Protein 4YJK (pdb70)

Sequence (1469 aa):
ADVFHLGLTKAMLDGATLAIVPGDPERVKRIAELMDNATFLASHREYTSYLAYADGKPVVICSTGIGGPSTSIAVEELAQLGVNTFLRVGTTGAIQPHVNVGDVIVTQASVRLDGASLHFAPMEFPAVANFECTTAMVAACRDAGVEPHIGVTASSDTFYPGQERYDTVTGRVTRRFAGSMKEWQDMGVLNYEMESATLFTMCATQGWRAASVAGVIVNRTQQEIPDEATMKEVSAVSIVVAAAKKLLAADVFHLGLTKAMLDGATLAIVPGDPERVKRIAELMDNATFLASHREYTSYLAYADGKPVVICSTGIGGPSTSIAVEELAQLGVNTFLRVGTTGAIQPHVNVGDVIVTQASVRLDGASLHFAPMEFPAVANFECTTAMVAACRDAGVEPHIGVTASSDTFYPGQERYDTVTGRVTRRFAGSMKEWQDMGVLNYEMESATLFTMCATQGWRAASVAGVIVNRTQQEIPDEVSAVSIVVAAAKKLLAADVFHLGLTKAMLDGATLAIVPGDPERVKRIAELMDNATFLASHREYTSYLAYADGKPVVICSTGIGGPSTSIAVEELAQLGVNTFLRVGTTGAIQPHVNVGDVIVTQASVRLDGASLHFAPMEFPAVANFECTTAMVAACRDAGVEPHIGVTASSDTFYPGQERYDTVTGRVTRRFAGSMKEWQDMGVLNYEMESATLFTMCATQGWRAASVAGVIVNRTQQEIPDEAVSAVSIVVAAAKKLLAADVFHLGLTKAMLDGATLAIVPGDPERVKRIAELMDNATFLASHREYTSYLAYADGKPVVICSTGIGGPSTSIAVEELAQLGVNTFLRVGTTGAIQPHVNVGDVIVTQASVRLDGASLHFAPMEFPAVANFECTTAMVAACRDAGVEPHIGVTASSDTFYPGQERYDTVTGRVTRRFAGSMKEWQDMGVLNYEMESATLFTMCATQGWRAASVAGVIVNRTQQEIPDEATMKEVSAVSIVVAAAKKLLAADVFHLGLTKAMLDGATLAIVPGDPERVKRIAELMDNATFLASHREYTSYLAYADGKPVVICSTGIGGPSTSIAVEELAQLGVNTFLRVGTTGAIQPHVNVGDVIVTQASVRLDGASLHFAPMEFPAVANFECTTAMVAACRDAGVEPHIGVTASSDTFYPGQERYDTVTGRVTRRFAGSMKEWQDMGVLNYEMESATLFTMCATQGWRAASVAGVIVNRTQKKTEVSAVSIVVAAAKKLLAADVFHLGLTKAMLDGATLAIVPGDPERVKRIAELMDNATFLASHREYTSYLAYADGKPVVICSTGIGGPSTSIAVEELAQLGVNTFLRVGTTGAIQPHVNVGDVIVTQASVRLDGASLHFAPMEFPAVANFECTTAMVAACRDAGVEPHIGVTASSDTFYPGQERYDTVTGRVTRRFAGSMKEWQDMGVLNYEMESATLFTMCATQGWRAASVAGVIVNRTQTEVSAVSIVVAAAKKLLA

Structure (mmCIF, N/CA/C/O backbone):
data_4YJK
#
_entry.id   4YJK
#
_cell.length_a   91.230
_cell.length_b   95.400
_cell.length_c   91.200
_cell.angle_alpha   90.00
_cell.angle_beta   119.98
_cell.angle_gamma   90.00
#
_symmetry.space_group_name_H-M   'P 1 21 1'
#
loop_
_entity.id
_entity.type
_entity.pdbx_description
1 polymer 'Uridine phosphorylase'
2 non-polymer URACIL
3 non-polymer 'SULFATE ION'
4 water water
#
loop_
_atom_site.group_PDB
_atom_site.id
_atom_site.type_symbol
_atom_site.label_atom_id
_atom_site.label_alt_id
_atom_site.label_comp_id
_atom_site.label_asym_id
_atom_site.label_entity_id
_atom_site.label_seq_id
_atom_site.pdbx_PDB_ins_code
_atom_site.Cartn_x
_atom_site.Cartn_y
_atom_site.Cartn_z
_atom_site.occupancy
_atom_site.B_iso_or_equiv
_atom_site.auth_seq_id
_atom_site.auth_comp_id
_atom_site.auth_asym_id
_atom_site.auth_atom_id
_atom_site.pdbx_PDB_model_num
ATOM 1 N N . ALA A 1 2 ? 34.035 28.978 14.737 1.00 24.94 1 ALA D N 1
ATOM 2 C CA . ALA A 1 2 ? 34.623 29.587 15.993 1.00 24.09 1 ALA D CA 1
ATOM 3 C C . ALA A 1 2 ? 34.401 28.699 17.229 1.00 24.19 1 ALA D C 1
ATOM 4 O O . ALA A 1 2 ? 33.458 27.903 17.271 1.00 27.36 1 ALA D O 1
ATOM 6 N N . ASP A 1 3 ? 35.292 28.821 18.213 1.00 22.49 2 ASP D N 1
ATOM 7 C CA . ASP A 1 3 ? 35.250 28.038 19.456 1.00 23.31 2 ASP D CA 1
ATOM 8 C C . ASP A 1 3 ? 34.346 28.788 20.432 1.00 20.87 2 ASP D C 1
ATOM 9 O O . ASP A 1 3 ? 33.952 28.222 21.444 1.00 22.67 2 ASP D O 1
ATOM 14 N N . VAL A 1 4 ? 34.075 30.077 20.155 1.00 17.82 3 VAL D N 1
ATOM 15 C CA . VAL A 1 4 ? 33.311 30.945 21.076 1.00 16.18 3 VAL D CA 1
ATOM 16 C C . VAL A 1 4 ? 32.167 31.611 20.341 1.00 15.98 3 VAL D C 1
ATOM 17 O O . VAL A 1 4 ? 32.231 31.779 19.132 1.00 14.07 3 VAL D O 1
ATOM 21 N N . PHE A 1 5 ? 31.160 32.041 21.075 1.00 16.02 4 PHE D N 1
ATOM 22 C CA . PHE A 1 5 ? 29.908 32.451 20.475 1.00 17.01 4 PHE D CA 1
ATOM 23 C C . PHE A 1 5 ? 29.843 33.851 19.847 1.00 15.24 4 PHE D C 1
ATOM 24 O O . PHE A 1 5 ? 29.125 34.037 18.847 1.00 16.05 4 PHE D O 1
ATOM 32 N N . HIS A 1 6 ? 30.527 34.830 20.430 1.00 15.05 5 HIS D N 1
ATOM 33 C CA . HIS A 1 6 ? 30.558 36.184 19.831 1.00 14.68 5 HIS D CA 1
ATOM 34 C C . HIS A 1 6 ? 31.869 36.604 19.091 1.00 13.85 5 HIS D C 1
ATOM 35 O O . HIS A 1 6 ? 31.792 37.380 18.120 1.00 13.19 5 HIS D O 1
ATOM 42 N N . LEU A 1 7 ? 33.063 36.186 19.536 1.00 12.83 6 LEU D N 1
ATOM 43 C CA . LEU A 1 7 ? 34.290 36.855 19.071 1.00 11.83 6 LEU D CA 1
ATOM 44 C C . LEU A 1 7 ? 34.791 36.382 17.699 1.00 13.21 6 LEU D C 1
ATOM 45 O O . LEU A 1 7 ? 35.560 37.063 17.029 1.00 13.28 6 LEU D O 1
ATOM 50 N N . GLY A 1 8 ? 34.281 35.232 17.253 1.00 12.67 7 GLY D N 1
ATOM 51 C CA . GLY A 1 8 ? 34.656 34.682 15.954 1.00 14.14 7 GLY D CA 1
ATOM 52 C C . GLY A 1 8 ? 36.032 34.039 15.995 1.00 14.07 7 GLY D C 1
ATOM 53 O O . GLY A 1 8 ? 36.654 33.876 14.969 1.00 14.15 7 GLY D O 1
ATOM 54 N N . LEU A 1 9 ? 36.527 33.702 17.188 1.00 14.28 8 LEU D N 1
ATOM 55 C CA . LEU A 1 9 ? 37.910 33.212 17.359 1.00 14.86 8 LEU D CA 1
ATOM 56 C C . LEU A 1 9 ? 37.952 31.742 17.773 1.00 15.89 8 LEU D C 1
ATOM 57 O O . LEU A 1 9 ? 37.068 31.244 18.471 1.00 16.57 8 LEU D O 1
ATOM 62 N N . THR A 1 10 ? 39.009 31.057 17.342 1.00 16.31 9 THR D N 1
ATOM 63 C CA . THR A 1 10 ? 39.334 29.754 17.865 1.00 16.19 9 THR D CA 1
ATOM 64 C C . THR A 1 10 ? 40.589 29.847 18.721 1.00 15.73 9 THR D C 1
ATOM 65 O O . THR A 1 10 ? 41.332 30.785 18.625 1.00 13.77 9 THR D O 1
ATOM 69 N N . LYS A 1 11 ? 40.881 28.792 19.468 1.00 15.72 10 LYS D N 1
ATOM 70 C CA . LYS A 1 11 ? 42.061 28.748 20.301 1.00 16.43 10 LYS D CA 1
ATOM 71 C C . LYS A 1 11 ? 43.346 28.851 19.436 1.00 16.53 10 LYS D C 1
ATOM 72 O O . LYS A 1 11 ? 44.271 29.618 19.742 1.00 16.88 10 LYS D O 1
ATOM 78 N N . ALA A 1 12 ? 43.384 28.080 18.364 1.00 16.00 11 ALA D N 1
ATOM 79 C CA . ALA A 1 12 ? 44.530 28.105 17.418 1.00 15.91 11 ALA D CA 1
ATOM 80 C C . ALA A 1 12 ? 44.942 29.502 16.965 1.00 16.02 11 ALA D C 1
ATOM 81 O O . ALA A 1 12 ? 46.119 29.794 16.863 1.00 13.70 11 ALA D O 1
ATOM 83 N N . MET A 1 13 ? 43.965 30.344 16.719 1.00 15.21 12 MET D N 1
ATOM 84 C CA . MET A 1 13 ? 44.208 31.707 16.234 1.00 16.69 12 MET D CA 1
ATOM 85 C C . MET A 1 13 ? 45.005 32.556 17.216 1.00 15.82 12 MET D C 1
ATOM 86 O O . MET A 1 13 ? 45.632 33.554 16.784 1.00 15.88 12 MET D O 1
ATOM 91 N N . LEU A 1 14 ? 44.930 32.251 18.526 1.00 15.30 13 LEU D N 1
ATOM 92 C CA . LEU A 1 14 ? 45.741 32.965 19.519 1.00 15.66 13 LEU D CA 1
ATOM 93 C C . LEU A 1 14 ? 47.196 32.491 19.638 1.00 15.27 13 LEU D C 1
ATOM 94 O O . LEU A 1 14 ? 47.988 33.135 20.341 1.00 14.66 13 LEU D O 1
ATOM 99 N N . ASP A 1 15 ? 47.532 31.351 19.018 1.00 15.88 14 ASP D N 1
ATOM 100 C CA . ASP A 1 15 ? 48.907 30.798 19.035 1.00 16.58 14 ASP D CA 1
ATOM 101 C C . ASP A 1 15 ? 49.512 30.715 20.420 1.00 15.34 14 ASP D C 1
ATOM 102 O O . ASP A 1 15 ? 50.714 30.992 20.624 1.00 16.42 14 ASP D O 1
ATOM 107 N N . GLY A 1 16 ? 48.686 30.317 21.377 1.00 14.63 15 GLY D N 1
ATOM 108 C CA . GLY A 1 16 ? 49.098 30.154 22.781 1.00 15.56 15 GLY D CA 1
ATOM 109 C C . GLY A 1 16 ? 49.024 31.419 23.644 1.00 14.47 15 GLY D C 1
ATOM 110 O O . GLY A 1 16 ? 49.441 31.406 24.765 1.00 15.06 15 GLY D O 1
ATOM 111 N N . ALA A 1 17 ? 48.558 32.542 23.112 1.00 14.77 16 ALA D N 1
ATOM 112 C CA . ALA A 1 17 ? 48.496 33.757 23.944 1.00 13.70 16 ALA D CA 1
ATOM 113 C C . ALA A 1 17 ? 47.717 33.541 25.210 1.00 13.51 16 ALA D C 1
ATOM 114 O O . ALA A 1 17 ? 46.644 32.912 25.196 1.00 12.57 16 ALA D O 1
ATOM 116 N N . THR A 1 18 ? 48.261 34.078 26.305 1.00 11.73 17 THR D N 1
ATOM 117 C CA . THR A 1 18 ? 47.558 34.060 27.578 1.00 12.05 17 THR D CA 1
ATOM 118 C C . THR A 1 18 ? 47.329 35.429 28.155 1.00 11.23 17 THR D C 1
ATOM 119 O O . THR A 1 18 ? 46.797 35.552 29.244 1.00 12.15 17 THR D O 1
ATOM 123 N N . LEU A 1 19 ? 47.754 36.441 27.418 1.00 11.41 18 LEU D N 1
ATOM 124 C CA . LEU A 1 19 ? 47.564 37.855 27.837 1.00 11.41 18 LEU D CA 1
ATOM 125 C C . LEU A 1 19 ? 46.856 38.558 26.709 1.00 10.11 18 LEU D C 1
ATOM 126 O O . LEU A 1 19 ? 47.207 38.394 25.520 1.00 10.40 18 LEU D O 1
ATOM 131 N N . ALA A 1 20 ? 45.858 39.367 27.081 1.00 10.01 19 ALA D N 1
ATOM 132 C CA . ALA A 1 20 ? 45.083 40.158 26.130 1.00 10.30 19 ALA D CA 1
ATOM 133 C C . ALA A 1 20 ? 45.275 41.631 26.525 1.00 10.30 19 ALA D C 1
ATOM 134 O O . ALA A 1 20 ? 45.317 41.941 27.726 1.00 10.44 19 ALA D O 1
ATOM 136 N N . ILE A 1 21 ? 45.357 42.478 25.513 1.00 9.83 20 ILE D N 1
ATOM 137 C CA . ILE A 1 21 ? 45.269 43.939 25.658 1.00 9.86 20 ILE D CA 1
ATOM 138 C C . ILE A 1 21 ? 43.877 44.219 25.127 1.00 10.23 20 ILE D C 1
ATOM 139 O O . ILE A 1 21 ? 43.527 43.811 24.008 1.00 9.09 20 ILE D O 1
ATOM 144 N N . VAL A 1 22 ? 43.062 44.910 25.929 1.00 10.69 21 VAL D N 1
ATOM 145 C CA . VAL A 1 22 ? 41.658 45.031 25.662 1.00 11.24 21 VAL D CA 1
ATOM 146 C C . VAL A 1 22 ? 41.217 46.496 25.671 1.00 11.83 21 VAL D C 1
ATOM 147 O O . VAL A 1 22 ? 40.669 46.978 26.655 1.00 10.98 21 VAL D O 1
ATOM 151 N N . PRO A 1 23 ? 41.404 47.155 24.542 1.00 12.31 22 PRO D N 1
ATOM 152 C CA . PRO A 1 23 ? 40.871 48.529 24.419 1.00 11.66 22 PRO D CA 1
ATOM 153 C C . PRO A 1 23 ? 39.375 48.537 24.261 1.00 12.52 22 PRO D C 1
ATOM 154 O O . PRO A 1 23 ? 38.739 47.518 23.974 1.00 11.11 22 PRO D O 1
ATOM 158 N N . GLY A 1 24 ? 38.767 49.692 24.393 1.00 12.58 23 GLY D N 1
ATOM 159 C CA . GLY A 1 24 ? 37.304 49.760 24.236 1.00 13.08 23 GLY D CA 1
ATOM 160 C C . GLY A 1 24 ? 36.800 49.875 22.829 1.00 14.28 23 GLY D C 1
ATOM 161 O O . GLY A 1 24 ? 35.756 49.326 22.487 1.00 12.89 23 GLY D O 1
ATOM 162 N N . ASP A 1 25 ? 37.620 50.537 22.009 1.00 15.08 24 ASP D N 1
ATOM 163 C CA . ASP A 1 25 ? 37.295 50.943 20.686 1.00 15.80 24 ASP D CA 1
ATOM 164 C C . ASP A 1 25 ? 37.881 49.956 19.681 1.00 16.01 24 ASP D C 1
ATOM 165 O O . ASP A 1 25 ? 39.087 49.867 19.605 1.00 18.57 24 ASP D O 1
ATOM 170 N N . PRO A 1 26 ? 37.043 49.226 18.912 1.00 16.31 25 PRO D N 1
ATOM 171 C CA . PRO A 1 26 ? 37.516 48.306 17.855 1.00 15.87 25 PRO D CA 1
ATOM 172 C C . PRO A 1 26 ? 38.507 48.913 16.845 1.00 15.42 25 PRO D C 1
ATOM 173 O O . PRO A 1 26 ? 39.377 48.244 16.307 1.00 15.16 25 PRO D O 1
ATOM 177 N N . GLU A 1 27 ? 38.428 50.225 16.665 1.00 15.85 26 GLU D N 1
ATOM 178 C CA . GLU A 1 27 ? 39.286 50.915 15.701 1.00 19.67 26 GLU D CA 1
ATOM 179 C C . GLU A 1 27 ? 40.714 51.224 16.185 1.00 19.07 26 GLU D C 1
ATOM 180 O O . GLU A 1 27 ? 41.552 51.625 15.391 1.00 19.05 26 GLU D O 1
ATOM 186 N N . ARG A 1 28 ? 40.978 50.996 17.478 1.00 18.49 27 ARG D N 1
ATOM 187 C CA . ARG A 1 28 ? 42.293 51.203 18.141 1.00 17.07 27 ARG D CA 1
ATOM 188 C C . ARG A 1 28 ? 43.089 49.919 18.066 1.00 15.58 27 ARG D C 1
ATOM 189 O O . ARG A 1 28 ? 44.321 49.927 18.223 1.00 17.13 27 ARG D O 1
ATOM 197 N N . VAL A 1 29 ? 42.394 48.812 17.828 1.00 12.22 28 VAL D N 1
ATOM 198 C CA . VAL A 1 29 ? 43.000 47.493 17.985 1.00 12.18 28 VAL D CA 1
ATOM 199 C C . VAL A 1 29 ? 44.252 47.355 17.150 1.00 12.77 28 VAL D C 1
ATOM 200 O O . VAL A 1 29 ? 45.342 47.073 17.707 1.00 13.84 28 VAL D O 1
ATOM 204 N N . LYS A 1 30 ? 44.110 47.590 15.851 1.00 13.18 29 LYS D N 1
ATOM 205 C CA . LYS A 1 30 ? 45.203 47.517 14.903 1.00 15.06 29 LYS D CA 1
ATOM 206 C C . LYS A 1 30 ? 46.432 48.303 15.337 1.00 14.33 29 LYS D C 1
ATOM 207 O O . LYS A 1 30 ? 47.549 47.830 15.307 1.00 14.10 29 LYS D O 1
ATOM 213 N N . ARG A 1 31 ? 46.223 49.545 15.702 1.00 15.09 30 ARG D N 1
ATOM 214 C CA . ARG A 1 31 ? 47.332 50.402 16.034 1.00 16.92 30 ARG D CA 1
ATOM 215 C C . ARG A 1 31 ? 48.092 49.852 17.254 1.00 15.86 30 ARG D C 1
ATOM 216 O O . ARG A 1 31 ? 49.332 49.838 17.284 1.00 15.02 30 ARG D O 1
ATOM 224 N N . ILE A 1 32 ? 47.362 49.333 18.231 1.00 14.42 31 ILE D N 1
ATOM 225 C CA . ILE A 1 32 ? 47.983 48.739 19.383 1.00 14.73 31 ILE D CA 1
ATOM 226 C C . ILE A 1 32 ? 48.829 47.543 18.922 1.00 14.00 31 ILE D C 1
ATOM 227 O O . ILE A 1 32 ? 50.002 47.406 19.299 1.00 13.53 31 ILE D O 1
ATOM 232 N N . ALA A 1 33 ? 48.208 46.729 18.067 1.00 14.83 32 ALA D N 1
ATOM 233 C CA . ALA A 1 33 ? 48.826 45.507 17.573 1.00 13.85 32 ALA D CA 1
ATOM 234 C C . ALA A 1 33 ? 50.143 45.809 16.862 1.00 15.03 32 ALA D C 1
ATOM 235 O O . ALA A 1 33 ? 51.141 45.173 17.146 1.00 15.00 32 ALA D O 1
ATOM 237 N N . GLU A 1 34 ? 50.109 46.809 15.979 1.00 15.55 33 GLU D N 1
ATOM 238 C CA . GLU A 1 34 ? 51.274 47.209 15.206 1.00 15.44 33 GLU D CA 1
ATOM 239 C C . GLU A 1 34 ? 52.452 47.794 15.996 1.00 15.54 33 GLU D C 1
ATOM 240 O O . GLU A 1 34 ? 53.508 48.031 15.412 1.00 16.12 33 GLU D O 1
ATOM 246 N N . LEU A 1 35 ? 52.286 47.982 17.300 1.00 14.26 34 LEU D N 1
ATOM 247 C CA . LEU A 1 35 ? 53.369 48.386 18.179 1.00 15.83 34 LEU D CA 1
ATOM 248 C C . LEU A 1 35 ? 54.194 47.167 18.576 1.00 15.70 34 LEU D C 1
ATOM 249 O O . LEU A 1 35 ? 55.240 47.262 19.164 1.00 16.76 34 LEU D O 1
ATOM 254 N N . MET A 1 36 ? 53.637 46.007 18.308 1.00 16.19 35 MET D N 1
ATOM 255 C CA . MET A 1 36 ? 54.325 44.783 18.513 1.00 15.48 35 MET D CA 1
ATOM 256 C C . MET A 1 36 ? 54.739 44.185 17.148 1.00 16.72 35 MET D C 1
ATOM 257 O O . MET A 1 36 ? 54.579 44.800 16.084 1.00 20.74 35 MET D O 1
ATOM 262 N N . ASP A 1 37 ? 55.260 42.960 17.181 1.00 16.44 36 ASP D N 1
ATOM 263 C CA . ASP A 1 37 ? 55.812 42.298 15.996 1.00 18.05 36 ASP D CA 1
ATOM 264 C C . ASP A 1 37 ? 54.812 41.394 15.272 1.00 16.78 36 ASP D C 1
ATOM 265 O O . ASP A 1 37 ? 53.950 40.786 15.917 1.00 16.81 36 ASP D O 1
ATOM 270 N N . ASN A 1 38 ? 54.933 41.309 13.950 1.00 16.22 37 ASN D N 1
ATOM 271 C CA . ASN A 1 38 ? 54.148 40.419 13.152 1.00 16.13 37 ASN D CA 1
ATOM 272 C C . ASN A 1 38 ? 52.682 40.518 13.546 1.00 15.59 37 ASN D C 1
ATOM 273 O O . ASN A 1 38 ? 52.014 39.511 13.720 1.00 15.70 37 ASN D O 1
ATOM 278 N N . ALA A 1 39 ? 52.169 41.742 13.647 1.00 14.86 38 ALA D N 1
ATOM 279 C CA . ALA A 1 39 ? 50.739 41.968 13.890 1.00 14.90 38 ALA D CA 1
ATOM 280 C C . ALA A 1 39 ? 49.856 41.399 12.740 1.00 16.56 38 ALA D C 1
ATOM 281 O O . ALA A 1 39 ? 50.140 41.622 11.541 1.00 17.66 38 ALA D O 1
ATOM 283 N N . THR A 1 40 ? 48.807 40.661 13.117 1.00 16.83 39 THR D N 1
ATOM 284 C CA . THR A 1 40 ? 47.949 39.966 12.187 1.00 17.24 39 THR D CA 1
ATOM 285 C C . THR A 1 40 ? 46.491 40.200 12.542 1.00 16.76 39 THR D C 1
ATOM 286 O O . THR A 1 40 ? 46.116 40.045 13.688 1.00 12.57 39 THR D O 1
ATOM 290 N N . PHE A 1 41 ? 45.660 40.550 11.563 1.00 16.36 40 PHE D N 1
ATOM 291 C CA . PHE A 1 41 ? 44.233 40.652 11.785 1.00 16.35 40 PHE D CA 1
ATOM 292 C C . PHE A 1 41 ? 43.683 39.246 12.094 1.00 16.51 40 PHE D C 1
ATOM 293 O O . PHE A 1 41 ? 44.117 38.292 11.508 1.00 16.77 40 PHE D O 1
ATOM 301 N N . LEU A 1 42 ? 42.758 39.119 13.038 1.00 14.93 41 LEU D N 1
ATOM 302 C CA . LEU A 1 42 ? 42.186 37.789 13.367 1.00 14.30 41 LEU D CA 1
ATOM 303 C C . LEU A 1 42 ? 40.707 37.704 13.012 1.00 14.61 41 LEU D C 1
ATOM 304 O O . LEU A 1 42 ? 40.270 36.840 12.226 1.00 16.34 41 LEU D O 1
ATOM 309 N N . ALA A 1 43 ? 39.914 38.595 13.619 1.00 13.95 42 ALA D N 1
ATOM 310 C CA . ALA A 1 43 ? 38.505 38.669 13.353 1.00 13.33 42 ALA D CA 1
ATOM 311 C C . ALA A 1 43 ? 37.904 40.009 13.694 1.00 12.39 42 ALA D C 1
ATOM 312 O O . ALA A 1 43 ? 38.479 40.775 14.452 1.00 11.88 42 ALA D O 1
ATOM 314 N N . SER A 1 44 ? 36.754 40.239 13.091 1.00 12.68 43 SER D N 1
ATOM 315 C CA . SER A 1 44 ? 35.922 41.346 13.449 1.00 14.50 43 SER D CA 1
ATOM 316 C C . SER A 1 44 ? 34.453 40.996 13.391 1.00 13.86 43 SER D C 1
ATOM 317 O O . SER A 1 44 ? 33.892 40.679 12.339 1.00 17.08 43 SER D O 1
ATOM 320 N N . HIS A 1 45 ? 33.857 41.012 14.569 1.00 15.58 44 HIS D N 1
ATOM 321 C CA . HIS A 1 45 ? 32.452 40.693 14.794 1.00 14.91 44 HIS D CA 1
ATOM 322 C C . HIS A 1 45 ? 31.853 41.626 15.824 1.00 14.04 44 HIS D C 1
ATOM 323 O O . HIS A 1 45 ? 32.415 41.790 16.937 1.00 12.36 44 HIS D O 1
ATOM 330 N N . ARG A 1 46 ? 30.752 42.288 15.447 1.00 14.45 45 ARG D N 1
ATOM 331 C CA . ARG A 1 46 ? 30.098 43.220 16.353 1.00 13.86 45 ARG D CA 1
ATOM 332 C C . ARG A 1 46 ? 31.133 44.256 16.795 1.00 12.35 45 ARG D C 1
ATOM 333 O O . ARG A 1 46 ? 31.907 44.701 15.972 1.00 13.68 45 ARG D O 1
ATOM 341 N N . GLU A 1 47 ? 31.121 44.632 18.060 1.00 11.27 46 GLU D N 1
ATOM 342 C CA . GLU A 1 47 ? 32.189 45.539 18.639 1.00 11.44 46 GLU D CA 1
ATOM 343 C C . GLU A 1 47 ? 33.570 44.919 18.869 1.00 10.06 46 GLU D C 1
ATOM 344 O O . GLU A 1 47 ? 34.460 45.591 19.397 1.00 10.33 46 GLU D O 1
ATOM 350 N N . TYR A 1 48 ? 33.715 43.619 18.558 1.00 10.07 47 TYR D N 1
ATOM 351 C CA . TYR A 1 48 ? 34.900 42.817 18.827 1.00 10.09 47 TYR D CA 1
ATOM 352 C C . TYR A 1 48 ? 35.809 42.615 17.604 1.00 10.89 47 TYR D C 1
ATOM 353 O O . TYR A 1 48 ? 35.598 41.651 16.856 1.00 11.27 47 TYR D O 1
ATOM 362 N N . THR A 1 49 ? 36.816 43.475 17.467 1.00 11.07 48 THR D N 1
ATOM 363 C CA . THR A 1 49 ? 37.943 43.356 16.591 1.00 10.66 48 THR D CA 1
ATOM 364 C C . THR A 1 49 ? 39.162 42.811 17.343 1.00 10.55 48 THR D C 1
ATOM 365 O O . THR A 1 49 ? 39.526 43.287 18.432 1.00 10.72 48 THR D O 1
ATOM 369 N N . SER A 1 50 ? 39.766 41.756 16.771 1.00 10.65 49 SER D N 1
ATOM 370 C CA . SER A 1 50 ? 40.902 41.099 17.380 1.00 10.32 49 SER D CA 1
ATOM 371 C C . SER A 1 50 ? 42.032 40.974 16.416 1.00 10.86 49 SER D C 1
ATOM 372 O O . SER A 1 50 ? 41.787 40.694 15.209 1.00 11.52 49 SER D O 1
ATOM 376 N N . TYR A 1 51 ? 43.224 41.230 16.951 1.00 11.60 50 TYR D N 1
ATOM 377 C CA . TYR A 1 51 ? 44.490 41.040 16.348 1.00 12.61 50 TYR D CA 1
ATOM 378 C C . TYR A 1 51 ? 45.380 40.118 17.189 1.00 11.64 50 TYR D C 1
ATOM 379 O O . TYR A 1 51 ? 45.184 39.984 18.416 1.00 10.97 50 TYR D O 1
ATOM 388 N N . LEU A 1 52 ? 46.358 39.505 16.539 1.00 11.56 51 LEU D N 1
ATOM 389 C CA . LEU A 1 52 ? 47.474 38.861 17.204 1.00 11.34 51 LEU D CA 1
ATOM 390 C C . LEU A 1 52 ? 48.738 39.660 16.908 1.00 11.23 51 LEU D C 1
ATOM 391 O O . LEU A 1 52 ? 48.961 40.131 15.730 1.00 11.47 51 LEU D O 1
ATOM 396 N N . ALA A 1 53 ? 49.558 39.827 17.947 1.00 12.16 52 ALA D N 1
ATOM 397 C CA . ALA A 1 53 ? 50.923 40.309 17.832 1.00 12.42 52 ALA D CA 1
ATOM 398 C C . ALA A 1 53 ? 51.904 39.640 18.761 1.00 13.09 52 ALA D C 1
ATOM 399 O O . ALA A 1 53 ? 51.520 38.796 19.606 1.00 13.94 52 ALA D O 1
ATOM 401 N N . TYR A 1 54 ? 53.183 39.963 18.575 1.00 13.64 53 TYR D N 1
ATOM 402 C CA . TYR A 1 54 ? 54.222 39.331 19.324 1.00 15.20 53 TYR D CA 1
ATOM 403 C C . TYR A 1 54 ? 55.061 40.365 20.025 1.00 17.36 53 TYR D C 1
ATOM 404 O O . TYR A 1 54 ? 55.626 41.290 19.378 1.00 17.99 53 TYR D O 1
ATOM 413 N N . ALA A 1 55 ? 55.101 40.207 21.337 1.00 18.43 54 ALA D N 1
ATOM 414 C CA . ALA A 1 55 ? 55.830 41.065 22.250 1.00 19.85 54 ALA D CA 1
ATOM 415 C C . ALA A 1 55 ? 57.055 40.301 22.662 1.00 22.87 54 ALA D C 1
ATOM 416 O O . ALA A 1 55 ? 56.924 39.285 23.366 1.00 22.19 54 ALA D O 1
ATOM 418 N N . ASP A 1 56 ? 58.237 40.769 22.243 1.00 22.04 55 ASP D N 1
ATOM 419 C CA . ASP A 1 56 ? 59.500 40.056 22.468 1.00 22.29 55 ASP D CA 1
ATOM 420 C C . ASP A 1 56 ? 59.326 38.563 22.253 1.00 22.86 55 ASP D C 1
ATOM 421 O O . ASP A 1 56 ? 59.769 37.755 23.074 1.00 24.71 55 ASP D O 1
ATOM 426 N N . GLY A 1 57 ? 58.614 38.213 21.174 1.00 23.26 56 GLY D N 1
ATOM 427 C CA . GLY A 1 57 ? 58.456 36.833 20.751 1.00 20.78 56 GLY D CA 1
ATOM 428 C C . GLY A 1 57 ? 57.320 36.025 21.319 1.00 21.50 56 GLY D C 1
ATOM 429 O O . GLY A 1 57 ? 57.193 34.869 20.969 1.00 22.03 56 GLY D O 1
ATOM 430 N N . LYS A 1 58 ? 56.509 36.600 22.210 1.00 19.37 57 LYS D N 1
ATOM 431 C CA . LYS A 1 58 ? 55.424 35.855 22.834 1.00 19.29 57 LYS D CA 1
ATOM 432 C C . LYS A 1 58 ? 54.134 36.415 22.364 1.00 15.64 57 LYS D C 1
ATOM 433 O O . LYS A 1 58 ? 53.993 37.642 22.305 1.00 15.67 57 LYS D O 1
ATOM 439 N N . PRO A 1 59 ? 53.175 35.542 22.028 1.00 14.59 58 PRO D N 1
ATOM 440 C CA . PRO A 1 59 ? 51.887 36.007 21.496 1.00 14.52 58 PRO D CA 1
ATOM 441 C C . PRO A 1 59 ? 51.057 36.836 22.471 1.00 13.70 58 PRO D C 1
ATOM 442 O O . PRO A 1 59 ? 50.951 36.509 23.645 1.00 13.03 58 PRO D O 1
ATOM 446 N N . VAL A 1 60 ? 50.431 37.894 21.951 1.00 14.07 59 VAL D N 1
ATOM 447 C CA . VAL A 1 60 ? 49.542 38.725 22.718 1.00 12.67 59 VAL D CA 1
ATOM 448 C C . VAL A 1 60 ? 48.336 38.857 21.847 1.00 12.02 59 VAL D C 1
ATOM 449 O O . VAL A 1 60 ? 48.461 39.033 20.653 1.00 11.27 59 VAL D O 1
ATOM 453 N N . VAL A 1 61 ? 47.161 38.711 22.418 1.00 12.18 60 VAL D N 1
ATOM 454 C CA . VAL A 1 61 ? 45.940 39.000 21.658 1.00 12.25 60 VAL D CA 1
ATOM 455 C C . VAL A 1 61 ? 45.457 40.409 21.989 1.00 12.03 60 VAL D C 1
ATOM 456 O O . VAL A 1 61 ? 45.482 40.792 23.134 1.00 13.86 60 VAL D O 1
ATOM 460 N N . ILE A 1 62 ? 44.954 41.118 20.990 1.00 11.06 61 ILE D N 1
ATOM 461 C CA . ILE A 1 62 ? 44.455 42.470 21.164 1.00 12.12 61 ILE D CA 1
ATOM 462 C C . ILE A 1 62 ? 43.026 42.374 20.730 1.00 11.18 61 ILE D C 1
ATOM 463 O O . ILE A 1 62 ? 42.770 42.018 19.597 1.00 11.12 61 ILE D O 1
ATOM 468 N N . CYS A 1 63 ? 42.108 42.668 21.628 1.00 10.44 62 CYS D N 1
ATOM 469 C CA . CYS A 1 63 ? 40.677 42.526 21.364 1.00 11.52 62 CYS D CA 1
ATOM 470 C C . CYS A 1 63 ? 39.882 43.650 22.025 1.00 10.68 62 CYS D C 1
ATOM 471 O O . CYS 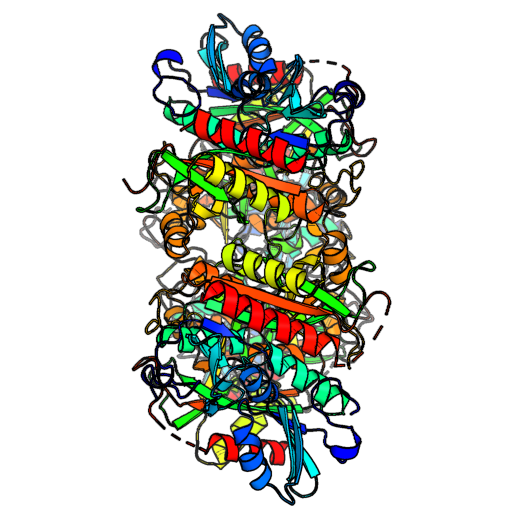A 1 63 ? 39.977 43.809 23.245 1.00 12.03 62 CYS D O 1
ATOM 474 N N . SER A 1 64 ? 39.113 44.399 21.250 1.00 11.34 63 SER D N 1
ATOM 475 C CA . SER A 1 64 ? 38.270 45.426 21.779 1.00 12.08 63 SER D CA 1
ATOM 476 C C . SER A 1 64 ? 37.111 44.841 22.561 1.00 12.63 63 SER D C 1
ATOM 477 O O . SER A 1 64 ? 36.700 43.692 22.380 1.00 12.13 63 SER D O 1
ATOM 480 N N . THR A 1 65 ? 36.624 45.642 23.495 1.00 12.54 64 THR D N 1
ATOM 481 C CA . THR A 1 65 ? 35.535 45.233 24.333 1.00 11.94 64 THR D CA 1
ATOM 482 C C . THR A 1 65 ? 34.195 45.829 23.974 1.00 12.38 64 THR D C 1
ATOM 483 O O . THR A 1 65 ? 33.157 45.374 24.443 1.00 10.86 64 THR D O 1
ATOM 487 N N . GLY A 1 66 ? 34.202 46.915 23.212 1.00 13.26 65 GLY D N 1
ATOM 488 C CA . GLY A 1 66 ? 32.992 47.757 23.221 1.00 13.31 65 GLY D CA 1
ATOM 489 C C . GLY A 1 66 ? 32.904 48.631 24.443 1.00 13.42 65 GLY D C 1
ATOM 490 O O . GLY A 1 66 ? 33.637 48.494 25.417 1.00 14.04 65 GLY D O 1
ATOM 491 N N . ILE A 1 67 ? 32.065 49.647 24.354 1.00 12.85 66 ILE D N 1
ATOM 492 C CA . ILE A 1 67 ? 31.740 50.410 25.533 1.00 12.24 66 ILE D CA 1
ATOM 493 C C . ILE A 1 67 ? 30.848 49.650 26.503 1.00 11.66 66 ILE D C 1
ATOM 494 O O . ILE A 1 67 ? 29.806 49.151 26.134 1.00 11.60 66 ILE D O 1
ATOM 499 N N . GLY A 1 68 ? 31.343 49.572 27.714 1.00 10.40 67 GLY D N 1
ATOM 500 C CA . GLY A 1 68 ? 30.579 49.229 28.899 1.00 9.98 67 GLY D CA 1
ATOM 501 C C . GLY A 1 68 ? 30.711 47.778 29.358 1.00 10.27 67 GLY D C 1
ATOM 502 O O . GLY A 1 68 ? 31.333 46.915 28.706 1.00 12.57 67 GLY D O 1
ATOM 503 N N . GLY A 1 69 ? 30.257 47.573 30.586 1.00 9.70 68 GLY D N 1
ATOM 504 C CA . GLY A 1 69 ? 30.506 46.294 31.210 1.00 9.14 68 GLY D CA 1
ATOM 505 C C . GLY A 1 69 ? 29.880 45.088 30.582 1.00 9.39 68 GLY D C 1
ATOM 506 O O . GLY A 1 69 ? 30.494 44.032 30.655 1.00 10.17 68 GLY D O 1
ATOM 507 N N . PRO A 1 70 ? 28.708 45.218 29.929 1.00 9.92 69 PRO D N 1
ATOM 508 C CA . PRO A 1 70 ? 28.072 43.998 29.335 1.00 9.78 69 PRO D CA 1
ATOM 509 C C . PRO A 1 70 ? 28.897 43.472 28.131 1.00 10.27 69 PRO D C 1
ATOM 510 O O . PRO A 1 70 ? 29.209 42.223 28.060 1.00 10.26 69 PRO D O 1
ATOM 514 N N . SER A 1 71 ? 29.377 44.350 27.248 1.00 10.36 70 SER D N 1
ATOM 515 C CA . SER A 1 71 ? 30.147 43.867 26.067 1.00 10.66 70 SER D CA 1
ATOM 516 C C . SER A 1 71 ? 31.536 43.369 26.549 1.00 10.74 70 SER D C 1
ATOM 517 O O . SER A 1 71 ? 32.076 42.308 26.079 1.00 11.32 70 SER D O 1
ATOM 520 N N . THR A 1 72 ? 32.056 44.051 27.571 1.00 9.87 71 THR D N 1
ATOM 521 C CA . THR A 1 72 ? 33.303 43.677 28.224 1.00 10.36 71 THR D CA 1
ATOM 522 C C . THR A 1 72 ? 33.230 42.273 28.771 1.00 9.68 71 THR D C 1
ATOM 523 O O . THR A 1 72 ? 34.133 41.485 28.593 1.00 10.36 71 THR D O 1
ATOM 527 N N . SER A 1 73 ? 32.155 42.035 29.532 1.00 8.85 72 SER D N 1
ATOM 528 C CA . SER A 1 73 ? 31.970 40.721 30.100 1.00 9.06 72 SER D CA 1
ATOM 529 C C . SER A 1 73 ? 31.998 39.606 29.122 1.00 9.69 72 SER D C 1
ATOM 530 O O . SER A 1 73 ? 32.535 38.519 29.473 1.00 10.36 72 SER D O 1
ATOM 533 N N . ILE A 1 74 ? 31.399 39.787 27.943 1.00 10.94 73 ILE D N 1
ATOM 534 C CA . ILE A 1 74 ? 31.436 38.711 26.911 1.00 11.03 73 ILE D CA 1
ATOM 535 C C . ILE A 1 74 ? 32.867 38.469 26.438 1.00 10.58 73 ILE D C 1
ATOM 536 O O . ILE A 1 74 ? 33.348 37.305 26.363 1.00 8.73 73 ILE D O 1
ATOM 541 N N . ALA A 1 75 ? 33.548 39.573 26.172 1.00 10.38 74 ALA D N 1
ATOM 542 C CA . ALA A 1 75 ? 34.903 39.548 25.645 1.00 11.03 74 ALA D CA 1
ATOM 543 C C . ALA A 1 75 ? 35.842 38.814 26.575 1.00 10.34 74 ALA D C 1
ATOM 544 O O . ALA A 1 75 ? 36.634 37.982 26.110 1.00 10.79 74 ALA D O 1
ATOM 546 N N . VAL A 1 76 ? 35.742 39.131 27.846 1.00 8.91 75 VAL D N 1
ATOM 547 C CA . VAL A 1 76 ? 36.686 38.699 28.818 1.00 9.23 75 VAL D CA 1
ATOM 548 C C . VAL A 1 76 ? 36.413 37.198 28.944 1.00 9.59 75 VAL D C 1
ATOM 549 O O . VAL A 1 76 ? 37.355 36.483 28.924 1.00 9.56 75 VAL D O 1
ATOM 553 N N . GLU A 1 77 ? 35.135 36.776 29.045 1.00 9.38 76 GLU D N 1
ATOM 554 C CA . GLU A 1 77 ? 34.755 35.317 29.239 1.00 9.40 76 GLU D CA 1
ATOM 555 C C . GLU A 1 77 ? 35.238 34.510 28.061 1.00 9.28 76 GLU D C 1
ATOM 556 O O . GLU A 1 77 ? 35.975 33.456 28.257 1.00 8.93 76 GLU D O 1
ATOM 562 N N . GLU A 1 78 ? 34.923 34.996 26.846 1.00 10.45 77 GLU D N 1
ATOM 563 C CA . GLU A 1 78 ? 35.272 34.301 25.648 1.00 10.80 77 GLU D CA 1
ATOM 564 C C . GLU A 1 78 ? 36.765 34.188 25.369 1.00 11.60 77 GLU D C 1
ATOM 565 O O . GLU A 1 78 ? 37.266 33.118 25.057 1.00 11.64 77 GLU D O 1
ATOM 571 N N . LEU A 1 79 ? 37.525 35.257 25.596 1.00 11.10 78 LEU D N 1
ATOM 572 C CA . LEU A 1 79 ? 38.989 35.132 25.602 1.00 10.96 78 LEU D CA 1
ATOM 573 C C . LEU A 1 79 ? 39.509 34.157 26.622 1.00 11.01 78 LEU D C 1
ATOM 574 O O . LEU A 1 79 ? 40.430 33.423 26.334 1.00 11.52 78 LEU D O 1
ATOM 579 N N . ALA A 1 80 ? 38.934 34.115 27.838 1.00 10.42 79 ALA D N 1
ATOM 580 C CA . ALA A 1 80 ? 39.475 33.242 28.847 1.00 9.77 79 ALA D CA 1
ATOM 581 C C . ALA A 1 80 ? 39.158 31.798 28.400 1.00 10.06 79 ALA D C 1
ATOM 582 O O . ALA A 1 80 ? 39.897 30.888 28.695 1.00 9.50 79 ALA D O 1
ATOM 584 N N . GLN A 1 81 ? 38.023 31.605 27.744 1.00 10.66 80 GLN D N 1
ATOM 585 C CA . GLN A 1 81 ? 37.636 30.252 27.185 1.00 11.81 80 GLN D CA 1
ATOM 586 C C . GLN A 1 81 ? 38.727 29.700 26.265 1.00 12.60 80 GLN D C 1
ATOM 587 O O . GLN A 1 81 ? 38.964 28.475 26.152 1.00 14.06 80 GLN D O 1
ATOM 593 N N . LEU A 1 82 ? 39.454 30.626 25.692 1.00 13.14 81 LEU D N 1
ATOM 594 C CA . LEU A 1 82 ? 40.484 30.354 24.716 1.00 13.65 81 LEU D CA 1
ATOM 595 C C . LEU A 1 82 ? 41.874 30.410 25.348 1.00 12.64 81 LEU D C 1
ATOM 596 O O . LEU A 1 82 ? 42.859 30.399 24.596 1.00 13.27 81 LEU D O 1
ATOM 601 N N . GLY A 1 83 ? 41.950 30.482 26.689 1.00 12.28 82 GLY D N 1
ATOM 602 C CA . GLY A 1 83 ? 43.183 30.440 27.474 1.00 10.96 82 GLY D CA 1
ATOM 603 C C . GLY A 1 83 ? 43.778 31.779 27.889 1.00 10.09 82 GLY D C 1
ATOM 604 O O . GLY A 1 83 ? 44.844 31.810 28.468 1.00 11.71 82 GLY D O 1
ATOM 605 N N . VAL A 1 84 ? 43.096 32.898 27.669 1.00 10.45 83 VAL D N 1
ATOM 606 C CA . VAL A 1 84 ? 43.682 34.147 28.213 1.00 10.21 83 VAL D CA 1
ATOM 607 C C . VAL A 1 84 ? 43.420 34.210 29.737 1.00 10.68 83 VAL D C 1
ATOM 608 O O . VAL A 1 84 ? 42.353 33.873 30.225 1.00 10.83 83 VAL D O 1
ATOM 612 N N . ASN A 1 85 ? 44.428 34.552 30.509 1.00 11.02 84 ASN D N 1
ATOM 613 C CA . ASN A 1 85 ? 44.210 34.715 31.909 1.00 11.28 84 ASN D CA 1
ATOM 614 C C . ASN A 1 85 ? 44.621 36.050 32.436 1.00 11.75 84 ASN D C 1
ATOM 615 O O . ASN A 1 85 ? 44.533 36.233 33.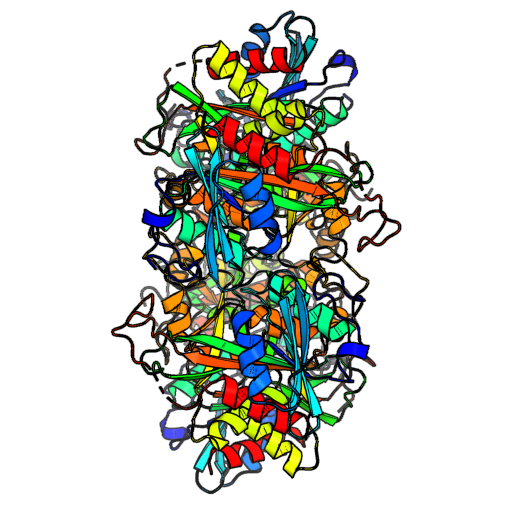624 1.00 11.83 84 ASN D O 1
ATOM 620 N N . THR A 1 86 ? 45.057 36.952 31.555 1.00 11.86 85 THR D N 1
ATOM 621 C CA . THR A 1 86 ? 45.522 38.282 31.932 1.00 11.55 85 THR D CA 1
ATOM 622 C C . THR A 1 86 ? 44.912 39.294 30.974 1.00 9.84 85 THR D C 1
ATOM 623 O O . THR A 1 86 ? 45.063 39.191 29.776 1.00 9.37 85 THR D O 1
ATOM 627 N N . PHE A 1 87 ? 44.284 40.352 31.513 1.00 10.75 86 PHE D N 1
ATOM 628 C CA . PHE A 1 87 ? 43.581 41.289 30.671 1.00 10.90 86 PHE D CA 1
ATOM 629 C C . PHE A 1 87 ? 44.050 42.698 30.982 1.00 10.63 86 PHE D C 1
ATOM 630 O O . PHE A 1 87 ? 43.802 43.121 32.074 1.00 10.12 86 PHE D O 1
ATOM 638 N N . LEU A 1 88 ? 44.804 43.319 30.084 1.00 9.79 87 LEU D N 1
ATOM 639 C CA . LEU A 1 88 ? 45.244 44.706 30.249 1.00 10.45 87 LEU D CA 1
ATOM 640 C C . LEU A 1 88 ? 44.370 45.701 29.492 1.00 11.18 87 LEU D C 1
ATOM 641 O O . LEU A 1 88 ? 44.423 45.810 28.279 1.00 12.36 87 LEU D O 1
ATOM 646 N N . ARG A 1 89 ? 43.605 46.491 30.224 1.00 12.40 88 ARG D N 1
ATOM 647 C CA . ARG A 1 89 ? 42.696 47.402 29.559 1.00 13.27 88 ARG D CA 1
ATOM 648 C C . ARG A 1 89 ? 43.485 48.671 29.297 1.00 12.20 88 ARG D C 1
ATOM 649 O O . ARG A 1 89 ? 44.210 49.095 30.191 1.00 10.26 88 ARG D O 1
ATOM 657 N N . VAL A 1 90 ? 43.296 49.217 28.101 1.00 13.02 89 VAL D N 1
ATOM 658 C CA . VAL A 1 90 ? 43.786 50.596 27.759 1.00 12.96 89 VAL D CA 1
ATOM 659 C C . VAL A 1 90 ? 42.604 51.389 27.238 1.00 14.07 89 VAL D C 1
ATOM 660 O O . VAL A 1 90 ? 41.870 50.946 26.350 1.00 14.88 89 VAL D O 1
ATOM 664 N N . GLY A 1 91 ? 42.436 52.603 27.752 1.00 14.73 90 GLY D N 1
ATOM 665 C CA . GLY A 1 91 ? 41.171 53.279 27.599 1.00 13.85 90 GLY D CA 1
ATOM 666 C C . GLY A 1 91 ? 41.397 54.782 27.658 1.00 13.25 90 GLY D C 1
ATOM 667 O O . GLY A 1 91 ? 42.527 55.190 27.778 1.00 13.87 90 GLY D O 1
ATOM 668 N N . THR A 1 92 ? 40.331 55.532 27.449 1.00 12.30 91 THR D N 1
ATOM 669 C CA . THR A 1 92 ? 40.302 57.003 27.563 1.00 13.07 91 THR D CA 1
ATOM 670 C C . THR A 1 92 ? 39.381 57.291 28.727 1.00 11.93 91 THR D C 1
ATOM 671 O O . THR A 1 92 ? 38.605 56.433 29.100 1.00 10.61 91 THR D O 1
ATOM 675 N N . THR A 1 93 ? 39.438 58.496 29.287 1.00 10.72 92 THR D N 1
ATOM 676 C CA . THR A 1 93 ? 38.812 58.724 30.583 1.00 10.53 92 THR D CA 1
ATOM 677 C C . THR A 1 93 ? 38.636 60.250 30.742 1.00 10.65 92 THR D C 1
ATOM 678 O O . THR A 1 93 ? 39.342 61.005 30.087 1.00 10.76 92 THR D O 1
ATOM 682 N N . GLY A 1 94 ? 37.632 60.606 31.526 1.00 9.60 93 GLY D N 1
ATOM 683 C CA . GLY A 1 94 ? 37.379 61.983 31.951 1.00 10.10 93 GLY D CA 1
ATOM 684 C C . GLY A 1 94 ? 37.870 62.139 33.389 1.00 9.65 93 GLY D C 1
ATOM 685 O O . GLY A 1 94 ? 37.341 61.476 34.342 1.00 9.80 93 GLY D O 1
ATOM 686 N N . ALA A 1 95 ? 38.787 63.080 33.641 1.00 9.57 94 ALA D N 1
ATOM 687 C CA . ALA A 1 95 ? 39.215 63.380 35.015 1.00 10.27 94 ALA D CA 1
ATOM 688 C C . ALA A 1 95 ? 38.163 64.183 35.784 1.00 10.95 94 ALA D C 1
ATOM 689 O O . ALA A 1 95 ? 37.466 65.037 35.224 1.00 10.41 94 ALA D O 1
ATOM 691 N N . ILE A 1 96 ? 38.031 63.907 37.068 1.00 10.84 95 ILE D N 1
ATOM 692 C CA . ILE A 1 96 ? 37.086 64.646 37.927 1.00 12.26 95 ILE D CA 1
ATOM 693 C C . ILE A 1 96 ? 37.799 65.487 39.000 1.00 12.87 95 ILE D C 1
ATOM 694 O O . ILE A 1 96 ? 37.159 66.227 39.752 1.00 13.77 95 ILE D O 1
ATOM 699 N N . GLN A 1 97 ? 39.134 65.410 39.042 1.00 13.19 96 GLN D N 1
ATOM 700 C CA . GLN A 1 97 ? 39.936 66.211 39.981 1.00 13.76 96 GLN D CA 1
ATOM 701 C C . GLN A 1 97 ? 40.630 67.332 39.235 1.00 14.05 96 GLN D C 1
ATOM 702 O O . GLN A 1 97 ? 41.150 67.122 38.158 1.00 14.71 96 GLN D O 1
ATOM 708 N N . PRO A 1 98 ? 40.659 68.530 39.839 1.00 14.59 97 PRO D N 1
ATOM 709 C CA . PRO A 1 98 ? 41.217 69.626 39.055 1.00 17.62 97 PRO D CA 1
ATOM 710 C C . PRO A 1 98 ? 42.690 69.489 38.688 1.00 19.65 97 PRO D C 1
ATOM 711 O O . PRO A 1 98 ? 43.100 70.016 37.657 1.00 22.37 97 PRO D O 1
ATOM 715 N N . HIS A 1 99 ? 43.486 68.790 39.479 1.00 20.36 98 HIS D N 1
ATOM 716 C CA . HIS A 1 99 ? 44.938 68.705 39.180 1.00 22.02 98 HIS D CA 1
ATOM 717 C C . HIS A 1 99 ? 45.319 67.602 38.166 1.00 21.30 98 HIS D C 1
ATOM 718 O O . HIS A 1 99 ? 46.515 67.418 37.858 1.00 20.24 98 HIS D O 1
ATOM 725 N N . VAL A 1 100 ? 44.335 66.838 37.703 1.00 17.94 99 VAL D N 1
ATOM 726 C CA . VAL A 1 100 ? 44.607 65.766 36.765 1.00 19.68 99 VAL D CA 1
ATOM 727 C C . VAL A 1 100 ? 44.384 66.341 35.380 1.00 20.17 99 VAL D C 1
ATOM 728 O O . VAL A 1 100 ? 43.241 66.527 34.979 1.00 20.72 99 VAL D O 1
ATOM 732 N N . ASN A 1 101 ? 45.462 66.588 34.635 1.00 18.86 100 ASN D N 1
ATOM 733 C CA . ASN A 1 101 ? 45.354 67.269 33.354 1.00 20.17 100 ASN D CA 1
ATOM 734 C C . ASN A 1 101 ? 45.072 66.419 32.143 1.00 18.82 100 ASN D C 1
ATOM 735 O O . ASN A 1 101 ? 45.396 65.214 32.080 1.00 16.89 100 ASN D O 1
ATOM 740 N N . VAL A 1 102 ? 44.500 67.075 31.153 1.00 17.67 101 VAL D N 1
ATOM 741 C CA . VAL A 1 102 ? 44.279 66.454 29.893 1.00 18.01 101 VAL D CA 1
ATOM 742 C C . VAL A 1 102 ? 45.641 65.986 29.366 1.00 17.28 101 VAL D C 1
ATOM 743 O O . VAL A 1 102 ? 46.637 66.723 29.356 1.00 18.80 101 VAL D O 1
ATOM 747 N N . GLY A 1 103 ? 45.686 64.711 28.990 1.00 15.89 102 GLY D N 1
ATOM 748 C CA . GLY A 1 103 ? 46.915 64.085 28.508 1.00 17.06 102 GLY D CA 1
ATOM 749 C C . GLY A 1 103 ? 47.657 63.270 29.556 1.00 15.68 102 GLY D C 1
ATOM 750 O O . GLY A 1 103 ? 48.587 62.527 29.198 1.00 19.17 102 GLY D O 1
ATOM 751 N N . ASP A 1 104 ? 47.268 63.406 30.841 1.00 13.94 103 ASP D N 1
ATOM 752 C CA . ASP A 1 104 ? 47.882 62.692 31.925 1.00 14.09 103 ASP D CA 1
ATOM 753 C C . ASP A 1 104 ? 47.371 61.241 31.780 1.00 13.07 103 ASP D C 1
ATOM 754 O O . ASP A 1 104 ? 46.411 61.018 31.064 1.00 13.06 103 ASP D O 1
ATOM 759 N N . VAL A 1 105 ? 48.030 60.305 32.454 1.00 14.66 104 VAL D N 1
ATOM 760 C CA . VAL A 1 105 ? 47.592 58.896 32.461 1.00 14.34 104 VAL D CA 1
ATOM 761 C C . VAL A 1 105 ? 47.181 58.481 33.868 1.00 13.45 104 VAL D C 1
ATOM 762 O O . VAL A 1 105 ? 47.777 58.893 34.881 1.00 12.45 104 VAL D O 1
ATOM 766 N N . ILE A 1 106 ? 46.111 57.670 33.911 1.00 12.30 105 ILE D N 1
ATOM 767 C CA . ILE A 1 106 ? 45.562 57.117 35.111 1.00 11.96 105 ILE D CA 1
ATOM 768 C C . ILE A 1 106 ? 45.769 55.609 35.095 1.00 10.92 105 ILE D C 1
ATOM 769 O O . ILE A 1 106 ? 45.413 54.952 34.103 1.00 12.53 105 ILE D O 1
ATOM 774 N N . VAL A 1 107 ? 46.354 55.108 36.159 1.00 9.88 106 VAL D N 1
ATOM 775 C CA . VAL A 1 107 ? 46.316 53.671 36.478 1.00 10.83 106 VAL D CA 1
ATOM 776 C C . VAL A 1 107 ? 45.311 53.434 37.636 1.00 10.56 106 VAL D C 1
ATOM 777 O O . VAL A 1 107 ? 45.467 53.908 38.791 1.00 12.50 106 VAL D O 1
ATOM 781 N N . THR A 1 108 ? 44.275 52.649 37.362 1.00 11.80 107 THR D N 1
ATOM 782 C CA . THR A 1 108 ? 43.176 52.499 38.330 1.00 12.58 107 THR D CA 1
ATOM 783 C C . THR A 1 108 ? 43.493 51.356 39.259 1.00 13.48 107 THR D C 1
ATOM 784 O O . THR A 1 108 ? 43.669 50.229 38.757 1.00 13.42 107 THR D O 1
ATOM 788 N N . GLN A 1 109 ? 43.563 51.568 40.563 1.00 14.61 108 GLN D N 1
ATOM 789 C CA . GLN A 1 109 ? 43.788 50.402 41.431 1.00 15.74 108 GLN D CA 1
ATOM 790 C C . GLN A 1 109 ? 42.530 49.626 41.709 1.00 13.52 108 GLN D C 1
ATOM 791 O O . GLN A 1 109 ? 42.584 48.379 41.923 1.00 12.03 108 GLN D O 1
ATOM 797 N N . ALA A 1 110 ? 41.430 50.344 41.795 1.00 12.64 109 ALA D N 1
ATOM 798 C CA . ALA A 1 110 ? 40.113 49.762 42.017 1.00 11.56 109 ALA D CA 1
ATOM 799 C C . ALA A 1 110 ? 39.045 50.732 41.552 1.00 12.08 109 ALA D C 1
ATOM 800 O O . ALA A 1 110 ? 39.304 51.939 41.377 1.00 11.91 109 ALA D O 1
ATOM 802 N N . SER A 1 111 ? 37.834 50.219 41.461 1.00 10.64 110 SER D N 1
ATOM 803 C CA . SER A 1 111 ? 36.724 51.051 40.891 1.00 9.88 110 SER D CA 1
ATOM 804 C C . SER A 1 111 ? 35.483 51.163 41.755 1.00 9.44 110 SER D C 1
ATOM 805 O O . SER A 1 111 ? 35.044 50.195 42.339 1.00 9.32 110 SER D O 1
ATOM 808 N N . VAL A 1 112 ? 34.875 52.351 41.813 1.00 8.84 111 VAL D N 1
ATOM 809 C CA . VAL A 1 112 ? 33.500 52.453 42.307 1.00 8.13 111 VAL D CA 1
ATOM 810 C C . VAL A 1 112 ? 32.559 51.749 41.286 1.00 8.34 111 VAL D C 1
ATOM 811 O O . VAL A 1 112 ? 32.632 51.954 40.065 1.00 8.86 111 VAL D O 1
ATOM 815 N N . ARG A 1 113 ? 31.764 50.808 41.799 1.00 8.48 112 ARG D N 1
ATOM 816 C CA . ARG A 1 113 ? 30.906 49.972 41.003 1.00 8.62 112 ARG D CA 1
ATOM 817 C C . ARG A 1 113 ? 29.550 50.637 40.717 1.00 8.32 112 ARG D C 1
ATOM 818 O O . ARG A 1 113 ? 28.537 50.411 41.401 1.00 8.71 112 ARG D O 1
ATOM 826 N N . LEU A 1 114 ? 29.570 51.522 39.730 1.00 8.42 113 LEU D N 1
ATOM 827 C CA . LEU A 1 114 ? 28.369 52.162 39.260 1.00 9.06 113 LEU D CA 1
ATOM 828 C C . LEU A 1 114 ? 27.828 51.492 38.029 1.00 11.08 113 LEU D C 1
ATOM 829 O O . LEU A 1 114 ? 27.218 52.125 37.148 1.00 9.71 113 LEU D O 1
ATOM 834 N N . ASP A 1 115 ? 28.042 50.162 37.994 1.00 11.08 114 ASP D N 1
ATOM 835 C CA . ASP A 1 115 ? 27.567 49.301 36.946 1.00 11.39 114 ASP D CA 1
ATOM 836 C C . ASP A 1 115 ? 26.659 48.204 37.485 1.00 11.19 114 ASP D C 1
ATOM 837 O O . ASP A 1 115 ? 26.510 48.032 38.705 1.00 12.02 114 ASP D O 1
ATOM 842 N N . GLY A 1 116 ? 26.037 47.486 36.551 1.00 10.85 115 GLY D N 1
ATOM 843 C CA . GLY A 1 116 ? 25.236 46.321 36.894 1.00 9.60 115 GLY D CA 1
ATOM 844 C C . GLY A 1 116 ? 25.998 45.024 36.627 1.00 9.21 115 GLY D C 1
ATOM 845 O O . GLY A 1 116 ? 25.691 44.037 37.316 1.00 12.02 115 GLY D O 1
ATOM 846 N N . ALA A 1 117 ? 26.907 44.946 35.647 1.00 9.47 116 ALA D N 1
ATOM 847 C CA . ALA A 1 117 ? 27.533 43.617 35.334 1.00 9.68 116 ALA D CA 1
ATOM 848 C C . ALA A 1 117 ? 28.369 43.025 36.464 1.00 9.60 116 ALA D C 1
ATOM 849 O O . ALA A 1 117 ? 28.374 41.808 36.668 1.00 10.35 116 ALA D O 1
ATOM 851 N N . SER A 1 118 ? 29.001 43.868 37.261 1.00 9.48 117 SER D N 1
ATOM 852 C CA . SER A 1 118 ? 29.874 43.441 38.336 1.00 9.02 117 SER D CA 1
ATOM 853 C C . SER A 1 118 ? 29.039 42.636 39.396 1.00 9.50 117 SER D C 1
ATOM 854 O O . SER A 1 118 ? 29.498 41.598 39.880 1.00 9.84 117 SER D O 1
ATOM 857 N N . LEU A 1 119 ? 27.761 42.982 39.514 1.00 9.70 118 LEU D N 1
ATOM 858 C CA . LEU A 1 119 ? 26.849 42.325 40.490 1.00 10.21 118 LEU D CA 1
ATOM 859 C C . LEU A 1 119 ? 26.559 40.897 40.018 1.00 10.55 118 LEU D C 1
ATOM 860 O O . LEU A 1 119 ? 26.045 40.124 40.769 1.00 11.11 118 LEU D O 1
ATOM 865 N N . HIS A 1 120 ? 26.844 40.619 38.748 1.00 10.14 119 HIS D N 1
ATOM 866 C CA . HIS A 1 120 ? 26.568 39.279 38.233 1.00 10.39 119 HIS D CA 1
ATOM 867 C C . HIS A 1 120 ? 27.746 38.342 38.490 1.00 10.51 119 HIS D C 1
ATOM 868 O O . HIS A 1 120 ? 27.688 37.154 38.147 1.00 10.94 119 HIS D O 1
ATOM 875 N N . PHE A 1 121 ? 28.812 38.885 39.102 1.00 10.18 120 PHE D N 1
ATOM 876 C CA . PHE A 1 121 ? 29.996 38.145 39.535 1.00 10.96 120 PHE D CA 1
ATOM 877 C C . PHE A 1 121 ? 30.196 38.156 41.074 1.00 11.52 120 PHE D C 1
ATOM 878 O O . PHE A 1 121 ? 30.685 37.190 41.651 1.00 12.13 120 PHE D O 1
ATOM 886 N N . ALA A 1 122 ? 29.756 39.213 41.745 1.00 10.07 121 ALA D N 1
ATOM 887 C CA . ALA A 1 122 ? 29.780 39.255 43.215 1.00 9.80 121 ALA D CA 1
ATOM 888 C C . ALA A 1 122 ? 28.806 40.309 43.719 1.00 9.10 121 ALA D C 1
ATOM 889 O O . ALA A 1 122 ? 28.526 41.319 43.043 1.00 8.79 121 ALA D O 1
ATOM 891 N N . PRO A 1 123 ? 28.398 40.156 44.993 1.00 8.89 122 PRO D N 1
ATOM 892 C CA . PRO A 1 123 ? 27.642 41.199 45.551 1.00 8.21 122 PRO D CA 1
ATOM 893 C C . PRO A 1 123 ? 28.452 42.468 45.656 1.00 8.04 122 PRO D C 1
ATOM 894 O O . PRO A 1 123 ? 29.693 42.426 45.621 1.00 8.80 122 PRO D O 1
ATOM 898 N N . MET A 1 124 ? 27.744 43.554 45.852 1.00 8.84 123 MET D N 1
ATOM 899 C CA . MET A 1 124 ? 28.352 44.890 45.838 1.00 8.97 123 MET D CA 1
ATOM 900 C C . MET A 1 124 ? 29.403 45.081 46.883 1.00 9.76 123 MET D C 1
ATOM 901 O O . MET A 1 124 ? 30.329 45.877 46.661 1.00 9.20 123 MET D O 1
ATOM 906 N N . GLU A 1 125 ? 29.273 44.382 48.032 1.00 10.55 124 GLU D N 1
ATOM 907 C CA . GLU A 1 125 ? 30.329 44.373 49.074 1.00 11.23 124 GLU D CA 1
ATOM 908 C C . GLU A 1 125 ? 31.794 44.034 48.629 1.00 11.04 124 GLU D C 1
ATOM 909 O O . GLU A 1 125 ? 32.795 44.569 49.209 1.00 10.71 124 GLU D O 1
ATOM 915 N N . PHE A 1 126 ? 31.904 43.228 47.567 1.00 11.27 125 PHE D N 1
ATOM 916 C CA . PHE A 1 126 ? 33.162 42.849 46.986 1.00 10.66 125 PHE D CA 1
ATOM 917 C C . PHE A 1 126 ? 33.874 43.997 46.260 1.00 10.12 125 PHE D C 1
ATOM 918 O O . PHE A 1 126 ? 33.254 44.655 45.405 1.00 10.31 125 PHE D O 1
ATOM 926 N N . PRO A 1 127 ? 35.180 44.173 46.544 1.00 10.16 126 PRO D N 1
ATOM 927 C CA . PRO A 1 127 ? 35.871 45.313 45.905 1.00 9.29 126 PRO D CA 1
ATOM 928 C C . PRO A 1 127 ? 36.275 45.005 44.449 1.00 10.00 126 PRO D C 1
ATOM 929 O O . PRO A 1 127 ? 36.789 43.879 44.116 1.00 10.52 126 PRO D O 1
ATOM 933 N N . ALA A 1 128 ? 35.952 45.933 43.579 1.00 9.51 127 ALA D N 1
ATOM 934 C CA . ALA A 1 128 ? 36.366 45.881 42.156 1.00 9.92 127 ALA D CA 1
ATOM 935 C C . ALA A 1 128 ? 37.797 46.316 42.032 1.00 10.99 127 ALA D C 1
ATOM 936 O O . ALA A 1 128 ? 38.105 47.434 41.597 1.00 10.66 127 ALA D O 1
ATOM 938 N N . VAL A 1 129 ? 38.687 45.437 42.434 1.00 10.82 128 VAL D N 1
ATOM 939 C CA . VAL A 1 129 ? 40.086 45.719 42.609 1.00 12.28 128 VAL D CA 1
ATOM 940 C C . VAL A 1 129 ? 40.927 45.064 41.487 1.00 12.52 128 VAL D C 1
ATOM 941 O O . VAL A 1 129 ? 40.724 43.906 41.161 1.00 11.85 128 VAL D O 1
ATOM 945 N N . ALA A 1 130 ? 41.897 45.814 41.002 1.00 12.37 129 ALA D N 1
ATOM 946 C CA . ALA A 1 130 ? 42.825 45.377 39.990 1.00 12.44 129 ALA D CA 1
ATOM 947 C C . ALA A 1 130 ? 43.816 44.379 40.593 1.00 11.67 129 ALA D C 1
ATOM 948 O O . ALA A 1 130 ? 44.047 44.355 41.809 1.00 11.25 129 ALA D O 1
ATOM 950 N N . ASN A 1 131 ? 44.426 43.579 39.740 1.00 12.99 130 ASN D N 1
ATOM 951 C CA . ASN A 1 131 ? 45.522 42.700 40.154 1.00 13.85 130 ASN D CA 1
ATOM 952 C C . ASN A 1 131 ? 46.791 43.505 40.479 1.00 13.31 130 ASN D C 1
ATOM 953 O O . ASN A 1 131 ? 47.173 44.473 39.772 1.00 12.73 130 ASN D O 1
ATOM 958 N N . PHE A 1 132 ? 47.371 43.131 41.617 1.00 13.02 131 PHE D N 1
ATOM 959 C CA . PHE A 1 132 ? 48.504 43.855 42.154 1.00 13.76 131 PHE D CA 1
ATOM 960 C C . PHE A 1 132 ? 49.700 43.793 41.213 1.00 13.08 131 PHE D C 1
ATOM 961 O O . PHE A 1 132 ? 50.262 44.815 40.871 1.00 13.66 131 PHE D O 1
ATOM 969 N N . GLU A 1 133 ? 50.103 42.604 40.804 1.00 12.72 132 GLU D N 1
ATOM 970 C CA . GLU A 1 133 ? 51.263 42.505 39.950 1.00 15.05 132 GLU D CA 1
ATOM 971 C C . GLU A 1 133 ? 51.065 43.264 38.610 1.00 13.74 132 GLU D C 1
ATOM 972 O O . GLU A 1 133 ? 52.012 43.880 38.106 1.00 14.70 132 GLU D O 1
ATOM 978 N N . CYS A 1 134 ? 49.835 43.276 38.056 1.00 12.16 133 CYS D N 1
ATOM 979 C CA . CYS A 1 134 ? 49.617 43.879 36.729 1.00 11.90 133 CYS D CA 1
ATOM 980 C C . CYS A 1 134 ? 49.540 45.405 36.895 1.00 11.26 133 CYS D C 1
ATOM 981 O O . CYS A 1 134 ? 50.057 46.175 36.096 1.00 11.28 133 CYS D O 1
ATOM 984 N N . THR A 1 135 ? 48.986 45.821 38.032 1.00 11.54 134 THR D N 1
ATOM 985 C CA . THR A 1 135 ? 48.954 47.271 38.370 1.00 11.23 134 THR D CA 1
ATOM 986 C C . THR A 1 135 ? 50.377 47.797 38.493 1.00 12.93 134 THR D C 1
ATOM 987 O O . THR A 1 135 ? 50.708 48.831 37.901 1.00 13.92 134 THR D O 1
ATOM 991 N N . THR A 1 136 ? 51.218 47.069 39.225 1.00 13.18 135 THR D N 1
ATOM 992 C CA . THR A 1 136 ? 52.624 47.350 39.434 1.00 13.75 135 THR D CA 1
ATOM 993 C C . THR A 1 136 ? 53.299 47.474 38.119 1.00 14.11 135 THR D C 1
ATOM 994 O O . THR A 1 136 ? 54.088 48.385 37.942 1.00 11.97 135 THR D O 1
ATOM 998 N N . ALA A 1 137 ? 52.989 46.569 37.193 1.00 15.18 136 ALA D N 1
ATOM 999 C CA . ALA A 1 137 ? 53.588 46.600 35.852 1.00 14.93 136 ALA D CA 1
ATOM 1000 C C . ALA A 1 137 ? 53.214 47.858 35.009 1.00 14.93 136 ALA D C 1
ATOM 1001 O O . ALA A 1 137 ? 54.056 48.478 34.257 1.00 15.61 136 ALA D O 1
ATOM 1003 N N . MET A 1 138 ? 51.959 48.243 35.137 1.00 14.15 137 MET D N 1
ATOM 1004 C CA . MET A 1 138 ? 51.451 49.458 34.517 1.00 14.76 137 MET D CA 1
ATOM 1005 C C . MET A 1 138 ? 52.124 50.676 35.093 1.00 14.32 137 MET D C 1
ATOM 1006 O O . MET A 1 138 ? 52.583 51.505 34.325 1.00 15.59 137 MET D O 1
ATOM 1011 N N . VAL A 1 139 ? 52.204 50.759 36.429 1.00 13.14 138 VAL D N 1
ATOM 1012 C CA . VAL A 1 139 ? 52.891 51.907 37.078 1.00 12.18 138 VAL D CA 1
ATOM 1013 C C . VAL A 1 139 ? 54.321 51.960 36.523 1.00 12.75 138 VAL D C 1
ATOM 1014 O O . VAL A 1 139 ? 54.863 53.007 36.224 1.00 11.62 138 VAL D O 1
ATOM 1018 N N . ALA A 1 140 ? 54.952 50.803 36.443 1.00 12.55 139 ALA D N 1
ATOM 1019 C CA . ALA A 1 140 ? 56.338 50.805 36.100 1.00 13.94 139 ALA D CA 1
ATOM 1020 C C . ALA A 1 140 ? 56.524 51.244 34.645 1.00 14.75 139 ALA D C 1
ATOM 1021 O O . ALA A 1 140 ? 57.502 51.925 34.352 1.00 15.37 139 ALA D O 1
ATOM 1023 N N . ALA A 1 141 ? 55.589 50.873 33.772 1.00 15.25 140 ALA D N 1
ATOM 1024 C CA . ALA A 1 141 ? 55.674 51.187 32.336 1.00 16.28 140 ALA D CA 1
ATOM 1025 C C . ALA A 1 141 ? 55.469 52.699 32.175 1.00 16.91 140 ALA D C 1
ATOM 1026 O O . ALA A 1 141 ? 56.181 53.319 31.438 1.00 16.08 140 ALA D O 1
ATOM 1028 N N . CYS A 1 142 ? 54.511 53.261 32.921 1.00 16.55 141 CYS D N 1
ATOM 1029 C CA . CYS A 1 142 ? 54.307 54.733 32.974 1.00 18.12 141 CYS D CA 1
ATOM 1030 C C . CYS A 1 142 ? 55.575 55.493 33.323 1.00 18.47 141 CYS D C 1
ATOM 1031 O O . CYS A 1 142 ? 55.983 56.414 32.583 1.00 21.74 141 CYS D O 1
ATOM 1034 N N . ARG A 1 143 ? 56.203 55.109 34.430 1.00 18.43 142 ARG D N 1
ATOM 1035 C CA . ARG A 1 143 ? 57.450 55.759 34.902 1.00 19.20 142 ARG D CA 1
ATOM 1036 C C . ARG A 1 143 ? 58.610 55.566 33.934 1.00 21.07 142 ARG D C 1
ATOM 1037 O O . ARG A 1 143 ? 59.302 56.530 33.639 1.00 20.20 142 ARG D O 1
ATOM 1045 N N . ASP A 1 144 ? 58.805 54.339 33.437 1.00 22.30 143 ASP D N 1
ATOM 1046 C CA . ASP A 1 144 ? 59.769 54.093 32.339 1.00 24.31 143 ASP D CA 1
ATOM 1047 C C . ASP A 1 144 ? 59.608 55.019 31.152 1.00 24.65 143 ASP D C 1
ATOM 1048 O O . ASP A 1 144 ? 60.590 55.242 30.439 1.00 26.51 143 ASP D O 1
ATOM 1053 N N . ALA A 1 145 ? 58.389 55.516 30.923 1.00 23.98 144 ALA D N 1
ATOM 1054 C CA . ALA A 1 145 ? 58.063 56.396 29.820 1.00 26.02 144 ALA D CA 1
ATOM 1055 C C . ALA A 1 145 ? 58.168 57.893 30.144 1.00 24.43 144 ALA D C 1
ATOM 1056 O O . ALA A 1 145 ? 57.802 58.733 29.318 1.00 24.96 144 ALA D O 1
ATOM 1058 N N . GLY A 1 146 ? 58.615 58.203 31.350 1.00 23.14 145 GLY D N 1
ATOM 1059 C CA . GLY A 1 146 ? 58.857 59.570 31.782 1.00 25.52 145 GLY D CA 1
ATOM 1060 C C . GLY A 1 146 ? 57.641 60.217 32.401 1.00 25.89 145 GLY D C 1
ATOM 1061 O O . GLY A 1 146 ? 57.602 61.443 32.546 1.00 27.24 145 GLY D O 1
ATOM 1062 N N . VAL A 1 147 ? 56.648 59.396 32.756 1.00 26.70 146 VAL D N 1
ATOM 1063 C CA . VAL A 1 147 ? 55.345 59.891 33.221 1.00 29.82 146 VAL D CA 1
ATOM 1064 C C . VAL A 1 147 ? 55.042 59.365 34.616 1.00 28.20 146 VAL D C 1
ATOM 1065 O O . VAL A 1 147 ? 55.139 58.171 34.835 1.00 29.62 146 VAL D O 1
ATOM 1069 N N . GLU A 1 148 ? 54.673 60.234 35.560 1.00 24.45 147 GLU D N 1
ATOM 1070 C CA . GLU A 1 148 ? 54.151 59.754 36.840 1.00 21.87 147 GLU D CA 1
ATOM 1071 C C . GLU A 1 148 ? 52.642 59.611 36.657 1.00 18.45 147 GLU D C 1
ATOM 1072 O O . GLU A 1 148 ? 51.932 60.613 36.426 1.00 17.98 147 GLU D O 1
ATOM 1078 N N . PRO A 1 149 ? 52.128 58.372 36.740 1.00 14.67 148 PRO D N 1
ATOM 1079 C CA . PRO A 1 149 ? 50.673 58.200 36.668 1.00 12.85 148 PRO D CA 1
ATOM 1080 C C . PRO A 1 149 ? 49.904 58.625 37.913 1.00 12.37 148 PRO D C 1
ATOM 1081 O O . PRO A 1 149 ? 50.406 58.582 39.015 1.00 13.94 148 PRO D O 1
ATOM 1085 N N . HIS A 1 150 ? 48.672 59.036 37.716 1.00 12.37 149 HIS D N 1
ATOM 1086 C CA . HIS A 1 150 ? 47.757 59.101 38.838 1.00 12.51 149 HIS D CA 1
ATOM 1087 C C . HIS A 1 150 ? 47.344 57.673 39.173 1.00 13.30 149 HIS D C 1
ATOM 1088 O O . HIS A 1 150 ? 46.875 57.002 38.329 1.00 15.18 149 HIS D O 1
ATOM 1095 N N . ILE A 1 151 ? 47.450 57.297 40.422 1.00 13.05 150 ILE D N 1
ATOM 1096 C CA . ILE A 1 151 ? 47.093 55.929 40.848 1.00 12.85 150 ILE D CA 1
ATOM 1097 C C . ILE A 1 151 ? 46.026 56.107 41.885 1.00 13.32 150 ILE D C 1
ATOM 1098 O O . ILE A 1 151 ? 46.263 56.723 42.890 1.00 13.83 150 ILE D O 1
ATOM 1103 N N . GLY A 1 152 ? 44.847 55.535 41.628 1.00 11.67 151 GLY D N 1
ATOM 1104 C CA . GLY A 1 152 ? 43.808 55.590 42.645 1.00 10.84 151 GLY D CA 1
ATOM 1105 C C . GLY A 1 152 ? 42.542 55.007 42.095 1.00 11.24 151 GLY D C 1
ATOM 1106 O O . GLY A 1 152 ? 42.579 54.014 41.349 1.00 10.76 151 GLY D O 1
ATOM 1107 N N . VAL A 1 153 ? 41.435 55.605 42.530 1.00 11.16 152 VAL D N 1
ATOM 1108 C CA . VAL A 1 153 ? 40.154 55.009 42.375 1.00 11.28 152 VAL D CA 1
ATOM 1109 C C . VAL A 1 153 ? 39.436 55.720 41.239 1.00 11.95 152 VAL D C 1
ATOM 1110 O O . VAL A 1 153 ? 39.524 56.966 41.060 1.00 12.46 152 VAL D O 1
ATOM 1114 N N . THR A 1 154 ? 38.713 54.924 40.486 1.00 11.46 153 THR D N 1
ATOM 1115 C CA . THR A 1 154 ? 38.003 55.357 39.278 1.00 11.91 153 THR D CA 1
ATOM 1116 C C . THR A 1 154 ? 36.536 55.048 39.472 1.00 11.23 153 THR D C 1
ATOM 1117 O O . THR A 1 154 ? 36.216 53.948 39.880 1.00 13.01 153 THR D O 1
ATOM 1121 N N . ALA A 1 155 ? 35.648 56.016 39.195 1.00 9.95 154 ALA D N 1
ATOM 1122 C CA . ALA A 1 155 ? 34.243 55.812 39.119 1.00 10.04 154 ALA D CA 1
ATOM 1123 C C . ALA A 1 155 ? 33.853 55.157 37.744 1.00 9.53 154 ALA D C 1
ATOM 1124 O O . ALA A 1 155 ? 34.105 55.697 36.668 1.00 8.13 154 ALA D O 1
ATOM 1126 N N . SER A 1 156 ? 33.334 53.885 37.774 1.00 9.10 155 SER D N 1
ATOM 1127 C CA . SER A 1 156 ? 33.098 53.088 36.611 1.00 10.46 155 SER D CA 1
ATOM 1128 C C . SER A 1 156 ? 31.586 52.937 36.389 1.00 10.20 155 SER D C 1
ATOM 1129 O O . SER A 1 156 ? 30.870 52.187 37.111 1.00 10.11 155 SER D O 1
ATOM 1132 N N . SER A 1 157 ? 31.072 53.776 35.486 1.00 9.39 156 SER D N 1
ATOM 1133 C CA . SER A 1 157 ? 29.629 53.989 35.344 1.00 9.28 156 SER D CA 1
ATOM 1134 C C . SER A 1 157 ? 29.040 53.267 34.111 1.00 9.55 156 SER D C 1
ATOM 1135 O O . SER A 1 157 ? 29.605 53.248 32.984 1.00 10.05 156 SER D O 1
ATOM 1138 N N . ASP A 1 158 ? 27.913 52.599 34.315 1.00 9.78 157 ASP D N 1
ATOM 1139 C CA . ASP A 1 158 ? 27.103 52.060 33.210 1.00 10.18 157 ASP D CA 1
ATOM 1140 C C . ASP A 1 158 ? 26.547 53.118 32.205 1.00 10.35 157 ASP D C 1
ATOM 1141 O O . ASP A 1 158 ? 25.971 52.759 31.229 1.00 11.25 157 ASP D O 1
ATOM 1146 N N . THR A 1 159 ? 26.655 54.437 32.471 1.00 9.74 158 THR D N 1
ATOM 1147 C CA . THR A 1 159 ? 26.283 55.408 31.466 1.00 10.22 158 THR D CA 1
ATOM 1148 C C . THR A 1 159 ? 27.356 56.485 31.365 1.00 9.59 158 THR D C 1
ATOM 1149 O O . THR A 1 159 ? 28.138 56.684 32.273 1.00 8.96 158 THR D O 1
ATOM 1153 N N . PHE A 1 160 ? 27.323 57.181 30.255 1.00 9.41 159 PHE D N 1
ATOM 1154 C CA . PHE A 1 160 ? 28.239 58.272 29.944 1.00 9.36 159 PHE D CA 1
ATOM 1155 C C . PHE A 1 160 ? 27.587 59.570 30.334 1.00 8.68 159 PHE D C 1
ATOM 1156 O O . PHE A 1 160 ? 28.305 60.493 30.627 1.00 10.52 159 PHE D O 1
ATOM 1164 N N . TYR A 1 161 ? 26.275 59.622 30.356 1.00 8.22 160 TYR D N 1
ATOM 1165 C CA . TYR A 1 161 ? 25.581 60.909 30.536 1.00 8.26 160 TYR D CA 1
ATOM 1166 C C . TYR A 1 161 ? 25.096 61.041 32.029 1.00 8.22 160 TYR D C 1
ATOM 1167 O O . TYR A 1 161 ? 25.837 61.508 32.871 1.00 10.10 160 TYR D O 1
ATOM 1176 N N . PRO A 1 162 ? 23.918 60.536 32.367 1.00 8.39 161 PRO D N 1
ATOM 1177 C CA . PRO A 1 162 ? 23.510 60.837 33.754 1.00 8.92 161 PRO D CA 1
ATOM 1178 C C . PRO A 1 162 ? 24.412 60.260 34.877 1.00 9.89 161 PRO D C 1
ATOM 1179 O O . PRO A 1 162 ? 24.609 60.881 35.921 1.00 11.41 161 PRO D O 1
ATOM 1183 N N . GLY A 1 163 ? 24.939 59.043 34.673 1.00 8.79 162 GLY D N 1
ATOM 1184 C CA . GLY A 1 163 ? 25.813 58.401 35.652 1.00 9.37 162 GLY D CA 1
ATOM 1185 C C . GLY A 1 163 ? 27.181 59.056 35.876 1.00 10.17 162 GLY D C 1
ATOM 1186 O O . GLY A 1 163 ? 27.857 58.739 36.851 1.00 11.61 162 GLY D O 1
ATOM 1187 N N . GLN A 1 164 ? 27.610 59.915 34.914 1.00 8.97 163 GLN D N 1
ATOM 1188 C CA . GLN A 1 164 ? 28.770 60.775 35.016 1.00 8.80 163 GLN D CA 1
ATOM 1189 C C . GLN A 1 164 ? 28.285 62.214 35.173 1.00 9.64 163 GLN D C 1
ATOM 1190 O O . GLN A 1 164 ? 29.084 63.170 34.989 1.00 11.35 163 GLN D O 1
ATOM 1196 N N . GLU A 1 165 ? 27.039 62.333 35.644 1.00 9.40 164 GLU D N 1
ATOM 1197 C CA . GLU A 1 165 ? 26.413 63.615 35.977 1.00 10.35 164 GLU D CA 1
ATOM 1198 C C . GLU A 1 165 ? 26.715 64.697 34.957 1.00 11.49 164 GLU D C 1
ATOM 1199 O O . GLU A 1 165 ? 27.058 65.851 35.290 1.00 11.04 164 GLU D O 1
ATOM 1205 N N . ARG A 1 166 ? 26.472 64.328 33.687 1.00 11.75 165 ARG D N 1
ATOM 1206 C CA . ARG A 1 166 ? 26.376 65.258 32.556 1.00 12.63 165 ARG D CA 1
ATOM 1207 C C . ARG A 1 166 ? 24.952 65.795 32.414 1.00 11.48 165 ARG D C 1
ATOM 1208 O O . ARG A 1 166 ? 24.013 65.057 32.447 1.00 10.44 165 ARG D O 1
ATOM 1216 N N . TYR A 1 167 ? 24.875 67.119 32.295 1.00 11.73 166 TYR D N 1
ATOM 1217 C CA . TYR A 1 167 ? 23.684 67.912 32.153 1.00 11.65 166 TYR D CA 1
ATOM 1218 C C . TYR A 1 167 ? 23.423 68.460 30.753 1.00 12.26 166 TYR D C 1
ATOM 1219 O O . TYR A 1 167 ? 22.347 69.024 30.534 1.00 12.42 166 TYR D O 1
ATOM 1228 N N . ASP A 1 168 ? 24.410 68.449 29.859 1.00 12.37 167 ASP D N 1
ATOM 1229 C CA . ASP A 1 168 ? 24.189 68.985 28.541 1.00 15.83 167 ASP D CA 1
ATOM 1230 C C . ASP A 1 168 ? 23.536 67.965 27.628 1.00 13.93 167 ASP D C 1
ATOM 1231 O O . ASP A 1 168 ? 24.107 67.598 26.570 1.00 15.35 167 ASP D O 1
ATOM 1236 N N . THR A 1 169 ? 22.344 67.543 28.045 1.00 12.73 168 THR D N 1
ATOM 1237 C CA . THR A 1 169 ? 21.617 66.472 27.414 1.00 12.34 168 THR D CA 1
ATOM 1238 C C . THR A 1 169 ? 20.251 66.916 26.946 1.00 13.13 168 THR D C 1
ATOM 1239 O O . THR A 1 169 ? 19.866 68.086 27.143 1.00 11.54 168 THR D O 1
ATOM 1243 N N . VAL A 1 170 ? 19.478 66.016 26.376 1.00 11.65 169 VAL D N 1
ATOM 1244 C CA . VAL A 1 170 ? 18.135 66.422 25.915 1.00 13.30 169 VAL D CA 1
ATOM 1245 C C . VAL A 1 170 ? 17.285 66.975 27.060 1.00 13.60 169 VAL D C 1
ATOM 1246 O O . VAL A 1 170 ? 16.725 68.066 26.969 1.00 13.72 169 VAL D O 1
ATOM 1250 N N . THR A 1 171 ? 17.229 66.264 28.178 1.00 13.96 170 THR D N 1
ATOM 1251 C CA . THR A 1 171 ? 16.366 66.670 29.318 1.00 14.15 170 THR D CA 1
ATOM 1252 C C . THR A 1 171 ? 17.095 67.596 30.307 1.00 13.13 170 THR D C 1
ATOM 1253 O O . THR A 1 171 ? 16.437 68.329 31.079 1.00 13.84 170 THR D O 1
ATOM 1257 N N . GLY A 1 172 ? 18.424 67.594 30.270 1.00 12.27 171 GLY D N 1
ATOM 1258 C CA . GLY A 1 172 ? 19.256 68.320 31.257 1.00 12.99 171 GLY D CA 1
ATOM 1259 C C . GLY A 1 172 ? 18.936 68.004 32.737 1.00 13.83 171 GLY D C 1
ATOM 1260 O O . GLY A 1 172 ? 19.234 68.787 33.606 1.00 14.26 171 GLY D O 1
ATOM 1261 N N . ARG A 1 173 ? 18.524 66.754 32.977 1.00 13.15 172 ARG D N 1
ATOM 1262 C CA . ARG A 1 173 ? 18.065 66.255 34.240 1.00 15.26 172 ARG D CA 1
ATOM 1263 C C . ARG A 1 173 ? 18.896 64.996 34.516 1.00 13.41 172 ARG D C 1
ATOM 1264 O O . ARG A 1 173 ? 19.322 64.308 33.534 1.00 12.56 172 ARG D O 1
ATOM 1272 N N . VAL A 1 174 ? 19.168 64.783 35.798 1.00 13.12 173 VAL D N 1
ATOM 1273 C CA . VAL A 1 174 ? 19.829 63.570 36.268 1.00 12.75 173 VAL D CA 1
ATOM 1274 C C . VAL A 1 174 ? 18.985 63.003 37.417 1.00 11.90 173 VAL D C 1
ATOM 1275 O O . VAL A 1 174 ? 18.656 63.668 38.360 1.00 11.45 173 VAL D O 1
ATOM 1279 N N . THR A 1 175 ? 18.650 61.716 37.377 1.00 10.01 174 THR D N 1
ATOM 1280 C CA . THR A 1 175 ? 17.958 61.135 38.494 1.00 9.40 174 THR D CA 1
ATOM 1281 C C . THR A 1 175 ? 18.611 61.343 39.850 1.00 9.01 174 THR D C 1
ATOM 1282 O O . THR A 1 175 ? 19.829 61.476 40.024 1.00 10.27 174 THR D O 1
ATOM 1286 N N . ARG A 1 176 ? 17.750 61.419 40.834 1.00 8.49 175 ARG D N 1
ATOM 1287 C CA . ARG A 1 176 ? 18.167 61.760 42.161 1.00 9.21 175 ARG D CA 1
ATOM 1288 C C . ARG A 1 176 ? 19.398 61.097 42.635 1.00 9.15 175 ARG D C 1
ATOM 1289 O O . ARG A 1 176 ? 20.290 61.758 43.069 1.00 10.68 175 ARG D O 1
ATOM 1297 N N . ARG A 1 177 ? 19.502 59.760 42.553 1.00 9.34 176 ARG D N 1
ATOM 1298 C CA . ARG A 1 177 ? 20.723 59.113 42.979 1.00 10.27 176 ARG D CA 1
ATOM 1299 C C . ARG A 1 177 ? 22.031 59.683 42.399 1.00 9.58 176 ARG D C 1
ATOM 1300 O O . ARG A 1 177 ? 23.075 59.631 43.038 1.00 9.92 176 ARG D O 1
ATOM 1308 N N . PHE A 1 178 ? 21.989 60.125 41.154 1.00 8.95 177 PHE D N 1
ATOM 1309 C CA . PHE A 1 178 ? 23.179 60.564 40.503 1.00 9.32 177 PHE D CA 1
ATOM 1310 C C . PHE A 1 178 ? 23.343 62.099 40.532 1.00 9.61 177 PHE D C 1
ATOM 1311 O O . PHE A 1 178 ? 24.428 62.638 40.208 1.00 10.42 177 PHE D O 1
ATOM 1319 N N . ALA A 1 179 ? 22.303 62.775 40.940 1.00 9.51 178 ALA D N 1
ATOM 1320 C CA . ALA A 1 179 ? 22.402 64.236 41.109 1.00 10.05 178 ALA D CA 1
ATOM 1321 C C . ALA A 1 179 ? 23.276 64.479 42.354 1.00 9.69 178 ALA D C 1
ATOM 1322 O O . ALA A 1 179 ? 22.959 64.036 43.436 1.00 12.66 178 ALA D O 1
ATOM 1324 N N . GLY A 1 180 ? 24.318 65.280 42.178 1.00 10.56 179 GLY D N 1
ATOM 1325 C CA . GLY A 1 180 ? 25.318 65.564 43.132 1.00 9.99 179 GLY D CA 1
ATOM 1326 C C . GLY A 1 180 ? 26.369 64.491 43.250 1.00 10.15 179 GLY D C 1
ATOM 1327 O O . GLY A 1 180 ? 27.280 64.569 44.142 1.00 10.28 179 GLY D O 1
ATOM 1328 N N . SER A 1 181 ? 26.294 63.475 42.387 1.00 9.22 180 SER D N 1
ATOM 1329 C CA . SER A 1 181 ? 27.168 62.352 42.588 1.00 10.25 180 SER D CA 1
ATOM 1330 C C . SER A 1 181 ? 28.636 62.573 42.243 1.00 10.91 180 SER D C 1
ATOM 1331 O O . SER A 1 181 ? 29.537 62.045 42.961 1.00 11.08 180 SER D O 1
ATOM 1334 N N . MET A 1 182 ? 28.866 63.341 41.188 1.00 11.64 181 MET D N 1
ATOM 1335 C CA . MET A 1 182 ? 30.210 63.726 40.806 1.00 12.64 181 MET D CA 1
ATOM 1336 C C . MET A 1 182 ? 30.961 64.333 42.007 1.00 12.99 181 MET D C 1
ATOM 1337 O O . MET A 1 182 ? 32.084 63.925 42.323 1.00 12.33 181 MET D O 1
ATOM 1342 N N . LYS A 1 183 ? 30.332 65.300 42.694 1.00 12.99 182 LYS D N 1
ATOM 1343 C CA . LYS A 1 183 ? 30.924 65.894 43.889 1.00 13.10 182 LYS D CA 1
ATOM 1344 C C . LYS A 1 183 ? 31.191 64.841 44.958 1.00 12.21 182 LYS D C 1
ATOM 1345 O O . LYS A 1 183 ? 32.243 64.809 45.607 1.00 11.85 182 LYS D O 1
ATOM 1351 N N . GLU A 1 184 ? 30.261 63.933 45.138 1.00 12.89 183 GLU D N 1
ATOM 1352 C CA . GLU A 1 184 ? 30.494 62.897 46.092 1.00 12.98 183 GLU D CA 1
ATOM 1353 C C . GLU A 1 184 ? 31.814 62.223 45.792 1.00 11.24 183 GLU D C 1
ATOM 1354 O O . GLU A 1 184 ? 32.636 62.049 46.722 1.00 9.60 183 GLU D O 1
ATOM 1360 N N . TRP A 1 185 ? 32.045 61.852 44.545 1.00 10.55 184 TRP D N 1
ATOM 1361 C CA . TRP A 1 185 ? 33.295 61.087 44.179 1.00 10.79 184 TRP D CA 1
ATOM 1362 C C . TRP A 1 185 ? 34.490 61.990 44.177 1.00 10.01 184 TRP D C 1
ATOM 1363 O O . TRP A 1 185 ? 35.514 61.622 44.671 1.00 9.99 184 TRP D O 1
ATOM 1374 N N . GLN A 1 186 ? 34.309 63.248 43.784 1.00 10.96 185 GLN D N 1
ATOM 1375 C CA . GLN A 1 186 ? 35.391 64.216 43.933 1.00 10.65 185 GLN D CA 1
ATOM 1376 C C . GLN A 1 186 ? 35.932 64.363 45.330 1.00 10.88 185 GLN D C 1
ATOM 1377 O O . GLN A 1 186 ? 37.152 64.343 45.582 1.00 9.81 185 GLN D O 1
ATOM 1383 N N . ASP A 1 187 ? 34.972 64.561 46.241 1.00 10.28 186 ASP D N 1
ATOM 1384 C CA . ASP A 1 187 ? 35.257 64.718 47.648 1.00 11.28 186 ASP D CA 1
ATOM 1385 C C . ASP A 1 187 ? 35.997 63.512 48.178 1.00 10.84 186 ASP D C 1
ATOM 1386 O O . ASP A 1 187 ? 36.926 63.672 48.983 1.00 13.64 186 ASP D O 1
ATOM 1391 N N . MET A 1 188 ? 35.634 62.325 47.703 1.00 9.55 187 MET D N 1
ATOM 1392 C CA . MET A 1 188 ? 36.309 61.080 48.078 1.00 10.42 187 MET D CA 1
ATOM 1393 C C . MET A 1 188 ? 37.665 60.807 47.434 1.00 10.21 187 MET D C 1
ATOM 1394 O O . MET A 1 188 ? 38.352 59.788 47.757 1.00 10.99 187 MET D O 1
ATOM 1399 N N . GLY A 1 189 ? 38.120 61.699 46.565 1.00 11.27 188 GLY D N 1
ATOM 1400 C CA . GLY A 1 189 ? 39.372 61.589 45.930 1.00 11.31 188 GLY D CA 1
ATOM 1401 C C . GLY A 1 189 ? 39.427 60.683 44.700 1.00 11.27 188 GLY D C 1
ATOM 1402 O O . GLY A 1 189 ? 40.542 60.393 44.193 1.00 10.34 188 GLY D O 1
ATOM 1403 N N . VAL A 1 190 ? 38.249 60.298 44.192 1.00 10.45 189 VAL D N 1
ATOM 1404 C CA . VAL A 1 190 ? 38.110 59.545 42.945 1.00 10.96 189 VAL D CA 1
ATOM 1405 C C . VAL A 1 190 ? 38.689 60.371 41.777 1.00 10.65 189 VAL D C 1
ATOM 1406 O O . VAL A 1 190 ? 38.399 61.578 41.618 1.00 11.51 189 VAL D O 1
ATOM 1410 N N . LEU A 1 191 ? 39.563 59.754 41.013 1.00 10.07 190 LEU D N 1
ATOM 1411 C CA . LEU A 1 191 ? 40.294 60.487 39.990 1.00 10.37 190 LEU D CA 1
ATOM 1412 C C . LEU A 1 191 ? 39.517 60.803 38.727 1.00 10.68 190 LEU D C 1
ATOM 1413 O O . LEU A 1 191 ? 39.827 61.750 38.049 1.00 11.63 190 LEU D O 1
ATOM 1418 N N . ASN A 1 192 ? 38.565 59.958 38.362 1.00 10.32 191 ASN D N 1
ATOM 1419 C CA . ASN A 1 192 ? 38.086 59.929 37.004 1.00 9.38 191 ASN D CA 1
ATOM 1420 C C . ASN A 1 192 ? 36.905 59.013 36.833 1.00 10.08 191 ASN D C 1
ATOM 1421 O O . ASN A 1 192 ? 36.705 58.153 37.717 1.00 9.49 191 ASN D O 1
ATOM 1426 N N . TYR A 1 193 ? 36.230 59.195 35.690 1.00 9.13 192 TYR D N 1
ATOM 1427 C CA . TYR A 1 193 ? 35.145 58.353 35.166 1.00 9.68 192 TYR D CA 1
ATOM 1428 C C . TYR A 1 193 ? 35.563 57.533 33.972 1.00 10.25 192 TYR D C 1
ATOM 1429 O O . TYR A 1 193 ? 36.208 58.040 33.066 1.00 9.08 192 TYR D O 1
ATOM 1438 N N . GLU A 1 194 ? 35.205 56.218 33.975 1.00 9.80 193 GLU D N 1
ATOM 1439 C CA . GLU A 1 194 ? 35.268 55.365 32.777 1.00 9.72 193 GLU D CA 1
ATOM 1440 C C . GLU A 1 194 ? 34.063 54.405 32.811 1.00 9.47 193 GLU D C 1
ATOM 1441 O O . GLU A 1 194 ? 33.182 54.595 33.653 1.00 8.20 193 GLU D O 1
ATOM 1452 N N . MET A 1 195 ? 33.990 53.406 31.931 1.00 10.29 194 MET D N 1
ATOM 1453 C CA . MET A 1 195 ? 32.739 52.657 31.884 1.00 10.26 194 MET D CA 1
ATOM 1454 C C . MET A 1 195 ? 32.911 51.170 31.961 1.00 9.83 194 MET D C 1
ATOM 1455 O O . MET A 1 195 ? 31.931 50.448 31.911 1.00 14.09 194 MET D O 1
ATOM 1460 N N . GLU A 1 196 ? 34.122 50.717 32.026 1.00 9.70 195 GLU D N 1
ATOM 1461 C CA . GLU A 1 196 ? 34.322 49.235 32.018 1.00 10.67 195 GLU D CA 1
ATOM 1462 C C . GLU A 1 196 ? 35.026 48.580 33.244 1.00 11.06 195 GLU D C 1
ATOM 1463 O O . GLU A 1 196 ? 34.850 47.376 33.453 1.00 10.97 195 GLU D O 1
ATOM 1469 N N . SER A 1 197 ? 35.837 49.298 33.976 1.00 10.12 196 SER D N 1
ATOM 1470 C CA . SER A 1 197 ? 36.804 48.673 34.891 1.00 10.66 196 SER D CA 1
ATOM 1471 C C . SER A 1 197 ? 36.136 48.016 36.068 1.00 10.04 196 SER D C 1
ATOM 1472 O O . SER A 1 197 ? 36.585 46.916 36.502 1.00 9.16 196 SER D O 1
ATOM 1475 N N . ALA A 1 198 ? 35.015 48.561 36.551 1.00 10.46 197 ALA D N 1
ATOM 1476 C CA . ALA A 1 198 ? 34.255 47.912 37.591 1.00 9.67 197 ALA D CA 1
ATOM 1477 C C . ALA A 1 198 ? 33.885 46.480 37.154 1.00 10.08 197 ALA D C 1
ATOM 1478 O O . ALA A 1 198 ? 34.155 45.551 37.878 1.00 11.20 197 ALA D O 1
ATOM 1480 N N . THR A 1 199 ? 33.398 46.313 35.924 1.00 9.13 198 THR D N 1
ATOM 1481 C CA . THR A 1 199 ? 33.002 44.976 35.532 1.00 9.17 198 THR D CA 1
ATOM 1482 C C . THR A 1 199 ? 34.236 44.115 35.334 1.00 8.44 198 THR D C 1
ATOM 1483 O O . THR A 1 199 ? 34.271 42.906 35.752 1.00 8.58 198 THR D O 1
ATOM 1487 N N . LEU A 1 200 ? 35.221 44.634 34.578 1.00 9.10 199 LEU D N 1
ATOM 1488 C CA . LEU A 1 200 ? 36.435 43.891 34.283 1.00 9.12 199 LEU D CA 1
ATOM 1489 C C . LEU A 1 200 ? 37.120 43.417 35.580 1.00 9.92 199 LEU D C 1
ATOM 1490 O O . LEU A 1 200 ? 37.485 42.234 35.751 1.00 9.81 199 LEU D O 1
ATOM 1495 N N . PHE A 1 201 ? 37.293 44.316 36.504 1.00 10.01 200 PHE D N 1
ATOM 1496 C CA . PHE A 1 201 ? 38.043 43.937 37.721 1.00 11.06 200 PHE D CA 1
ATOM 1497 C C . PHE A 1 201 ? 37.229 42.924 38.598 1.00 10.79 200 PHE D C 1
ATOM 1498 O O . PHE A 1 201 ? 37.780 41.952 39.151 1.00 11.16 200 PHE D O 1
ATOM 1506 N N . THR A 1 202 ? 35.931 43.161 38.737 1.00 10.84 201 THR D N 1
ATOM 1507 C CA . THR A 1 202 ? 35.141 42.322 39.620 1.00 11.56 201 THR D CA 1
ATOM 1508 C C . THR A 1 202 ? 35.133 40.906 39.021 1.00 11.86 201 THR D C 1
ATOM 1509 O O . THR A 1 202 ? 35.380 39.881 39.739 1.00 12.39 201 THR D O 1
ATOM 1513 N N . MET A 1 203 ? 34.880 40.831 37.716 1.00 11.13 202 MET D N 1
ATOM 1514 C CA . MET A 1 203 ? 34.769 39.535 37.050 1.00 11.08 202 MET D CA 1
ATOM 1515 C C . MET A 1 203 ? 36.124 38.824 37.076 1.00 11.75 202 MET D C 1
ATOM 1516 O O . MET A 1 203 ? 36.160 37.612 37.227 1.00 15.27 202 MET D O 1
ATOM 1521 N N . CYS A 1 204 ? 37.242 39.542 36.973 1.00 11.63 203 CYS D N 1
ATOM 1522 C CA . CYS A 1 204 ? 38.593 38.902 36.958 1.00 11.97 203 CYS D CA 1
ATOM 1523 C C . CYS A 1 204 ? 39.053 38.454 38.370 1.00 12.83 203 CYS D C 1
ATOM 1524 O O . CYS A 1 204 ? 39.553 37.300 38.599 1.00 11.75 203 CYS D O 1
ATOM 1527 N N . ALA A 1 205 ? 38.881 39.340 39.337 1.00 13.18 204 ALA D N 1
ATOM 1528 C CA . ALA A 1 205 ? 39.200 38.983 40.748 1.00 13.37 204 ALA D CA 1
ATOM 1529 C C . ALA A 1 205 ? 38.449 37.716 41.216 1.00 12.64 204 ALA D C 1
ATOM 1530 O O . ALA A 1 205 ? 39.011 36.850 41.912 1.00 13.44 204 ALA D O 1
ATOM 1532 N N . THR A 1 206 ? 37.217 37.593 40.762 1.00 12.19 205 THR D N 1
ATOM 1533 C CA . THR A 1 206 ? 36.339 36.523 41.251 1.00 12.62 205 THR D CA 1
ATOM 1534 C C . THR A 1 206 ? 36.533 35.258 40.477 1.00 13.75 205 THR D C 1
ATOM 1535 O O . THR A 1 206 ? 36.288 34.153 41.016 1.00 11.58 205 THR D O 1
ATOM 1539 N N . GLN A 1 207 ? 36.941 35.374 39.198 1.00 14.38 206 GLN D N 1
ATOM 1540 C CA . GLN A 1 207 ? 37.088 34.174 38.358 1.00 14.96 206 GLN D CA 1
ATOM 1541 C C . GLN A 1 207 ? 38.510 33.623 38.268 1.00 14.54 206 GLN D C 1
ATOM 1542 O O . GLN A 1 207 ? 38.717 32.656 37.572 1.00 16.49 206 GLN D O 1
ATOM 1548 N N . GLY A 1 208 ? 39.485 34.298 38.891 1.00 14.39 207 GLY D N 1
ATOM 1549 C CA . GLY A 1 208 ? 40.876 33.864 39.005 1.00 14.77 207 GLY D CA 1
ATOM 1550 C C . GLY A 1 208 ? 41.774 34.359 37.884 1.00 13.78 207 GLY D C 1
ATOM 1551 O O . GLY A 1 208 ? 42.754 33.684 37.507 1.00 14.29 207 GLY D O 1
ATOM 1552 N N . TRP A 1 209 ? 41.499 35.567 37.373 1.00 11.67 208 TRP D N 1
ATOM 1553 C CA . TRP A 1 209 ? 42.238 36.096 36.195 1.00 11.04 208 TRP D CA 1
ATOM 1554 C C . TRP A 1 209 ? 42.815 37.404 36.694 1.00 11.31 208 TRP D C 1
ATOM 1555 O O . TRP A 1 209 ? 42.352 37.891 37.715 1.00 11.57 208 TRP D O 1
ATOM 1566 N N . ARG A 1 210 ? 43.843 37.925 36.039 1.00 10.46 209 ARG D N 1
ATOM 1567 C CA . ARG A 1 210 ? 44.418 39.192 36.467 1.00 11.77 209 ARG D CA 1
ATOM 1568 C C . ARG A 1 210 ? 44.028 40.289 35.508 1.00 12.48 209 ARG D C 1
ATOM 1569 O O . ARG A 1 210 ? 44.059 40.130 34.262 1.00 12.58 209 ARG D O 1
ATOM 1577 N N . ALA A 1 211 ? 43.702 41.445 36.078 1.00 12.30 210 ALA D N 1
ATOM 1578 C CA . ALA A 1 211 ? 43.408 42.575 35.253 1.00 11.31 210 ALA D CA 1
ATOM 1579 C C . ALA A 1 211 ? 44.085 43.833 35.757 1.00 11.86 210 ALA D C 1
ATOM 1580 O O . ALA A 1 211 ? 44.331 43.979 36.942 1.00 11.73 210 ALA D O 1
ATOM 1582 N N . ALA A 1 212 ? 44.365 44.707 34.832 1.00 12.69 211 ALA D N 1
ATOM 1583 C CA . ALA A 1 212 ? 44.771 46.118 35.154 1.00 13.62 211 ALA D CA 1
ATOM 1584 C C . ALA A 1 212 ? 44.166 47.060 34.165 1.00 13.71 211 ALA D C 1
ATOM 1585 O O . ALA A 1 212 ? 43.652 46.625 33.130 1.00 13.36 211 ALA D O 1
ATOM 1587 N N . SER A 1 213 ? 44.234 48.378 34.434 1.00 12.64 212 SER D N 1
ATOM 1588 C CA . SER A 1 213 ? 43.642 49.306 33.491 1.00 13.99 212 SER D CA 1
ATOM 1589 C C . SER A 1 213 ? 44.478 50.558 33.549 1.00 13.74 212 SER D C 1
ATOM 1590 O O . SER A 1 213 ? 44.802 51.007 34.649 1.00 14.04 212 SER D O 1
ATOM 1593 N N . VAL A 1 214 ? 44.884 51.044 32.366 1.00 12.83 213 VAL D N 1
ATOM 1594 C CA . VAL A 1 214 ? 45.505 52.384 32.259 1.00 13.92 213 VAL D CA 1
ATOM 1595 C C . VAL A 1 214 ? 44.690 53.200 31.282 1.00 13.79 213 VAL D C 1
ATOM 1596 O O . VAL A 1 214 ? 44.156 52.697 30.264 1.00 11.58 213 VAL D O 1
ATOM 1600 N N . ALA A 1 215 ? 44.567 54.507 31.526 1.00 14.05 214 ALA D N 1
ATOM 1601 C CA . ALA A 1 215 ? 43.776 55.233 30.618 1.00 12.93 214 ALA D CA 1
ATOM 1602 C C . ALA A 1 215 ? 44.309 56.648 30.454 1.00 13.02 214 ALA D C 1
ATOM 1603 O O . ALA A 1 215 ? 44.926 57.174 31.367 1.00 13.97 214 ALA D O 1
ATOM 1605 N N . GLY A 1 216 ? 44.148 57.154 29.243 1.00 13.36 215 GLY D N 1
ATOM 1606 C CA . GLY A 1 216 ? 44.530 58.547 28.932 1.00 12.55 215 GLY D CA 1
ATOM 1607 C C . GLY A 1 216 ? 43.422 59.504 29.165 1.00 12.43 215 GLY D C 1
ATOM 1608 O O . GLY A 1 216 ? 42.300 59.258 28.779 1.00 13.09 215 GLY D O 1
ATOM 1609 N N . VAL A 1 217 ? 43.756 60.663 29.773 1.00 13.37 216 VAL D N 1
ATOM 1610 C CA . VAL A 1 217 ? 42.696 61.624 30.195 1.00 13.83 216 VAL D CA 1
ATOM 1611 C C . VAL A 1 217 ? 42.462 62.485 28.936 1.00 12.63 216 VAL D C 1
ATOM 1612 O O . VAL A 1 217 ? 43.441 63.047 28.431 1.00 12.95 216 VAL D O 1
ATOM 1616 N N . ILE A 1 218 ? 41.226 62.515 28.440 1.00 12.48 217 ILE D N 1
ATOM 1617 C CA . ILE A 1 218 ? 40.763 63.279 27.282 1.00 12.94 217 ILE D CA 1
ATOM 1618 C C . ILE A 1 218 ? 39.943 64.535 27.601 1.00 13.03 217 ILE D C 1
ATOM 1619 O O . ILE A 1 218 ? 39.741 65.324 26.705 1.00 13.19 217 ILE D O 1
ATOM 1624 N N . VAL A 1 219 ? 39.477 64.678 28.852 1.00 12.30 218 VAL D N 1
ATOM 1625 C CA . VAL A 1 219 ? 38.664 65.795 29.291 1.00 11.21 218 VAL D CA 1
ATOM 1626 C C . VAL A 1 219 ? 38.824 65.905 30.805 1.00 11.48 218 VAL D C 1
ATOM 1627 O O . VAL A 1 219 ? 39.019 64.914 31.446 1.00 11.06 218 VAL D O 1
ATOM 1631 N N . ASN A 1 220 ? 38.784 67.130 31.331 1.00 10.52 219 ASN D N 1
ATOM 1632 C CA . ASN A 1 220 ? 38.642 67.336 32.757 1.00 11.08 219 ASN D CA 1
ATOM 1633 C C . ASN A 1 220 ? 37.298 67.904 32.989 1.00 11.22 219 ASN D C 1
ATOM 1634 O O . ASN A 1 220 ? 36.995 69.035 32.522 1.00 10.59 219 ASN D O 1
ATOM 1639 N N . ARG A 1 221 ? 36.504 67.173 33.769 1.00 10.24 220 ARG D N 1
ATOM 1640 C CA . ARG A 1 221 ? 35.119 67.478 34.025 1.00 10.76 220 ARG D CA 1
ATOM 1641 C C . ARG A 1 221 ? 34.906 68.705 34.895 1.00 11.35 220 ARG D C 1
ATOM 1642 O O . ARG A 1 221 ? 33.858 69.226 34.892 1.00 13.77 220 ARG D O 1
ATOM 1650 N N . THR A 1 222 ? 35.923 69.118 35.661 1.00 10.06 221 THR D N 1
ATOM 1651 C CA . THR A 1 222 ? 35.918 70.421 36.333 1.00 11.14 221 THR D CA 1
ATOM 1652 C C . THR A 1 222 ? 35.944 71.636 35.436 1.00 12.13 221 THR D C 1
ATOM 1653 O O . THR A 1 222 ? 35.653 72.777 35.900 1.00 11.85 221 THR D O 1
ATOM 1657 N N . GLN A 1 223 ? 36.293 71.408 34.169 1.00 13.20 222 GLN D N 1
ATOM 1658 C CA . GLN A 1 223 ? 36.187 72.411 33.082 1.00 12.49 222 GLN D CA 1
ATOM 1659 C C . GLN A 1 223 ? 35.327 72.144 31.822 1.00 13.76 222 GLN D C 1
ATOM 1660 O O . GLN A 1 223 ? 34.854 73.091 31.233 1.00 13.28 222 GLN D O 1
ATOM 1666 N N . GLN A 1 224 ? 35.165 70.893 31.339 1.00 10.97 223 GLN D N 1
ATOM 1667 C CA . GLN A 1 224 ? 34.280 70.680 30.236 1.00 12.12 223 GLN D CA 1
ATOM 1668 C C . GLN A 1 224 ? 33.527 69.407 30.457 1.00 12.99 223 GLN D C 1
ATOM 1669 O O . GLN A 1 224 ? 34.151 68.512 30.917 1.00 11.09 223 GLN D O 1
ATOM 1675 N N . GLU A 1 225 ? 32.264 69.333 30.060 1.00 13.97 224 GLU D N 1
ATOM 1676 C CA . GLU A 1 225 ? 31.556 68.013 29.986 1.00 14.15 224 GLU D CA 1
ATOM 1677 C C . GLU A 1 225 ? 32.028 67.107 28.883 1.00 14.94 224 GLU D C 1
ATOM 1678 O O . GLU A 1 225 ? 31.995 65.890 29.037 1.00 19.90 224 GLU D O 1
ATOM 1684 N N . ILE A 1 226 ? 32.438 67.691 27.763 1.00 14.69 225 ILE D N 1
ATOM 1685 C CA . ILE A 1 226 ? 32.826 66.972 26.557 1.00 15.81 225 ILE D CA 1
ATOM 1686 C C . ILE A 1 226 ? 33.994 67.708 25.975 1.00 15.22 225 ILE D C 1
ATOM 1687 O O . ILE A 1 226 ? 33.976 68.924 25.950 1.00 14.02 225 ILE D O 1
ATOM 1692 N N . PRO A 1 227 ? 35.033 66.987 25.506 1.00 14.04 226 PRO D N 1
ATOM 1693 C CA . PRO A 1 227 ? 36.140 67.803 25.006 1.00 14.35 226 PRO D CA 1
ATOM 1694 C C . PRO A 1 227 ? 35.911 68.267 23.587 1.00 14.37 226 PRO D C 1
ATOM 1695 O O . PRO A 1 227 ? 35.129 67.674 22.874 1.00 15.84 226 PRO D O 1
ATOM 1699 N N . ASP A 1 228 ? 36.505 69.384 23.226 1.00 13.84 227 ASP D N 1
ATOM 1700 C CA . ASP A 1 228 ? 36.290 69.947 21.941 1.00 14.73 227 ASP D CA 1
ATOM 1701 C C . ASP A 1 228 ? 37.647 70.396 21.407 1.00 15.29 227 ASP D C 1
ATOM 1702 O O . ASP A 1 228 ? 38.691 70.014 21.957 1.00 15.01 227 ASP D O 1
ATOM 1707 N N . GLU A 1 229 ? 37.635 71.209 20.357 1.00 18.12 228 GLU D N 1
ATOM 1708 C CA . GLU A 1 229 ? 38.929 71.605 19.705 1.00 18.82 228 GLU D CA 1
ATOM 1709 C C . GLU A 1 229 ? 39.799 72.496 20.569 1.00 18.79 228 GLU D C 1
ATOM 1710 O O . GLU A 1 229 ? 41.000 72.624 20.324 1.00 18.79 228 GLU D O 1
ATOM 1716 N N . ALA A 1 230 ? 39.230 73.087 21.610 1.00 18.57 229 ALA D N 1
ATOM 1717 C CA . ALA A 1 230 ? 39.986 73.969 22.513 1.00 18.19 229 ALA D CA 1
ATOM 1718 C C . ALA A 1 230 ? 40.725 73.160 23.558 1.00 19.30 229 ALA D C 1
ATOM 1719 O O . ALA A 1 230 ? 41.760 73.594 24.057 1.00 18.50 229 ALA D O 1
ATOM 1721 N N . THR A 1 231 ? 40.207 71.975 23.838 1.00 18.47 230 THR D N 1
ATOM 1722 C CA . THR A 1 231 ? 40.870 71.047 24.731 1.00 18.64 230 THR D CA 1
ATOM 1723 C C . THR A 1 231 ? 42.296 70.770 24.288 1.00 21.15 230 THR D C 1
ATOM 1724 O O . THR A 1 231 ? 42.559 70.649 23.092 1.00 21.15 230 THR D O 1
ATOM 1728 N N . MET A 1 232 ? 43.191 70.677 25.281 1.00 23.71 231 MET D N 1
ATOM 1729 C CA . MET A 1 232 ? 44.619 70.400 25.076 1.00 27.83 231 MET D CA 1
ATOM 1730 C C . MET A 1 232 ? 44.723 69.155 24.236 1.00 28.00 231 MET D C 1
ATOM 1731 O O . MET A 1 232 ? 44.033 68.184 24.518 1.00 27.72 231 MET D O 1
ATOM 1736 N N . LYS A 1 233 ? 45.553 69.190 23.193 1.00 29.28 232 LYS D N 1
ATOM 1737 C CA . LYS A 1 233 ? 45.561 68.122 22.178 1.00 32.79 232 LYS D CA 1
ATOM 1738 C C . LYS A 1 233 ? 46.421 66.907 22.606 1.00 33.82 232 LYS D C 1
ATOM 1739 O O . LYS A 1 233 ? 47.194 66.990 23.573 1.00 32.24 232 LYS D O 1
ATOM 1741 N N . GLU A 1 236 ? 51.959 63.803 24.184 1.00 40.65 235 GLU D N 1
ATOM 1742 C CA . GLU A 1 236 ? 52.963 63.408 25.161 1.00 41.85 235 GLU D CA 1
ATOM 1743 C C . GLU A 1 236 ? 53.303 61.903 25.055 1.00 40.99 235 GLU D C 1
ATOM 1744 O O . GLU A 1 236 ? 53.755 61.442 24.001 1.00 45.78 235 GLU D O 1
ATOM 1746 N N . VAL A 1 237 ? 53.111 61.148 26.136 1.00 35.71 236 VAL D N 1
ATOM 1747 C CA . VAL A 1 237 ? 53.279 59.710 26.088 1.00 33.68 236 VAL D CA 1
ATOM 1748 C C . VAL A 1 237 ? 51.890 59.137 25.958 1.00 30.71 236 VAL D C 1
ATOM 1749 O O . VAL A 1 237 ? 50.907 59.751 26.369 1.00 36.12 236 VAL D O 1
ATOM 1751 N N . SER A 1 238 ? 51.795 57.970 25.369 1.00 26.92 237 SER D N 1
ATOM 1752 C CA . SER A 1 238 ? 50.495 57.411 25.114 1.00 23.71 237 SER D CA 1
ATOM 1753 C C . SER A 1 238 ? 50.222 56.210 25.977 1.00 21.17 237 SER D C 1
ATOM 1754 O O . SER A 1 238 ? 51.119 55.393 26.269 1.00 18.87 237 SER D O 1
ATOM 1757 N N . ALA A 1 239 ? 48.964 56.149 26.396 1.00 18.77 238 ALA D N 1
ATOM 1758 C CA . ALA A 1 239 ? 48.468 55.039 27.151 1.00 19.61 238 ALA D CA 1
ATOM 1759 C C . ALA A 1 239 ? 48.692 53.742 26.368 1.00 18.62 238 ALA D C 1
ATOM 1760 O O . ALA A 1 239 ? 49.065 52.744 26.953 1.00 17.95 238 ALA D O 1
ATOM 1762 N N . VAL A 1 240 ? 48.512 53.774 25.049 1.00 18.05 239 VAL D N 1
ATOM 1763 C CA . VAL A 1 240 ? 48.765 52.598 24.195 1.00 18.79 239 VAL D CA 1
ATOM 1764 C C . VAL A 1 240 ? 50.233 52.105 24.293 1.00 18.98 239 VAL D C 1
ATOM 1765 O O . VAL A 1 240 ? 50.485 50.916 24.508 1.00 18.39 239 VAL D O 1
ATOM 1769 N N . SER A 1 241 ? 51.212 53.005 24.172 1.00 17.96 240 SER D N 1
ATOM 1770 C CA . SER A 1 241 ? 52.601 52.597 24.325 1.00 16.84 240 SER D CA 1
ATOM 1771 C C . SER A 1 241 ? 52.868 51.951 25.679 1.00 15.53 240 SER D C 1
ATOM 1772 O O . SER A 1 241 ? 53.619 50.936 25.777 1.00 12.23 240 SER D O 1
ATOM 1775 N N . ILE A 1 242 ? 52.215 52.496 26.712 1.00 15.28 241 ILE D N 1
ATOM 1776 C CA . ILE A 1 242 ? 52.451 52.108 28.116 1.00 14.25 241 ILE D CA 1
ATOM 1777 C C . ILE A 1 242 ? 51.939 50.677 28.296 1.00 13.01 241 ILE D C 1
ATOM 1778 O O . ILE A 1 242 ? 52.638 49.825 28.834 1.00 13.60 241 ILE D O 1
ATOM 1783 N N . VAL A 1 243 ? 50.752 50.431 27.785 1.00 11.40 242 VAL D N 1
ATOM 1784 C CA . VAL A 1 243 ? 50.127 49.121 27.974 1.00 11.91 242 VAL D CA 1
ATOM 1785 C C . VAL A 1 243 ? 50.971 48.073 27.298 1.00 11.44 242 VAL D C 1
ATOM 1786 O O . VAL A 1 243 ? 51.077 46.967 27.834 1.00 12.10 242 VAL D O 1
ATOM 1790 N N . VAL A 1 244 ? 51.482 48.370 26.108 1.00 11.32 243 VAL D N 1
ATOM 1791 C CA . VAL A 1 244 ? 52.361 47.432 25.375 1.00 11.92 243 VAL D CA 1
ATOM 1792 C C . VAL A 1 244 ? 53.629 47.220 26.147 1.00 10.85 243 VAL D C 1
ATOM 1793 O O . VAL A 1 244 ? 54.098 46.091 26.314 1.00 11.18 243 VAL D O 1
ATOM 1797 N N . ALA A 1 245 ? 54.242 48.296 26.614 1.00 11.15 244 ALA D N 1
ATOM 1798 C CA . ALA A 1 245 ? 55.342 48.128 27.568 1.00 11.92 244 ALA D CA 1
ATOM 1799 C C . ALA A 1 245 ? 54.972 47.312 28.823 1.00 12.40 244 ALA D C 1
ATOM 1800 O O . ALA A 1 245 ? 55.795 46.507 29.310 1.00 13.18 244 ALA D O 1
ATOM 1802 N N . ALA A 1 246 ? 53.751 47.498 29.352 1.00 11.23 245 ALA D N 1
ATOM 1803 C CA . ALA A 1 246 ? 53.365 46.794 30.569 1.00 11.74 245 ALA D CA 1
ATOM 1804 C C . ALA A 1 246 ? 53.289 45.301 30.221 1.00 11.36 245 ALA D C 1
ATOM 1805 O O . ALA A 1 246 ? 53.776 44.457 30.970 1.00 13.94 245 ALA D O 1
ATOM 1807 N N . ALA A 1 247 ? 52.712 44.996 29.061 1.00 12.05 246 ALA D N 1
ATOM 1808 C CA . ALA A 1 247 ? 52.549 43.583 28.637 1.00 12.47 246 ALA D CA 1
ATOM 1809 C C . ALA A 1 247 ? 53.891 42.886 28.496 1.00 13.13 246 ALA D C 1
ATOM 1810 O O . ALA A 1 247 ? 54.046 41.733 28.898 1.00 14.25 246 ALA D O 1
ATOM 1812 N N . LYS A 1 248 ? 54.862 43.555 27.896 1.00 14.52 247 LYS D N 1
ATOM 1813 C CA . LYS A 1 248 ? 56.239 43.068 27.866 1.00 15.96 247 LYS D CA 1
ATOM 1814 C C . LYS A 1 248 ? 56.859 42.757 29.244 1.00 15.91 247 LYS D C 1
ATOM 1815 O O . LYS A 1 248 ? 57.530 41.730 29.421 1.00 17.21 247 LYS D O 1
ATOM 1821 N N . LYS A 1 249 ? 56.709 43.672 30.193 1.00 16.99 248 LYS D N 1
ATOM 1822 C CA . LYS A 1 249 ? 57.120 43.423 31.577 1.00 17.60 248 LYS D CA 1
ATOM 1823 C C . LYS A 1 249 ? 56.549 42.084 32.047 1.00 16.91 248 LYS D C 1
ATOM 1824 O O . LYS A 1 249 ? 57.299 41.228 32.502 1.00 16.89 248 LYS D O 1
ATOM 1830 N N . LEU A 1 250 ? 55.246 41.900 31.864 1.00 13.67 249 LEU D N 1
ATOM 1831 C CA . LEU A 1 250 ? 54.547 40.766 32.440 1.00 14.05 249 LEU D CA 1
ATOM 1832 C C . LEU A 1 250 ? 54.872 39.468 31.758 1.00 14.45 249 LEU D C 1
ATOM 1833 O O . LEU A 1 250 ? 54.771 38.437 32.386 1.00 15.16 249 LEU D O 1
ATOM 1838 N N . LEU A 1 251 ? 55.269 39.521 30.475 1.00 15.01 250 LEU D N 1
ATOM 1839 C CA . LEU A 1 251 ? 55.568 38.303 29.707 1.00 16.13 250 LEU D CA 1
ATOM 1840 C C . LEU A 1 251 ? 57.016 37.888 29.700 1.00 16.90 250 LEU D C 1
ATOM 1841 O O . LEU A 1 251 ? 57.319 36.728 29.445 1.00 17.53 250 LEU D O 1
ATOM 1846 N N . ALA A 1 252 ? 57.906 38.822 30.006 1.00 15.58 251 ALA D N 1
ATOM 1847 C CA . ALA A 1 252 ? 59.344 38.579 29.994 1.00 17.31 251 ALA D CA 1
ATOM 1848 C C . ALA A 1 252 ? 59.705 37.466 30.948 1.00 18.93 251 ALA D C 1
ATOM 1849 O O . ALA A 1 252 ? 59.065 37.283 32.012 1.00 18.62 251 ALA D O 1
ATOM 1852 N N . ALA B 1 2 ? -17.844 28.652 53.149 1.00 30.21 1 ALA F N 1
ATOM 1853 C CA . ALA B 1 2 ? -17.014 29.275 52.072 1.00 28.36 1 ALA F CA 1
ATOM 1854 C C . ALA B 1 2 ? -15.829 28.425 51.661 1.00 26.29 1 ALA F C 1
ATOM 1855 O O . ALA B 1 2 ? -15.240 27.708 52.474 1.00 27.06 1 ALA F O 1
ATOM 1857 N N . ASP B 1 3 ? -15.457 28.528 50.390 1.00 24.61 2 ASP F N 1
ATOM 1858 C CA . ASP B 1 3 ? -14.318 27.772 49.881 1.00 24.83 2 ASP F CA 1
ATOM 1859 C C . ASP B 1 3 ? -13.015 28.532 50.125 1.00 22.37 2 ASP F C 1
ATOM 1860 O O . ASP B 1 3 ? -11.965 27.976 49.922 1.00 23.75 2 ASP F O 1
ATOM 1865 N N . VAL B 1 4 ? -13.088 29.804 50.516 1.00 21.26 3 VAL F N 1
ATOM 1866 C CA . VAL B 1 4 ? -11.869 30.626 50.682 1.00 19.25 3 VAL F CA 1
ATOM 1867 C C . VAL B 1 4 ? -11.823 31.300 52.033 1.00 18.59 3 VAL F C 1
ATOM 1868 O O . VAL B 1 4 ? -12.820 31.354 52.702 1.00 18.64 3 VAL F O 1
ATOM 1872 N N . PHE B 1 5 ? -10.687 31.858 52.439 1.00 18.77 4 PHE F N 1
ATOM 1873 C CA . PHE B 1 5 ? -10.527 32.255 53.825 1.00 19.84 4 PHE F CA 1
ATOM 1874 C C . PHE B 1 5 ? -11.167 33.594 54.223 1.00 18.13 4 PHE F C 1
ATOM 1875 O O . PHE B 1 5 ? -11.480 33.782 55.413 1.00 18.58 4 PHE F O 1
ATOM 1883 N N . HIS B 1 6 ? -11.305 34.536 53.292 1.00 16.17 5 HIS F N 1
ATOM 1884 C CA . HIS B 1 6 ? -11.804 35.870 53.648 1.00 15.65 5 HIS F CA 1
ATOM 1885 C C . HIS B 1 6 ? -13.089 36.297 52.933 1.00 16.16 5 HIS F C 1
ATOM 1886 O O . HIS B 1 6 ? -13.927 36.941 53.556 1.00 17.85 5 HIS F O 1
ATOM 1893 N N . LEU B 1 7 ? -13.246 35.945 51.663 1.00 14.92 6 LEU F N 1
ATOM 1894 C CA . LEU B 1 7 ? -14.259 36.546 50.861 1.00 13.96 6 LEU F CA 1
ATOM 1895 C C . LEU B 1 7 ? -15.648 36.033 51.152 1.00 13.69 6 LEU F C 1
ATOM 1896 O O . LEU B 1 7 ? -16.642 36.677 50.773 1.00 13.96 6 LEU F O 1
ATOM 1901 N N . GLY B 1 8 ? -15.752 34.834 51.699 1.00 14.72 7 GLY F N 1
ATOM 1902 C CA . GLY B 1 8 ? -17.087 34.306 52.073 1.00 17.36 7 GLY F CA 1
ATOM 1903 C C . GLY B 1 8 ? -17.811 33.748 50.864 1.00 19.07 7 GLY F C 1
ATOM 1904 O O . GLY B 1 8 ? -19.027 33.681 50.859 1.00 22.02 7 GLY F O 1
ATOM 1905 N N . LEU B 1 9 ? -17.048 33.319 49.873 1.00 20.01 8 LEU F N 1
ATOM 1906 C CA . LEU B 1 9 ? -17.527 32.969 48.560 1.00 19.63 8 LEU F CA 1
ATOM 1907 C C . LEU B 1 9 ? -17.229 31.477 48.409 1.00 19.59 8 LEU F C 1
ATOM 1908 O O . LEU B 1 9 ? -16.267 30.950 48.997 1.00 16.82 8 LEU F O 1
ATOM 1913 N N . THR B 1 10 ? -18.113 30.808 47.686 1.00 19.15 9 THR F N 1
ATOM 1914 C CA . THR B 1 10 ? -17.787 29.505 47.130 1.00 19.62 9 THR F CA 1
ATOM 1915 C C . THR B 1 10 ? -17.716 29.595 45.612 1.00 18.63 9 THR F C 1
ATOM 1916 O O . THR B 1 10 ? -18.289 30.475 44.987 1.00 19.10 9 THR F O 1
ATOM 1920 N N . LYS B 1 11 ? -17.107 28.594 45.014 1.00 18.92 10 LYS F N 1
ATOM 1921 C CA . LYS B 1 11 ? -16.912 28.569 43.568 1.00 19.76 10 LYS F CA 1
ATOM 1922 C C . LYS B 1 11 ? -18.287 28.464 42.843 1.00 19.62 10 LYS F C 1
ATOM 1923 O O . LYS B 1 11 ? -18.523 29.015 41.754 1.00 18.95 10 LYS F O 1
ATOM 1929 N N . ALA B 1 12 ? -19.214 27.756 43.488 1.00 19.09 11 ALA F N 1
ATOM 1930 C CA . ALA B 1 12 ? -20.566 27.626 42.956 1.00 19.19 11 ALA F CA 1
ATOM 1931 C C . ALA B 1 12 ? -21.255 29.004 42.813 1.00 18.58 11 ALA F C 1
ATOM 1932 O O . ALA B 1 12 ? -21.952 29.259 41.816 1.00 17.00 11 ALA F O 1
ATOM 1934 N N . MET B 1 13 ? -21.012 29.897 43.779 1.00 16.84 12 MET F N 1
ATOM 1935 C CA . MET B 1 13 ? -21.672 31.241 43.811 1.00 18.35 12 MET F CA 1
ATOM 1936 C C . MET B 1 13 ? -21.288 32.096 42.596 1.00 16.72 12 MET F C 1
ATOM 1937 O O . MET B 1 13 ? -21.993 33.017 42.220 1.00 18.70 12 MET F O 1
ATOM 1942 N N . LEU B 1 14 ? -20.154 31.787 41.988 1.00 17.20 13 LEU F N 1
ATOM 1943 C CA . LEU B 1 14 ? -19.649 32.549 40.862 1.00 18.72 13 LEU F CA 1
ATOM 1944 C C . LEU B 1 14 ? -20.215 32.107 39.488 1.00 17.09 13 LEU F C 1
ATOM 1945 O O . LEU B 1 14 ? -19.898 32.702 38.476 1.00 18.86 13 LEU F O 1
ATOM 1950 N N . ASP B 1 15 ? -20.985 31.012 39.460 1.00 17.04 14 ASP F N 1
ATOM 1951 C CA . ASP B 1 15 ? -21.590 30.477 38.247 1.00 16.39 14 ASP F CA 1
ATOM 1952 C C . ASP B 1 15 ? -20.656 30.358 36.986 1.00 14.79 14 ASP F C 1
ATOM 1953 O O . ASP B 1 15 ? -21.085 30.516 35.869 1.00 17.07 14 ASP F O 1
ATOM 1958 N N . GLY B 1 16 ? -19.387 30.074 37.235 1.00 14.37 15 GLY F N 1
ATOM 1959 C CA . GLY B 1 16 ? -18.318 29.866 36.220 1.00 14.31 15 GLY F CA 1
ATOM 1960 C C . GLY B 1 16 ? -17.586 31.130 35.821 1.00 14.65 15 GLY F C 1
ATOM 1961 O O . GLY B 1 16 ? -16.883 31.145 34.813 1.00 15.96 15 GLY F O 1
ATOM 1962 N N . ALA B 1 17 ? -17.820 32.213 36.538 1.00 15.47 16 ALA F N 1
ATOM 1963 C CA . ALA B 1 17 ? -17.167 33.479 36.203 1.00 15.75 16 ALA F CA 1
ATOM 1964 C C . ALA B 1 17 ? -15.652 33.321 36.221 1.00 15.42 16 ALA F C 1
ATOM 1965 O O . ALA B 1 17 ? -15.077 32.769 37.150 1.00 14.81 16 ALA F O 1
ATOM 1967 N N . THR B 1 18 ? -15.000 33.821 35.173 1.00 13.40 17 THR F N 1
ATOM 1968 C CA . THR B 1 18 ? -13.551 33.746 35.089 1.00 14.26 17 THR F CA 1
ATOM 1969 C C . THR B 1 18 ? -12.961 35.177 35.165 1.00 13.51 17 THR F C 1
ATOM 1970 O O . THR B 1 18 ? -11.766 35.333 35.174 1.00 14.47 17 THR F O 1
ATOM 1974 N N . LEU B 1 19 ? -13.823 36.184 35.202 1.00 11.84 18 LEU F N 1
ATOM 1975 C CA . LEU B 1 19 ? -13.397 37.630 35.121 1.00 11.47 18 LEU F CA 1
ATOM 1976 C C . LEU B 1 19 ? -14.003 38.380 36.291 1.00 11.45 18 LEU F C 1
ATOM 1977 O O . LEU B 1 19 ? -15.212 38.291 36.544 1.00 11.03 18 LEU F O 1
ATOM 1982 N N . ALA B 1 20 ? -13.157 39.167 36.991 1.00 10.71 19 ALA F N 1
ATOM 1983 C CA . ALA B 1 20 ? -13.624 40.047 38.072 1.00 10.60 19 ALA F CA 1
ATOM 1984 C C . ALA B 1 20 ? -13.413 41.506 37.740 1.00 10.11 19 ALA F C 1
ATOM 1985 O O . ALA B 1 20 ? -12.372 41.889 37.163 1.00 11.29 19 ALA F O 1
ATOM 1987 N N . ILE B 1 21 ? -14.392 42.307 38.122 1.00 8.91 20 ILE F N 1
ATOM 1988 C CA . ILE B 1 21 ? -14.141 43.753 38.268 1.00 8.58 20 ILE F CA 1
ATOM 1989 C C . ILE B 1 21 ? -13.864 44.024 39.726 1.00 9.19 20 ILE F C 1
ATOM 1990 O O . ILE B 1 21 ? -14.663 43.642 40.598 1.00 9.67 20 ILE F O 1
ATOM 1995 N N . VAL B 1 22 ? -12.776 44.723 39.992 1.00 10.03 21 VAL F N 1
ATOM 1996 C CA . VAL B 1 22 ? -12.222 44.855 41.349 1.00 10.09 21 VAL F CA 1
ATOM 1997 C C . VAL B 1 22 ? -12.058 46.315 41.750 1.00 10.40 21 VAL F C 1
ATOM 1998 O O . VAL B 1 22 ? -10.946 46.867 41.621 1.00 12.06 21 VAL F O 1
ATOM 2002 N N . PRO B 1 23 ? -13.171 46.954 42.164 1.00 11.49 22 PRO F N 1
ATOM 2003 C CA . PRO B 1 23 ? -12.971 48.311 42.621 1.00 11.04 22 PRO F CA 1
ATOM 2004 C C . PRO B 1 23 ? -12.411 48.297 44.018 1.00 12.75 22 PRO F C 1
ATOM 2005 O O . PRO B 1 23 ? -12.434 47.268 44.745 1.00 11.73 22 PRO F O 1
ATOM 2009 N N . GLY B 1 24 ? -11.911 49.439 44.414 1.00 13.20 23 GLY F N 1
ATOM 2010 C CA . GLY B 1 24 ? -11.353 49.562 45.739 1.00 13.92 23 GLY F CA 1
ATOM 2011 C C . GLY B 1 24 ? -12.406 49.667 46.818 1.00 14.79 23 GLY F C 1
ATOM 2012 O O . GLY B 1 24 ? -12.268 49.149 47.901 1.00 14.21 23 GLY F O 1
ATOM 2013 N N . ASP B 1 25 ? -13.467 50.378 46.493 1.00 14.41 24 ASP F N 1
ATOM 2014 C CA . ASP B 1 25 ? -14.433 50.768 47.445 1.00 14.15 24 ASP F CA 1
ATOM 2015 C C . ASP B 1 25 ? -15.584 49.791 47.439 1.00 14.74 24 ASP F C 1
ATOM 2016 O O . ASP B 1 25 ? -16.261 49.638 46.409 1.00 13.85 24 ASP F O 1
ATOM 2021 N N . PRO B 1 26 ? -15.844 49.124 48.582 1.00 14.90 25 PRO F N 1
ATOM 2022 C CA . PRO B 1 26 ? -16.944 48.172 48.693 1.00 15.50 25 PRO F CA 1
ATOM 2023 C C . PRO B 1 26 ? -18.310 48.757 48.286 1.00 16.14 25 PRO F C 1
ATOM 2024 O O . PRO B 1 26 ? -19.160 48.052 47.828 1.00 16.53 25 PRO F O 1
ATOM 2028 N N . GLU B 1 27 ? -18.492 50.073 48.410 1.00 17.52 26 GLU F N 1
ATOM 2029 C CA . GLU B 1 27 ? -19.765 50.686 48.109 1.00 20.68 26 GLU F CA 1
ATOM 2030 C C . GLU B 1 27 ? -19.968 50.960 46.616 1.00 20.57 26 GLU F C 1
ATOM 2031 O O . GLU B 1 27 ? -21.071 51.315 46.195 1.00 22.57 26 GLU F O 1
ATOM 2037 N N . ARG B 1 28 ? -18.916 50.795 45.810 1.00 19.00 27 ARG F N 1
ATOM 2038 C CA . ARG B 1 28 ? -19.012 50.935 44.362 1.00 18.46 27 ARG F CA 1
ATOM 2039 C C . ARG B 1 28 ? -19.450 49.597 43.757 1.00 15.49 27 ARG F C 1
ATOM 2040 O O . ARG B 1 28 ? -19.927 49.521 42.601 1.00 18.16 27 ARG F O 1
ATOM 2048 N N . VAL B 1 29 ? -19.309 48.550 44.531 1.00 15.65 28 VAL F N 1
ATOM 2049 C CA . VAL B 1 29 ? -19.557 47.211 44.005 1.00 13.89 28 VAL F CA 1
ATOM 2050 C C . VAL B 1 29 ? -20.937 47.103 43.388 1.00 14.66 28 VAL F C 1
ATOM 2051 O O . VAL B 1 29 ? -21.070 46.801 42.210 1.00 14.95 28 VAL F O 1
ATOM 2055 N N . LYS B 1 30 ? -21.956 47.354 44.173 1.00 15.50 29 LYS F N 1
ATOM 2056 C CA . LYS B 1 30 ? -23.340 47.275 43.675 1.00 17.74 29 LYS F CA 1
ATOM 2057 C C . LYS B 1 30 ? -23.572 48.165 42.472 1.00 19.70 29 LYS F C 1
ATOM 2058 O O . LYS B 1 30 ? -24.223 47.754 41.493 1.00 18.17 29 LYS F O 1
ATOM 2064 N N . ARG B 1 31 ? -23.044 49.384 42.479 1.00 20.46 30 ARG F N 1
ATOM 2065 C CA . ARG B 1 31 ? -23.297 50.241 41.324 1.00 21.64 30 ARG F CA 1
ATOM 2066 C C . ARG B 1 31 ? -22.761 49.648 40.015 1.00 18.86 30 ARG F C 1
ATOM 2067 O O . ARG B 1 31 ? -23.402 49.732 38.998 1.00 17.00 30 ARG F O 1
ATOM 2075 N N . ILE B 1 32 ? -21.592 49.020 40.072 1.00 16.33 31 ILE F N 1
ATOM 2076 C CA . ILE B 1 32 ? -20.995 48.398 38.932 1.00 15.06 31 ILE F CA 1
ATOM 2077 C C . ILE B 1 32 ? -21.823 47.208 38.465 1.00 14.58 31 ILE F C 1
ATOM 2078 O O . ILE B 1 32 ? -22.106 47.095 37.267 1.00 13.38 31 ILE F O 1
ATOM 2083 N N . ALA B 1 33 ? -22.205 46.354 39.409 1.00 15.45 32 ALA F N 1
ATOM 2084 C CA . ALA B 1 33 ? -22.985 45.144 39.137 1.00 15.13 32 ALA F CA 1
ATOM 2085 C C . ALA B 1 33 ? -24.268 45.527 38.425 1.00 15.79 32 ALA F C 1
ATOM 2086 O O . ALA B 1 33 ? -24.617 44.915 37.429 1.00 15.49 32 ALA F O 1
ATOM 2088 N N . GLU B 1 34 ? -24.888 46.637 38.828 1.00 16.36 33 GLU F N 1
ATOM 2089 C CA . GLU B 1 34 ? -26.169 47.015 38.268 1.00 16.37 33 GLU F CA 1
ATOM 2090 C C . GLU B 1 34 ? -26.133 47.550 36.830 1.00 16.59 33 GLU F C 1
ATOM 2091 O O . GLU B 1 34 ? -27.200 47.756 36.235 1.00 17.35 33 GLU F O 1
ATOM 2097 N N . LEU B 1 35 ? -24.939 47.803 36.279 1.00 16.85 34 LEU F N 1
ATOM 2098 C CA . LEU B 1 35 ? -24.812 48.139 34.904 1.00 19.53 34 LEU F CA 1
ATOM 2099 C C . LEU B 1 35 ? -24.861 46.882 34.078 1.00 18.39 34 LEU F C 1
ATOM 2100 O O . LEU B 1 35 ? -25.051 46.955 32.878 1.00 18.18 34 LEU F O 1
ATOM 2105 N N . MET B 1 36 ? -24.716 45.722 34.714 1.00 17.07 35 MET F N 1
ATOM 2106 C CA . MET B 1 36 ? -24.858 44.493 33.978 1.00 16.57 35 MET F CA 1
ATOM 2107 C C . MET B 1 36 ? -26.222 43.835 34.280 1.00 17.17 35 MET F C 1
ATOM 2108 O O . MET B 1 36 ? -27.102 44.450 34.901 1.00 17.34 35 MET F O 1
ATOM 2113 N N . ASP B 1 37 ? -26.428 42.619 33.783 1.00 16.65 36 ASP F N 1
ATOM 2114 C CA . ASP B 1 37 ? -27.714 41.974 33.921 1.00 18.29 36 ASP F CA 1
ATOM 2115 C C . ASP B 1 37 ? -27.795 41.089 35.157 1.00 16.76 36 ASP F C 1
ATOM 2116 O O . ASP B 1 37 ? -26.773 40.554 35.663 1.00 17.12 36 ASP F O 1
ATOM 2121 N N . ASN B 1 38 ? -29.014 40.979 35.702 1.00 16.89 37 ASN F N 1
ATOM 2122 C CA . ASN B 1 38 ? -29.300 40.100 36.829 1.00 16.77 37 ASN F CA 1
ATOM 2123 C C . ASN B 1 38 ? -28.320 40.174 37.997 1.00 14.85 37 ASN F C 1
ATOM 2124 O O . ASN B 1 38 ? -27.915 39.167 38.543 1.00 13.43 37 ASN F O 1
ATOM 2129 N N . ALA B 1 39 ? -27.958 41.402 38.367 1.00 13.50 38 ALA F N 1
ATOM 2130 C CA . ALA B 1 39 ? -27.104 41.694 39.523 1.00 14.33 38 ALA F CA 1
ATOM 2131 C C . ALA B 1 39 ? -27.618 41.080 40.800 1.00 15.55 38 ALA F C 1
ATOM 2132 O O . ALA B 1 39 ? -28.793 41.240 41.146 1.00 18.14 38 ALA F O 1
ATOM 2134 N N . THR B 1 40 ? -26.727 40.424 41.529 1.00 16.20 39 THR F N 1
ATOM 2135 C CA . THR B 1 40 ? -27.102 39.639 42.683 1.00 16.97 39 THR F CA 1
ATOM 2136 C C . THR B 1 40 ? -25.994 39.838 43.681 1.00 14.66 39 THR F C 1
ATOM 2137 O O . THR B 1 40 ? -24.830 39.555 43.365 1.00 14.83 39 THR F O 1
ATOM 2141 N N . PHE B 1 41 ? -26.354 40.344 44.852 1.00 15.60 40 PHE F N 1
ATOM 2142 C CA . PHE B 1 41 ? -25.473 40.358 46.014 1.00 14.74 40 PHE F CA 1
ATOM 2143 C C . PHE B 1 41 ? -24.998 38.942 46.327 1.00 14.30 40 PHE F C 1
ATOM 2144 O O . PHE B 1 41 ? -25.835 38.014 46.455 1.00 16.00 40 PHE F O 1
ATOM 2152 N N . LEU B 1 42 ? -23.692 38.782 46.546 1.00 12.67 41 LEU F N 1
ATOM 2153 C CA . LEU B 1 42 ? -23.127 37.465 46.857 1.00 12.66 41 LEU F CA 1
ATOM 2154 C C . LEU B 1 42 ? -22.757 37.419 48.316 1.00 13.59 41 LEU F C 1
ATOM 2155 O O . LEU B 1 42 ? -23.239 36.572 49.052 1.00 15.99 41 LEU F O 1
ATOM 2160 N N . ALA B 1 43 ? -21.864 38.320 48.713 1.00 12.60 42 ALA F N 1
ATOM 2161 C CA . ALA B 1 43 ? -21.367 38.324 50.072 1.00 11.43 42 ALA F CA 1
ATOM 2162 C C . ALA B 1 43 ? -20.796 39.661 50.508 1.00 12.22 42 ALA F C 1
ATOM 2163 O O . ALA B 1 43 ? -20.503 40.509 49.689 1.00 13.91 42 ALA F O 1
ATOM 2165 N N . SER B 1 44 ? -20.676 39.835 51.829 1.00 12.09 43 SER F N 1
ATOM 2166 C CA . SER B 1 44 ? -19.917 40.959 52.373 1.00 13.35 43 SER F CA 1
ATOM 2167 C C . SER B 1 44 ? -19.263 40.643 53.693 1.00 13.18 43 SER F C 1
ATOM 2168 O O . SER B 1 44 ? -19.913 40.372 54.691 1.00 12.55 43 SER F O 1
ATOM 2171 N N . HIS B 1 45 ? -17.932 40.667 53.653 1.00 13.43 44 HIS F N 1
ATOM 2172 C CA . HIS B 1 45 ? -17.062 40.418 54.761 1.00 12.73 44 HIS F CA 1
ATOM 2173 C C . HIS B 1 45 ? -15.908 41.373 54.720 1.00 12.93 44 HIS F C 1
ATOM 2174 O O . HIS B 1 45 ? -15.198 41.497 53.689 1.00 12.55 44 HIS F O 1
ATOM 2181 N N . ARG B 1 46 ? -15.670 41.974 55.873 1.00 15.05 45 ARG F N 1
ATOM 2182 C CA . ARG B 1 46 ? -14.617 42.989 55.966 1.00 15.38 45 ARG F CA 1
ATOM 2183 C C . ARG B 1 46 ? -14.817 43.997 54.829 1.00 14.95 45 ARG F C 1
ATOM 2184 O O . ARG B 1 46 ? -15.949 44.391 54.587 1.00 12.63 45 ARG F O 1
ATOM 2192 N N . GLU B 1 47 ? -13.723 44.363 54.131 1.00 12.55 46 GLU F N 1
ATOM 2193 C CA . GLU B 1 47 ? -13.700 45.305 52.984 1.00 13.21 46 GLU F CA 1
ATOM 2194 C C . GLU B 1 47 ? -14.103 44.670 51.647 1.00 11.74 46 GLU F C 1
ATOM 2195 O O . GLU B 1 47 ? -14.139 45.317 50.608 1.00 13.03 46 GLU F O 1
ATOM 2201 N N . TYR B 1 48 ? -14.396 43.363 51.691 1.00 11.43 47 TYR F N 1
ATOM 2202 C CA . TYR B 1 48 ? -14.798 42.538 50.565 1.00 10.15 47 TYR F CA 1
ATOM 2203 C C . TYR B 1 48 ? -16.327 42.334 50.387 1.00 11.28 47 TYR F C 1
ATOM 2204 O O . TYR B 1 48 ? -16.970 41.446 50.978 1.00 10.86 47 TYR F O 1
ATOM 2213 N N . THR B 1 49 ? -16.888 43.197 49.595 1.00 11.35 48 THR F N 1
ATOM 2214 C CA . THR B 1 49 ? -18.235 43.105 49.153 1.00 11.08 48 THR F CA 1
ATOM 2215 C C . THR B 1 49 ? -18.235 42.565 47.726 1.00 12.07 48 THR F C 1
ATOM 2216 O O . THR B 1 49 ? -17.491 43.042 46.862 1.00 11.61 48 THR F O 1
ATOM 2220 N N . SER B 1 50 ? -19.052 41.521 47.470 1.00 13.23 49 SER F N 1
ATOM 2221 C CA . SER B 1 50 ? -19.048 40.885 46.178 1.00 13.40 49 SER F CA 1
ATOM 2222 C C . SER B 1 50 ? -20.424 40.732 45.594 1.00 13.66 49 SER F C 1
ATOM 2223 O O . SER B 1 50 ? -21.361 40.418 46.349 1.00 13.47 49 SER F O 1
ATOM 2226 N N . TYR B 1 51 ? -20.514 40.974 44.288 1.00 12.49 50 TYR F N 1
ATOM 2227 C CA . TYR B 1 51 ? -21.698 40.775 43.496 1.00 13.39 50 TYR F CA 1
ATOM 2228 C C . TYR B 1 51 ? -21.434 39.892 42.274 1.00 13.22 50 TYR F C 1
ATOM 2229 O O . TYR B 1 51 ? -20.311 39.778 41.817 1.00 11.40 50 TYR F O 1
ATOM 2238 N N . LEU B 1 52 ? -22.492 39.257 41.762 1.00 13.72 51 LEU F N 1
ATOM 2239 C CA . LEU B 1 52 ? -22.453 38.574 40.515 1.00 14.51 51 LEU F CA 1
ATOM 2240 C C . LEU B 1 52 ? -23.321 39.344 39.532 1.00 14.20 51 LEU F C 1
ATOM 2241 O O . LEU B 1 52 ? -24.388 39.852 39.908 1.00 16.32 51 LEU F O 1
ATOM 2246 N N . ALA B 1 53 ? -22.856 39.464 38.300 1.00 14.41 52 ALA F N 1
ATOM 2247 C CA . ALA B 1 53 ? -23.749 39.938 37.264 1.00 12.81 52 ALA F CA 1
ATOM 2248 C C . ALA B 1 53 ? -23.407 39.332 35.896 1.00 14.35 52 ALA F C 1
ATOM 2249 O O . ALA B 1 53 ? -22.520 38.503 35.778 1.00 14.46 52 ALA F O 1
ATOM 2251 N N . TYR B 1 54 ? -24.228 39.635 34.911 1.00 14.73 53 TYR F N 1
ATOM 2252 C CA . TYR B 1 54 ? -24.071 39.005 33.619 1.00 15.64 53 TYR F CA 1
ATOM 2253 C C . TYR B 1 54 ? -23.897 40.013 32.476 1.00 18.02 53 TYR F C 1
ATOM 2254 O O . TYR B 1 54 ? -24.648 41.016 32.356 1.00 18.35 53 TYR F O 1
ATOM 2263 N N . ALA B 1 55 ? -22.837 39.767 31.716 1.00 19.93 54 ALA F N 1
ATOM 2264 C CA . ALA B 1 55 ? -22.441 40.590 30.574 1.00 23.52 54 ALA F CA 1
ATOM 2265 C C . ALA B 1 55 ? -22.752 39.763 29.351 1.00 25.51 54 ALA F C 1
ATOM 2266 O O . ALA B 1 55 ? -22.078 38.766 29.083 1.00 27.16 54 ALA F O 1
ATOM 2268 N N . ASP B 1 56 ? -23.775 40.161 28.604 1.00 27.33 55 ASP F N 1
ATOM 2269 C CA . ASP B 1 56 ? -24.123 39.433 27.397 1.00 29.57 55 ASP F CA 1
ATOM 2270 C C . ASP B 1 56 ? -24.160 37.921 27.675 1.00 27.80 55 ASP F C 1
ATOM 2271 O O . ASP B 1 56 ? -23.570 37.119 26.919 1.00 25.77 55 ASP F O 1
ATOM 2276 N N . GLY B 1 57 ? -24.830 37.550 28.777 1.00 24.69 56 GLY F N 1
ATOM 2277 C CA . GLY B 1 57 ? -24.987 36.151 29.166 1.00 23.19 56 GLY F CA 1
ATOM 2278 C C . GLY B 1 57 ? -23.894 35.500 30.015 1.00 24.41 56 GLY F C 1
ATOM 2279 O O . GLY B 1 57 ? -24.132 34.420 30.567 1.00 20.65 56 GLY F O 1
ATOM 2280 N N . LYS B 1 58 ? -22.716 36.141 30.121 1.00 22.47 57 LYS F N 1
ATOM 2281 C CA . LYS B 1 58 ? -21.550 35.544 30.817 1.00 20.46 57 LYS F CA 1
ATOM 2282 C C . LYS B 1 58 ? -21.382 36.131 32.213 1.00 17.91 57 LYS F C 1
ATOM 2283 O O . LYS B 1 58 ? -21.511 37.369 32.403 1.00 17.04 57 LYS F O 1
ATOM 2289 N N . PRO B 1 59 ? -21.036 35.273 33.165 1.00 17.11 58 PRO F N 1
ATOM 2290 C CA . PRO B 1 59 ? -20.993 35.767 34.539 1.00 16.24 58 PRO F CA 1
ATOM 2291 C C . PRO B 1 59 ? -19.710 36.535 34.772 1.00 15.64 58 PRO F C 1
ATOM 2292 O O . PRO B 1 59 ? -18.688 36.154 34.249 1.00 16.96 58 PRO F O 1
ATOM 2296 N N . VAL B 1 60 ? -19.832 37.627 35.545 1.00 14.64 59 VAL F N 1
ATOM 2297 C CA . VAL B 1 60 ? -18.758 38.478 35.976 1.00 13.15 59 VAL F CA 1
ATOM 2298 C C . VAL B 1 60 ? -18.921 38.682 37.487 1.00 13.37 59 VAL F C 1
ATOM 2299 O O . VAL B 1 60 ? -19.988 39.098 37.936 1.00 13.83 59 VAL F O 1
ATOM 2303 N N . VAL B 1 61 ? -17.847 38.503 38.257 1.00 12.72 60 VAL F N 1
ATOM 2304 C CA . VAL B 1 61 ? -17.895 38.765 39.701 1.00 12.54 60 VAL F CA 1
ATOM 2305 C C . VAL B 1 61 ? -17.368 40.201 39.865 1.00 12.67 60 VAL F C 1
ATOM 2306 O O . VAL B 1 61 ? -16.467 40.628 39.154 1.00 13.65 60 VAL F O 1
ATOM 2310 N N . ILE B 1 62 ? -17.968 40.939 40.768 1.00 11.02 61 ILE F N 1
ATOM 2311 C CA . ILE B 1 62 ? -17.480 42.302 41.087 1.00 10.08 61 ILE F CA 1
ATOM 2312 C C . ILE B 1 62 ? -17.169 42.248 42.566 1.00 10.15 61 ILE F C 1
ATOM 2313 O O . ILE B 1 62 ? -18.053 41.978 43.363 1.00 11.10 61 ILE F O 1
ATOM 2318 N N . CYS B 1 63 ? -15.942 42.495 42.939 1.00 10.31 62 CYS F N 1
ATOM 2319 C CA . CYS B 1 63 ? -15.534 42.272 44.303 1.00 11.30 62 CYS F CA 1
ATOM 2320 C C . CYS B 1 63 ? -14.541 43.393 44.634 1.00 11.45 62 CYS F C 1
ATOM 2321 O O . CYS B 1 63 ? -13.565 43.619 43.868 1.00 11.45 62 CYS F O 1
ATOM 2324 N N . SER B 1 64 ? -14.761 44.052 45.775 1.00 12.04 63 SER F N 1
ATOM 2325 C CA . SER B 1 64 ? -13.914 45.142 46.237 1.00 12.36 63 SER F CA 1
ATOM 2326 C C . SER B 1 64 ? -12.676 44.551 46.890 1.00 13.03 63 SER F C 1
ATOM 2327 O O . SER B 1 64 ? -12.643 43.375 47.288 1.00 15.01 63 SER F O 1
ATOM 2330 N N . THR B 1 65 ? -11.660 45.371 46.962 1.00 11.59 64 THR F N 1
ATOM 2331 C CA . THR B 1 65 ? -10.375 45.001 47.413 1.00 10.51 64 THR F CA 1
ATOM 2332 C C . THR B 1 65 ? -10.015 45.634 48.733 1.00 11.27 64 THR F C 1
ATOM 2333 O O . THR B 1 65 ? -9.101 45.194 49.385 1.00 9.98 64 THR F O 1
ATOM 2337 N N . GLY B 1 66 ? -10.723 46.696 49.106 1.00 11.63 65 GLY F N 1
ATOM 2338 C CA . GLY B 1 66 ? -10.185 47.629 50.045 1.00 12.02 65 GLY F CA 1
ATOM 2339 C C . GLY B 1 66 ? -9.107 48.487 49.414 1.00 11.50 65 GLY F C 1
ATOM 2340 O O . GLY B 1 66 ? -8.677 48.344 48.248 1.00 10.57 65 GLY F O 1
ATOM 2341 N N . ILE B 1 67 ? -8.655 49.423 50.226 1.00 10.89 66 ILE F N 1
ATOM 2342 C CA . ILE B 1 67 ? -7.521 50.209 49.901 1.00 10.88 66 ILE F CA 1
ATOM 2343 C C . ILE B 1 67 ? -6.233 49.462 50.214 1.00 10.59 66 ILE F C 1
ATOM 2344 O O . ILE B 1 67 ? -6.065 48.953 51.322 1.00 12.18 66 ILE F O 1
ATOM 2349 N N . GLY B 1 68 ? -5.386 49.373 49.184 1.00 9.69 67 GLY F N 1
ATOM 2350 C CA . GLY B 1 68 ? -4.020 49.055 49.297 1.00 9.79 67 GLY F CA 1
ATOM 2351 C C . GLY B 1 68 ? -3.756 47.611 48.933 1.00 10.39 67 GLY F C 1
ATOM 2352 O O . GLY B 1 68 ? -4.692 46.789 48.907 1.00 11.46 67 GLY F O 1
ATOM 2353 N N . GLY B 1 69 ? -2.480 47.384 48.614 1.00 9.90 68 GLY F N 1
ATOM 2354 C CA . GLY B 1 69 ? -1.961 46.089 48.160 1.00 10.00 68 GLY F CA 1
ATOM 2355 C C . GLY B 1 69 ? -2.266 44.890 49.018 1.00 10.08 68 GLY F C 1
ATOM 2356 O O . GLY B 1 69 ? -2.580 43.806 48.438 1.00 10.46 68 GLY F O 1
ATOM 2357 N N . PRO B 1 70 ? -2.102 45.018 50.358 1.00 9.57 69 PRO F N 1
ATOM 2358 C CA . PRO B 1 70 ? -2.351 43.850 51.215 1.00 10.04 69 PRO F CA 1
ATOM 2359 C C . PRO B 1 70 ? -3.761 43.318 51.143 1.00 10.34 69 PRO F C 1
ATOM 2360 O O . PRO B 1 70 ? -3.952 42.085 50.914 1.00 10.88 69 PRO F O 1
ATOM 2364 N N . SER B 1 71 ? -4.780 44.178 51.252 1.00 10.64 70 SER F N 1
ATOM 2365 C CA . SER B 1 71 ? -6.169 43.649 51.108 1.00 12.02 70 SER F CA 1
ATOM 2366 C C . SER B 1 71 ? -6.442 43.155 49.643 1.00 11.69 70 SER F C 1
ATOM 2367 O O . SER B 1 71 ? -7.169 42.146 49.393 1.00 11.37 70 SER F O 1
ATOM 2370 N N . THR B 1 72 ? -5.866 43.862 48.675 1.00 10.96 71 THR F N 1
ATOM 2371 C CA . THR B 1 72 ? -5.954 43.513 47.204 1.00 10.58 71 THR F CA 1
ATOM 2372 C C . THR B 1 72 ? -5.366 42.098 47.022 1.00 9.43 71 THR F C 1
ATOM 2373 O O . THR B 1 72 ? -6.010 41.269 46.462 1.00 9.33 71 THR F O 1
ATOM 2377 N N . SER B 1 73 ? -4.230 41.853 47.656 1.00 8.70 72 SER F N 1
ATOM 2378 C CA . SER B 1 73 ? -3.553 40.547 47.493 1.00 8.92 72 SER F CA 1
ATOM 2379 C C . SER B 1 73 ? -4.417 39.409 47.974 1.00 9.55 72 SER F C 1
ATOM 2380 O O . SER B 1 73 ? -4.458 38.335 47.341 1.00 9.65 72 SER F O 1
ATOM 2383 N N . ILE B 1 74 ? -5.124 39.625 49.081 1.00 9.93 73 ILE F N 1
ATOM 2384 C CA . ILE B 1 74 ? -6.041 38.561 49.549 1.00 11.12 73 ILE F CA 1
ATOM 2385 C C . ILE B 1 74 ? -7.179 38.306 48.580 1.00 10.50 73 ILE F C 1
ATOM 2386 O O . ILE B 1 74 ? -7.493 37.168 48.235 1.00 12.14 73 ILE F O 1
ATOM 2391 N N . ALA B 1 75 ? -7.873 39.365 48.163 1.00 10.27 74 ALA F N 1
ATOM 2392 C CA . ALA B 1 75 ? -9.005 39.219 47.227 1.00 10.22 74 ALA F CA 1
ATOM 2393 C C . ALA B 1 75 ? -8.675 38.573 45.831 1.00 9.46 74 ALA F C 1
ATOM 2394 O O . ALA B 1 75 ? -9.454 37.749 45.254 1.00 10.12 74 ALA F O 1
ATOM 2396 N N . VAL B 1 76 ? -7.501 38.909 45.294 1.00 9.36 75 VAL F N 1
ATOM 2397 C CA . VAL B 1 76 ? -7.095 38.486 43.945 1.00 9.69 75 VAL F CA 1
ATOM 2398 C C . VAL B 1 76 ? -6.742 36.992 44.096 1.00 9.85 75 VAL F C 1
ATOM 2399 O O . VAL B 1 76 ? -7.295 36.185 43.393 1.00 9.28 75 VAL F O 1
ATOM 2403 N N . GLU B 1 77 ? -5.971 36.672 45.144 1.00 10.05 76 GLU F N 1
ATOM 2404 C CA . GLU B 1 77 ? -5.654 35.270 45.419 1.00 10.54 76 GLU F CA 1
ATOM 2405 C C . GLU B 1 77 ? -6.906 34.441 45.605 1.00 11.42 76 GLU F C 1
ATOM 2406 O O . GLU B 1 77 ? -6.997 33.311 45.011 1.00 14.07 76 GLU F O 1
ATOM 2412 N N . GLU B 1 78 ? -7.839 34.910 46.453 1.00 11.26 77 GLU F N 1
ATOM 2413 C CA . GLU B 1 78 ? -8.981 34.069 46.771 1.00 11.89 77 GLU F CA 1
ATOM 2414 C C . GLU B 1 78 ? -9.940 33.948 45.573 1.00 11.62 77 GLU F C 1
ATOM 2415 O O . GLU B 1 78 ? -10.487 32.833 45.316 1.00 12.21 77 GLU F O 1
ATOM 2421 N N . LEU B 1 79 ? -10.149 35.027 44.834 1.00 11.49 78 LEU F N 1
ATOM 2422 C CA . LEU B 1 79 ? -10.943 34.950 43.558 1.00 11.32 78 LEU F CA 1
ATOM 2423 C C . LEU B 1 79 ? -10.323 33.978 42.592 1.00 12.37 78 LEU F C 1
ATOM 2424 O O . LEU B 1 79 ? -11.048 33.171 41.976 1.00 14.10 78 LEU F O 1
ATOM 2429 N N . ALA B 1 80 ? -8.993 33.982 42.502 1.00 12.72 79 ALA F N 1
ATOM 2430 C CA . ALA B 1 80 ? -8.282 33.088 41.567 1.00 12.01 79 ALA F CA 1
ATOM 2431 C C . ALA B 1 80 ? -8.464 31.631 42.070 1.00 12.61 79 ALA F C 1
ATOM 2432 O O . ALA B 1 80 ? -8.648 30.714 41.280 1.00 13.08 79 ALA F O 1
ATOM 2434 N N . GLN B 1 81 ? -8.514 31.435 43.383 1.00 13.20 80 GLN F N 1
ATOM 2435 C CA . GLN B 1 81 ? -8.820 30.102 43.912 1.00 13.36 80 GLN F CA 1
ATOM 2436 C C . GLN B 1 81 ? -10.177 29.649 43.417 1.00 13.64 80 GLN F C 1
ATOM 2437 O O . GLN B 1 81 ? -10.472 28.460 43.360 1.00 14.36 80 GLN F O 1
ATOM 2443 N N . LEU B 1 82 ? -11.052 30.594 43.180 1.00 13.06 81 LEU F N 1
ATOM 2444 C CA . LEU B 1 82 ? -12.363 30.295 42.708 1.00 14.30 81 LEU F CA 1
ATOM 2445 C C . LEU B 1 82 ? -12.496 30.258 41.194 1.00 14.82 81 LEU F C 1
ATOM 2446 O O . LEU B 1 82 ? -13.630 30.107 40.706 1.00 15.41 81 LEU F O 1
ATOM 2451 N N . GLY B 1 83 ? -11.373 30.309 40.432 1.00 13.42 82 GLY F N 1
ATOM 2452 C CA . GLY B 1 83 ? -11.414 30.216 38.964 1.00 13.94 82 GLY F CA 1
ATOM 2453 C C . GLY B 1 83 ? -11.306 31.516 38.163 1.00 12.38 82 GLY F C 1
ATOM 2454 O O . GLY B 1 83 ? -11.295 31.500 36.922 1.00 15.06 82 GLY F O 1
ATOM 2455 N N . VAL B 1 84 ? -11.164 32.625 38.873 1.00 12.31 83 VAL F N 1
ATOM 2456 C CA . VAL B 1 84 ? -11.016 33.955 38.221 1.00 11.39 83 VAL F CA 1
ATOM 2457 C C . VAL B 1 84 ? -9.594 34.076 37.679 1.00 11.28 83 VAL F C 1
ATOM 2458 O O . VAL B 1 84 ? -8.638 33.770 38.383 1.00 13.09 83 VAL F O 1
ATOM 2462 N N . ASN B 1 85 ? -9.477 34.439 36.402 1.00 11.44 84 ASN F N 1
ATOM 2463 C CA . ASN B 1 85 ? -8.140 34.631 35.842 1.00 11.25 84 ASN F CA 1
ATOM 2464 C C . ASN B 1 85 ? -7.839 35.990 35.281 1.00 11.16 84 ASN F C 1
ATOM 2465 O O . ASN B 1 85 ? -6.758 36.170 34.689 1.00 9.96 84 ASN F O 1
ATOM 2470 N N . THR B 1 86 ? -8.788 36.917 35.447 1.00 11.28 85 THR F N 1
ATOM 2471 C CA . THR B 1 86 ? -8.724 38.232 34.816 1.00 11.64 85 THR F CA 1
ATOM 2472 C C . THR B 1 86 ? -9.309 39.221 35.762 1.00 12.48 85 THR F C 1
ATOM 2473 O O . THR B 1 86 ? -10.384 38.976 36.260 1.00 11.12 85 THR F O 1
ATOM 2477 N N . PHE B 1 87 ? -8.589 40.304 36.077 1.00 11.88 86 PHE F N 1
ATOM 2478 C CA . PHE B 1 87 ? -8.986 41.222 37.148 1.00 12.50 86 PHE F CA 1
ATOM 2479 C C . PHE B 1 87 ? -8.872 42.604 36.562 1.00 12.56 86 PHE F C 1
ATOM 2480 O O . PHE B 1 87 ? -7.805 43.000 36.170 1.00 14.72 86 PHE F O 1
ATOM 2488 N N . LEU B 1 88 ? -10.005 43.276 36.398 1.00 11.58 87 LEU F N 1
ATOM 2489 C CA . LEU B 1 88 ? -10.040 44.653 35.867 1.00 11.37 87 LEU F CA 1
ATOM 2490 C C . LEU B 1 88 ? -10.242 45.561 37.047 1.00 11.44 87 LEU F C 1
ATOM 2491 O O . LEU B 1 88 ? -11.320 45.596 37.655 1.00 10.97 87 LEU F O 1
ATOM 2496 N N . ARG B 1 89 ? -9.234 46.350 37.361 1.00 11.73 88 ARG F N 1
ATOM 2497 C CA . ARG B 1 89 ? -9.420 47.286 38.413 1.00 12.34 88 ARG F CA 1
ATOM 2498 C C . ARG B 1 89 ? -10.083 48.568 37.821 1.00 11.84 88 ARG F C 1
ATOM 2499 O O . ARG B 1 89 ? -9.737 49.004 36.746 1.00 11.77 88 ARG F O 1
ATOM 2507 N N . VAL B 1 90 ? -10.989 49.116 38.605 1.00 12.46 89 VAL F N 1
ATOM 2508 C CA . VAL B 1 90 ? -11.564 50.468 38.382 1.00 12.35 89 VAL F CA 1
ATOM 2509 C C . VAL B 1 90 ? -11.457 51.313 39.694 1.00 13.09 89 VAL F C 1
ATOM 2510 O O . VAL B 1 90 ? -11.866 50.860 40.759 1.00 11.27 89 VAL F O 1
ATOM 2514 N N . GLY B 1 91 ? -10.936 52.556 39.640 1.00 14.47 90 GLY F N 1
ATOM 2515 C CA . GLY B 1 91 ? -10.641 53.254 40.882 1.00 15.14 90 GLY F CA 1
ATOM 2516 C C . GLY B 1 91 ? -10.660 54.764 40.748 1.00 15.26 90 GLY F C 1
ATOM 2517 O O . GLY B 1 91 ? -11.193 55.250 39.797 1.00 15.04 90 GLY F O 1
ATOM 2518 N N . THR B 1 92 ? -10.097 55.446 41.731 1.00 14.00 91 THR F N 1
ATOM 2519 C CA . THR B 1 92 ? -9.922 56.887 41.721 1.00 13.99 91 THR F CA 1
ATOM 2520 C C . THR B 1 92 ? -8.435 57.220 41.792 1.00 12.84 91 THR F C 1
ATOM 2521 O O . THR B 1 92 ? -7.602 56.370 42.015 1.00 12.06 91 THR F O 1
ATOM 2525 N N . THR B 1 93 ? -8.036 58.455 41.538 1.00 10.83 92 THR F N 1
ATOM 2526 C CA . THR B 1 93 ? -6.663 58.693 41.518 1.00 11.68 92 THR F CA 1
ATOM 2527 C C . THR B 1 93 ? -6.474 60.165 41.553 1.00 11.28 92 THR F C 1
ATOM 2528 O O . THR B 1 93 ? -7.413 60.926 41.265 1.00 11.33 92 THR F O 1
ATOM 2532 N N . GLY B 1 94 ? -5.260 60.509 41.914 1.00 11.20 93 GLY F N 1
ATOM 2533 C CA . GLY B 1 94 ? -4.778 61.886 41.922 1.00 11.52 93 GLY F CA 1
ATOM 2534 C C . GLY B 1 94 ? -3.702 62.050 40.879 1.00 11.67 93 GLY F C 1
ATOM 2535 O O . GLY B 1 94 ? -2.666 61.344 40.887 1.00 10.69 93 GLY F O 1
ATOM 2536 N N . ALA B 1 95 ? -4.000 62.885 39.896 1.00 11.33 94 ALA F N 1
ATOM 2537 C CA . ALA B 1 95 ? -3.057 63.188 38.764 1.00 11.57 94 ALA F CA 1
ATOM 2538 C C . ALA B 1 95 ? -1.883 64.071 39.181 1.00 12.92 94 ALA F C 1
ATOM 2539 O O . ALA B 1 95 ? -2.057 64.983 39.963 1.00 14.80 94 ALA F O 1
ATOM 2541 N N . ILE B 1 96 ? -0.682 63.778 38.705 1.00 12.57 95 ILE F N 1
ATOM 2542 C CA . ILE B 1 96 ? 0.480 64.604 39.074 1.00 12.77 95 ILE F CA 1
ATOM 2543 C C . ILE B 1 96 ? 1.061 65.419 37.910 1.00 13.86 95 ILE F C 1
ATOM 2544 O O . ILE B 1 96 ? 2.025 66.141 38.115 1.00 16.25 95 ILE F O 1
ATOM 2549 N N . GLN B 1 97 ? 0.432 65.348 36.756 1.00 13.86 96 GLN F N 1
ATOM 2550 C CA . GLN B 1 97 ? 0.855 66.093 35.526 1.00 15.57 96 GLN F CA 1
ATOM 2551 C C . GLN B 1 97 ? -0.176 67.177 35.252 1.00 15.33 96 GLN F C 1
ATOM 2552 O O . GLN B 1 97 ? -1.417 66.953 35.365 1.00 15.06 96 GLN F O 1
ATOM 2558 N N . PRO B 1 98 ? 0.304 68.397 34.964 1.00 15.93 97 PRO F N 1
ATOM 2559 C CA . PRO B 1 98 ? -0.701 69.441 34.921 1.00 16.03 97 PRO F CA 1
ATOM 2560 C C . PRO B 1 98 ? -1.676 69.285 33.733 1.00 16.58 97 PRO F C 1
ATOM 2561 O O . PRO B 1 98 ? -2.777 69.781 33.839 1.00 18.92 97 PRO F O 1
ATOM 2565 N N . HIS B 1 99 ? -1.290 68.601 32.646 1.00 17.98 98 HIS F N 1
ATOM 2566 C CA . HIS B 1 99 ? -2.217 68.419 31.480 1.00 18.13 98 HIS F CA 1
ATOM 2567 C C . HIS B 1 99 ? -3.335 67.382 31.716 1.00 19.41 98 HIS F C 1
ATOM 2568 O O . HIS B 1 99 ? -4.242 67.231 30.872 1.00 18.37 98 HIS F O 1
ATOM 2575 N N . VAL B 1 100 ? -3.309 66.707 32.867 1.00 20.50 99 VAL F N 1
ATOM 2576 C CA . VAL B 1 100 ? -4.378 65.748 33.177 1.00 19.78 99 VAL F CA 1
ATOM 2577 C C . VAL B 1 100 ? -5.480 66.382 34.014 1.00 20.81 99 VAL F C 1
ATOM 2578 O O . VAL B 1 100 ? -5.239 66.746 35.175 1.00 26.13 99 VAL F O 1
ATOM 2582 N N . ASN B 1 101 ? -6.691 66.468 33.483 1.00 21.45 100 ASN F N 1
ATOM 2583 C CA . ASN B 1 101 ? -7.763 67.171 34.189 1.00 22.72 100 ASN F CA 1
ATOM 2584 C C . ASN B 1 101 ? -8.593 66.316 35.136 1.00 22.10 100 ASN F C 1
ATOM 2585 O O . ASN B 1 101 ? -8.796 65.098 34.914 1.00 19.81 100 ASN F O 1
ATOM 2590 N N . VAL B 1 102 ? -9.136 66.957 36.165 1.00 21.52 101 VAL F N 1
ATOM 2591 C CA . VAL B 1 102 ? -10.112 66.289 37.023 1.00 21.09 101 VAL F CA 1
ATOM 2592 C C . VAL B 1 102 ? -11.255 65.834 36.114 1.00 20.28 101 VAL F C 1
ATOM 2593 O O . VAL B 1 102 ? -11.663 66.567 35.208 1.00 20.37 101 VAL F O 1
ATOM 2597 N N . GLY B 1 103 ? -11.677 64.574 36.269 1.00 17.48 102 GLY F N 1
ATOM 2598 C CA . GLY B 1 103 ? -12.730 64.004 35.460 1.00 18.22 102 GLY F CA 1
ATOM 2599 C C . GLY B 1 103 ? -12.181 63.147 34.312 1.00 18.53 102 GLY F C 1
ATOM 2600 O O . GLY B 1 103 ? -12.929 62.387 33.693 1.00 18.54 102 GLY F O 1
ATOM 2601 N N . ASP B 1 104 ? -10.895 63.276 34.045 1.00 17.98 103 ASP F N 1
ATOM 2602 C CA . ASP B 1 104 ? -10.209 62.508 33.015 1.00 18.42 103 ASP F CA 1
ATOM 2603 C C . ASP B 1 104 ? -10.029 61.082 33.548 1.00 18.05 103 ASP F C 1
ATOM 2604 O O . ASP B 1 104 ? -10.226 60.812 34.766 1.00 18.99 103 ASP F O 1
ATOM 2609 N N . VAL B 1 105 ? -9.648 60.217 32.613 1.00 16.93 104 VAL F N 1
ATOM 2610 C CA . VAL B 1 105 ? -9.387 58.814 32.897 1.00 17.43 104 VAL F CA 1
ATOM 2611 C C . VAL B 1 105 ? -7.929 58.432 32.597 1.00 15.00 104 VAL F C 1
ATOM 2612 O O . VAL B 1 105 ? -7.296 58.845 31.584 1.00 14.11 104 VAL F O 1
ATOM 2616 N N . ILE B 1 106 ? -7.371 57.605 33.482 1.00 13.75 105 ILE F N 1
ATOM 2617 C CA . ILE B 1 106 ? -6.024 57.134 33.281 1.00 14.03 105 ILE F CA 1
ATOM 2618 C C . ILE B 1 106 ? -6.084 55.615 33.129 1.00 13.10 105 ILE F C 1
ATOM 2619 O O . ILE B 1 106 ? -6.746 54.960 33.917 1.00 16.70 105 ILE F O 1
ATOM 2624 N N . VAL B 1 107 ? -5.418 55.091 32.099 1.00 12.36 106 VAL F N 1
ATOM 2625 C CA . VAL B 1 107 ? -5.265 53.636 31.929 1.00 12.37 106 VAL F CA 1
ATOM 2626 C C . VAL B 1 107 ? -3.824 53.365 32.265 1.00 12.68 106 VAL F C 1
ATOM 2627 O O . VAL B 1 107 ? -2.928 53.846 31.576 1.00 13.19 106 VAL F O 1
ATOM 2631 N N . THR B 1 108 ? -3.571 52.592 33.326 1.00 13.88 107 THR F N 1
ATOM 2632 C CA . THR B 1 108 ? -2.205 52.351 33.744 1.00 12.48 107 THR F CA 1
ATOM 2633 C C . THR B 1 108 ? -1.560 51.197 33.018 1.00 13.66 107 THR F C 1
ATOM 2634 O O . THR B 1 108 ? -1.987 50.022 33.150 1.00 13.01 107 THR F O 1
ATOM 2638 N N . GLN B 1 109 ? -0.558 51.524 32.213 1.00 12.26 108 GLN F N 1
ATOM 2639 C CA . GLN B 1 109 ? 0.202 50.463 31.552 1.00 14.66 108 GLN F CA 1
ATOM 2640 C C . GLN B 1 109 ? 1.113 49.640 32.502 1.00 13.14 108 GLN F C 1
ATOM 2641 O O . GLN B 1 109 ? 1.263 48.369 32.360 1.00 12.99 108 GLN F O 1
ATOM 2647 N N . ALA B 1 110 ? 1.742 50.335 33.426 1.00 11.96 109 ALA F N 1
ATOM 2648 C CA . ALA B 1 110 ? 2.614 49.741 34.444 1.00 11.41 109 ALA F CA 1
ATOM 2649 C C . ALA B 1 110 ? 2.760 50.672 35.635 1.00 11.67 109 ALA F C 1
ATOM 2650 O O . ALA B 1 110 ? 2.424 51.839 35.582 1.00 13.06 109 ALA F O 1
ATOM 2652 N N . SER B 1 111 ? 3.312 50.168 36.719 1.00 11.56 110 SER F N 1
ATOM 2653 C CA . SER B 1 111 ? 3.330 50.995 37.952 1.00 10.91 110 SER F CA 1
ATOM 2654 C C . SER B 1 111 ? 4.677 51.068 38.629 1.00 11.12 110 SER F C 1
ATOM 2655 O O . SER B 1 111 ? 5.395 50.089 38.677 1.00 12.63 110 SER F O 1
ATOM 2658 N N . VAL B 1 112 ? 5.030 52.234 39.147 1.00 10.92 111 VAL F N 1
ATOM 2659 C CA . VAL B 1 112 ? 6.132 52.379 40.109 1.00 10.55 111 VAL F CA 1
ATOM 2660 C C . VAL B 1 112 ? 5.746 51.626 41.377 1.00 10.27 111 VAL F C 1
ATOM 2661 O O . VAL B 1 112 ? 4.696 51.863 41.952 1.00 7.91 111 VAL F O 1
ATOM 2665 N N . ARG B 1 113 ? 6.607 50.679 41.792 1.00 9.73 112 ARG F N 1
ATOM 2666 C CA . ARG B 1 113 ? 6.361 49.856 42.912 1.00 9.40 112 ARG F CA 1
ATOM 2667 C C . ARG B 1 113 ? 6.840 50.539 44.228 1.00 8.67 112 ARG F C 1
ATOM 2668 O O . ARG B 1 113 ? 7.894 50.271 44.755 1.00 8.41 112 ARG F O 1
ATOM 2676 N N . LEU B 1 114 ? 5.997 51.484 44.689 1.00 8.58 113 LEU F N 1
ATOM 2677 C CA . LEU B 1 114 ? 6.099 52.100 46.029 1.00 9.01 113 LEU F CA 1
ATOM 2678 C C . LEU B 1 114 ? 5.276 51.362 47.084 1.00 11.13 113 LEU F C 1
ATOM 2679 O O . LEU B 1 114 ? 4.664 51.936 47.984 1.00 9.49 113 LEU F O 1
ATOM 2684 N N . ASP B 1 115 ? 5.247 50.023 46.976 1.00 11.57 114 ASP F N 1
ATOM 2685 C CA . ASP B 1 115 ? 4.403 49.192 47.778 1.00 11.83 114 ASP F CA 1
ATOM 2686 C C . ASP B 1 115 ? 5.299 48.088 48.308 1.00 12.31 114 ASP F C 1
ATOM 2687 O O . ASP B 1 115 ? 6.388 47.894 47.796 1.00 11.37 114 ASP F O 1
ATOM 2692 N N . GLY B 1 116 ? 4.831 47.348 49.285 1.00 12.14 115 GLY F N 1
ATOM 2693 C CA . GLY B 1 116 ? 5.628 46.246 49.820 1.00 11.54 115 GLY F CA 1
ATOM 2694 C C . GLY B 1 116 ? 5.092 44.903 49.325 1.00 11.29 115 GLY F C 1
ATOM 2695 O O . GLY B 1 116 ? 5.848 43.947 49.238 1.00 11.97 115 GLY F O 1
ATOM 2696 N N . ALA B 1 117 ? 3.806 44.795 49.090 1.00 11.03 116 ALA F N 1
ATOM 2697 C CA . ALA B 1 117 ? 3.214 43.448 48.729 1.00 11.23 116 ALA F CA 1
ATOM 2698 C C . ALA B 1 117 ? 3.747 42.894 47.385 1.00 10.52 116 ALA F C 1
ATOM 2699 O O . ALA B 1 117 ? 3.853 41.667 47.141 1.00 10.47 116 ALA F O 1
ATOM 2701 N N . SER B 1 118 ? 4.051 43.781 46.487 1.00 9.89 117 SER F N 1
ATOM 2702 C CA . SER B 1 118 ? 4.627 43.369 45.221 1.00 10.56 117 SER F CA 1
ATOM 2703 C C . SER B 1 118 ? 5.883 42.526 45.446 1.00 10.82 117 SER F C 1
ATOM 2704 O O . SER B 1 118 ? 6.065 41.544 44.734 1.00 10.86 117 SER F O 1
ATOM 2707 N N . LEU B 1 119 ? 6.692 42.874 46.468 1.00 10.76 118 LEU F N 1
ATOM 2708 C CA . LEU B 1 119 ? 7.931 42.203 46.778 1.00 11.56 118 LEU F CA 1
ATOM 2709 C C . LEU B 1 119 ? 7.677 40.774 47.242 1.00 11.32 118 LEU F C 1
ATOM 2710 O O . LEU B 1 119 ? 8.560 40.001 47.322 1.00 13.27 118 LEU F O 1
ATOM 2715 N N . HIS B 1 120 ? 6.465 40.489 47.638 1.00 10.09 119 HIS F N 1
ATOM 2716 C CA . HIS B 1 120 ? 6.139 39.137 48.095 1.00 9.88 119 HIS F CA 1
ATOM 2717 C C . HIS B 1 120 ? 5.800 38.228 46.924 1.00 10.06 119 HIS F C 1
ATOM 2718 O O . HIS B 1 120 ? 5.537 36.996 47.131 1.00 11.29 119 HIS F O 1
ATOM 2725 N N . PHE B 1 121 ? 5.820 38.749 45.681 1.00 11.61 120 PHE F N 1
ATOM 2726 C CA . PHE B 1 121 ? 5.700 37.956 44.492 1.00 11.28 120 PHE F CA 1
ATOM 2727 C C . PHE B 1 121 ? 6.900 37.971 43.556 1.00 12.42 120 PHE F C 1
ATOM 2728 O O . PHE B 1 121 ? 7.077 37.048 42.784 1.00 11.25 120 PHE F O 1
ATOM 2736 N N . ALA B 1 122 ? 7.641 39.084 43.594 1.00 12.34 121 ALA F N 1
ATOM 2737 C CA . ALA B 1 122 ? 8.827 39.192 42.829 1.00 12.18 121 ALA F CA 1
ATOM 2738 C C . ALA B 1 122 ? 9.690 40.271 43.371 1.00 11.73 121 ALA F C 1
ATOM 2739 O O . ALA B 1 122 ? 9.131 41.267 43.904 1.00 10.84 121 ALA F O 1
ATOM 2741 N N . PRO B 1 123 ? 11.007 40.141 43.110 1.00 11.90 122 PRO F N 1
ATOM 2742 C CA . PRO B 1 123 ? 11.963 41.192 43.543 1.00 10.06 122 PRO F CA 1
ATOM 2743 C C . PRO B 1 123 ? 11.658 42.456 42.824 1.00 8.89 122 PRO F C 1
ATOM 2744 O O . PRO B 1 123 ? 10.938 42.435 41.831 1.00 10.35 122 PRO F O 1
ATOM 2748 N N . MET B 1 124 ? 12.183 43.568 43.323 1.00 8.56 123 MET F N 1
ATOM 2749 C CA . MET B 1 124 ? 11.851 44.867 42.757 1.00 9.37 123 MET F CA 1
ATOM 2750 C C . MET B 1 124 ? 12.165 45.018 41.260 1.00 9.75 123 MET F C 1
ATOM 2751 O O . MET B 1 124 ? 11.459 45.738 40.551 1.00 10.50 123 MET F O 1
ATOM 2756 N N . GLU B 1 125 ? 13.199 44.332 40.768 1.00 9.52 124 GLU F N 1
ATOM 2757 C CA . GLU B 1 125 ? 13.579 44.371 39.364 1.00 9.99 124 GLU F CA 1
ATOM 2758 C C . GLU B 1 125 ? 12.461 43.983 38.408 1.00 9.58 124 GLU F C 1
ATOM 2759 O O . GLU B 1 125 ? 12.495 44.338 37.257 1.00 10.76 124 GLU F O 1
ATOM 2765 N N . PHE B 1 126 ? 11.503 43.180 38.870 1.00 10.04 125 PHE F N 1
ATOM 2766 C CA . PHE B 1 126 ? 10.408 42.771 38.065 1.00 9.81 125 PHE F CA 1
ATOM 2767 C C . PHE B 1 126 ? 9.421 43.937 37.779 1.00 9.09 125 PHE F C 1
ATOM 2768 O O . PHE B 1 126 ? 8.981 44.552 38.690 1.00 10.20 125 PHE F O 1
ATOM 2776 N N . PRO B 1 127 ? 9.000 44.114 36.522 1.00 9.34 126 PRO F N 1
ATOM 2777 C CA . PRO B 1 127 ? 8.083 45.269 36.192 1.00 9.05 126 PRO F CA 1
ATOM 2778 C C . PRO B 1 127 ? 6.628 45.020 36.591 1.00 9.67 126 PRO F C 1
ATOM 2779 O O . PRO B 1 127 ? 6.034 43.924 36.366 1.00 8.19 126 PRO F O 1
ATOM 2783 N N . ALA B 1 128 ? 6.022 46.022 37.205 1.00 10.59 127 ALA F N 1
ATOM 2784 C CA . ALA B 1 128 ? 4.629 45.949 37.576 1.00 11.24 127 ALA F CA 1
ATOM 2785 C C . ALA B 1 128 ? 3.797 46.355 36.394 1.00 11.76 127 ALA F C 1
ATOM 2786 O O . ALA B 1 128 ? 3.259 47.486 36.319 1.00 10.83 127 ALA F O 1
ATOM 2788 N N . VAL B 1 129 ? 3.746 45.453 35.444 1.00 10.91 128 VAL F N 1
ATOM 2789 C CA . VAL B 1 129 ? 3.186 45.747 34.111 1.00 10.92 128 VAL F CA 1
ATOM 2790 C C . VAL B 1 129 ? 1.829 45.107 33.931 1.00 11.88 128 VAL F C 1
ATOM 2791 O O . VAL B 1 129 ? 1.651 43.955 34.319 1.00 11.24 128 VAL F O 1
ATOM 2795 N N . ALA B 1 130 ? 0.887 45.784 33.274 1.00 12.47 129 ALA F N 1
ATOM 2796 C CA . ALA B 1 130 ? -0.479 45.205 33.076 1.00 11.85 129 ALA F CA 1
ATOM 2797 C C . ALA B 1 130 ? -0.491 44.288 31.926 1.00 11.44 129 ALA F C 1
ATOM 2798 O O . ALA B 1 130 ? 0.362 44.366 31.018 1.00 10.85 129 ALA F O 1
ATOM 2800 N N . ASN B 1 131 ? -1.518 43.438 31.873 1.00 12.85 130 ASN F N 1
ATOM 2801 C CA . ASN B 1 131 ? -1.721 42.624 30.691 1.00 12.60 130 ASN F CA 1
ATOM 2802 C C . ASN B 1 131 ? -2.053 43.448 29.432 1.00 12.70 130 ASN F C 1
ATOM 2803 O O . ASN B 1 131 ? -2.811 44.436 29.464 1.00 11.39 130 ASN F O 1
ATOM 2808 N N . PHE B 1 132 ? -1.379 43.100 28.341 1.00 12.14 131 PHE F N 1
ATOM 2809 C CA . PHE B 1 132 ? -1.494 43.781 27.061 1.00 13.93 131 PHE F CA 1
ATOM 2810 C C . PHE B 1 132 ? -2.913 43.773 26.492 1.00 13.07 131 PHE F C 1
ATOM 2811 O O . PHE B 1 132 ? -3.434 44.804 26.126 1.00 12.09 131 PHE F O 1
ATOM 2819 N N . GLU B 1 133 ? -3.527 42.588 26.394 1.00 12.64 132 GLU F N 1
ATOM 2820 C CA . GLU B 1 133 ? -4.911 42.418 25.909 1.00 13.79 132 GLU F CA 1
ATOM 2821 C C . GLU B 1 133 ? -5.950 43.196 26.761 1.00 11.72 132 GLU F C 1
ATOM 2822 O O . GLU B 1 133 ? -6.914 43.785 26.248 1.00 12.96 132 GLU F O 1
ATOM 2828 N N . CYS B 1 134 ? -5.770 43.242 28.078 1.00 10.38 133 CYS F N 1
ATOM 2829 C CA . CYS B 1 134 ? -6.807 43.774 28.933 1.00 11.31 133 CYS F CA 1
ATOM 2830 C C . CYS B 1 134 ? -6.635 45.304 28.842 1.00 10.86 133 CYS F C 1
ATOM 2831 O O . CYS B 1 134 ? -7.618 46.082 28.823 1.00 8.84 133 CYS F O 1
ATOM 2834 N N . THR B 1 135 ? -5.404 45.713 28.704 1.00 11.06 134 THR F N 1
ATOM 2835 C CA . THR B 1 135 ? -5.145 47.175 28.611 1.00 13.03 134 THR F CA 1
ATOM 2836 C C . THR B 1 135 ? -5.700 47.718 27.325 1.00 13.34 134 THR F C 1
ATOM 2837 O O . THR B 1 135 ? -6.317 48.832 27.247 1.00 12.86 134 THR F O 1
ATOM 2841 N N . THR B 1 136 ? -5.403 46.987 26.270 1.00 14.30 135 THR F N 1
ATOM 2842 C CA . THR B 1 136 ? -6.011 47.218 24.991 1.00 14.77 135 THR F CA 1
ATOM 2843 C C . THR B 1 136 ? -7.530 47.312 25.130 1.00 15.04 135 THR F C 1
ATOM 2844 O O . THR B 1 136 ? -8.123 48.254 24.632 1.00 13.83 135 THR F O 1
ATOM 2848 N N . ALA B 1 137 ? -8.173 46.350 25.796 1.00 14.54 136 ALA F N 1
ATOM 2849 C CA . ALA B 1 137 ? -9.638 46.431 25.972 1.00 15.44 136 ALA F CA 1
ATOM 2850 C C . ALA B 1 137 ? -10.031 47.742 26.635 1.00 14.96 136 ALA F C 1
ATOM 2851 O O . ALA B 1 137 ? -10.993 48.384 26.203 1.00 13.96 136 ALA F O 1
ATOM 2853 N N . MET B 1 138 ? -9.273 48.170 27.640 1.00 14.71 137 MET F N 1
ATOM 2854 C CA . MET B 1 138 ? -9.613 49.393 28.414 1.00 16.43 137 MET F CA 1
ATOM 2855 C C . MET B 1 138 ? -9.492 50.660 27.590 1.00 15.04 137 MET F C 1
ATOM 2856 O O . MET B 1 138 ? -10.349 51.537 27.662 1.00 17.05 137 MET F O 1
ATOM 2861 N N . VAL B 1 139 ? -8.437 50.734 26.812 1.00 14.23 138 VAL F N 1
ATOM 2862 C CA . VAL B 1 139 ? -8.195 51.843 25.904 1.00 14.67 138 VAL F CA 1
ATOM 2863 C C . VAL B 1 139 ? -9.292 51.926 24.871 1.00 13.53 138 VAL F C 1
ATOM 2864 O O . VAL B 1 139 ? -9.819 53.001 24.615 1.00 14.36 138 VAL F O 1
ATOM 2868 N N . ALA B 1 140 ? -9.653 50.767 24.335 1.00 13.86 139 ALA F N 1
ATOM 2869 C CA . ALA B 1 140 ? -10.695 50.686 23.309 1.00 14.32 139 ALA F CA 1
ATOM 2870 C C . ALA B 1 140 ? -12.032 51.107 23.929 1.00 14.97 139 ALA F C 1
ATOM 2871 O O . ALA B 1 140 ? -12.825 51.845 23.311 1.00 17.76 139 ALA F O 1
ATOM 2873 N N . ALA B 1 141 ? -12.285 50.696 25.169 1.00 14.32 140 ALA F N 1
ATOM 2874 C CA . ALA B 1 141 ? -13.573 51.048 25.805 1.00 14.99 140 ALA F CA 1
ATOM 2875 C C . ALA B 1 141 ? -13.626 52.579 26.022 1.00 17.06 140 ALA F C 1
ATOM 2876 O O . ALA B 1 141 ? -14.643 53.216 25.751 1.00 17.82 140 ALA F O 1
ATOM 2878 N N . CYS B 1 142 ? -12.523 53.161 26.502 1.00 18.50 141 CYS F N 1
ATOM 2879 C CA . CYS B 1 142 ? -12.408 54.610 26.624 1.00 19.41 141 CYS F CA 1
ATOM 2880 C C . CYS B 1 142 ? -12.766 55.317 25.327 1.00 19.44 141 CYS F C 1
ATOM 2881 O O . CYS B 1 142 ? -13.577 56.251 25.310 1.00 21.36 141 CYS F O 1
ATOM 2884 N N . ARG B 1 143 ? -12.156 54.887 24.238 1.00 17.62 142 ARG F N 1
ATOM 2885 C CA . ARG B 1 143 ? -12.316 55.579 22.997 1.00 18.83 142 ARG F CA 1
ATOM 2886 C C . ARG B 1 143 ? -13.728 55.438 22.435 1.00 20.09 142 ARG F C 1
ATOM 2887 O O . ARG B 1 143 ? -14.261 56.405 21.878 1.00 21.70 142 ARG F O 1
ATOM 2895 N N . ASP B 1 144 ? -14.358 54.270 22.633 1.00 19.77 143 ASP F N 1
ATOM 2896 C CA . ASP B 1 144 ? -15.762 54.127 22.193 1.00 19.56 143 ASP F CA 1
ATOM 2897 C C . ASP B 1 144 ? -16.676 55.064 22.973 1.00 21.99 143 ASP F C 1
ATOM 2898 O O . ASP B 1 144 ? -17.771 55.398 22.480 1.00 21.10 143 ASP F O 1
ATOM 2903 N N . ALA B 1 145 ? -16.250 55.430 24.201 1.00 22.41 144 ALA F N 1
ATOM 2904 C CA . ALA B 1 145 ? -16.992 56.353 25.087 1.00 24.70 144 ALA F CA 1
ATOM 2905 C C . ALA B 1 145 ? -16.717 57.845 24.833 1.00 25.34 144 ALA F C 1
ATOM 2906 O O . ALA B 1 145 ? -17.307 58.711 25.489 1.00 24.62 144 ALA F O 1
ATOM 2908 N N . GLY B 1 146 ? -15.844 58.141 23.886 1.00 25.53 145 GLY F N 1
ATOM 2909 C CA . GLY B 1 146 ? -15.517 59.520 23.531 1.00 25.65 145 GLY F CA 1
ATOM 2910 C C . GLY B 1 146 ? -14.439 60.125 24.397 1.00 26.35 145 GLY F C 1
ATOM 2911 O O . GLY B 1 146 ? -14.191 61.337 24.342 1.00 26.32 145 GLY F O 1
ATOM 2912 N N . VAL B 1 147 ? -13.779 59.293 25.204 1.00 27.04 146 VAL F N 1
ATOM 2913 C CA . VAL B 1 147 ? -12.774 59.751 26.163 1.00 28.50 146 VAL F CA 1
ATOM 2914 C C . VAL B 1 147 ? -11.443 59.230 25.666 1.00 27.72 146 VAL F C 1
ATOM 2915 O O . VAL B 1 147 ? -11.294 58.012 25.480 1.00 26.86 146 VAL F O 1
ATOM 2919 N N . GLU B 1 148 ? -10.485 60.114 25.449 1.00 25.74 147 GLU F N 1
ATOM 2920 C CA . GLU B 1 148 ? -9.129 59.670 25.136 1.00 26.08 147 GLU F CA 1
ATOM 2921 C C . GLU B 1 148 ? -8.466 59.471 26.492 1.00 23.24 147 GLU F C 1
ATOM 2922 O O . GLU B 1 148 ? -8.344 60.424 27.270 1.00 22.02 147 GLU F O 1
ATOM 2928 N N . PRO B 1 149 ? -8.086 58.224 26.820 1.00 19.87 148 PRO F N 1
ATOM 2929 C CA . PRO B 1 149 ? -7.487 58.085 28.119 1.00 18.19 148 PRO F CA 1
ATOM 2930 C C . PRO B 1 149 ? -6.016 58.485 28.095 1.00 18.49 148 PRO F C 1
ATOM 2931 O O . PRO B 1 149 ? -5.371 58.449 27.049 1.00 20.40 148 PRO F O 1
ATOM 2935 N N . HIS B 1 150 ? -5.492 58.872 29.246 1.00 18.78 149 HIS F N 1
ATOM 2936 C CA . HIS B 1 150 ? -4.082 59.048 29.386 1.00 18.12 149 HIS F CA 1
ATOM 2937 C C . HIS B 1 150 ? -3.535 57.652 29.661 1.00 17.34 149 HIS F C 1
ATOM 2938 O O . HIS B 1 150 ? -4.057 56.982 30.516 1.00 23.85 149 HIS F O 1
ATOM 2945 N N . ILE B 1 151 ? -2.579 57.204 28.868 1.00 15.54 150 ILE F N 1
ATOM 2946 C CA . ILE B 1 151 ? -1.978 55.858 29.025 1.00 16.05 150 ILE F CA 1
ATOM 2947 C C . ILE B 1 151 ? -0.532 56.069 29.414 1.00 14.90 150 ILE F C 1
ATOM 2948 O O . ILE B 1 151 ? 0.245 56.688 28.685 1.00 14.25 150 ILE F O 1
ATOM 2953 N N . GLY B 1 152 ? -0.161 55.537 30.563 1.00 12.89 151 GLY F N 1
ATOM 2954 C CA . GLY B 1 152 ? 1.220 55.572 31.014 1.00 12.68 151 GLY F CA 1
ATOM 2955 C C . GLY B 1 152 ? 1.471 54.887 32.353 1.00 13.12 151 GLY F C 1
ATOM 2956 O O . GLY B 1 152 ? 0.778 53.905 32.746 1.00 11.89 151 GLY F O 1
ATOM 2957 N N . VAL B 1 153 ? 2.454 55.450 33.045 1.00 11.80 152 VAL F N 1
ATOM 2958 C CA . VAL B 1 153 ? 2.987 54.924 34.289 1.00 10.99 152 VAL F CA 1
ATOM 2959 C C . VAL B 1 153 ? 2.310 55.585 35.456 1.00 12.11 152 VAL F C 1
ATOM 2960 O O . VAL B 1 153 ? 2.085 56.811 35.493 1.00 11.53 152 VAL F O 1
ATOM 2964 N N . THR B 1 154 ? 1.934 54.766 36.396 1.00 11.18 153 THR F N 1
ATOM 2965 C CA . THR B 1 154 ? 1.312 55.235 37.644 1.00 11.73 153 THR F CA 1
ATOM 2966 C C . THR B 1 154 ? 2.201 54.975 38.870 1.00 11.44 153 THR F C 1
ATOM 2967 O O . THR B 1 154 ? 2.756 53.910 38.972 1.00 11.83 153 THR F O 1
ATOM 2971 N N . ALA B 1 155 ? 2.313 55.944 39.791 1.00 11.05 154 ALA F N 1
ATOM 2972 C CA . ALA B 1 155 ? 3.015 55.721 41.093 1.00 10.64 154 ALA F CA 1
ATOM 2973 C C . ALA B 1 155 ? 2.064 55.018 42.039 1.00 11.36 154 ALA F C 1
ATOM 2974 O O . ALA B 1 155 ? 1.048 55.553 42.397 1.00 10.78 154 ALA F O 1
ATOM 2976 N N . SER B 1 156 ? 2.359 53.749 42.378 1.00 9.88 155 SER F N 1
ATOM 2977 C CA . SER B 1 156 ? 1.485 52.961 43.169 1.00 9.82 155 SER F CA 1
ATOM 2978 C C . SER B 1 156 ? 2.051 52.838 44.614 1.00 8.96 155 SER F C 1
ATOM 2979 O O . SER B 1 156 ? 2.994 52.068 44.887 1.00 9.27 155 SER F O 1
ATOM 2982 N N . SER B 1 157 ? 1.436 53.607 45.518 1.00 8.53 156 SER F N 1
ATOM 2983 C CA . SER B 1 157 ? 1.965 53.847 46.865 1.00 8.19 156 SER F CA 1
ATOM 2984 C C . SER B 1 157 ? 1.186 53.129 48.004 1.00 8.23 156 SER F C 1
ATOM 2985 O O . SER B 1 157 ? -0.071 53.062 47.991 1.00 7.53 156 SER F O 1
ATOM 2988 N N . ASP B 1 158 ? 1.952 52.575 48.927 1.00 7.75 157 ASP F N 1
ATOM 2989 C CA . ASP B 1 158 ? 1.440 51.996 50.180 1.00 8.73 157 ASP F CA 1
ATOM 2990 C C . ASP B 1 158 ? 0.856 53.044 51.122 1.00 8.71 157 ASP F C 1
ATOM 2991 O O . ASP B 1 158 ? 0.242 52.691 52.137 1.00 10.36 157 ASP F O 1
ATOM 2996 N N . THR B 1 159 ? 1.061 54.365 50.865 1.00 8.61 158 THR F N 1
ATOM 2997 C CA . THR B 1 159 ? 0.315 55.320 51.642 1.00 9.10 158 THR F CA 1
ATOM 2998 C C . THR B 1 159 ? -0.362 56.384 50.741 1.00 8.82 158 THR F C 1
ATOM 2999 O O . THR B 1 159 ? -0.051 56.537 49.559 1.00 9.02 158 THR F O 1
ATOM 3003 N N . PHE B 1 160 ? -1.379 56.996 51.302 1.00 9.22 159 PHE F N 1
ATOM 3004 C CA . PHE B 1 160 ? -2.070 58.132 50.736 1.00 8.94 159 PHE F CA 1
ATOM 3005 C C . PHE B 1 160 ? -1.317 59.416 51.076 1.00 9.30 159 PHE F C 1
ATOM 3006 O O . PHE B 1 160 ? -1.355 60.327 50.248 1.00 10.88 159 PHE F O 1
ATOM 3014 N N . TYR B 1 161 ? -0.666 59.509 52.261 1.00 9.38 160 TYR F N 1
ATOM 3015 C CA . TYR B 1 161 ? -0.075 60.805 52.753 1.00 9.65 160 TYR F CA 1
ATOM 3016 C C . TYR B 1 161 ? 1.417 60.966 52.388 1.00 9.94 160 TYR F C 1
ATOM 3017 O O . TYR B 1 161 ? 1.680 61.449 51.277 1.00 10.62 160 TYR F O 1
ATOM 3026 N N . PRO B 1 162 ? 2.362 60.433 53.192 1.00 9.99 161 PRO F N 1
ATOM 3027 C CA . PRO B 1 162 ? 3.756 60.717 52.955 1.00 10.55 161 PRO F CA 1
ATOM 3028 C C . PRO B 1 162 ? 4.248 60.156 51.620 1.00 11.06 161 PRO F C 1
ATOM 3029 O O . PRO B 1 162 ? 5.086 60.766 50.898 1.00 9.30 161 PRO F O 1
ATOM 3033 N N . GLY B 1 163 ? 3.793 58.935 51.310 1.00 10.38 162 GLY F N 1
ATOM 3034 C CA . GLY B 1 163 ? 4.125 58.322 50.037 1.00 10.49 162 GLY F CA 1
ATOM 3035 C C . GLY B 1 163 ? 3.664 59.002 48.772 1.00 10.27 162 GLY F C 1
ATOM 3036 O O . GLY B 1 163 ? 4.170 58.706 47.666 1.00 11.99 162 GLY F O 1
ATOM 3037 N N . GLN B 1 164 ? 2.678 59.890 48.862 1.00 10.00 163 GLN F N 1
ATOM 3038 C CA . GLN B 1 164 ? 2.263 60.684 47.693 1.00 9.33 163 GLN F CA 1
ATOM 3039 C C . GLN B 1 164 ? 2.671 62.126 48.000 1.00 9.50 163 GLN F C 1
ATOM 3040 O O . GLN B 1 164 ? 2.085 63.043 47.449 1.00 9.23 163 GLN F O 1
ATOM 3046 N N . GLU B 1 165 ? 3.596 62.261 48.962 1.00 9.08 164 GLU F N 1
ATOM 3047 C CA . GLU B 1 165 ? 4.194 63.550 49.297 1.00 9.60 164 GLU F CA 1
ATOM 3048 C C . GLU B 1 165 ? 3.177 64.592 49.529 1.00 10.36 164 GLU F C 1
ATOM 3049 O O . GLU B 1 165 ? 3.340 65.758 49.126 1.00 9.56 164 GLU F O 1
ATOM 3055 N N . ARG B 1 166 ? 2.152 64.210 50.318 1.00 10.00 165 ARG F N 1
ATOM 3056 C CA . ARG B 1 166 ? 1.195 65.193 50.957 1.00 10.47 165 ARG F CA 1
ATOM 3057 C C . ARG B 1 166 ? 1.780 65.773 52.222 1.00 9.99 165 ARG F C 1
ATOM 3058 O O . ARG B 1 166 ? 2.388 65.055 52.988 1.00 9.96 165 ARG F O 1
ATOM 3066 N N . TYR B 1 167 ? 1.690 67.121 52.420 1.00 10.55 166 TYR F N 1
ATOM 3067 C CA . TYR B 1 167 ? 2.246 67.790 53.570 1.00 11.73 166 TYR F CA 1
ATOM 3068 C C . TYR B 1 167 ? 1.174 68.285 54.519 1.00 12.80 166 TYR F C 1
ATOM 3069 O O . TYR B 1 167 ? 1.483 68.666 55.626 1.00 13.74 166 TYR F O 1
ATOM 3078 N N . ASP B 1 168 ? -0.074 68.353 54.039 1.00 13.30 167 ASP F N 1
ATOM 3079 C CA . ASP B 1 168 ? -1.196 68.801 54.902 1.00 14.28 167 ASP F CA 1
ATOM 3080 C C . ASP B 1 168 ? -1.653 67.731 55.938 1.00 14.72 167 ASP F C 1
ATOM 3081 O O . ASP B 1 168 ? -2.780 67.223 55.868 1.00 13.71 167 ASP F O 1
ATOM 3086 N N . THR B 1 169 ? -0.766 67.457 56.907 1.00 12.66 168 THR F N 1
ATOM 3087 C CA . THR B 1 169 ? -0.851 66.313 57.794 1.00 14.10 168 THR F CA 1
ATOM 3088 C C . THR B 1 169 ? -0.519 66.788 59.205 1.00 14.83 168 THR F C 1
ATOM 3089 O O . THR B 1 169 ? 0.009 67.912 59.391 1.00 12.41 168 THR F O 1
ATOM 3093 N N . VAL B 1 170 ? -0.747 65.929 60.201 1.00 13.44 169 VAL F N 1
ATOM 3094 C CA . VAL B 1 170 ? -0.408 66.272 61.556 1.00 13.47 169 VAL F CA 1
ATOM 3095 C C . VAL B 1 170 ? 1.037 66.765 61.696 1.00 13.17 169 VAL F C 1
ATOM 3096 O O . VAL B 1 170 ? 1.256 67.775 62.343 1.00 13.22 169 VAL F O 1
ATOM 3100 N N . THR B 1 171 ? 2.043 66.071 61.116 1.00 12.02 170 THR F N 1
ATOM 3101 C CA . THR B 1 171 ? 3.446 66.466 61.364 1.00 12.66 170 THR F CA 1
ATOM 3102 C C . THR B 1 171 ? 3.942 67.411 60.274 1.00 11.08 170 THR F C 1
ATOM 3103 O O . THR B 1 171 ? 4.826 68.197 60.526 1.00 11.64 170 THR F O 1
ATOM 3107 N N . GLY B 1 172 ? 3.279 67.413 59.132 1.00 11.64 171 GLY F N 1
ATOM 3108 C CA . GLY B 1 172 ? 3.701 68.163 57.949 1.00 12.59 171 GLY F CA 1
ATOM 3109 C C . GLY B 1 172 ? 5.089 67.824 57.456 1.00 12.25 171 GLY F C 1
ATOM 3110 O O . GLY B 1 172 ? 5.745 68.622 56.800 1.00 14.89 171 GLY F O 1
ATOM 3111 N N . ARG B 1 173 ? 5.512 66.584 57.663 1.00 13.51 172 ARG F N 1
ATOM 3112 C CA . ARG B 1 173 ? 6.881 66.183 57.303 1.00 14.31 172 ARG F CA 1
ATOM 3113 C C . ARG B 1 173 ? 6.770 64.901 56.491 1.00 13.38 172 ARG F C 1
ATOM 3114 O O . ARG B 1 173 ? 5.840 64.137 56.714 1.00 12.89 172 ARG F O 1
ATOM 3122 N N . VAL B 1 174 ? 7.676 64.711 55.539 1.00 11.95 173 VAL F N 1
ATOM 3123 C CA . VAL B 1 174 ? 7.759 63.455 54.759 1.00 12.32 173 VAL F CA 1
ATOM 3124 C C . VAL B 1 174 ? 9.133 62.908 54.992 1.00 11.40 173 VAL F C 1
ATOM 3125 O O . VAL B 1 174 ? 10.113 63.646 55.107 1.00 12.30 173 VAL F O 1
ATOM 3129 N N . THR B 1 175 ? 9.242 61.598 55.221 1.00 10.27 174 THR F N 1
ATOM 3130 C CA . THR B 1 175 ? 10.557 61.043 55.376 1.00 9.74 174 THR F CA 1
ATOM 3131 C C . THR B 1 175 ? 11.420 61.233 54.105 1.00 9.30 174 THR F C 1
ATOM 3132 O O . THR B 1 175 ? 10.882 61.257 53.027 1.00 9.81 174 THR F O 1
ATOM 3136 N N . ARG B 1 176 ? 12.706 61.421 54.307 1.00 8.51 175 ARG F N 1
ATOM 3137 C CA . ARG B 1 176 ? 13.696 61.745 53.272 1.00 9.76 175 ARG F CA 1
ATOM 3138 C C . ARG B 1 176 ? 13.478 61.078 51.949 1.00 10.03 175 ARG F C 1
ATOM 3139 O O . ARG B 1 176 ? 13.503 61.687 50.877 1.00 9.45 175 ARG F O 1
ATOM 3147 N N . ARG B 1 177 ? 13.328 59.737 51.967 1.00 10.45 176 ARG F N 1
ATOM 3148 C CA . ARG B 1 177 ? 13.137 59.087 50.709 1.00 10.96 176 ARG F CA 1
ATOM 3149 C C . ARG B 1 177 ? 11.956 59.607 49.877 1.00 10.34 176 ARG F C 1
ATOM 3150 O O . ARG B 1 177 ? 12.036 59.559 48.642 1.00 9.64 176 ARG F O 1
ATOM 3158 N N . PHE B 1 178 ? 10.870 60.063 50.511 1.00 9.71 177 PHE F N 1
ATOM 3159 C CA . PHE B 1 178 ? 9.696 60.606 49.785 1.00 9.08 177 PHE F CA 1
ATOM 3160 C C . PHE B 1 178 ? 9.672 62.126 49.695 1.00 9.28 177 PHE F C 1
ATOM 3161 O O . PHE B 1 178 ? 8.826 62.669 48.998 1.00 10.09 177 PHE F O 1
ATOM 3169 N N . ALA B 1 179 ? 10.582 62.794 50.382 1.00 9.54 178 ALA F N 1
ATOM 3170 C CA . ALA B 1 179 ? 10.740 64.257 50.172 1.00 10.54 178 ALA F CA 1
ATOM 3171 C C . ALA B 1 179 ? 11.326 64.491 48.785 1.00 10.09 178 ALA F C 1
ATOM 3172 O O . ALA B 1 179 ? 12.383 63.947 48.477 1.00 10.32 178 ALA F O 1
ATOM 3174 N N . GLY B 1 180 ? 10.661 65.363 47.992 1.00 9.90 179 GLY F N 1
ATOM 3175 C CA . GLY B 1 180 ? 10.999 65.581 46.569 1.00 11.29 179 GLY F CA 1
ATOM 3176 C C . GLY B 1 180 ? 10.488 64.530 45.606 1.00 11.84 179 GLY F C 1
ATOM 3177 O O . GLY B 1 180 ? 10.700 64.661 44.353 1.00 13.25 179 GLY F O 1
ATOM 3178 N N . SER B 1 181 ? 9.904 63.452 46.128 1.00 12.46 180 SER F N 1
ATOM 3179 C CA . SER B 1 181 ? 9.584 62.335 45.240 1.00 12.21 180 SER F CA 1
ATOM 3180 C C . SER B 1 181 ? 8.514 62.616 44.190 1.00 11.81 180 SER F C 1
ATOM 3181 O O . SER B 1 181 ? 8.610 62.130 43.075 1.00 12.69 180 SER F O 1
ATOM 3184 N N . MET B 1 182 ? 7.485 63.398 44.523 1.00 11.90 181 MET F N 1
ATOM 3185 C CA . MET B 1 182 ? 6.511 63.771 43.534 1.00 12.34 181 MET F CA 1
ATOM 3186 C C . MET B 1 182 ? 7.183 64.416 42.332 1.00 11.97 181 MET F C 1
ATOM 3187 O O . MET B 1 182 ? 6.844 64.078 41.208 1.00 11.71 181 MET F O 1
ATOM 3192 N N . LYS B 1 183 ? 8.057 65.392 42.563 1.00 13.25 182 LYS F N 1
ATOM 3193 C CA . LYS B 1 183 ? 8.791 66.020 41.473 1.00 15.55 182 LYS F CA 1
ATOM 3194 C C . LYS B 1 183 ? 9.565 64.976 40.710 1.00 14.48 182 LYS F C 1
ATOM 3195 O O . LYS B 1 183 ? 9.583 64.994 39.485 1.00 14.50 182 LYS F O 1
ATOM 3201 N N . GLU B 1 184 ? 10.191 64.044 41.426 1.00 14.41 183 GLU F N 1
ATOM 3202 C CA . GLU B 1 184 ? 10.888 62.950 40.752 1.00 15.26 183 GLU F CA 1
ATOM 3203 C C . GLU B 1 184 ? 10.032 62.257 39.665 1.00 13.63 183 GLU F C 1
ATOM 3204 O O . GLU B 1 184 ? 10.410 62.196 38.504 1.00 11.33 183 GLU F O 1
ATOM 3210 N N . TRP B 1 185 ? 8.883 61.716 40.082 1.00 12.76 184 TRP F N 1
ATOM 3211 C CA . TRP B 1 185 ? 7.964 61.005 39.193 1.00 12.34 184 TRP F CA 1
ATOM 3212 C C . TRP B 1 185 ? 7.408 61.937 38.147 1.00 11.77 184 TRP F C 1
ATOM 3213 O O . TRP B 1 185 ? 7.261 61.547 37.029 1.00 11.46 184 TRP F O 1
ATOM 3224 N N . GLN B 1 186 ? 7.189 63.208 38.497 1.00 11.10 185 GLN F N 1
ATOM 3225 C CA . GLN B 1 186 ? 6.657 64.133 37.484 1.00 11.88 185 GLN F CA 1
ATOM 3226 C C . GLN B 1 186 ? 7.621 64.262 36.318 1.00 10.61 185 GLN F C 1
ATOM 3227 O O . GLN B 1 186 ? 7.244 64.224 35.112 1.00 11.11 185 GLN F O 1
ATOM 3233 N N . ASP B 1 187 ? 8.877 64.463 36.694 1.00 11.55 186 ASP F N 1
ATOM 3234 C CA . ASP B 1 187 ? 9.972 64.597 35.773 1.00 11.79 186 ASP F CA 1
ATOM 3235 C C . ASP B 1 187 ? 10.073 63.364 34.884 1.00 12.46 186 ASP F C 1
ATOM 3236 O O . ASP B 1 187 ? 10.386 63.501 33.696 1.00 14.05 186 ASP F O 1
ATOM 3241 N N . MET B 1 188 ? 9.827 62.184 35.446 1.00 12.38 187 MET F N 1
ATOM 3242 C CA . MET B 1 188 ? 9.849 60.912 34.679 1.00 13.72 187 MET F CA 1
ATOM 3243 C C . MET B 1 188 ? 8.570 60.620 33.863 1.00 12.77 187 MET F C 1
ATOM 3244 O O . MET B 1 188 ? 8.459 59.561 33.239 1.00 12.23 187 MET F O 1
ATOM 3249 N N . GLY B 1 189 ? 7.642 61.575 33.794 1.00 11.13 188 GLY F N 1
ATOM 3250 C CA . GLY B 1 189 ? 6.428 61.440 33.029 1.00 11.38 188 GLY F CA 1
ATOM 3251 C C . GLY B 1 189 ? 5.321 60.595 33.660 1.00 10.18 188 GLY F C 1
ATOM 3252 O O . GLY B 1 189 ? 4.290 60.334 33.037 1.00 10.86 188 GLY F O 1
ATOM 3253 N N . VAL B 1 190 ? 5.496 60.194 34.901 1.00 10.07 189 VAL F N 1
ATOM 3254 C CA . VAL B 1 190 ? 4.429 59.490 35.670 1.00 10.51 189 VAL F CA 1
ATOM 3255 C C . VAL B 1 190 ? 3.133 60.272 35.753 1.00 10.99 189 VAL F C 1
ATOM 3256 O O . VAL B 1 190 ? 3.143 61.465 36.024 1.00 11.50 189 VAL F O 1
ATOM 3260 N N . LEU B 1 191 ? 2.007 59.621 35.530 1.00 10.31 190 LEU F N 1
ATOM 3261 C CA . LEU B 1 191 ? 0.753 60.374 35.357 1.00 11.18 190 LEU F CA 1
ATOM 3262 C C . LEU B 1 191 ? 0.029 60.724 36.649 1.00 11.58 190 LEU F C 1
ATOM 3263 O O . LEU B 1 191 ? -0.654 61.766 36.746 1.00 10.87 190 LEU F O 1
ATOM 3268 N N . ASN B 1 192 ? 0.098 59.777 37.578 1.00 10.19 191 ASN F N 1
ATOM 3269 C CA . ASN B 1 192 ? -0.763 59.772 38.749 1.00 9.85 191 ASN F CA 1
ATOM 3270 C C . ASN B 1 192 ? -0.258 58.866 39.863 1.00 10.83 191 ASN F C 1
ATOM 3271 O O . ASN B 1 192 ? 0.683 58.065 39.706 1.00 10.77 191 ASN F O 1
ATOM 3276 N N . TYR B 1 193 ? -0.903 59.065 40.998 1.00 11.16 192 TYR F N 1
ATOM 3277 C CA . TYR B 1 193 ? -0.830 58.207 42.183 1.00 10.80 192 TYR F CA 1
ATOM 3278 C C . TYR B 1 193 ? -2.090 57.403 42.500 1.00 9.79 192 TYR F C 1
ATOM 3279 O O . TYR B 1 193 ? -3.204 57.909 42.543 1.00 10.43 192 TYR F O 1
ATOM 3288 N N . GLU B 1 194 ? -1.922 56.093 42.710 1.00 9.29 193 GLU F N 1
ATOM 3289 C CA . GLU B 1 194 ? -2.978 55.293 43.318 1.00 10.25 193 GLU F CA 1
ATOM 3290 C C . GLU B 1 194 ? -2.277 54.314 44.321 1.00 9.39 193 GLU F C 1
ATOM 3291 O O . GLU B 1 194 ? -1.104 54.534 44.633 1.00 9.11 193 GLU F O 1
ATOM 3301 N N . MET B 1 195 ? -2.999 53.295 44.839 1.00 9.32 194 MET F N 1
ATOM 3302 C CA . MET B 1 195 ? -2.483 52.543 45.960 1.00 9.60 194 MET F CA 1
ATOM 3303 C C . MET B 1 195 ? -2.459 51.050 45.724 1.00 9.72 194 MET F C 1
ATOM 3304 O O . MET B 1 195 ? -1.790 50.360 46.478 1.00 12.55 194 MET F O 1
ATOM 3309 N N . GLU B 1 196 ? -3.069 50.569 44.656 1.00 9.34 195 GLU F N 1
ATOM 3310 C CA . GLU B 1 196 ? -3.192 49.089 44.505 1.00 10.25 195 GLU F CA 1
ATOM 3311 C C . GLU B 1 196 ? -2.452 48.436 43.261 1.00 11.63 195 GLU F C 1
ATOM 3312 O O . GLU B 1 196 ? -2.108 47.222 43.274 1.00 10.83 195 GLU F O 1
ATOM 3318 N N . SER B 1 197 ? -2.186 49.227 42.244 1.00 11.33 196 SER F N 1
ATOM 3319 C CA . SER B 1 197 ? -1.840 48.675 40.906 1.00 11.08 196 SER F CA 1
ATOM 3320 C C . SER B 1 197 ? -0.505 47.955 40.865 1.00 11.47 196 SER F C 1
ATOM 3321 O O . SER B 1 197 ? -0.379 46.903 40.202 1.00 10.09 196 SER F O 1
ATOM 3324 N N . ALA B 1 198 ? 0.496 48.448 41.621 1.00 10.43 197 ALA F N 1
ATOM 3325 C CA . ALA B 1 198 ? 1.789 47.736 41.728 1.00 10.07 197 ALA F CA 1
ATOM 3326 C C . ALA B 1 198 ? 1.576 46.303 42.224 1.00 10.87 197 ALA F C 1
ATOM 3327 O O . ALA B 1 198 ? 2.144 45.322 41.733 1.00 10.59 197 ALA F O 1
ATOM 3329 N N . THR B 1 199 ? 0.720 46.167 43.221 1.00 10.21 198 THR F N 1
ATOM 3330 C CA . THR B 1 199 ? 0.584 44.845 43.805 1.00 10.47 198 THR F CA 1
ATOM 3331 C C . THR B 1 199 ? -0.228 43.990 42.861 1.00 10.18 198 THR F C 1
ATOM 3332 O O . THR B 1 199 ? 0.064 42.799 42.639 1.00 9.90 198 THR F O 1
ATOM 3336 N N . LEU B 1 200 ? -1.313 44.564 42.364 1.00 10.03 199 LEU F N 1
ATOM 3337 C CA . LEU B 1 200 ? -2.227 43.845 41.501 1.00 9.93 199 LEU F CA 1
ATOM 3338 C C . LEU B 1 200 ? -1.418 43.358 40.257 1.00 9.57 199 LEU F C 1
ATOM 3339 O O . LEU B 1 200 ? -1.431 42.163 39.857 1.00 9.99 199 LEU F O 1
ATOM 3344 N N . PHE B 1 201 ? -0.704 44.277 39.659 1.00 9.37 200 PHE F N 1
ATOM 3345 C CA . PHE B 1 201 ? 0.012 43.942 38.423 1.00 9.75 200 PHE F CA 1
ATOM 3346 C C . PHE B 1 201 ? 1.142 42.943 38.629 1.00 9.36 200 PHE F C 1
ATOM 3347 O O . PHE B 1 201 ? 1.281 42.017 37.844 1.00 11.56 200 PHE F O 1
ATOM 3355 N N . THR B 1 202 ? 1.904 43.114 39.710 1.00 9.55 201 THR F N 1
ATOM 3356 C CA . THR B 1 202 ? 3.009 42.228 39.963 1.00 8.94 201 THR F CA 1
ATOM 3357 C C . THR B 1 202 ? 2.467 40.850 40.280 1.00 9.98 201 THR F C 1
ATOM 3358 O O . THR B 1 202 ? 2.952 39.794 39.775 1.00 9.62 201 THR F O 1
ATOM 3362 N N . MET B 1 203 ? 1.467 40.796 41.150 1.00 10.55 202 MET F N 1
ATOM 3363 C CA . MET B 1 203 ? 0.951 39.473 41.481 1.00 12.60 202 MET F CA 1
ATOM 3364 C C . MET B 1 203 ? 0.277 38.764 40.270 1.00 12.75 202 MET F C 1
ATOM 3365 O O . MET B 1 203 ? 0.417 37.550 40.113 1.00 16.04 202 MET F O 1
ATOM 3370 N N . CYS B 1 204 ? -0.440 39.488 39.428 1.00 11.75 203 CYS F N 1
ATOM 3371 C CA . CYS B 1 204 ? -1.079 38.871 38.253 1.00 12.11 203 CYS F CA 1
ATOM 3372 C C . CYS B 1 204 ? -0.060 38.407 37.204 1.00 11.20 203 CYS F C 1
ATOM 3373 O O . CYS B 1 204 ? -0.037 37.252 36.813 1.00 11.82 203 CYS F O 1
ATOM 3376 N N . ALA B 1 205 ? 0.882 39.261 36.909 1.00 11.00 204 ALA F N 1
ATOM 3377 C CA . ALA B 1 205 ? 1.917 38.960 35.930 1.00 11.53 204 ALA F CA 1
ATOM 3378 C C . ALA B 1 205 ? 2.755 37.757 36.359 1.00 11.94 204 ALA F C 1
ATOM 3379 O O . ALA B 1 205 ? 3.104 36.938 35.520 1.00 15.80 204 ALA F O 1
ATOM 3381 N N . THR B 1 206 ? 3.057 37.647 37.656 1.00 9.77 205 THR F N 1
ATOM 3382 C CA . THR B 1 206 ? 3.932 36.593 38.136 1.00 10.52 205 THR F CA 1
ATOM 3383 C C . THR B 1 206 ? 3.153 35.280 38.247 1.00 10.12 205 THR F C 1
ATOM 3384 O O . THR B 1 206 ? 3.780 34.197 38.134 1.00 10.18 205 THR F O 1
ATOM 3388 N N . GLN B 1 207 ? 1.871 35.370 38.631 1.00 11.02 206 GLN F N 1
ATOM 3389 C CA . GLN B 1 207 ? 1.010 34.166 38.827 1.00 10.48 206 GLN F CA 1
ATOM 3390 C C . GLN B 1 207 ? 0.195 33.692 37.609 1.00 11.98 206 GLN F C 1
ATOM 3391 O O . GLN B 1 207 ? -0.616 32.803 37.737 1.00 14.69 206 GLN F O 1
ATOM 3397 N N . GLY B 1 208 ? 0.393 34.285 36.438 1.00 12.03 207 GLY F N 1
ATOM 3398 C CA . GLY B 1 208 ? -0.298 33.863 35.244 1.00 12.39 207 GLY F CA 1
ATOM 3399 C C . GLY B 1 208 ? -1.734 34.316 35.095 1.00 12.73 207 GLY F C 1
ATOM 3400 O O . GLY B 1 208 ? -2.548 33.627 34.522 1.00 14.89 207 GLY F O 1
ATOM 3401 N N . TRP B 1 209 ? -2.035 35.516 35.560 1.00 12.38 208 TRP F N 1
ATOM 3402 C CA . TRP B 1 209 ? -3.403 36.055 35.515 1.00 11.98 208 TRP F CA 1
ATOM 3403 C C . TRP B 1 209 ? -3.256 37.373 34.802 1.00 11.41 208 TRP F C 1
ATOM 3404 O O . TRP B 1 209 ? -2.140 37.912 34.707 1.00 11.98 208 TRP F O 1
ATOM 3415 N N . ARG B 1 210 ? -4.392 37.833 34.303 1.00 10.64 209 ARG F N 1
ATOM 3416 C CA . ARG B 1 210 ? -4.463 39.066 33.544 1.00 10.63 209 ARG F CA 1
ATOM 3417 C C . ARG B 1 210 ? -5.048 40.176 34.342 1.00 9.32 209 ARG F C 1
ATOM 3418 O O . ARG B 1 210 ? -6.048 40.038 34.986 1.00 9.89 209 ARG F O 1
ATOM 3426 N N . ALA B 1 211 ? -4.437 41.338 34.234 1.00 8.64 210 ALA F N 1
ATOM 3427 C CA . ALA B 1 211 ? -4.940 42.456 34.961 1.00 8.24 210 ALA F CA 1
ATOM 3428 C C . ALA B 1 211 ? -4.748 43.745 34.226 1.00 9.01 210 ALA F C 1
ATOM 3429 O O . ALA B 1 211 ? -3.876 43.869 33.409 1.00 9.38 210 ALA F O 1
ATOM 3431 N N . ALA B 1 212 ? -5.618 44.690 34.515 1.00 10.11 211 ALA F N 1
ATOM 3432 C CA . ALA B 1 212 ? -5.523 46.033 33.946 1.00 10.60 211 ALA F CA 1
ATOM 3433 C C . ALA B 1 212 ? -6.226 46.960 34.910 1.00 12.02 211 ALA F C 1
ATOM 3434 O O . ALA B 1 212 ? -6.930 46.489 35.807 1.00 12.56 211 ALA F O 1
ATOM 3436 N N . SER B 1 213 ? -6.007 48.281 34.795 1.00 13.01 212 SER F N 1
ATOM 3437 C CA . SER B 1 213 ? -6.584 49.238 35.750 1.00 13.32 212 SER F CA 1
ATOM 3438 C C . SER B 1 213 ? -6.951 50.476 34.995 1.00 14.18 212 SER F C 1
ATOM 3439 O O . SER B 1 213 ? -6.144 50.950 34.188 1.00 16.19 212 SER F O 1
ATOM 3442 N N . VAL B 1 214 ? -8.137 50.995 35.272 1.00 13.46 213 VAL F N 1
ATOM 3443 C CA . VAL B 1 214 ? -8.536 52.332 34.799 1.00 14.86 213 VAL F CA 1
ATOM 3444 C C . VAL B 1 214 ? -8.979 53.152 35.985 1.00 13.82 213 VAL F C 1
ATOM 3445 O O . VAL B 1 214 ? -9.603 52.633 36.925 1.00 12.97 213 VAL F O 1
ATOM 3449 N N . ALA B 1 215 ? -8.674 54.449 36.008 1.00 14.44 214 ALA F N 1
ATOM 3450 C CA . ALA B 1 215 ? -9.061 55.219 37.161 1.00 14.54 214 ALA F CA 1
ATOM 3451 C C . ALA B 1 215 ? -9.539 56.614 36.778 1.00 14.71 214 ALA F C 1
ATOM 3452 O O . ALA B 1 215 ? -9.017 57.193 35.840 1.00 16.79 214 ALA F O 1
ATOM 3454 N N . GLY B 1 216 ? -10.535 57.081 37.526 1.00 15.20 215 GLY F N 1
ATOM 3455 C CA . GLY B 1 216 ? -11.049 58.457 37.410 1.00 15.11 215 GLY F CA 1
ATOM 3456 C C . GLY B 1 216 ? -10.139 59.375 38.181 1.00 15.90 215 GLY F C 1
ATOM 3457 O O . GLY B 1 216 ? -9.791 59.085 39.336 1.00 17.68 215 GLY F O 1
ATOM 3458 N N . VAL B 1 217 ? -9.774 60.503 37.554 1.00 15.33 216 VAL F N 1
ATOM 3459 C CA . VAL B 1 217 ? -8.924 61.555 38.117 1.00 14.73 216 VAL F CA 1
ATOM 3460 C C . VAL B 1 217 ? -9.827 62.458 38.964 1.00 15.14 216 VAL F C 1
ATOM 3461 O O . VAL B 1 217 ? -10.658 63.127 38.417 1.00 13.81 216 VAL F O 1
ATOM 3465 N N . ILE B 1 218 ? -9.685 62.398 40.284 1.00 15.48 217 ILE F N 1
ATOM 3466 C CA . ILE B 1 218 ? -10.515 63.185 41.226 1.00 16.41 217 ILE F CA 1
ATOM 3467 C C . ILE B 1 218 ? -9.770 64.381 41.842 1.00 16.06 217 ILE F C 1
ATOM 3468 O O . ILE B 1 218 ? -10.404 65.249 42.466 1.00 15.91 217 ILE F O 1
ATOM 3473 N N . VAL B 1 219 ? -8.441 64.403 41.667 1.00 15.71 218 VAL F N 1
ATOM 3474 C CA . VAL B 1 219 ? -7.644 65.555 41.991 1.00 14.90 218 VAL F CA 1
ATOM 3475 C C . VAL B 1 219 ? -6.413 65.686 41.095 1.00 16.78 218 VAL F C 1
ATOM 3476 O O . VAL B 1 219 ? -5.841 64.697 40.611 1.00 16.53 218 VAL F O 1
ATOM 3480 N N . ASN B 1 220 ? -6.019 66.949 40.916 1.00 17.05 219 ASN F N 1
ATOM 3481 C CA . ASN B 1 220 ? -4.743 67.233 40.336 1.00 17.80 219 ASN F CA 1
ATOM 3482 C C . ASN B 1 220 ? -3.835 67.806 41.380 1.00 16.85 219 ASN F C 1
ATOM 3483 O O . ASN B 1 220 ? -4.102 68.889 41.933 1.00 17.38 219 ASN F O 1
ATOM 3488 N N . ARG B 1 221 ? -2.730 67.101 41.608 1.00 14.26 220 ARG F N 1
ATOM 3489 C CA . ARG B 1 221 ? -1.799 67.462 42.675 1.00 13.56 220 ARG F CA 1
ATOM 3490 C C . ARG B 1 221 ? -0.913 68.690 42.403 1.00 15.03 220 ARG F C 1
ATOM 3491 O O . ARG B 1 221 ? -0.232 69.152 43.303 1.00 13.89 220 ARG F O 1
ATOM 3499 N N . THR B 1 222 ? -0.927 69.177 41.170 1.00 16.20 221 THR F N 1
ATOM 3500 C CA . THR B 1 222 ? -0.228 70.440 40.841 1.00 15.55 221 THR F CA 1
ATOM 3501 C C . THR B 1 222 ? -1.066 71.619 41.294 1.00 17.46 221 THR F C 1
ATOM 3502 O O . THR B 1 222 ? -0.582 72.776 41.286 1.00 17.27 221 THR F O 1
ATOM 3506 N N . GLN B 1 223 ? -2.282 71.339 41.733 1.00 17.88 222 GLN F N 1
ATOM 3507 C CA . GLN B 1 223 ? -3.181 72.352 42.266 1.00 20.57 222 GLN F CA 1
ATOM 3508 C C . GLN B 1 223 ? -3.479 72.238 43.774 1.00 19.91 222 GLN F C 1
ATOM 3509 O O . GLN B 1 223 ? -3.530 73.258 44.456 1.00 21.82 222 GLN F O 1
ATOM 3515 N N . GLN B 1 224 ? -3.702 71.026 44.285 1.00 15.60 223 GLN F N 1
ATOM 3516 C CA . GLN B 1 224 ? -4.097 70.806 45.688 1.00 16.29 223 GLN F CA 1
ATOM 3517 C C . GLN B 1 224 ? -3.954 69.319 46.054 1.00 16.14 223 GLN F C 1
ATOM 3518 O O . GLN B 1 224 ? -3.890 68.492 45.144 1.00 15.70 223 GLN F O 1
ATOM 3524 N N . GLU B 1 225 ? -3.999 69.038 47.362 1.00 15.52 224 GLU F N 1
ATOM 3525 C CA . GLU B 1 225 ? -3.863 67.674 47.929 1.00 15.67 224 GLU F CA 1
ATOM 3526 C C . GLU B 1 225 ? -5.180 66.965 48.043 1.00 17.04 224 GLU F C 1
ATOM 3527 O O . GLU B 1 225 ? -5.236 65.759 47.774 1.00 18.91 224 GLU F O 1
ATOM 3533 N N . ILE B 1 226 ? -6.227 67.659 48.507 1.00 17.89 225 ILE F N 1
ATOM 3534 C CA . ILE B 1 226 ? -7.452 66.967 48.845 1.00 19.69 225 ILE F CA 1
ATOM 3535 C C . ILE B 1 226 ? -8.486 67.181 47.722 1.00 18.23 225 ILE F C 1
ATOM 3536 O O . ILE B 1 226 ? -8.771 68.324 47.310 1.00 17.23 225 ILE F O 1
ATOM 3541 N N . PRO B 1 227 ? -9.033 66.083 47.196 1.00 18.15 226 PRO F N 1
ATOM 3542 C CA . PRO B 1 227 ? -10.060 66.138 46.157 1.00 18.95 226 PRO F CA 1
ATOM 3543 C C . PRO B 1 227 ? -11.333 66.906 46.552 1.00 21.00 226 PRO F C 1
ATOM 3544 O O . PRO B 1 227 ? -11.839 66.746 47.672 1.00 21.58 226 PRO F O 1
ATOM 3548 N N . ASP B 1 228 ? -11.835 67.729 45.645 1.00 23.42 227 ASP F N 1
ATOM 3549 C CA . ASP B 1 228 ? -13.138 68.396 45.880 1.00 26.68 227 ASP F CA 1
ATOM 3550 C C . ASP B 1 228 ? -14.292 67.399 45.845 1.00 25.42 227 ASP F C 1
ATOM 3551 O O . ASP B 1 228 ? -14.274 66.496 45.038 1.00 27.19 227 ASP F O 1
ATOM 3556 N N . GLU B 1 229 ? -15.299 67.573 46.709 1.00 26.78 228 GLU F N 1
ATOM 3557 C CA . GLU B 1 229 ? -16.468 66.669 46.730 1.00 27.36 228 GLU F CA 1
ATOM 3558 C C . GLU B 1 229 ? -17.311 66.844 45.479 1.00 27.49 228 GLU F C 1
ATOM 3559 O O . GLU B 1 229 ? -17.369 65.938 44.662 1.00 29.39 228 GLU F O 1
ATOM 3561 N N . VAL B 1 237 ? -20.138 57.031 37.677 1.00 34.28 236 VAL F N 1
ATOM 3562 C CA . VAL B 1 237 ? -18.877 57.614 37.236 1.00 30.58 236 VAL F CA 1
ATOM 3563 C C . VAL B 1 237 ? -18.554 57.057 35.832 1.00 30.62 236 VAL F C 1
ATOM 3564 O O . VAL B 1 237 ? -19.054 55.995 35.387 1.00 31.80 236 VAL F O 1
ATOM 3568 N N . SER B 1 238 ? -17.738 57.789 35.099 1.00 26.52 237 SER F N 1
ATOM 3569 C CA . SER B 1 238 ? -17.468 57.391 33.747 1.00 26.96 237 SER F CA 1
ATOM 3570 C C . SER B 1 238 ? -16.456 56.229 33.751 1.00 21.38 237 SER F C 1
ATOM 3571 O O . SER B 1 238 ? -16.463 55.449 32.829 1.00 22.79 237 SER F O 1
ATOM 3574 N N . ALA B 1 239 ? -15.609 56.132 34.778 1.00 18.80 238 ALA F N 1
ATOM 3575 C CA . ALA B 1 239 ? -14.644 55.041 34.883 1.00 17.17 238 ALA F CA 1
ATOM 3576 C C . ALA B 1 239 ? -15.353 53.696 35.028 1.00 15.56 238 ALA F C 1
ATOM 3577 O O . ALA B 1 239 ? -14.930 52.666 34.512 1.00 16.58 238 ALA F O 1
ATOM 3579 N N . VAL B 1 240 ? -16.445 53.701 35.771 1.00 16.04 239 VAL F N 1
ATOM 3580 C CA . VAL B 1 240 ? -17.203 52.463 35.938 1.00 15.09 239 VAL F CA 1
ATOM 3581 C C . VAL B 1 240 ? -17.865 52.018 34.637 1.00 16.19 239 VAL F C 1
ATOM 3582 O O . VAL B 1 240 ? -17.861 50.816 34.267 1.00 14.96 239 VAL F O 1
ATOM 3586 N N . SER B 1 241 ? -18.429 52.950 33.899 1.00 16.82 240 SER F N 1
ATOM 3587 C CA . SER B 1 241 ? -19.000 52.565 32.586 1.00 18.75 240 SER F CA 1
ATOM 3588 C C . SER B 1 241 ? -17.928 51.951 31.645 1.00 18.87 240 SER F C 1
ATOM 3589 O O . SER B 1 241 ? -18.150 50.924 30.955 1.00 18.84 240 SER F O 1
ATOM 3592 N N . ILE B 1 242 ? -16.784 52.610 31.566 1.00 18.31 241 ILE F N 1
ATOM 3593 C CA . ILE B 1 242 ? -15.670 52.107 30.758 1.00 16.69 241 ILE F CA 1
ATOM 3594 C C . ILE B 1 242 ? -15.207 50.679 31.143 1.00 15.61 241 ILE F C 1
ATOM 3595 O O . ILE B 1 242 ? -14.943 49.842 30.287 1.00 16.86 241 ILE F O 1
ATOM 3600 N N . VAL B 1 243 ? -15.048 50.413 32.428 1.00 13.29 242 VAL F N 1
ATOM 3601 C CA . VAL B 1 243 ? -14.472 49.072 32.818 1.00 11.84 242 VAL F CA 1
ATOM 3602 C C . VAL B 1 243 ? -15.511 48.028 32.447 1.00 12.21 242 VAL F C 1
ATOM 3603 O O . VAL B 1 243 ? -15.168 46.850 32.249 1.00 10.97 242 VAL F O 1
ATOM 3607 N N . VAL B 1 244 ? -16.791 48.401 32.456 1.00 13.32 243 VAL F N 1
ATOM 3608 C CA . VAL B 1 244 ? -17.853 47.394 32.202 1.00 14.45 243 VAL F CA 1
ATOM 3609 C C . VAL B 1 244 ? -17.845 47.138 30.722 1.00 13.98 243 VAL F C 1
ATOM 3610 O O . VAL B 1 244 ? -17.915 45.983 30.285 1.00 15.15 243 VAL F O 1
ATOM 3614 N N . ALA B 1 245 ? -17.618 48.211 29.953 1.00 14.89 244 ALA F N 1
ATOM 3615 C CA . ALA B 1 245 ? -17.427 48.073 28.507 1.00 14.60 244 ALA F CA 1
ATOM 3616 C C . ALA B 1 245 ? -16.200 47.233 28.166 1.00 14.53 244 ALA F C 1
ATOM 3617 O O . ALA B 1 245 ? -16.234 46.501 27.198 1.00 14.83 244 ALA F O 1
ATOM 3619 N N . ALA B 1 246 ? -15.135 47.358 28.966 1.00 13.48 245 ALA F N 1
ATOM 3620 C CA . ALA B 1 246 ? -13.935 46.572 28.719 1.00 12.63 245 ALA F CA 1
ATOM 3621 C C . ALA B 1 246 ? -14.223 45.100 29.043 1.00 13.01 245 ALA F C 1
ATOM 3622 O O . ALA B 1 246 ? -13.742 44.163 28.374 1.00 13.26 245 ALA F O 1
ATOM 3624 N N . ALA B 1 247 ? -14.935 44.867 30.139 1.00 12.91 246 ALA F N 1
ATOM 3625 C CA . ALA B 1 247 ? -15.226 43.451 30.480 1.00 12.71 246 ALA F CA 1
ATOM 3626 C C . ALA B 1 247 ? -16.034 42.799 29.372 1.00 14.30 246 ALA F C 1
ATOM 3627 O O . ALA B 1 247 ? -15.848 41.631 29.064 1.00 14.74 246 ALA F O 1
ATOM 3629 N N . LYS B 1 248 ? -16.988 43.535 28.824 1.00 14.35 247 LYS F N 1
ATOM 3630 C CA . LYS B 1 248 ? -17.781 43.030 27.714 1.00 16.25 247 LYS F CA 1
ATOM 3631 C C . LYS B 1 248 ? -16.937 42.639 26.504 1.00 16.65 247 LYS F C 1
ATOM 3632 O O . LYS B 1 248 ? -17.100 41.548 25.936 1.00 18.34 247 LYS F O 1
ATOM 3638 N N . LYS B 1 249 ? -16.024 43.526 26.149 1.00 17.24 248 LYS F N 1
ATOM 3639 C CA . LYS B 1 249 ? -15.094 43.302 25.052 1.00 16.27 248 LYS F CA 1
ATOM 3640 C C . LYS B 1 249 ? -14.305 42.010 25.279 1.00 15.25 248 LYS F C 1
ATOM 3641 O O . LYS B 1 249 ? -14.078 41.253 24.340 1.00 16.71 248 LYS F O 1
ATOM 3647 N N . LEU B 1 250 ? -13.810 41.798 26.516 1.00 12.97 249 LEU F N 1
ATOM 3648 C CA . LEU B 1 250 ? -12.953 40.671 26.784 1.00 12.18 249 LEU F CA 1
ATOM 3649 C C . LEU B 1 250 ? -13.727 39.401 26.811 1.00 13.06 249 LEU F C 1
ATOM 3650 O O . LEU B 1 250 ? -13.139 38.317 26.589 1.00 14.43 249 LEU F O 1
ATOM 3655 N N . LEU B 1 251 ? -14.995 39.479 27.208 1.00 14.35 250 LEU F N 1
ATOM 3656 C CA . LEU B 1 251 ? -15.835 38.257 27.299 1.00 15.33 250 LEU F CA 1
ATOM 3657 C C . LEU B 1 251 ? -16.526 37.869 26.003 1.00 17.38 250 LEU F C 1
ATOM 3658 O O . LEU B 1 251 ? -17.039 36.731 25.885 1.00 17.59 250 LEU F O 1
ATOM 3663 N N . ALA B 1 252 ? -16.606 38.799 25.061 1.00 19.88 251 ALA F N 1
ATOM 3664 C CA . ALA B 1 252 ? -17.337 38.559 23.801 1.00 22.17 251 ALA F CA 1
ATOM 3665 C C . ALA B 1 252 ? -16.648 37.500 22.931 1.00 22.84 251 ALA F C 1
ATOM 3666 O O . ALA B 1 252 ? -15.464 37.235 23.041 1.00 20.67 251 ALA F O 1
ATOM 3669 N N . ALA C 1 2 ? 43.880 67.063 76.768 1.00 29.83 1 ALA A N 1
ATOM 3670 C CA . ALA C 1 2 ? 43.995 66.403 75.440 1.00 29.57 1 ALA A CA 1
ATOM 3671 C C . ALA C 1 2 ? 43.192 67.176 74.424 1.00 29.04 1 ALA A C 1
ATOM 3672 O O . ALA C 1 2 ? 42.239 67.879 74.762 1.00 27.51 1 ALA A O 1
ATOM 3674 N N . ASP C 1 3 ? 43.599 67.081 73.170 1.00 28.43 2 ASP A N 1
ATOM 3675 C CA . ASP C 1 3 ? 42.912 67.851 72.158 1.00 29.45 2 ASP A CA 1
ATOM 3676 C C . ASP C 1 3 ? 42.036 66.960 71.257 1.00 26.68 2 ASP A C 1
ATOM 3677 O O . ASP C 1 3 ? 41.319 67.472 70.410 1.00 25.47 2 ASP A O 1
ATOM 3682 N N . VAL C 1 4 ? 42.056 65.644 71.481 1.00 24.52 3 VAL A N 1
ATOM 3683 C CA . VAL C 1 4 ? 41.079 64.738 70.853 1.00 22.47 3 VAL A CA 1
ATOM 3684 C C . VAL C 1 4 ? 40.226 64.052 71.912 1.00 22.07 3 VAL A C 1
ATOM 3685 O O . VAL C 1 4 ? 40.620 63.962 73.053 1.00 22.13 3 VAL A O 1
ATOM 3689 N N . PHE C 1 5 ? 39.084 63.522 71.503 1.00 21.48 4 PHE A N 1
ATOM 3690 C CA . PHE C 1 5 ? 38.028 63.180 72.454 1.00 20.20 4 PHE A CA 1
ATOM 3691 C C . PHE C 1 5 ? 38.230 61.865 73.193 1.00 19.02 4 PHE A C 1
ATOM 3692 O O . PHE C 1 5 ? 37.836 61.750 74.387 1.00 19.33 4 PHE A O 1
ATOM 3700 N N . HIS C 1 6 ? 38.842 60.892 72.524 1.00 14.58 5 HIS A N 1
ATOM 3701 C CA . HIS C 1 6 ? 38.952 59.551 73.100 1.00 14.40 5 HIS A CA 1
ATOM 3702 C C . HIS C 1 6 ? 40.373 59.161 73.417 1.00 13.13 5 HIS A C 1
ATOM 3703 O O . HIS C 1 6 ? 40.634 58.544 74.482 1.00 14.20 5 HIS A O 1
ATOM 3710 N N . LEU C 1 7 ? 41.300 59.479 72.506 1.00 12.74 6 LEU A N 1
ATOM 3711 C CA . LEU C 1 7 ? 42.650 58.991 72.637 1.00 12.63 6 LEU A CA 1
ATOM 3712 C C . LEU C 1 7 ? 43.514 59.550 73.756 1.00 12.81 6 LEU A C 1
ATOM 3713 O O . LEU C 1 7 ? 44.472 58.904 74.183 1.00 12.45 6 LEU A O 1
ATOM 3718 N N . GLY C 1 8 ? 43.219 60.781 74.202 1.00 14.34 7 GLY A N 1
ATOM 3719 C CA . GLY C 1 8 ? 43.955 61.428 75.277 1.00 14.96 7 GLY A CA 1
ATOM 3720 C C . GLY C 1 8 ? 45.251 62.074 74.790 1.00 15.34 7 GLY A C 1
ATOM 3721 O O . GLY C 1 8 ? 46.171 62.217 75.583 1.00 17.21 7 GLY A O 1
ATOM 3722 N N . LEU C 1 9 ? 45.322 62.432 73.513 1.00 15.27 8 LEU A N 1
ATOM 3723 C CA . LEU C 1 9 ? 46.537 62.867 72.906 1.00 15.26 8 LEU A CA 1
ATOM 3724 C C . LEU C 1 9 ? 46.369 64.350 72.587 1.00 15.65 8 LEU A C 1
ATOM 3725 O O . LEU C 1 9 ? 45.250 64.839 72.459 1.00 14.37 8 LEU A O 1
ATOM 3730 N N . THR C 1 10 ? 47.519 65.035 72.542 1.00 18.14 9 THR A N 1
ATOM 3731 C CA . THR C 1 10 ? 47.661 66.318 71.895 1.00 18.30 9 THR A CA 1
ATOM 3732 C C . THR C 1 10 ? 48.698 66.152 70.791 1.00 18.43 9 THR A C 1
ATOM 3733 O O . THR C 1 10 ? 49.574 65.242 70.873 1.00 17.08 9 THR A O 1
ATOM 3737 N N . LYS C 1 11 ? 48.668 67.058 69.817 1.00 17.31 10 LYS A N 1
ATOM 3738 C CA . LYS C 1 11 ? 49.555 67.001 68.655 1.00 17.36 10 LYS A CA 1
ATOM 3739 C C . LYS C 1 11 ? 51.033 67.046 69.064 1.00 17.50 10 LYS A C 1
ATOM 3740 O O . LYS C 1 11 ? 51.861 66.341 68.506 1.00 17.57 10 LYS A O 1
ATOM 3746 N N . ALA C 1 12 ? 51.368 67.855 70.067 1.00 17.83 11 ALA A N 1
ATOM 3747 C CA . ALA C 1 12 ? 52.783 68.023 70.413 1.00 16.91 11 ALA A CA 1
ATOM 3748 C C . ALA C 1 12 ? 53.374 66.675 70.878 1.00 15.78 11 ALA A C 1
ATOM 3749 O O . ALA C 1 12 ? 54.533 66.395 70.607 1.00 18.24 11 ALA A O 1
ATOM 3751 N N . MET C 1 13 ? 52.563 65.901 71.606 1.00 14.94 12 MET A N 1
ATOM 3752 C CA . MET C 1 13 ? 52.896 64.527 72.030 1.00 16.06 12 MET A CA 1
ATOM 3753 C C . MET C 1 13 ? 53.450 63.568 71.005 1.00 14.78 12 MET A C 1
ATOM 3754 O O . MET C 1 13 ? 54.154 62.598 71.373 1.00 15.37 12 MET A O 1
ATOM 3759 N N . LEU C 1 14 ? 53.081 63.803 69.734 1.00 14.03 13 LEU A N 1
ATOM 3760 C CA . LEU C 1 14 ? 53.407 62.951 68.609 1.00 14.72 13 LEU A CA 1
ATOM 3761 C C . LEU C 1 14 ? 54.772 63.284 67.978 1.00 13.80 13 LEU A C 1
ATOM 3762 O O . LEU C 1 14 ? 55.253 62.610 67.054 1.00 15.30 13 LEU A O 1
ATOM 3767 N N . ASP C 1 15 ? 55.401 64.384 68.429 1.00 15.26 14 ASP A N 1
ATOM 3768 C CA . ASP C 1 15 ? 56.671 64.832 67.888 1.00 14.98 14 ASP A CA 1
ATOM 3769 C C . ASP C 1 15 ? 56.747 64.870 66.334 1.00 13.44 14 ASP A C 1
ATOM 3770 O O . ASP C 1 15 ? 57.738 64.556 65.751 1.00 15.38 14 ASP A O 1
ATOM 3775 N N . GLY C 1 16 ? 55.677 65.295 65.676 1.00 13.54 15 GLY A N 1
ATOM 3776 C CA . GLY C 1 16 ? 55.624 65.361 64.245 1.00 13.46 15 GLY A CA 1
ATOM 3777 C C . GLY C 1 16 ? 55.315 64.061 63.494 1.00 13.59 15 GLY A C 1
ATOM 3778 O O . GLY C 1 16 ? 55.336 64.073 62.239 1.00 13.52 15 GLY A O 1
ATOM 3779 N N . ALA C 1 17 ? 54.991 62.968 64.209 1.00 13.54 16 ALA A N 1
ATOM 3780 C CA . ALA C 1 17 ? 54.627 61.728 63.551 1.00 14.14 16 ALA A CA 1
ATOM 3781 C C . ALA C 1 17 ? 53.505 61.966 62.546 1.00 13.25 16 ALA A C 1
ATOM 3782 O O . ALA C 1 17 ? 52.516 62.655 62.844 1.00 14.23 16 ALA A O 1
ATOM 3784 N N . THR C 1 18 ? 53.659 61.392 61.367 1.00 13.74 17 THR A N 1
ATOM 3785 C CA . THR C 1 18 ? 52.662 61.436 60.330 1.00 13.13 17 THR A CA 1
ATOM 3786 C C . THR C 1 18 ? 52.124 60.039 60.009 1.00 12.81 17 THR A C 1
ATOM 3787 O O . THR C 1 18 ? 51.310 59.872 59.095 1.00 14.34 17 THR A O 1
ATOM 3791 N N . LEU C 1 19 ? 52.658 59.040 60.671 1.00 13.08 18 LEU A N 1
ATOM 3792 C CA . LEU C 1 19 ? 52.335 57.678 60.354 1.00 12.03 18 LEU A CA 1
ATOM 3793 C C . LEU C 1 19 ? 52.074 56.898 61.615 1.00 10.61 18 LEU A C 1
ATOM 3794 O O . LEU C 1 19 ? 52.837 56.997 62.635 1.00 11.37 18 LEU A O 1
ATOM 3799 N N . ALA C 1 20 ? 51.023 56.060 61.577 1.00 10.84 19 ALA A N 1
ATOM 3800 C CA . ALA C 1 20 ? 50.671 55.227 62.721 1.00 11.15 19 ALA A CA 1
ATOM 3801 C C . ALA C 1 20 ? 50.678 53.772 62.325 1.00 10.61 19 ALA A C 1
ATOM 3802 O O . ALA C 1 20 ? 50.225 53.405 61.248 1.00 10.96 19 ALA A O 1
ATOM 3804 N N . ILE C 1 21 ? 51.239 52.964 63.167 1.00 10.13 20 ILE A N 1
ATOM 3805 C CA . ILE C 1 21 ? 50.953 51.550 63.082 1.00 9.07 20 ILE A CA 1
ATOM 3806 C C . ILE C 1 21 ? 49.799 51.250 64.073 1.00 9.20 20 ILE A C 1
ATOM 3807 O O . ILE C 1 21 ? 49.887 51.553 65.264 1.00 8.84 20 ILE A O 1
ATOM 3812 N N . VAL C 1 22 ? 48.750 50.586 63.590 1.00 9.54 21 VAL A N 1
ATOM 3813 C CA . VAL C 1 22 ? 47.506 50.381 64.348 1.00 9.20 21 VAL A CA 1
ATOM 3814 C C . VAL C 1 22 ? 47.149 48.862 64.458 1.00 10.39 21 VAL A C 1
ATOM 3815 O O . VAL C 1 22 ? 46.393 48.347 63.654 1.00 12.65 21 VAL A O 1
ATOM 3819 N N . PRO C 1 23 ? 47.683 48.196 65.498 1.00 11.32 22 PRO A N 1
ATOM 3820 C CA . PRO C 1 23 ? 47.182 46.857 65.857 1.00 12.21 22 PRO A CA 1
ATOM 3821 C C . PRO C 1 23 ? 45.820 46.977 66.539 1.00 14.28 22 PRO A C 1
ATOM 3822 O O . PRO C 1 23 ? 45.418 48.062 67.034 1.00 13.87 22 PRO A O 1
ATOM 3826 N N . GLY C 1 24 ? 45.114 45.858 66.614 1.00 14.00 23 GLY A N 1
ATOM 3827 C CA . GLY C 1 24 ? 43.830 45.842 67.313 1.00 15.03 23 GLY A CA 1
ATOM 3828 C C . GLY C 1 24 ? 43.988 45.699 68.794 1.00 16.15 23 GLY A C 1
ATOM 3829 O O . GLY C 1 24 ? 43.164 46.201 69.544 1.00 14.91 23 GLY A O 1
ATOM 3830 N N . ASP C 1 25 ? 45.043 44.994 69.207 1.00 15.41 24 ASP A N 1
ATOM 3831 C CA . ASP C 1 25 ? 45.232 44.616 70.580 1.00 19.20 24 ASP A CA 1
ATOM 3832 C C . ASP C 1 25 ? 46.042 45.640 71.375 1.00 18.43 24 ASP A C 1
ATOM 3833 O O . ASP C 1 25 ? 47.218 45.822 71.117 1.00 18.88 24 ASP A O 1
ATOM 3838 N N . PRO C 1 26 ? 45.428 46.278 72.388 1.00 20.31 25 PRO A N 1
ATOM 3839 C CA . PRO C 1 26 ? 46.237 47.260 73.115 1.00 18.80 25 PRO A CA 1
ATOM 3840 C C . PRO C 1 26 ? 47.531 46.683 73.667 1.00 21.30 25 PRO A C 1
ATOM 3841 O O . PRO C 1 26 ? 48.498 47.420 73.856 1.00 18.65 25 PRO A O 1
ATOM 3845 N N . GLU C 1 27 ? 47.559 45.369 73.874 1.00 22.57 26 GLU A N 1
ATOM 3846 C CA . GLU C 1 27 ? 48.728 44.745 74.490 1.00 24.14 26 GLU A CA 1
ATOM 3847 C C . GLU C 1 27 ? 49.830 44.567 73.480 1.00 23.17 26 GLU A C 1
ATOM 3848 O O . GLU C 1 27 ? 50.961 44.342 73.864 1.00 26.36 26 GLU A O 1
ATOM 3854 N N . ARG C 1 28 ? 49.532 44.650 72.186 1.00 24.08 27 ARG A N 1
ATOM 3855 C CA . ARG C 1 28 ? 50.595 44.555 71.189 1.00 23.58 27 ARG A CA 1
ATOM 3856 C C . ARG C 1 28 ? 51.327 45.884 71.059 1.00 21.56 27 ARG A C 1
ATOM 3857 O O . ARG C 1 28 ? 52.428 45.931 70.514 1.00 22.83 27 ARG A O 1
ATOM 3865 N N . VAL C 1 29 ? 50.735 46.963 71.552 1.00 18.41 28 VAL A N 1
ATOM 3866 C CA . VAL C 1 29 ? 51.338 48.271 71.295 1.00 17.17 28 VAL A CA 1
ATOM 3867 C C . VAL C 1 29 ? 52.775 48.357 71.781 1.00 18.11 28 VAL A C 1
ATOM 3868 O O . VAL C 1 29 ? 53.655 48.717 71.006 1.00 17.37 28 VAL A O 1
ATOM 3872 N N . LYS C 1 30 ? 53.005 48.026 73.043 1.00 20.43 29 LYS A N 1
ATOM 3873 C CA . LYS C 1 30 ? 54.332 48.108 73.624 1.00 22.66 29 LYS A CA 1
ATOM 3874 C C . LYS C 1 30 ? 55.296 47.219 72.864 1.00 23.33 29 LYS A C 1
ATOM 3875 O O . LYS C 1 30 ? 56.403 47.640 72.539 1.00 26.38 29 LYS A O 1
ATOM 3881 N N . ARG C 1 31 ? 54.882 46.001 72.537 1.00 26.39 30 ARG A N 1
ATOM 3882 C CA . ARG C 1 31 ? 55.770 45.078 71.802 1.00 29.90 30 ARG A CA 1
ATOM 3883 C C . ARG C 1 31 ? 56.131 45.522 70.375 1.00 26.24 30 ARG A C 1
ATOM 3884 O O . ARG C 1 31 ? 57.258 45.298 69.929 1.00 26.27 30 ARG A O 1
ATOM 3892 N N . ILE C 1 32 ? 55.202 46.138 69.656 1.00 20.51 31 ILE A N 1
ATOM 3893 C CA . ILE C 1 32 ? 55.576 46.791 68.404 1.00 19.08 31 ILE A CA 1
ATOM 3894 C C . ILE C 1 32 ? 56.561 47.894 68.757 1.00 19.12 31 ILE A C 1
ATOM 3895 O O . ILE C 1 32 ? 57.580 48.025 68.105 1.00 17.60 31 ILE A O 1
ATOM 3900 N N . ALA C 1 33 ? 56.249 48.685 69.781 1.00 19.30 32 ALA A N 1
ATOM 3901 C CA . ALA C 1 33 ? 57.024 49.888 70.026 1.00 21.14 32 ALA A CA 1
ATOM 3902 C C . ALA C 1 33 ? 58.474 49.531 70.378 1.00 23.40 32 ALA A C 1
ATOM 3903 O O . ALA C 1 33 ? 59.430 50.248 69.984 1.00 21.93 32 ALA A O 1
ATOM 3905 N N . GLU C 1 34 ? 58.670 48.417 71.076 1.00 23.16 33 GLU A N 1
ATOM 3906 C CA . GLU C 1 34 ? 60.036 48.082 71.533 1.00 26.59 33 GLU A CA 1
ATOM 3907 C C . GLU C 1 34 ? 60.860 47.439 70.405 1.00 23.04 33 GLU A C 1
ATOM 3908 O O . GLU C 1 34 ? 62.046 47.224 70.566 1.00 23.56 33 GLU A O 1
ATOM 3914 N N . LEU C 1 35 ? 60.240 47.177 69.245 1.00 22.68 34 LEU A N 1
ATOM 3915 C CA . LEU C 1 35 ? 60.987 46.871 68.034 1.00 21.18 34 LEU A CA 1
ATOM 3916 C C . LEU C 1 35 ? 61.608 48.167 67.474 1.00 19.60 34 LEU A C 1
ATOM 3917 O O . LEU C 1 35 ? 62.578 48.143 66.709 1.00 20.94 34 LEU A O 1
ATOM 3922 N N . MET C 1 36 ? 61.029 49.300 67.863 1.00 17.02 35 MET A N 1
ATOM 3923 C CA . MET C 1 36 ? 61.548 50.573 67.469 1.00 17.91 35 MET A CA 1
ATOM 3924 C C . MET C 1 36 ? 62.408 51.204 68.565 1.00 18.87 35 MET A C 1
ATOM 3925 O O . MET C 1 36 ? 62.548 50.645 69.646 1.00 14.92 35 MET A O 1
ATOM 3930 N N . ASP C 1 37 ? 62.959 52.380 68.271 1.00 17.40 36 ASP A N 1
ATOM 3931 C CA . ASP C 1 37 ? 63.752 53.150 69.232 1.00 17.39 36 ASP A CA 1
ATOM 3932 C C . ASP C 1 37 ? 62.978 54.204 70.089 1.00 17.14 36 ASP A C 1
ATOM 3933 O O . ASP C 1 37 ? 61.918 54.726 69.681 1.00 14.92 36 ASP A O 1
ATOM 3938 N N . ASN C 1 38 ? 63.468 54.391 71.324 1.00 16.73 37 ASN A N 1
ATOM 3939 C CA . ASN C 1 38 ? 62.980 55.359 72.279 1.00 16.82 37 ASN A CA 1
ATOM 3940 C C . ASN C 1 38 ? 61.475 55.244 72.438 1.00 15.02 37 ASN A C 1
ATOM 3941 O O . ASN C 1 38 ? 60.754 56.225 72.506 1.00 14.50 37 ASN A O 1
ATOM 3946 N N . ALA C 1 39 ? 61.013 54.005 72.557 1.00 13.43 38 ALA A N 1
ATOM 3947 C CA . ALA C 1 39 ? 59.614 53.762 72.906 1.00 14.23 38 ALA A CA 1
ATOM 3948 C C . ALA C 1 39 ? 59.122 54.588 74.104 1.00 14.95 38 ALA A C 1
ATOM 3949 O O . ALA C 1 39 ? 59.675 54.476 75.207 1.00 13.81 38 ALA A O 1
ATOM 3951 N N . THR C 1 40 ? 58.095 55.416 73.859 1.00 14.77 39 THR A N 1
ATOM 3952 C CA . THR C 1 40 ? 57.618 56.399 74.826 1.00 16.99 39 THR A CA 1
ATOM 3953 C C . THR C 1 40 ? 56.126 56.259 75.014 1.00 15.08 39 THR A C 1
ATOM 3954 O O . THR C 1 40 ? 55.413 56.379 74.047 1.00 15.68 39 THR A O 1
ATOM 3958 N N . PHE C 1 41 ? 55.660 55.946 76.223 1.00 15.29 40 PHE A N 1
ATOM 3959 C CA . PHE C 1 41 ? 54.238 55.834 76.515 1.00 13.27 40 PHE A CA 1
ATOM 3960 C C . PHE C 1 41 ? 53.565 57.192 76.227 1.00 13.01 40 PHE A C 1
ATOM 3961 O O . PHE C 1 41 ? 54.085 58.257 76.619 1.00 14.03 40 PHE A O 1
ATOM 3969 N N . LEU C 1 42 ? 52.443 57.175 75.533 1.00 11.31 41 LEU A N 1
ATOM 3970 C CA . LEU C 1 42 ? 51.672 58.402 75.354 1.00 10.92 41 LEU A CA 1
ATOM 3971 C C . LEU C 1 42 ? 50.422 58.360 76.181 1.00 12.67 41 LEU A C 1
ATOM 3972 O O . LEU C 1 42 ? 50.311 59.087 77.113 1.00 14.38 41 LEU A O 1
ATOM 3977 N N . ALA C 1 43 ? 49.428 57.521 75.838 1.00 11.51 42 ALA A N 1
ATOM 3978 C CA . ALA C 1 43 ? 48.263 57.487 76.669 1.00 11.40 42 ALA A CA 1
ATOM 3979 C C . ALA C 1 43 ? 47.615 56.129 76.614 1.00 11.24 42 ALA A C 1
ATOM 3980 O O . ALA C 1 43 ? 47.937 55.326 75.723 1.00 11.63 42 ALA A O 1
ATOM 3982 N N . SER C 1 44 ? 46.763 55.851 77.608 1.00 12.01 43 SER A N 1
ATOM 3983 C CA . SER C 1 44 ? 45.935 54.663 77.560 1.00 11.70 43 SER A CA 1
ATOM 3984 C C . SER C 1 44 ? 44.547 54.968 78.106 1.00 12.76 43 SER A C 1
ATOM 3985 O O . SER C 1 44 ? 44.398 55.299 79.234 1.00 12.93 43 SER A O 1
ATOM 3988 N N . HIS C 1 45 ? 43.565 54.963 77.199 1.00 11.44 44 HIS A N 1
ATOM 3989 C CA . HIS C 1 45 ? 42.155 55.171 77.507 1.00 11.80 44 HIS A CA 1
ATOM 3990 C C . HIS C 1 45 ? 41.320 54.183 76.746 1.00 11.95 44 HIS A C 1
ATOM 3991 O O . HIS C 1 45 ? 41.435 54.057 75.544 1.00 10.35 44 HIS A O 1
ATOM 3998 N N . ARG C 1 46 ? 40.430 53.551 77.467 1.00 13.50 45 ARG A N 1
ATOM 3999 C CA . ARG C 1 46 ? 39.568 52.505 76.944 1.00 14.97 45 ARG A CA 1
ATOM 4000 C C . ARG C 1 46 ? 40.511 51.520 76.224 1.00 14.20 45 ARG A C 1
ATOM 4001 O O . ARG C 1 46 ? 41.573 51.146 76.800 1.00 15.58 45 ARG A O 1
ATOM 4009 N N . GLU C 1 47 ? 40.151 51.132 75.004 1.00 14.53 46 GLU A N 1
ATOM 4010 C CA . GLU C 1 47 ? 40.934 50.157 74.208 1.00 13.19 46 GLU A CA 1
ATOM 4011 C C . GLU C 1 47 ? 42.076 50.774 73.435 1.00 11.58 46 GLU A C 1
ATOM 4012 O O . GLU C 1 47 ? 42.716 50.050 72.693 1.00 10.91 46 GLU A O 1
ATOM 4018 N N . TYR C 1 48 ? 42.297 52.092 73.608 1.00 11.07 47 TYR A N 1
ATOM 4019 C CA . TYR C 1 48 ? 43.285 52.892 72.930 1.00 11.03 47 TYR A CA 1
ATOM 4020 C C . TYR C 1 48 ? 44.531 53.179 73.776 1.00 11.19 47 TYR A C 1
ATOM 4021 O O . TYR C 1 48 ? 44.537 54.111 74.594 1.00 13.15 47 TYR A O 1
ATOM 4030 N N . THR C 1 49 ? 45.509 52.306 73.681 1.00 10.71 48 THR A N 1
ATOM 4031 C CA . THR C 1 49 ? 46.845 52.549 74.210 1.00 11.20 48 THR A CA 1
ATOM 4032 C C . THR C 1 49 ? 47.794 53.031 73.051 1.00 11.04 48 THR A C 1
ATOM 4033 O O . THR C 1 49 ? 47.854 52.419 71.967 1.00 12.78 48 THR A O 1
ATOM 4037 N N . SER C 1 50 ? 48.480 54.169 73.239 1.00 10.23 49 SER A N 1
ATOM 4038 C CA . SER C 1 50 ? 49.339 54.742 72.206 1.00 10.58 49 SER A CA 1
ATOM 4039 C C . SER C 1 50 ? 50.739 54.897 72.754 1.00 10.82 49 SER A C 1
ATOM 4040 O O . SER C 1 50 ? 50.935 55.167 73.973 1.00 10.01 49 SER A O 1
ATOM 4043 N N . TYR C 1 51 ? 51.700 54.636 71.898 1.00 11.00 50 TYR A N 1
ATOM 4044 C CA . TYR C 1 51 ? 53.119 54.827 72.084 1.00 12.01 50 TYR A CA 1
ATOM 4045 C C . TYR C 1 51 ? 53.750 55.648 70.933 1.00 12.49 50 TYR A C 1
ATOM 4046 O O . TYR C 1 51 ? 53.268 55.656 69.830 1.00 10.96 50 TYR A O 1
ATOM 4055 N N . LEU C 1 52 ? 54.764 56.411 71.261 1.00 13.70 51 LEU A N 1
ATOM 4056 C CA . LEU C 1 52 ? 55.604 57.035 70.287 1.00 13.15 51 LEU A CA 1
ATOM 4057 C C . LEU C 1 52 ? 56.872 56.239 70.292 1.00 13.23 51 LEU A C 1
ATOM 4058 O O . LEU C 1 52 ? 57.455 55.938 71.342 1.00 11.89 51 LEU A O 1
ATOM 4063 N N . ALA C 1 53 ? 57.336 55.953 69.104 1.00 12.22 52 ALA A N 1
ATOM 4064 C CA . ALA C 1 53 ? 58.637 55.385 68.934 1.00 12.57 52 ALA A CA 1
ATOM 4065 C C . ALA C 1 53 ? 59.206 55.847 67.587 1.00 14.87 52 ALA A C 1
ATOM 4066 O O . ALA C 1 53 ? 58.528 56.526 66.799 1.00 14.09 52 ALA A O 1
ATOM 4068 N N . TYR C 1 54 ? 60.459 55.514 67.343 1.00 16.84 53 TYR A N 1
ATOM 4069 C CA . TYR C 1 54 ? 61.148 56.013 66.162 1.00 16.28 53 TYR A CA 1
ATOM 4070 C C . TYR C 1 54 ? 61.640 54.894 65.304 1.00 17.43 53 TYR A C 1
ATOM 4071 O O . TYR C 1 54 ? 62.251 53.927 65.819 1.00 19.31 53 TYR A O 1
ATOM 4080 N N . ALA C 1 55 ? 61.391 55.048 64.000 1.00 16.91 54 ALA A N 1
ATOM 4081 C CA . ALA C 1 55 ? 61.750 54.072 62.996 1.00 16.98 54 ALA A CA 1
ATOM 4082 C C . ALA C 1 55 ? 62.829 54.701 62.176 1.00 17.39 54 ALA A C 1
ATOM 4083 O O . ALA C 1 55 ? 62.553 55.593 61.396 1.00 18.73 54 ALA A O 1
ATOM 4085 N N . ASP C 1 56 ? 64.058 54.204 62.305 1.00 15.33 55 ASP A N 1
ATOM 4086 C CA . ASP C 1 56 ? 65.218 54.831 61.702 1.00 17.34 55 ASP A CA 1
ATOM 4087 C C . ASP C 1 56 ? 65.168 56.355 61.711 1.00 16.70 55 ASP A C 1
ATOM 4088 O O . ASP C 1 56 ? 65.444 57.014 60.672 1.00 15.27 55 ASP A O 1
ATOM 4093 N N . GLY C 1 57 ? 64.861 56.876 62.892 1.00 19.32 56 GLY A N 1
ATOM 4094 C CA . GLY C 1 57 ? 65.045 58.286 63.192 1.00 17.73 56 GLY A CA 1
ATOM 4095 C C . GLY C 1 57 ? 63.774 59.056 62.980 1.00 18.78 56 GLY A C 1
ATOM 4096 O O . GLY C 1 57 ? 63.745 60.249 63.204 1.00 20.59 56 GLY A O 1
ATOM 4097 N N . LYS C 1 58 ? 62.726 58.373 62.565 1.00 17.39 57 LYS A N 1
ATOM 4098 C CA . LYS C 1 58 ? 61.459 59.014 62.247 1.00 17.28 57 LYS A CA 1
ATOM 4099 C C . LYS C 1 58 ? 60.376 58.648 63.267 1.00 15.90 57 LYS A C 1
ATOM 4100 O O . LYS C 1 58 ? 60.185 57.481 63.583 1.00 14.78 57 LYS A O 1
ATOM 4106 N N . PRO C 1 59 ? 59.583 59.627 63.680 1.00 12.73 58 PRO A N 1
ATOM 4107 C CA . PRO C 1 59 ? 58.610 59.344 64.693 1.00 12.49 58 PRO A CA 1
ATOM 4108 C C . PRO C 1 59 ? 57.423 58.612 64.095 1.00 11.96 58 PRO A C 1
ATOM 4109 O O . PRO C 1 59 ? 56.961 58.940 62.981 1.00 12.74 58 PRO A O 1
ATOM 4113 N N . VAL C 1 60 ? 56.962 57.643 64.873 1.00 11.70 59 VAL A N 1
ATOM 4114 C CA . VAL C 1 60 ? 55.833 56.808 64.536 1.00 10.73 59 VAL A CA 1
ATOM 4115 C C . VAL C 1 60 ? 54.956 56.681 65.790 1.00 11.15 59 VAL A C 1
ATOM 4116 O O . VAL C 1 60 ? 55.422 56.396 66.830 1.00 12.78 59 VAL A O 1
ATOM 4120 N N . VAL C 1 61 ? 53.678 56.900 65.640 1.00 12.72 60 VAL A N 1
ATOM 4121 C CA . VAL C 1 61 ? 52.739 56.540 66.656 1.00 12.87 60 VAL A CA 1
ATOM 4122 C C . VAL C 1 61 ? 52.325 55.100 66.562 1.00 11.93 60 VAL A C 1
ATOM 4123 O O . VAL C 1 61 ? 52.012 54.675 65.497 1.00 13.21 60 VAL A O 1
ATOM 4127 N N . ILE C 1 62 ? 52.127 54.436 67.717 1.00 10.61 61 ILE A N 1
ATOM 4128 C CA . ILE C 1 62 ? 51.587 53.060 67.709 1.00 9.77 61 ILE A CA 1
ATOM 4129 C C . ILE C 1 62 ? 50.387 53.116 68.569 1.00 9.66 61 ILE A C 1
ATOM 4130 O O . ILE C 1 62 ? 50.504 53.456 69.722 1.00 9.79 61 ILE A O 1
ATOM 4135 N N . CYS C 1 63 ? 49.234 52.849 67.982 1.00 9.77 62 CYS A N 1
ATOM 4136 C CA . CYS C 1 63 ? 47.987 53.083 68.705 1.00 10.55 62 CYS A CA 1
ATOM 4137 C C . CYS C 1 63 ? 47.060 51.940 68.401 1.00 10.51 62 CYS A C 1
ATOM 4138 O O . CYS C 1 63 ? 46.762 51.680 67.233 1.00 10.73 62 CYS A O 1
ATOM 4141 N N . SER C 1 64 ? 46.600 51.264 69.444 1.00 11.36 63 SER A N 1
ATOM 4142 C CA . SER C 1 64 ? 45.625 50.219 69.223 1.00 11.90 63 SER A CA 1
ATOM 4143 C C . SER C 1 64 ? 44.228 50.746 68.832 1.00 11.80 63 SER A C 1
ATOM 4144 O O . SER C 1 64 ? 43.873 51.912 69.039 1.00 12.45 63 SER A O 1
ATOM 4147 N N . THR C 1 65 ? 43.457 49.881 68.218 1.00 11.89 64 THR A N 1
ATOM 4148 C CA . THR C 1 65 ? 42.197 50.274 67.634 1.00 11.48 64 THR A CA 1
ATOM 4149 C C . THR C 1 65 ? 41.040 49.621 68.332 1.00 12.31 64 THR A C 1
ATOM 4150 O O . THR C 1 65 ? 39.933 50.091 68.214 1.00 11.13 64 THR A O 1
ATOM 4154 N N . GLY C 1 66 ? 41.333 48.568 69.087 1.00 13.02 65 GLY A N 1
ATOM 4155 C CA . GLY C 1 66 ? 40.295 47.645 69.527 1.00 12.23 65 GLY A CA 1
ATOM 4156 C C . GLY C 1 66 ? 39.825 46.823 68.361 1.00 12.15 65 GLY A C 1
ATOM 4157 O O . GLY C 1 66 ? 40.232 47.026 67.245 1.00 11.13 65 GLY A O 1
ATOM 4158 N N . ILE C 1 67 ? 39.023 45.802 68.669 1.00 10.32 66 ILE A N 1
ATOM 4159 C CA . ILE C 1 67 ? 38.364 45.002 67.699 1.00 11.09 66 ILE A CA 1
ATOM 4160 C C . ILE C 1 67 ? 37.241 45.755 67.037 1.00 10.31 66 ILE A C 1
ATOM 4161 O O . ILE C 1 67 ? 36.268 46.204 67.680 1.00 11.57 66 ILE A O 1
ATOM 4166 N N . GLY C 1 68 ? 37.379 45.837 65.716 1.00 10.02 67 GLY A N 1
ATOM 4167 C CA . GLY C 1 68 ? 36.313 46.177 64.812 1.00 9.49 67 GLY A CA 1
ATOM 4168 C C . GLY C 1 68 ? 36.279 47.585 64.269 1.00 9.56 67 GLY A C 1
ATOM 4169 O O . GLY C 1 68 ? 36.913 48.492 64.758 1.00 9.53 67 GLY A O 1
ATOM 4170 N N . GLY C 1 69 ? 35.556 47.747 63.168 1.00 9.84 68 GLY A N 1
ATOM 4171 C CA . GLY C 1 69 ? 35.533 49.102 62.622 1.00 9.92 68 GLY A CA 1
ATOM 4172 C C . GLY C 1 69 ? 35.128 50.317 63.389 1.00 9.66 68 GLY A C 1
ATOM 4173 O O . GLY C 1 69 ? 35.743 51.387 63.188 1.00 9.87 68 GLY A O 1
ATOM 4174 N N . PRO C 1 70 ? 34.066 50.241 64.199 1.00 10.59 69 PRO A N 1
ATOM 4175 C CA . PRO C 1 70 ? 33.661 51.405 65.026 1.00 10.24 69 PRO A CA 1
ATOM 4176 C C . PRO C 1 70 ? 34.794 51.953 65.933 1.00 9.70 69 PRO A C 1
ATOM 4177 O O . PRO C 1 70 ? 35.100 53.169 65.927 1.00 9.78 69 PRO A O 1
ATOM 4181 N N . SER C 1 71 ? 35.476 51.108 66.644 1.00 9.26 70 SER A N 1
ATOM 4182 C CA . SER C 1 71 ? 36.543 51.641 67.520 1.00 9.94 70 SER A CA 1
ATOM 4183 C C . SER C 1 71 ? 37.739 52.125 66.675 1.00 10.26 70 SER A C 1
ATOM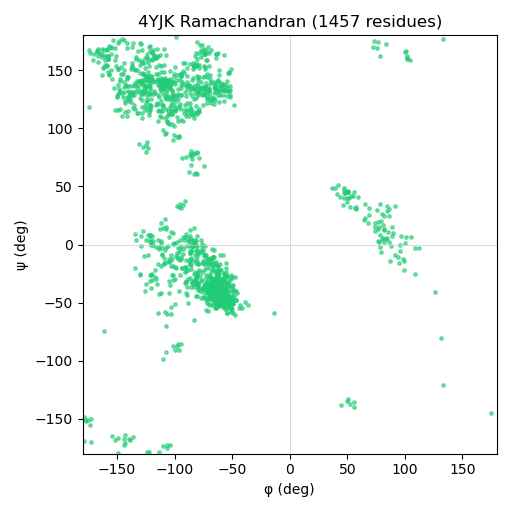 4184 O O . SER C 1 71 ? 38.404 53.164 66.981 1.00 9.29 70 SER A O 1
ATOM 4187 N N . THR C 1 72 ? 37.960 51.423 65.560 1.00 10.19 71 THR A N 1
ATOM 4188 C CA . THR C 1 72 ? 39.020 51.789 64.592 1.00 10.13 71 THR A CA 1
ATOM 4189 C C . THR C 1 72 ? 38.755 53.193 64.034 1.00 10.10 71 THR A C 1
ATOM 4190 O O . THR C 1 72 ? 39.676 54.050 64.002 1.00 11.64 71 THR A O 1
ATOM 4194 N N . SER C 1 73 ? 37.521 53.422 63.624 1.00 9.17 72 SER A N 1
ATOM 4195 C CA . SER C 1 73 ? 37.119 54.745 63.085 1.00 9.35 72 SER A CA 1
ATOM 4196 C C . SER C 1 73 ? 37.408 55.901 63.984 1.00 9.90 72 SER A C 1
ATOM 4197 O O . SER C 1 73 ? 37.795 56.990 63.513 1.00 10.60 72 SER A O 1
ATOM 4200 N N . ILE C 1 74 ? 37.207 55.710 65.293 1.00 10.72 73 ILE A N 1
ATOM 4201 C CA . ILE C 1 74 ? 37.535 56.756 66.270 1.00 11.49 73 ILE A CA 1
ATOM 4202 C C . ILE C 1 74 ? 39.043 56.987 66.327 1.00 10.76 73 ILE A C 1
ATOM 4203 O O . ILE C 1 74 ? 39.536 58.122 66.319 1.00 10.79 73 ILE A O 1
ATOM 4208 N N . ALA C 1 75 ? 39.830 55.913 66.393 1.00 9.28 74 ALA A N 1
ATOM 4209 C CA . ALA C 1 75 ? 41.258 56.089 66.522 1.00 10.25 74 ALA A CA 1
ATOM 4210 C C . ALA C 1 75 ? 41.879 56.747 65.255 1.00 10.04 74 ALA A C 1
ATOM 4211 O O . ALA C 1 75 ? 42.736 57.639 65.383 1.00 10.04 74 ALA A O 1
ATOM 4213 N N . VAL C 1 76 ? 41.454 56.312 64.074 1.00 9.67 75 VAL A N 1
ATOM 4214 C CA . VAL C 1 76 ? 42.023 56.782 62.790 1.00 9.50 75 VAL A CA 1
ATOM 4215 C C . VAL C 1 76 ? 41.711 58.309 62.672 1.00 9.59 75 VAL A C 1
ATOM 4216 O O . VAL C 1 76 ? 42.636 59.128 62.459 1.00 10.33 75 VAL A O 1
ATOM 4220 N N . GLU C 1 77 ? 40.467 58.652 62.958 1.00 10.42 76 GLU A N 1
ATOM 4221 C CA . GLU C 1 77 ? 39.991 60.068 62.897 1.00 11.30 76 GLU A CA 1
ATOM 4222 C C . GLU C 1 77 ? 40.778 60.933 63.871 1.00 11.60 76 GLU A C 1
ATOM 4223 O O . GLU C 1 77 ? 41.274 62.039 63.497 1.00 11.76 76 GLU A O 1
ATOM 4229 N N . GLU C 1 78 ? 40.894 60.491 65.109 1.00 11.23 77 GLU A N 1
ATOM 4230 C CA . GLU C 1 78 ? 41.552 61.292 66.156 1.00 11.11 77 GLU A CA 1
ATOM 4231 C C . GLU C 1 78 ? 43.040 61.429 65.918 1.00 10.78 77 GLU A C 1
ATOM 4232 O O . GLU C 1 78 ? 43.604 62.580 65.961 1.00 10.31 77 GLU A O 1
ATOM 4238 N N . LEU C 1 79 ? 43.710 60.323 65.593 1.00 10.37 78 LEU A N 1
ATOM 4239 C CA . LEU C 1 79 ? 45.077 60.419 65.051 1.00 11.53 78 LEU A CA 1
ATOM 4240 C C . LEU C 1 79 ? 45.220 61.401 63.916 1.00 11.83 78 LEU A C 1
ATOM 4241 O O . LEU C 1 79 ? 46.130 62.226 63.988 1.00 12.25 78 LEU A O 1
ATOM 4246 N N . ALA C 1 80 ? 44.329 61.369 62.914 1.00 10.98 79 ALA A N 1
ATOM 4247 C CA . ALA C 1 80 ? 44.491 62.224 61.735 1.00 10.52 79 ALA A CA 1
ATOM 4248 C C . ALA C 1 80 ? 44.342 63.693 62.157 1.00 10.94 79 ALA A C 1
ATOM 4249 O O . ALA C 1 80 ? 45.018 64.568 61.641 1.00 10.17 79 ALA A O 1
ATOM 4251 N N . GLN C 1 81 ? 43.500 63.924 63.155 1.00 10.58 80 GLN A N 1
ATOM 4252 C CA . GLN C 1 81 ? 43.319 65.307 63.708 1.00 11.84 80 GLN A CA 1
ATOM 4253 C C . GLN C 1 81 ? 44.632 65.795 64.316 1.00 12.88 80 GLN A C 1
ATOM 4254 O O . GLN C 1 81 ? 44.816 66.985 64.584 1.00 15.06 80 GLN A O 1
ATOM 4260 N N . LEU C 1 82 ? 45.530 64.880 64.579 1.00 11.52 81 LEU A N 1
ATOM 4261 C CA . LEU C 1 82 ? 46.826 65.218 65.171 1.00 12.12 81 LEU A CA 1
ATOM 4262 C C . LEU C 1 82 ? 47.984 65.162 64.170 1.00 12.33 81 LEU A C 1
ATOM 4263 O O . LEU C 1 82 ? 49.168 65.309 64.535 1.00 12.74 81 LEU A O 1
ATOM 4268 N N . GLY C 1 83 ? 47.655 64.958 62.913 1.00 11.55 82 GLY A N 1
ATOM 4269 C CA . GLY C 1 83 ? 48.619 65.041 61.819 1.00 12.17 82 GLY A CA 1
ATOM 4270 C C . GLY C 1 83 ? 48.985 63.720 61.186 1.00 12.16 82 GLY A C 1
ATOM 4271 O O . GLY C 1 83 ? 49.700 63.700 60.170 1.00 12.75 82 GLY A O 1
ATOM 4272 N N . VAL C 1 84 ? 48.438 62.643 61.724 1.00 11.99 83 VAL A N 1
ATOM 4273 C CA . VAL C 1 84 ? 48.687 61.322 61.116 1.00 11.57 83 VAL A CA 1
ATOM 4274 C C . VAL C 1 84 ? 47.987 61.235 59.718 1.00 11.97 83 VAL A C 1
ATOM 4275 O O . VAL C 1 84 ? 46.791 61.519 59.542 1.00 13.65 83 VAL A O 1
ATOM 4279 N N . ASN C 1 85 ? 48.760 60.933 58.695 1.00 11.81 84 ASN A N 1
ATOM 4280 C CA . ASN C 1 85 ? 48.145 60.752 57.388 1.00 12.46 84 ASN A CA 1
ATOM 4281 C C . ASN C 1 85 ? 48.314 59.361 56.761 1.00 12.15 84 ASN A C 1
ATOM 4282 O O . ASN C 1 85 ? 47.885 59.177 55.652 1.00 10.89 84 ASN A O 1
ATOM 4287 N N . THR C 1 86 ? 48.941 58.437 57.487 1.00 13.76 85 THR A N 1
ATOM 4288 C CA . THR C 1 86 ? 49.324 57.099 56.976 1.00 14.08 85 THR A CA 1
ATOM 4289 C C . THR C 1 86 ? 49.051 56.097 58.074 1.00 13.89 85 THR A C 1
ATOM 4290 O O . THR C 1 86 ? 49.538 56.267 59.181 1.00 15.10 85 THR A O 1
ATOM 4294 N N . PHE C 1 87 ? 48.304 55.023 57.766 1.00 13.21 86 PHE A N 1
ATOM 4295 C CA . PHE C 1 87 ? 47.923 54.067 58.801 1.00 13.36 86 PHE A CA 1
ATOM 4296 C C . PHE C 1 87 ? 48.189 52.627 58.363 1.00 12.64 86 PHE A C 1
ATOM 4297 O O . PHE C 1 87 ? 47.573 52.194 57.420 1.00 13.20 86 PHE A O 1
ATOM 4305 N N . LEU C 1 88 ? 49.132 51.983 59.033 1.00 11.55 87 LEU A N 1
ATOM 4306 C CA . LEU C 1 88 ? 49.514 50.613 58.781 1.00 11.66 87 LEU A CA 1
ATOM 4307 C C . LEU C 1 88 ? 48.943 49.673 59.806 1.00 12.46 87 LEU A C 1
ATOM 4308 O O . LEU C 1 88 ? 49.337 49.633 61.015 1.00 11.45 87 LEU A O 1
ATOM 4313 N N . ARG C 1 89 ? 48.034 48.847 59.344 1.00 14.05 88 ARG A N 1
ATOM 4314 C CA . ARG C 1 89 ? 47.432 47.920 60.254 1.00 13.50 88 ARG A CA 1
ATOM 4315 C C . ARG C 1 89 ? 48.291 46.651 60.260 1.00 12.24 88 ARG A C 1
ATOM 4316 O O . ARG C 1 89 ? 48.808 46.237 59.237 1.00 11.50 88 ARG A O 1
ATOM 4324 N N . VAL C 1 90 ? 48.439 46.116 61.450 1.00 12.26 89 VAL A N 1
ATOM 4325 C CA . VAL C 1 90 ? 49.024 44.788 61.666 1.00 11.37 89 VAL A CA 1
ATOM 4326 C C . VAL C 1 90 ? 48.088 44.015 62.567 1.00 12.94 89 VAL A C 1
ATOM 4327 O O . VAL C 1 90 ? 47.766 44.434 63.714 1.00 12.59 89 VAL A O 1
ATOM 4331 N N . GLY C 1 91 ? 47.711 42.839 62.084 1.00 14.55 90 GLY A N 1
ATOM 4332 C CA . GLY C 1 91 ? 46.648 42.075 62.694 1.00 14.67 90 GLY A CA 1
ATOM 4333 C C . GLY C 1 91 ? 46.904 40.573 62.645 1.00 14.16 90 GLY A C 1
ATOM 4334 O O . GLY C 1 91 ? 47.960 40.117 62.260 1.00 16.22 90 GLY A O 1
ATOM 4335 N N . THR C 1 92 ? 45.879 39.855 63.053 1.00 15.28 91 THR A N 1
ATOM 4336 C CA . THR C 1 92 ? 45.790 38.393 63.000 1.00 14.76 91 THR A CA 1
ATOM 4337 C C . THR C 1 92 ? 44.623 38.054 62.136 1.00 13.98 91 THR A C 1
ATOM 4338 O O . THR C 1 92 ? 43.702 38.856 62.019 1.00 13.42 91 THR A O 1
ATOM 4342 N N . THR C 1 93 ? 44.563 36.839 61.600 1.00 13.02 92 THR A N 1
ATOM 4343 C CA . THR C 1 93 ? 43.517 36.547 60.642 1.00 13.02 92 THR A CA 1
ATOM 4344 C C . THR C 1 93 ? 43.303 35.058 60.607 1.00 13.24 92 THR A C 1
ATOM 4345 O O . THR C 1 93 ? 44.200 34.343 60.983 1.00 13.57 92 THR A O 1
ATOM 4349 N N . GLY C 1 94 ? 42.128 34.685 60.126 1.00 13.21 93 GLY A N 1
ATOM 4350 C CA . GLY C 1 94 ? 41.756 33.308 59.738 1.00 13.42 93 GLY A CA 1
ATOM 4351 C C . GLY C 1 94 ? 41.793 33.188 58.204 1.00 13.42 93 GLY A C 1
ATOM 4352 O O . GLY C 1 94 ? 41.126 33.934 57.442 1.00 11.51 93 GLY A O 1
ATOM 4353 N N . ALA C 1 95 ? 42.643 32.292 57.704 1.00 13.31 94 ALA A N 1
ATOM 4354 C CA . ALA C 1 95 ? 42.634 31.967 56.250 1.00 13.28 94 ALA A CA 1
ATOM 4355 C C . ALA C 1 95 ? 41.428 31.108 55.871 1.00 12.89 94 ALA A C 1
ATOM 4356 O O . ALA C 1 95 ? 40.896 30.304 56.669 1.00 14.18 94 ALA A O 1
ATOM 4358 N N . ILE C 1 96 ? 40.923 31.334 54.696 1.00 11.86 95 ILE A N 1
ATOM 4359 C CA . ILE C 1 96 ? 39.828 30.517 54.210 1.00 12.69 95 ILE A CA 1
ATOM 4360 C C . ILE C 1 96 ? 40.133 29.732 52.935 1.00 13.23 95 ILE A C 1
ATOM 4361 O O . ILE C 1 96 ? 39.244 29.036 52.442 1.00 15.14 95 ILE A O 1
ATOM 4366 N N . GLN C 1 97 ? 41.350 29.886 52.404 1.00 13.19 96 GLN A N 1
ATOM 4367 C CA . GLN C 1 97 ? 41.945 29.066 51.295 1.00 14.98 96 GLN A CA 1
ATOM 4368 C C . GLN C 1 97 ? 42.843 27.947 51.784 1.00 14.87 96 GLN A C 1
ATOM 4369 O O . GLN C 1 97 ? 43.663 28.137 52.727 1.00 13.79 96 GLN A O 1
ATOM 4375 N N . PRO C 1 98 ? 42.658 26.731 51.221 1.00 16.08 97 PRO A N 1
ATOM 4376 C CA . PRO C 1 98 ? 43.491 25.664 51.783 1.00 18.40 97 PRO A CA 1
ATOM 4377 C C . PRO C 1 98 ? 45.006 25.845 51.581 1.00 19.12 97 PRO A C 1
ATOM 4378 O O . PRO C 1 98 ? 45.828 25.215 52.305 1.00 21.16 97 PRO A O 1
ATOM 4382 N N . HIS C 1 99 ? 45.386 26.702 50.637 1.00 20.97 98 HIS A N 1
ATOM 4383 C CA . HIS C 1 99 ? 46.810 26.854 50.254 1.00 20.73 98 HIS A CA 1
ATOM 4384 C C . HIS C 1 99 ? 47.546 27.878 51.144 1.00 20.71 98 HIS A C 1
ATOM 4385 O O . HIS C 1 99 ? 48.775 28.012 51.073 1.00 19.33 98 HIS A O 1
ATOM 4392 N N . VAL C 1 100 ? 46.788 28.543 52.020 1.00 19.90 99 VAL A N 1
ATOM 4393 C CA . VAL C 1 100 ? 47.372 29.476 52.987 1.00 22.01 99 VAL A CA 1
ATOM 4394 C C . VAL C 1 100 ? 47.580 28.815 54.349 1.00 22.91 99 VAL A C 1
ATOM 4395 O O . VAL C 1 100 ? 46.613 28.439 55.029 1.00 26.86 99 VAL A O 1
ATOM 4399 N N . ASN C 1 101 ? 48.838 28.722 54.775 1.00 22.70 100 ASN A N 1
ATOM 4400 C CA . ASN C 1 101 ? 49.232 28.079 56.031 1.00 23.40 100 ASN A CA 1
ATOM 4401 C C . ASN C 1 101 ? 49.249 28.991 57.240 1.00 21.94 100 ASN A C 1
ATOM 4402 O O . ASN C 1 101 ? 49.653 30.184 57.133 1.00 19.91 100 ASN A O 1
ATOM 4407 N N . VAL C 1 102 ? 48.885 28.445 58.408 1.00 19.36 101 VAL A N 1
ATOM 4408 C CA . VAL C 1 102 ? 49.108 29.144 59.687 1.00 18.73 101 VAL A CA 1
ATOM 4409 C C . VAL C 1 102 ? 50.581 29.544 59.842 1.00 18.31 101 VAL A C 1
ATOM 4410 O O . VAL C 1 102 ? 51.469 28.738 59.635 1.00 20.42 101 VAL A O 1
ATOM 4414 N N . GLY C 1 103 ? 50.833 30.816 60.124 1.00 15.92 102 GLY A N 1
ATOM 4415 C CA . GLY C 1 103 ? 52.193 31.316 60.148 1.00 18.75 102 GLY A CA 1
ATOM 4416 C C . GLY C 1 103 ? 52.530 32.235 58.990 1.00 18.24 102 GLY A C 1
ATOM 4417 O O . GLY C 1 103 ? 53.407 33.085 59.165 1.00 19.37 102 GLY A O 1
ATOM 4418 N N . ASP C 1 104 ? 51.802 32.077 57.870 1.00 17.01 103 ASP A N 1
ATOM 4419 C CA . ASP C 1 104 ? 51.969 32.851 56.641 1.00 17.61 103 ASP A CA 1
ATOM 4420 C C . ASP C 1 104 ? 51.437 34.237 56.946 1.00 15.82 103 ASP A C 1
ATOM 4421 O O . ASP C 1 104 ? 50.739 34.461 57.949 1.00 14.59 103 ASP A O 1
ATOM 4426 N N . VAL C 1 105 ? 51.771 35.143 56.061 1.00 15.24 104 VAL A N 1
ATOM 4427 C CA . VAL C 1 105 ? 51.395 36.555 56.142 1.00 15.39 104 VAL A CA 1
ATOM 4428 C C . VAL C 1 105 ? 50.440 36.863 54.983 1.00 13.62 104 VAL A C 1
ATOM 4429 O O . VAL C 1 105 ? 50.671 36.418 53.873 1.00 13.22 104 VAL A O 1
ATOM 4433 N N . ILE C 1 106 ? 49.419 37.697 55.214 1.00 13.03 105 ILE A N 1
ATOM 4434 C CA . ILE C 1 106 ? 48.596 38.182 54.125 1.00 12.95 105 ILE A CA 1
ATOM 4435 C C . ILE C 1 106 ? 48.725 39.697 54.070 1.00 11.99 105 ILE A C 1
ATOM 4436 O O . ILE C 1 106 ? 48.615 40.348 55.064 1.00 12.73 105 ILE A O 1
ATOM 4441 N N . VAL C 1 107 ? 49.017 40.188 52.888 1.00 10.90 106 VAL A N 1
ATOM 4442 C CA . VAL C 1 107 ? 48.945 41.640 52.601 1.00 11.18 106 VAL A CA 1
ATOM 4443 C C . VAL C 1 107 ? 47.628 41.932 51.876 1.00 10.52 106 VAL A C 1
ATOM 4444 O O . VAL C 1 107 ? 47.379 41.433 50.769 1.00 10.16 106 VAL A O 1
ATOM 4448 N N . THR C 1 108 ? 46.742 42.745 52.503 1.00 11.60 107 THR A N 1
ATOM 4449 C CA . THR C 1 108 ? 45.404 42.886 51.931 1.00 11.12 107 THR A CA 1
ATOM 4450 C C . THR C 1 108 ? 45.336 44.018 50.920 1.00 12.92 107 THR A C 1
ATOM 4451 O O . THR C 1 108 ? 45.502 45.199 51.338 1.00 12.87 107 THR A O 1
ATOM 4455 N N . GLN C 1 109 ? 45.119 43.699 49.631 1.00 13.62 108 GLN A N 1
ATOM 4456 C CA . GLN C 1 109 ? 44.991 44.756 48.624 1.00 14.06 108 GLN A CA 1
ATOM 4457 C C . GLN C 1 109 ? 43.717 45.543 48.774 1.00 12.19 108 GLN A C 1
ATOM 4458 O O . GLN C 1 109 ? 43.663 46.778 48.485 1.00 11.73 108 GLN A O 1
ATOM 4464 N N . ALA C 1 110 ? 42.659 44.823 49.083 1.00 11.85 109 ALA A N 1
ATOM 4465 C CA . ALA C 1 110 ? 41.301 45.449 49.245 1.00 11.22 109 ALA A CA 1
ATOM 4466 C C . ALA C 1 110 ? 40.423 44.500 50.014 1.00 11.82 109 ALA A C 1
ATOM 4467 O O . ALA C 1 110 ? 40.747 43.329 50.114 1.00 11.77 109 ALA A O 1
ATOM 4469 N N . SER C 1 111 ? 39.263 44.979 50.474 1.00 9.61 110 SER A N 1
ATOM 4470 C CA . SER C 1 111 ? 38.419 44.134 51.384 1.00 10.13 110 SER A CA 1
ATOM 4471 C C . SER C 1 111 ? 36.981 44.078 50.990 1.00 9.72 110 SER A C 1
ATOM 4472 O O . SER C 1 111 ? 36.387 45.083 50.619 1.00 10.60 110 SER A O 1
ATOM 4475 N N . VAL C 1 112 ? 36.356 42.888 51.043 1.00 8.59 111 VAL A N 1
ATOM 4476 C CA . VAL C 1 112 ? 34.932 42.789 50.986 1.00 8.93 111 VAL A CA 1
ATOM 4477 C C . VAL C 1 112 ? 34.358 43.505 52.199 1.00 9.29 111 VAL A C 1
ATOM 4478 O O . VAL C 1 112 ? 34.816 43.226 53.333 1.00 9.39 111 VAL A O 1
ATOM 4482 N N . ARG C 1 113 ? 33.405 44.422 51.987 1.00 9.77 112 ARG A N 1
ATOM 4483 C CA . ARG C 1 113 ? 32.861 45.268 53.005 1.00 10.31 112 ARG A CA 1
ATOM 4484 C C . ARG C 1 113 ? 31.680 44.544 53.751 1.00 9.17 112 ARG A C 1
ATOM 4485 O O . ARG C 1 113 ? 30.502 44.740 53.383 1.00 9.40 112 ARG A O 1
ATOM 4493 N N . LEU C 1 114 ? 32.009 43.619 54.644 1.00 8.10 113 LEU A N 1
ATOM 4494 C CA . LEU C 1 114 ? 30.992 43.025 55.580 1.00 8.19 113 LEU A CA 1
ATOM 4495 C C . LEU C 1 114 ? 30.942 43.771 56.884 1.00 9.62 113 LEU A C 1
ATOM 4496 O O . LEU C 1 114 ? 30.657 43.210 57.965 1.00 8.90 113 LEU A O 1
ATOM 4501 N N . ASP C 1 115 ? 31.163 45.097 56.803 1.00 10.01 114 ASP A N 1
ATOM 4502 C CA . ASP C 1 115 ? 31.127 45.935 57.946 1.00 10.18 114 ASP A CA 1
ATOM 4503 C C . ASP C 1 115 ? 30.050 47.019 57.704 1.00 10.26 114 ASP A C 1
ATOM 4504 O O . ASP C 1 115 ? 29.582 47.205 56.580 1.00 10.76 114 ASP A O 1
ATOM 4509 N N . GLY C 1 116 ? 29.695 47.712 58.777 1.00 10.00 115 GLY A N 1
ATOM 4510 C CA . GLY C 1 116 ? 28.885 48.858 58.608 1.00 8.05 115 GLY A CA 1
ATOM 4511 C C . GLY C 1 116 ? 29.585 50.181 58.694 1.00 8.13 115 GLY A C 1
ATOM 4512 O O . GLY C 1 116 ? 29.014 51.125 58.173 1.00 7.99 115 GLY A O 1
ATOM 4513 N N . ALA C 1 117 ? 30.695 50.291 59.400 1.00 7.56 116 ALA A N 1
ATOM 4514 C CA . ALA C 1 117 ? 31.296 51.658 59.534 1.00 8.03 116 ALA A CA 1
ATOM 4515 C C . ALA C 1 117 ? 31.770 52.213 58.158 1.00 8.25 116 ALA A C 1
ATOM 4516 O O . ALA C 1 117 ? 31.775 53.439 57.923 1.00 9.06 116 ALA A O 1
ATOM 4518 N N . SER C 1 118 ? 32.226 51.335 57.275 1.00 8.41 117 SER A N 1
ATOM 4519 C CA . SER C 1 118 ? 32.585 51.727 55.893 1.00 8.50 117 SER A CA 1
ATOM 4520 C C . SER C 1 118 ? 31.482 52.588 55.220 1.00 8.96 117 SER A C 1
ATOM 4521 O O . SER C 1 118 ? 31.811 53.586 54.571 1.00 9.29 117 SER A O 1
ATOM 4524 N N . LEU C 1 119 ? 30.215 52.241 55.465 1.00 8.93 118 LEU A N 1
ATOM 4525 C CA . LEU C 1 119 ? 29.059 52.925 54.875 1.00 9.31 118 LEU A CA 1
ATOM 4526 C C . LEU C 1 119 ? 28.953 54.356 55.449 1.00 9.16 118 LEU A C 1
ATOM 4527 O O . LEU C 1 119 ? 28.189 55.155 54.965 1.00 9.88 118 LEU A O 1
ATOM 4532 N N . HIS C 1 120 ? 29.634 54.640 56.561 1.00 8.63 119 HIS A N 1
ATOM 4533 C CA . HIS C 1 120 ? 29.521 56.023 57.118 1.00 9.00 119 HIS A CA 1
ATOM 4534 C C . HIS C 1 120 ? 30.546 56.923 56.474 1.00 9.58 119 HIS A C 1
ATOM 4535 O O . HIS C 1 120 ? 30.577 58.137 56.776 1.00 10.06 119 HIS A O 1
ATOM 4542 N N . PHE C 1 121 ? 31.328 56.405 55.507 1.00 10.80 120 PHE A N 1
ATOM 4543 C CA . PHE C 1 121 ? 32.273 57.171 54.694 1.00 10.83 120 PHE A CA 1
ATOM 4544 C C . PHE C 1 121 ? 31.989 57.115 53.191 1.00 11.06 120 PHE A C 1
ATOM 4545 O O . PHE C 1 121 ? 32.336 58.064 52.460 1.00 13.66 120 PHE A O 1
ATOM 4553 N N . ALA C 1 122 ? 31.337 56.038 52.731 1.00 10.25 121 ALA A N 1
ATOM 4554 C CA . ALA C 1 122 ? 31.044 55.877 51.329 1.00 9.84 121 ALA A CA 1
ATOM 4555 C C . ALA C 1 122 ? 29.988 54.841 51.136 1.00 9.66 121 ALA A C 1
ATOM 4556 O O . ALA C 1 122 ? 30.044 53.820 51.803 1.00 9.71 121 ALA A O 1
ATOM 4558 N N . PRO C 1 123 ? 29.121 55.016 50.123 1.00 10.28 122 PRO A N 1
ATOM 4559 C CA . PRO C 1 123 ? 28.168 53.969 49.827 1.00 9.81 122 PRO A CA 1
ATOM 4560 C C . PRO C 1 123 ? 28.917 52.681 49.409 1.00 8.90 122 PRO A C 1
ATOM 4561 O O . PRO C 1 123 ? 30.102 52.704 49.082 1.00 10.53 122 PRO A O 1
ATOM 4565 N N . MET C 1 124 ? 28.188 51.576 49.416 1.00 9.11 123 MET A N 1
ATOM 4566 C CA . MET C 1 124 ? 28.795 50.286 49.223 1.00 9.11 123 MET A CA 1
ATOM 4567 C C . MET C 1 124 ? 29.598 50.093 47.934 1.00 9.04 123 MET A C 1
ATOM 4568 O O . MET C 1 124 ? 30.574 49.349 47.940 1.00 9.59 123 MET A O 1
ATOM 4573 N N . GLU C 1 125 ? 29.179 50.733 46.821 1.00 8.67 124 GLU A N 1
ATOM 4574 C CA . GLU C 1 125 ? 29.880 50.696 45.538 1.00 9.03 124 GLU A CA 1
ATOM 4575 C C . GLU C 1 125 ? 31.359 51.135 45.545 1.00 9.16 124 GLU A C 1
ATOM 4576 O O . GLU C 1 125 ? 32.151 50.745 44.672 1.00 10.24 124 GLU A O 1
ATOM 4582 N N . PHE C 1 126 ? 31.725 51.877 46.570 1.00 9.66 125 PHE A N 1
ATOM 4583 C CA . PHE C 1 126 ? 33.048 52.362 46.710 1.00 10.37 125 PHE A CA 1
ATOM 4584 C C . PHE C 1 126 ? 33.983 51.233 47.125 1.00 10.34 125 PHE A C 1
ATOM 4585 O O . PHE C 1 126 ? 33.658 50.571 48.091 1.00 11.72 125 PHE A O 1
ATOM 4593 N N . PRO C 1 127 ? 35.161 51.089 46.467 1.00 9.38 126 PRO A N 1
ATOM 4594 C CA . PRO C 1 127 ? 36.004 49.911 46.865 1.00 9.67 126 PRO A CA 1
ATOM 4595 C C . PRO C 1 127 ? 36.801 50.169 48.181 1.00 10.20 126 PRO A C 1
ATOM 4596 O O . PRO C 1 127 ? 37.380 51.271 48.432 1.00 9.98 126 PRO A O 1
ATOM 4600 N N . ALA C 1 128 ? 36.811 49.164 49.043 1.00 10.15 127 ALA A N 1
ATOM 4601 C CA . ALA C 1 128 ? 37.642 49.233 50.236 1.00 10.35 127 ALA A CA 1
ATOM 4602 C C . ALA C 1 128 ? 39.029 48.827 49.927 1.00 11.46 127 ALA A C 1
ATOM 4603 O O . ALA C 1 128 ? 39.469 47.723 50.335 1.00 10.72 127 ALA A O 1
ATOM 4605 N N . VAL C 1 129 ? 39.761 49.754 49.316 1.00 10.74 128 VAL A N 1
ATOM 4606 C CA . VAL C 1 129 ? 41.013 49.462 48.683 1.00 10.91 128 VAL A CA 1
ATOM 4607 C C . VAL C 1 129 ? 42.136 50.104 49.485 1.00 10.84 128 VAL A C 1
ATOM 4608 O O . VAL C 1 129 ? 42.032 51.290 49.867 1.00 10.21 128 VAL A O 1
ATOM 4612 N N . ALA C 1 130 ? 43.246 49.402 49.662 1.00 10.54 129 ALA A N 1
ATOM 4613 C CA . ALA C 1 130 ? 44.372 49.976 50.364 1.00 11.72 129 ALA A CA 1
ATOM 4614 C C . ALA C 1 130 ? 45.190 50.877 49.429 1.00 10.94 129 ALA A C 1
ATOM 4615 O O . ALA C 1 130 ? 45.106 50.787 48.183 1.00 9.34 129 ALA A O 1
ATOM 4617 N N . ASN C 1 131 ? 46.053 51.694 50.042 1.00 12.22 130 ASN A N 1
ATOM 4618 C CA . ASN C 1 131 ? 46.928 52.527 49.264 1.00 13.09 130 ASN A CA 1
ATOM 4619 C C . ASN C 1 131 ? 48.021 51.735 48.571 1.00 13.94 130 ASN A C 1
ATOM 4620 O O . ASN C 1 131 ? 48.624 50.782 49.164 1.00 14.23 130 ASN A O 1
ATOM 4625 N N . PHE C 1 132 ? 48.234 52.088 47.295 1.00 13.51 131 PHE A N 1
ATOM 4626 C CA . PHE C 1 132 ? 49.188 51.363 46.414 1.00 14.54 131 PHE A CA 1
ATOM 4627 C C . PHE C 1 132 ? 50.636 51.440 46.912 1.00 12.96 131 PHE A C 1
ATOM 4628 O O . PHE C 1 132 ? 51.335 50.447 47.050 1.00 11.07 131 PHE A O 1
ATOM 4636 N N . GLU C 1 133 ? 51.086 52.646 47.203 1.00 13.06 132 GLU A N 1
ATOM 4637 C CA . GLU C 1 133 ? 52.433 52.797 47.687 1.00 15.09 132 GLU A CA 1
ATOM 4638 C C . GLU C 1 133 ? 52.662 52.043 48.973 1.00 12.96 132 GLU A C 1
ATOM 4639 O O . GLU C 1 133 ? 53.730 51.430 49.129 1.00 14.86 132 GLU A O 1
ATOM 4645 N N . CYS C 1 134 ? 51.700 52.070 49.919 1.00 12.72 133 CYS A N 1
ATOM 4646 C CA . CYS C 1 134 ? 51.912 51.465 51.222 1.00 13.27 133 CYS A CA 1
ATOM 4647 C C . CYS C 1 134 ? 51.828 49.964 51.074 1.00 12.76 133 CYS A C 1
ATOM 4648 O O . CYS C 1 134 ? 52.596 49.242 51.714 1.00 12.36 133 CYS A O 1
ATOM 4651 N N . THR C 1 135 ? 50.935 49.499 50.198 1.00 13.89 134 THR A N 1
ATOM 4652 C CA . THR C 1 135 ? 50.828 48.027 49.981 1.00 13.43 134 THR A CA 1
ATOM 4653 C C . THR C 1 135 ? 52.104 47.538 49.341 1.00 14.28 134 THR A C 1
ATOM 4654 O O . THR C 1 135 ? 52.628 46.451 49.705 1.00 13.96 134 THR A O 1
ATOM 4658 N N . THR C 1 136 ? 52.667 48.354 48.467 1.00 14.33 135 THR A N 1
ATOM 4659 C CA . THR C 1 136 ? 53.942 48.004 47.810 1.00 14.29 135 THR A CA 1
ATOM 4660 C C . THR C 1 136 ? 55.028 47.851 48.874 1.00 14.84 135 THR A C 1
ATOM 4661 O O . THR C 1 136 ? 55.786 46.879 48.877 1.00 12.30 135 THR A O 1
ATOM 4665 N N . ALA C 1 137 ? 55.111 48.838 49.754 1.00 13.63 136 ALA A N 1
ATOM 4666 C CA . ALA C 1 137 ? 56.011 48.789 50.908 1.00 14.66 136 ALA A CA 1
ATOM 4667 C C . ALA C 1 137 ? 55.881 47.539 51.780 1.00 14.44 136 ALA A C 1
ATOM 4668 O O . ALA C 1 137 ? 56.913 46.978 52.234 1.00 12.30 136 ALA A O 1
ATOM 4670 N N . MET C 1 138 ? 54.641 47.173 52.094 1.00 14.08 137 MET A N 1
ATOM 4671 C CA . MET C 1 138 ? 54.390 45.913 52.839 1.00 16.00 137 MET A CA 1
ATOM 4672 C C . MET C 1 138 ? 54.902 44.710 52.112 1.00 15.30 137 MET A C 1
ATOM 4673 O O . MET C 1 138 ? 55.474 43.828 52.731 1.00 14.82 137 MET A O 1
ATOM 4678 N N . VAL C 1 139 ? 54.614 44.651 50.814 1.00 14.79 138 VAL A N 1
ATOM 4679 C CA . VAL C 1 139 ? 55.070 43.511 50.021 1.00 15.59 138 VAL A CA 1
ATOM 4680 C C . VAL C 1 139 ? 56.603 43.486 49.997 1.00 15.57 138 VAL A C 1
ATOM 4681 O O . VAL C 1 139 ? 57.227 42.437 50.178 1.00 13.88 138 VAL A O 1
ATOM 4685 N N . ALA C 1 140 ? 57.223 44.645 49.799 1.00 14.11 139 ALA A N 1
ATOM 4686 C CA . ALA C 1 140 ? 58.704 44.667 49.778 1.00 14.81 139 ALA A CA 1
ATOM 4687 C C . ALA C 1 140 ? 59.270 44.260 51.158 1.00 15.05 139 ALA A C 1
ATOM 4688 O O . ALA C 1 140 ? 60.285 43.563 51.228 1.00 16.06 139 ALA A O 1
ATOM 4690 N N . ALA C 1 141 ? 58.606 44.659 52.249 1.00 15.34 140 ALA A N 1
ATOM 4691 C CA . ALA C 1 141 ? 59.101 44.333 53.566 1.00 14.22 140 ALA A CA 1
ATOM 4692 C C . ALA C 1 141 ? 59.013 42.820 53.819 1.00 15.89 140 ALA A C 1
ATOM 4693 O O . ALA C 1 141 ? 59.904 42.246 54.436 1.00 16.79 140 ALA A O 1
ATOM 4695 N N . CYS C 1 142 ? 57.919 42.206 53.361 1.00 14.27 141 CYS A N 1
ATOM 4696 C CA . CYS C 1 142 ? 57.777 40.736 53.403 1.00 15.48 141 CYS A CA 1
ATOM 4697 C C . CYS C 1 142 ? 58.945 40.068 52.699 1.00 15.69 141 CYS A C 1
ATOM 4698 O O . CYS C 1 142 ? 59.585 39.167 53.261 1.00 19.71 141 CYS A O 1
ATOM 4701 N N . ARG C 1 143 ? 59.199 40.485 51.459 1.00 15.25 142 ARG A N 1
ATOM 4702 C CA . ARG C 1 143 ? 60.238 39.858 50.636 1.00 16.60 142 ARG A CA 1
ATOM 4703 C C . ARG C 1 143 ? 61.661 40.129 51.164 1.00 17.57 142 ARG A C 1
ATOM 4704 O O . ARG C 1 143 ? 62.510 39.226 51.194 1.00 17.47 142 ARG A O 1
ATOM 4712 N N . ASP C 1 144 ? 61.928 41.350 51.645 1.00 17.73 143 ASP A N 1
ATOM 4713 C CA . ASP C 1 144 ? 63.230 41.611 52.278 1.00 18.05 143 ASP A CA 1
ATOM 4714 C C . ASP C 1 144 ? 63.467 40.661 53.484 1.00 20.16 143 ASP A C 1
ATOM 4715 O O . ASP C 1 144 ? 64.613 40.370 53.842 1.00 19.03 143 ASP A O 1
ATOM 4720 N N . ALA C 1 145 ? 62.389 40.224 54.146 1.00 19.55 144 ALA A N 1
ATOM 4721 C CA . ALA C 1 145 ? 62.466 39.257 55.250 1.00 19.30 144 ALA A CA 1
ATOM 4722 C C . ALA C 1 145 ? 62.411 37.772 54.837 1.00 20.59 144 ALA A C 1
ATOM 4723 O O . ALA C 1 145 ? 62.357 36.886 55.682 1.00 19.77 144 ALA A O 1
ATOM 4725 N N . GLY C 1 146 ? 62.408 37.487 53.552 1.00 18.45 145 GLY A N 1
ATOM 4726 C CA . GLY C 1 146 ? 62.349 36.083 53.105 1.00 20.01 145 GLY A CA 1
ATOM 4727 C C . GLY C 1 146 ? 60.978 35.457 53.151 1.00 20.93 145 GLY A C 1
ATOM 4728 O O . GLY C 1 146 ? 60.847 34.226 53.173 1.00 23.24 145 GLY A O 1
ATOM 4729 N N . VAL C 1 147 ? 59.940 36.299 53.169 1.00 19.89 146 VAL A N 1
ATOM 4730 C CA . VAL C 1 147 ? 58.542 35.875 53.236 1.00 21.24 146 VAL A CA 1
ATOM 4731 C C . VAL C 1 147 ? 57.824 36.264 51.957 1.00 19.73 146 VAL A C 1
ATOM 4732 O O . VAL C 1 147 ? 57.847 37.437 51.535 1.00 18.88 146 VAL A O 1
ATOM 4736 N N . GLU C 1 148 ? 57.140 35.318 51.337 1.00 17.34 147 GLU A N 1
ATOM 4737 C CA . GLU C 1 148 ? 56.388 35.648 50.121 1.00 17.90 147 GLU A CA 1
ATOM 4738 C C . GLU C 1 148 ? 54.965 35.812 50.610 1.00 16.06 147 GLU A C 1
ATOM 4739 O O . GLU C 1 148 ? 54.385 34.840 51.050 1.00 17.44 147 GLU A O 1
ATOM 4745 N N . PRO C 1 149 ? 54.390 37.029 50.521 1.00 13.49 148 PRO A N 1
ATOM 4746 C CA . PRO C 1 149 ? 53.083 37.199 51.107 1.00 13.59 148 PRO A CA 1
ATOM 4747 C C . PRO C 1 149 ? 51.987 36.749 50.215 1.00 13.88 148 PRO A C 1
ATOM 4748 O O . PRO C 1 149 ? 52.138 36.823 48.993 1.00 15.51 148 PRO A O 1
ATOM 4752 N N . HIS C 1 150 ? 50.858 36.342 50.783 1.00 14.60 149 HIS A N 1
ATOM 4753 C CA . HIS C 1 150 ? 49.671 36.241 49.958 1.00 14.59 149 HIS A CA 1
ATOM 4754 C C . HIS C 1 150 ? 49.103 37.648 49.803 1.00 14.38 149 HIS A C 1
ATOM 4755 O O . HIS C 1 150 ? 48.834 38.284 50.756 1.00 17.68 149 HIS A O 1
ATOM 4762 N N . ILE C 1 151 ? 48.841 38.058 48.580 1.00 13.12 150 ILE A N 1
ATOM 4763 C CA . ILE C 1 151 ? 48.416 39.413 48.269 1.00 13.49 150 ILE A CA 1
ATOM 4764 C C . ILE C 1 151 ? 47.075 39.216 47.590 1.00 12.92 150 ILE A C 1
ATOM 4765 O O . ILE C 1 151 ? 47.015 38.650 46.510 1.00 14.41 150 ILE A O 1
ATOM 4770 N N . GLY C 1 152 ? 45.997 39.702 48.195 1.00 13.51 151 GLY A N 1
ATOM 4771 C CA . GLY C 1 152 ? 44.696 39.483 47.651 1.00 12.34 151 GLY A CA 1
ATOM 4772 C C . GLY C 1 152 ? 43.592 40.222 48.362 1.00 13.47 151 GLY A C 1
ATOM 4773 O O . GLY C 1 152 ? 43.846 41.217 49.045 1.00 13.85 151 GLY A O 1
ATOM 4774 N N . VAL C 1 153 ? 42.385 39.668 48.249 1.00 11.90 152 VAL A N 1
ATOM 4775 C CA . VAL C 1 153 ? 41.198 40.263 48.873 1.00 11.78 152 VAL A CA 1
ATOM 4776 C C . VAL C 1 153 ? 40.920 39.633 50.235 1.00 12.71 152 VAL A C 1
ATOM 4777 O O . VAL C 1 153 ? 41.128 38.412 50.444 1.00 12.18 152 VAL A O 1
ATOM 4781 N N . THR C 1 154 ? 40.402 40.422 51.167 1.00 11.02 153 THR A N 1
ATOM 4782 C CA . THR C 1 154 ? 40.135 39.940 52.504 1.00 12.04 153 THR A CA 1
ATOM 4783 C C . THR C 1 154 ? 38.685 40.194 52.831 1.00 11.63 153 THR A C 1
ATOM 4784 O O . THR C 1 154 ? 38.189 41.268 52.565 1.00 11.73 153 THR A O 1
ATOM 4788 N N . ALA C 1 155 ? 37.963 39.211 53.355 1.00 10.51 154 ALA A N 1
ATOM 4789 C CA . ALA C 1 155 ? 36.624 39.509 53.892 1.00 10.42 154 ALA A CA 1
ATOM 4790 C C . ALA C 1 155 ? 36.692 40.136 55.273 1.00 10.38 154 ALA A C 1
ATOM 4791 O O . ALA C 1 155 ? 37.235 39.575 56.194 1.00 10.53 154 ALA A O 1
ATOM 4793 N N . SER C 1 156 ? 36.209 41.397 55.383 1.00 9.51 155 SER A N 1
ATOM 4794 C CA . SER C 1 156 ? 36.294 42.170 56.606 1.00 10.13 155 SER A CA 1
ATOM 4795 C C . SER C 1 156 ? 34.919 42.280 57.277 1.00 9.23 155 SER A C 1
ATOM 4796 O O . SER C 1 156 ? 33.995 42.988 56.796 1.00 8.73 155 SER A O 1
ATOM 4799 N N . SER C 1 157 ? 34.765 41.537 58.371 1.00 8.55 156 SER A N 1
ATOM 4800 C CA . SER C 1 157 ? 33.503 41.271 58.959 1.00 8.30 156 SER A CA 1
ATOM 4801 C C . SER C 1 157 ? 33.330 41.986 60.305 1.00 8.26 156 SER A C 1
ATOM 4802 O O . SER C 1 157 ? 34.259 42.004 61.134 1.00 8.06 156 SER A O 1
ATOM 4805 N N . ASP C 1 158 ? 32.161 42.581 60.509 1.00 8.47 157 ASP A N 1
ATOM 4806 C CA . ASP C 1 158 ? 31.739 43.171 61.800 1.00 9.48 157 ASP A CA 1
ATOM 4807 C C . ASP C 1 158 ? 31.505 42.141 62.953 1.00 9.86 157 ASP A C 1
ATOM 4808 O O . ASP C 1 158 ? 31.192 42.495 64.101 1.00 10.22 157 ASP A O 1
ATOM 4813 N N . THR C 1 159 ? 31.619 40.833 62.660 1.00 9.81 158 THR A N 1
ATOM 4814 C CA . THR C 1 159 ? 31.552 39.869 63.724 1.00 10.10 158 THR A CA 1
ATOM 4815 C C . THR C 1 159 ? 32.669 38.834 63.442 1.00 9.90 158 THR A C 1
ATOM 4816 O O . THR C 1 159 ? 33.138 38.655 62.341 1.00 9.36 158 THR A O 1
ATOM 4820 N N . PHE C 1 160 ? 33.112 38.258 64.519 1.00 9.53 159 PHE A N 1
ATOM 4821 C CA . PHE C 1 160 ? 34.001 37.110 64.538 1.00 8.47 159 PHE A CA 1
ATOM 4822 C C . PHE C 1 160 ? 33.207 35.807 64.342 1.00 8.84 159 PHE A C 1
ATOM 4823 O O . PHE C 1 160 ? 33.758 34.858 63.822 1.00 12.01 159 PHE A O 1
ATOM 4831 N N . TYR C 1 161 ? 31.947 35.753 64.770 1.00 8.50 160 TYR A N 1
ATOM 4832 C CA . TYR C 1 161 ? 31.184 34.455 64.817 1.00 8.76 160 TYR A CA 1
ATOM 4833 C C . TYR C 1 161 ? 30.264 34.282 63.567 1.00 9.23 160 TYR A C 1
ATOM 4834 O O . TYR C 1 161 ? 30.718 33.789 62.559 1.00 10.05 160 TYR A O 1
ATOM 4843 N N . PRO C 1 162 ? 29.018 34.776 63.556 1.00 9.75 161 PRO A N 1
ATOM 4844 C CA . PRO C 1 162 ? 28.235 34.526 62.349 1.00 9.87 161 PRO A CA 1
ATOM 4845 C C . PRO C 1 162 ? 28.758 35.022 60.973 1.00 9.60 161 PRO A C 1
ATOM 4846 O O . PRO C 1 162 ? 28.568 34.354 59.995 1.00 10.38 161 PRO A O 1
ATOM 4850 N N . GLY C 1 163 ? 29.278 36.269 60.894 1.00 9.56 162 GLY A N 1
ATOM 4851 C CA . GLY C 1 163 ? 29.789 36.865 59.711 1.00 10.08 162 GLY A CA 1
ATOM 4852 C C . GLY C 1 163 ? 31.002 36.203 59.102 1.00 9.86 162 GLY A C 1
ATOM 4853 O O . GLY C 1 163 ? 31.403 36.481 57.971 1.00 11.37 162 GLY A O 1
ATOM 4854 N N . GLN C 1 164 ? 31.647 35.333 59.885 1.00 10.87 163 GLN A N 1
ATOM 4855 C CA . GLN C 1 164 ? 32.761 34.549 59.441 1.00 9.26 163 GLN A CA 1
ATOM 4856 C C . GLN C 1 164 ? 32.234 33.139 59.377 1.00 9.26 163 GLN A C 1
ATOM 4857 O O . GLN C 1 164 ? 33.019 32.188 59.320 1.00 8.89 163 GLN A O 1
ATOM 4863 N N . GLU C 1 165 ? 30.913 33.000 59.424 1.00 9.65 164 GLU A N 1
ATOM 4864 C CA . GLU C 1 165 ? 30.245 31.688 59.335 1.00 10.44 164 GLU A CA 1
ATOM 4865 C C . GLU C 1 165 ? 30.848 30.619 60.253 1.00 11.74 164 GLU A C 1
ATOM 4866 O O . GLU C 1 165 ? 31.112 29.418 59.862 1.00 12.76 164 GLU A O 1
ATOM 4872 N N . ARG C 1 166 ? 31.125 31.025 61.502 1.00 12.17 165 ARG A N 1
ATOM 4873 C CA . ARG C 1 166 ? 31.405 30.050 62.595 1.00 12.15 165 ARG A CA 1
ATOM 4874 C C . ARG C 1 166 ? 30.156 29.464 63.141 1.00 11.50 165 ARG A C 1
ATOM 4875 O O . ARG C 1 166 ? 29.204 30.190 63.410 1.00 11.67 165 ARG A O 1
ATOM 4883 N N . TYR C 1 167 ? 30.114 28.129 63.274 1.00 11.12 166 TYR A N 1
ATOM 4884 C CA . TYR C 1 167 ? 28.942 27.426 63.750 1.00 11.65 166 TYR A CA 1
ATOM 4885 C C . TYR C 1 167 ? 29.039 26.990 65.205 1.00 12.25 166 TYR A C 1
ATOM 4886 O O . TYR C 1 167 ? 28.046 26.544 65.763 1.00 12.25 166 TYR A O 1
ATOM 4895 N N . ASP C 1 168 ? 30.249 27.075 65.777 1.00 12.57 167 ASP A N 1
ATOM 4896 C CA . ASP C 1 168 ? 30.516 26.547 67.079 1.00 14.56 167 ASP A CA 1
ATOM 4897 C C . ASP C 1 168 ? 30.201 27.576 68.138 1.00 14.19 167 ASP A C 1
ATOM 4898 O O . ASP C 1 168 ? 31.073 27.983 68.964 1.00 14.50 167 ASP A O 1
ATOM 4903 N N . THR C 1 169 ? 28.921 27.906 68.148 1.00 13.16 168 THR A N 1
ATOM 4904 C CA . THR C 1 169 ? 28.387 28.922 68.993 1.00 12.93 168 THR A CA 1
ATOM 4905 C C . THR C 1 169 ? 27.253 28.427 69.869 1.00 12.52 168 THR A C 1
ATOM 4906 O O . THR C 1 169 ? 26.812 27.279 69.792 1.00 11.33 168 THR A O 1
ATOM 4910 N N . VAL C 1 170 ? 26.706 29.309 70.640 1.00 11.02 169 VAL A N 1
ATOM 4911 C CA . VAL C 1 170 ? 25.635 28.942 71.561 1.00 12.46 169 VAL A CA 1
ATOM 4912 C C . VAL C 1 170 ? 24.455 28.393 70.754 1.00 13.56 169 VAL A C 1
ATOM 4913 O O . VAL C 1 170 ? 23.913 27.330 71.050 1.00 14.04 169 VAL A O 1
ATOM 4917 N N . THR C 1 171 ? 24.020 29.126 69.725 1.00 13.72 170 THR A N 1
ATOM 4918 C CA . THR C 1 171 ? 22.845 28.674 68.957 1.00 13.71 170 THR A CA 1
ATOM 4919 C C . THR C 1 171 ? 23.152 27.791 67.765 1.00 11.79 170 THR A C 1
ATOM 4920 O O . THR C 1 171 ? 22.310 27.027 67.327 1.00 11.99 170 THR A O 1
ATOM 4924 N N . GLY C 1 172 ? 24.371 27.926 67.271 1.00 12.19 171 GLY A N 1
ATOM 4925 C CA . GLY C 1 172 ? 24.897 27.188 66.131 1.00 14.05 171 GLY A CA 1
ATOM 4926 C C . GLY C 1 172 ? 24.195 27.520 64.832 1.00 14.08 171 GLY A C 1
ATOM 4927 O O . GLY C 1 172 ? 24.206 26.727 63.900 1.00 16.92 171 GLY A O 1
ATOM 4928 N N . ARG C 1 173 ? 23.559 28.704 64.756 1.00 14.49 172 ARG A N 1
ATOM 4929 C CA . ARG C 1 173 ? 22.857 29.118 63.559 1.00 14.79 172 ARG A CA 1
ATOM 4930 C C . ARG C 1 173 ? 23.589 30.315 62.970 1.00 13.79 172 ARG A C 1
ATOM 4931 O O . ARG C 1 173 ? 24.318 31.023 63.680 1.00 13.19 172 ARG A O 1
ATOM 4939 N N . VAL C 1 174 ? 23.445 30.492 61.681 1.00 12.65 173 VAL A N 1
ATOM 4940 C CA . VAL C 1 174 ? 24.020 31.675 61.031 1.00 12.01 173 VAL A CA 1
ATOM 4941 C C . VAL C 1 174 ? 22.862 32.225 60.244 1.00 11.83 173 VAL A C 1
ATOM 4942 O O . VAL C 1 174 ? 22.160 31.493 59.570 1.00 11.82 173 VAL A O 1
ATOM 4946 N N . THR C 1 175 ? 22.592 33.539 60.335 1.00 10.75 174 THR A N 1
ATOM 4947 C CA . THR C 1 175 ? 21.503 34.063 59.579 1.00 9.79 174 THR A CA 1
ATOM 4948 C C . THR C 1 175 ? 21.723 33.870 58.032 1.00 9.14 174 THR A C 1
ATOM 4949 O O . THR C 1 175 ? 22.856 33.851 57.490 1.00 10.99 174 THR A O 1
ATOM 4953 N N . ARG C 1 176 ? 20.596 33.743 57.339 1.00 8.93 175 ARG A N 1
ATOM 4954 C CA . ARG C 1 176 ? 20.538 33.431 55.913 1.00 9.95 175 ARG A CA 1
ATOM 4955 C C . ARG C 1 176 ? 21.573 34.090 55.034 1.00 10.11 175 ARG A C 1
ATOM 4956 O O . ARG C 1 176 ? 22.236 33.484 54.167 1.00 10.40 175 ARG A O 1
ATOM 4964 N N . ARG C 1 177 ? 21.719 35.414 55.176 1.00 10.40 176 ARG A N 1
ATOM 4965 C CA . ARG C 1 177 ? 22.680 36.049 54.329 1.00 11.48 176 ARG A CA 1
ATOM 4966 C C . ARG C 1 177 ? 24.099 35.476 54.429 1.00 10.26 176 ARG A C 1
ATOM 4967 O O . ARG C 1 177 ? 24.821 35.422 53.418 1.00 10.34 176 ARG A O 1
ATOM 4975 N N . PHE C 1 178 ? 24.469 35.080 55.627 1.00 9.42 177 PHE A N 1
ATOM 4976 C CA . PHE C 1 178 ? 25.807 34.635 55.910 1.00 9.16 177 PHE A CA 1
ATOM 4977 C C . PHE C 1 178 ? 25.929 33.133 55.805 1.00 8.36 177 PHE A C 1
ATOM 4978 O O . PHE C 1 178 ? 27.035 32.605 55.865 1.00 9.15 177 PHE A O 1
ATOM 4986 N N . ALA C 1 179 ? 24.809 32.453 55.708 1.00 8.85 178 ALA A N 1
ATOM 4987 C CA . ALA C 1 179 ? 24.916 30.977 55.564 1.00 9.37 178 ALA A CA 1
ATOM 4988 C C . ALA C 1 179 ? 25.329 30.656 54.135 1.00 10.22 178 ALA A C 1
ATOM 4989 O O . ALA C 1 179 ? 24.731 31.185 53.201 1.00 10.51 178 ALA A O 1
ATOM 4991 N N . GLY C 1 180 ? 26.366 29.805 53.979 1.00 9.64 179 GLY A N 1
ATOM 4992 C CA . GLY C 1 180 ? 27.038 29.540 52.714 1.00 9.74 179 GLY A CA 1
ATOM 4993 C C . GLY C 1 180 ? 28.023 30.658 52.326 1.00 9.69 179 GLY A C 1
ATOM 4994 O O . GLY C 1 180 ? 28.634 30.591 51.241 1.00 11.70 179 GLY A O 1
ATOM 4995 N N . SER C 1 181 ? 28.111 31.725 53.127 1.00 10.51 180 SER A N 1
ATOM 4996 C CA . SER C 1 181 ? 28.956 32.872 52.700 1.00 10.67 180 SER A CA 1
ATOM 4997 C C . SER C 1 181 ? 30.450 32.538 52.594 1.00 11.03 180 SER A C 1
ATOM 4998 O O . SER C 1 181 ? 31.099 32.918 51.579 1.00 10.90 180 SER A O 1
ATOM 5001 N N . MET C 1 182 ? 31.035 31.837 53.572 1.00 11.74 181 MET A N 1
ATOM 5002 C CA . MET C 1 182 ? 32.435 31.447 53.446 1.00 12.46 181 MET A CA 1
ATOM 5003 C C . MET C 1 182 ? 32.780 30.857 52.094 1.00 13.12 181 MET A C 1
ATOM 5004 O O . MET C 1 182 ? 33.780 31.250 51.515 1.00 12.85 181 MET A O 1
ATOM 5009 N N . LYS C 1 183 ? 31.971 29.909 51.616 1.00 12.58 182 LYS A N 1
ATOM 5010 C CA . LYS C 1 183 ? 32.180 29.265 50.322 1.00 14.55 182 LYS A CA 1
ATOM 5011 C C . LYS C 1 183 ? 32.102 30.260 49.190 1.00 13.48 182 LYS A C 1
ATOM 5012 O O . LYS C 1 183 ? 32.867 30.196 48.216 1.00 16.48 182 LYS A O 1
ATOM 5018 N N . GLU C 1 184 ? 31.144 31.168 49.291 1.00 14.38 183 GLU A N 1
ATOM 5019 C CA . GLU C 1 184 ? 31.018 32.239 48.344 1.00 13.63 183 GLU A CA 1
ATOM 5020 C C . GLU C 1 184 ? 32.356 32.951 48.175 1.00 12.11 183 GLU A C 1
ATOM 5021 O O . GLU C 1 184 ? 32.897 33.013 47.073 1.00 9.47 183 GLU A O 1
ATOM 5027 N N . TRP C 1 185 ? 32.905 33.465 49.261 1.00 11.55 184 TRP A N 1
ATOM 5028 C CA . TRP C 1 185 ? 34.209 34.149 49.246 1.00 11.25 184 TRP A CA 1
ATOM 5029 C C . TRP C 1 185 ? 35.288 33.174 48.851 1.00 10.80 184 TRP A C 1
ATOM 5030 O O . TRP C 1 185 ? 36.138 33.495 48.132 1.00 10.89 184 TRP A O 1
ATOM 5041 N N . GLN C 1 186 ? 35.213 31.910 49.249 1.00 11.54 185 GLN A N 1
ATOM 5042 C CA . GLN C 1 186 ? 36.286 31.004 48.797 1.00 11.13 185 GLN A CA 1
ATOM 5043 C C . GLN C 1 186 ? 36.356 30.883 47.322 1.00 10.82 185 GLN A C 1
ATOM 5044 O O . GLN C 1 186 ? 37.432 30.919 46.692 1.00 11.31 185 GLN A O 1
ATOM 5050 N N . ASP C 1 187 ? 35.171 30.696 46.742 1.00 11.84 186 ASP A N 1
ATOM 5051 C CA . ASP C 1 187 ? 35.035 30.548 45.330 1.00 12.98 186 ASP A CA 1
ATOM 5052 C C . ASP C 1 187 ? 35.552 31.743 44.590 1.00 14.22 186 ASP A C 1
ATOM 5053 O O . ASP C 1 187 ? 36.078 31.575 43.472 1.00 15.80 186 ASP A O 1
ATOM 5058 N N . MET C 1 188 ? 35.377 32.926 45.209 1.00 12.87 187 MET A N 1
ATOM 5059 C CA . MET C 1 188 ? 35.887 34.192 44.701 1.00 13.48 187 MET A CA 1
ATOM 5060 C C . MET C 1 188 ? 37.400 34.415 44.887 1.00 13.47 187 MET A C 1
ATOM 5061 O O . MET C 1 188 ? 37.947 35.491 44.483 1.00 13.81 187 MET A O 1
ATOM 5066 N N . GLY C 1 189 ? 38.105 33.458 45.471 1.00 12.59 188 GLY A N 1
ATOM 5067 C CA . GLY C 1 189 ? 39.505 33.633 45.721 1.00 11.81 188 GLY A CA 1
ATOM 5068 C C . GLY C 1 189 ? 39.868 34.570 46.865 1.00 11.21 188 GLY A C 1
ATOM 5069 O O . GLY C 1 189 ? 41.036 34.888 47.010 1.00 11.61 188 GLY A O 1
ATOM 5070 N N . VAL C 1 190 ? 38.883 34.908 47.735 1.00 9.97 189 VAL A N 1
ATOM 5071 C CA . VAL C 1 190 ? 39.153 35.679 48.957 1.00 10.05 189 VAL A CA 1
ATOM 5072 C C . VAL C 1 190 ? 40.085 34.873 49.834 1.00 10.12 189 VAL A C 1
ATOM 5073 O O . VAL C 1 190 ? 39.926 33.635 49.900 1.00 12.54 189 VAL A O 1
ATOM 5077 N N . LEU C 1 191 ? 41.108 35.509 50.405 1.00 10.54 190 LEU A N 1
ATOM 5078 C CA . LEU C 1 191 ? 42.136 34.802 51.168 1.00 10.61 190 LEU A CA 1
ATOM 5079 C C . LEU C 1 191 ? 41.777 34.499 52.633 1.00 10.20 190 LEU A C 1
ATOM 5080 O O . LEU C 1 191 ? 42.173 33.441 53.195 1.00 9.71 190 LEU A O 1
ATOM 5085 N N . ASN C 1 192 ? 41.064 35.413 53.280 1.00 9.12 191 ASN A N 1
ATOM 5086 C CA . ASN C 1 192 ? 40.992 35.395 54.723 1.00 9.12 191 ASN A CA 1
ATOM 5087 C C . ASN C 1 192 ? 39.911 36.287 55.250 1.00 9.81 191 ASN A C 1
ATOM 5088 O O . ASN C 1 192 ? 39.369 37.097 54.488 1.00 9.17 191 ASN A O 1
ATOM 5093 N N . TYR C 1 193 ? 39.646 36.126 56.550 1.00 10.03 192 TYR A N 1
ATOM 5094 C CA . TYR C 1 193 ? 38.734 36.964 57.363 1.00 10.00 192 TYR A CA 1
ATOM 5095 C C . TYR C 1 193 ? 39.465 37.805 58.409 1.00 9.80 192 TYR A C 1
ATOM 5096 O O . TYR C 1 193 ? 40.347 37.335 59.141 1.00 8.41 192 TYR A O 1
ATOM 5105 N N . GLU C 1 194 ? 39.144 39.105 58.482 1.00 11.06 193 GLU A N 1
ATOM 5106 C CA . GLU C 1 194 ? 39.460 39.861 59.661 1.00 12.76 193 GLU A CA 1
ATOM 5107 C C . GLU C 1 194 ? 38.312 40.865 59.871 1.00 10.46 193 GLU A C 1
ATOM 5108 O O . GLU C 1 194 ? 37.253 40.722 59.241 1.00 10.80 193 GLU A O 1
ATOM 5114 N N . MET C 1 195 ? 38.524 41.842 60.751 1.00 10.20 194 MET A N 1
ATOM 5115 C CA . MET C 1 195 ? 37.433 42.618 61.276 1.00 9.62 194 MET A CA 1
ATOM 5116 C C . MET C 1 195 ? 37.602 44.135 61.037 1.00 9.69 194 MET A C 1
ATOM 5117 O O . MET C 1 195 ? 36.629 44.808 61.135 1.00 11.95 194 MET A O 1
ATOM 5122 N N . GLU C 1 196 ? 38.734 44.623 60.569 1.00 8.52 195 GLU A N 1
ATOM 5123 C CA . GLU C 1 196 ? 38.914 46.112 60.573 1.00 9.60 195 GLU A CA 1
ATOM 5124 C C . GLU C 1 196 ? 39.176 46.768 59.217 1.00 10.69 195 GLU A C 1
ATOM 5125 O O . GLU C 1 196 ? 38.906 48.003 58.993 1.00 11.87 195 GLU A O 1
ATOM 5131 N N . SER C 1 197 ? 39.736 46.009 58.316 1.00 9.55 196 SER A N 1
ATOM 5132 C CA . SER C 1 197 ? 40.364 46.587 57.140 1.00 9.64 196 SER A CA 1
ATOM 5133 C C . SER C 1 197 ? 39.335 47.225 56.203 1.00 9.27 196 SER A C 1
ATOM 5134 O O . SER C 1 197 ? 39.645 48.247 55.559 1.00 8.52 196 SER A O 1
ATOM 5137 N N . ALA C 1 198 ? 38.089 46.703 56.172 1.00 8.79 197 ALA A N 1
ATOM 5138 C CA . ALA C 1 198 ? 37.110 47.282 55.297 1.00 8.49 197 ALA A CA 1
ATOM 5139 C C . ALA C 1 198 ? 36.855 48.710 55.755 1.00 8.65 197 ALA A C 1
ATOM 5140 O O . ALA C 1 198 ? 36.894 49.643 54.989 1.00 9.70 197 ALA A O 1
ATOM 5142 N N . THR C 1 199 ? 36.630 48.864 57.049 1.00 8.19 198 THR A N 1
ATOM 5143 C CA . THR C 1 199 ? 36.478 50.254 57.570 1.00 8.39 198 THR A CA 1
ATOM 5144 C C . THR C 1 199 ? 37.720 51.106 57.417 1.00 8.61 198 THR A C 1
ATOM 5145 O O . THR C 1 199 ? 37.614 52.325 57.049 1.00 8.19 198 THR A O 1
ATOM 5149 N N . LEU C 1 200 ? 38.877 50.563 57.816 1.00 8.57 199 LEU A N 1
ATOM 5150 C CA . LEU C 1 200 ? 40.136 51.310 57.774 1.00 8.92 199 LEU A CA 1
ATOM 5151 C C . LEU C 1 200 ? 40.383 51.807 56.324 1.00 9.72 199 LEU A C 1
ATOM 5152 O O . LEU C 1 200 ? 40.643 53.031 56.070 1.00 10.31 199 LEU A O 1
ATOM 5157 N N . PHE C 1 201 ? 40.224 50.899 55.363 1.00 9.66 200 PHE A N 1
ATOM 5158 C CA . PHE C 1 201 ? 40.548 51.244 53.976 1.00 10.56 200 PHE A CA 1
ATOM 5159 C C . PHE C 1 201 ? 39.581 52.273 53.351 1.00 10.29 200 PHE A C 1
ATOM 5160 O O . PHE C 1 201 ? 40.016 53.193 52.640 1.00 11.03 200 PHE A O 1
ATOM 5168 N N . THR C 1 202 ? 38.288 52.057 53.562 1.00 9.59 201 THR A N 1
ATOM 5169 C CA . THR C 1 202 ? 37.247 52.977 53.058 1.00 10.52 201 THR A CA 1
ATOM 5170 C C . THR C 1 202 ? 37.399 54.362 53.672 1.00 12.16 201 THR A C 1
ATOM 5171 O O . THR C 1 202 ? 37.293 55.398 52.985 1.00 12.11 201 THR A O 1
ATOM 5175 N N . MET C 1 203 ? 37.635 54.417 54.977 1.00 11.68 202 MET A N 1
ATOM 5176 C CA . MET C 1 203 ? 37.706 55.747 55.558 1.00 12.57 202 MET A CA 1
ATOM 5177 C C . MET C 1 203 ? 38.995 56.458 55.137 1.00 13.23 202 MET A C 1
ATOM 5178 O O . MET C 1 203 ? 38.991 57.669 54.943 1.00 15.76 202 MET A O 1
ATOM 5183 N N . CYS C 1 204 ? 40.095 55.739 54.964 1.00 11.41 203 CYS A N 1
ATOM 5184 C CA . CYS C 1 204 ? 41.333 56.416 54.515 1.00 12.37 203 CYS A CA 1
ATOM 5185 C C . CYS C 1 204 ? 41.253 56.835 53.037 1.00 12.08 203 CYS A C 1
ATOM 5186 O O . CYS C 1 204 ? 41.676 57.925 52.654 1.00 12.59 203 CYS A O 1
ATOM 5189 N N . ALA C 1 205 ? 40.683 55.987 52.218 1.00 12.10 204 ALA A N 1
ATOM 5190 C CA . ALA C 1 205 ? 40.688 56.209 50.769 1.00 11.76 204 ALA A CA 1
ATOM 5191 C C . ALA C 1 205 ? 39.793 57.422 50.488 1.00 12.62 204 ALA A C 1
ATOM 5192 O O . ALA C 1 205 ? 40.117 58.217 49.624 1.00 16.12 204 ALA A O 1
ATOM 5194 N N . THR C 1 206 ? 38.709 57.566 51.247 1.00 11.57 205 THR A N 1
ATOM 5195 C CA . THR C 1 206 ? 37.762 58.655 51.002 1.00 10.48 205 THR A CA 1
ATOM 5196 C C . THR C 1 206 ? 38.246 59.949 51.629 1.00 11.81 205 THR A C 1
ATOM 5197 O O . THR C 1 206 ? 37.758 61.041 51.245 1.00 11.16 205 THR A O 1
ATOM 5201 N N . GLN C 1 207 ? 39.048 59.833 52.702 1.00 12.74 206 GLN A N 1
ATOM 5202 C CA . GLN C 1 207 ? 39.458 61.017 53.487 1.00 15.09 206 GLN A CA 1
ATOM 5203 C C . GLN C 1 207 ? 40.847 61.552 53.123 1.00 15.84 206 GLN A C 1
ATOM 5204 O O . GLN C 1 207 ? 41.380 62.439 53.806 1.00 19.52 206 GLN A O 1
ATOM 5210 N N . GLY C 1 208 ? 41.509 60.946 52.146 1.00 16.09 207 GLY A N 1
ATOM 5211 C CA . GLY C 1 208 ? 42.778 61.429 51.745 1.00 14.17 207 GLY A CA 1
ATOM 5212 C C . GLY C 1 208 ? 43.971 60.922 52.566 1.00 13.17 207 GLY A C 1
ATOM 5213 O O . GLY C 1 208 ? 45.036 61.571 52.645 1.00 12.15 207 GLY A O 1
ATOM 5214 N N . TRP C 1 209 ? 43.872 59.723 53.133 1.00 12.04 208 TRP A N 1
ATOM 5215 C CA . TRP C 1 209 ? 44.970 59.212 53.989 1.00 12.22 208 TRP A CA 1
ATOM 5216 C C . TRP C 1 209 ? 45.360 57.901 53.387 1.00 11.57 208 TRP A C 1
ATOM 5217 O O . TRP C 1 209 ? 44.569 57.365 52.629 1.00 13.81 208 TRP A O 1
ATOM 5228 N N . ARG C 1 210 ? 46.546 57.412 53.721 1.00 12.12 209 ARG A N 1
ATOM 5229 C CA . ARG C 1 210 ? 47.053 56.159 53.163 1.00 12.91 209 ARG A CA 1
ATOM 5230 C C . ARG C 1 210 ? 46.929 55.055 54.199 1.00 11.79 209 ARG A C 1
ATOM 5231 O O . ARG C 1 210 ? 47.294 55.201 55.371 1.00 11.07 209 ARG A O 1
ATOM 5239 N N . ALA C 1 211 ? 46.480 53.895 53.736 1.00 11.13 210 ALA A N 1
ATOM 5240 C CA . ALA C 1 211 ? 46.358 52.734 54.593 1.00 11.21 210 ALA A CA 1
ATOM 5241 C C . ALA C 1 211 ? 46.835 51.501 53.909 1.00 12.34 210 ALA A C 1
ATOM 5242 O O . ALA C 1 211 ? 46.763 51.376 52.690 1.00 12.47 210 ALA A O 1
ATOM 5244 N N . ALA C 1 212 ? 47.319 50.575 54.724 1.00 12.37 211 ALA A N 1
ATOM 5245 C CA . ALA C 1 212 ? 47.637 49.213 54.282 1.00 13.54 211 ALA A CA 1
ATOM 5246 C C . ALA C 1 212 ? 47.498 48.254 55.432 1.00 14.05 211 ALA A C 1
ATOM 5247 O O . ALA C 1 212 ? 47.375 48.667 56.617 1.00 13.10 211 ALA A O 1
ATOM 5249 N N . SER C 1 213 ? 47.537 46.947 55.158 1.00 14.67 212 SER A N 1
ATOM 5250 C CA . SER C 1 213 ? 47.326 46.006 56.275 1.00 15.86 212 SER A CA 1
ATOM 5251 C C . SER C 1 213 ? 48.037 44.732 55.947 1.00 16.11 212 SER A C 1
ATOM 5252 O O . SER C 1 213 ? 47.868 44.217 54.801 1.00 14.44 212 SER A O 1
ATOM 5255 N N . VAL C 1 214 ? 48.752 44.233 56.960 1.00 14.57 213 VAL A N 1
ATOM 5256 C CA . VAL C 1 214 ? 49.449 42.945 56.924 1.00 15.93 213 VAL A CA 1
ATOM 5257 C C . VAL C 1 214 ? 48.977 42.139 58.098 1.00 16.02 213 VAL A C 1
ATOM 5258 O O . VAL C 1 214 ? 48.728 42.691 59.176 1.00 14.79 213 VAL A O 1
ATOM 5262 N N . ALA C 1 215 ? 48.819 40.833 57.907 1.00 16.79 214 ALA A N 1
ATOM 5263 C CA . ALA C 1 215 ? 48.280 40.043 58.970 1.00 15.57 214 ALA A CA 1
ATOM 5264 C C . ALA C 1 215 ? 48.857 38.645 58.966 1.00 14.98 214 ALA A C 1
ATOM 5265 O O . ALA C 1 215 ? 49.138 38.101 57.904 1.00 16.76 214 ALA A O 1
ATOM 5267 N N . GLY C 1 216 ? 49.071 38.158 60.189 1.00 14.81 215 GLY A N 1
ATOM 5268 C CA . GLY C 1 216 ? 49.515 36.773 60.458 1.00 15.76 215 GLY A CA 1
ATOM 5269 C C . GLY C 1 216 ? 48.364 35.802 60.558 1.00 15.72 215 GLY A C 1
ATOM 5270 O O . GLY C 1 216 ? 47.360 36.021 61.280 1.00 15.92 215 GLY A O 1
ATOM 5271 N N . VAL C 1 217 ? 48.536 34.675 59.869 1.00 17.22 216 VAL A N 1
ATOM 5272 C CA . VAL C 1 217 ? 47.474 33.693 59.719 1.00 17.86 216 VAL A CA 1
ATOM 5273 C C . VAL C 1 217 ? 47.569 32.800 60.954 1.00 16.70 216 VAL A C 1
ATOM 5274 O O . VAL C 1 217 ? 48.579 32.154 61.178 1.00 15.19 216 VAL A O 1
ATOM 5278 N N . ILE C 1 218 ? 46.534 32.801 61.770 1.00 16.45 217 ILE A N 1
ATOM 5279 C CA . ILE C 1 218 ? 46.571 32.071 63.020 1.00 17.17 217 ILE A CA 1
ATOM 5280 C C . ILE C 1 218 ? 45.628 30.868 63.013 1.00 16.81 217 ILE A C 1
ATOM 5281 O O . ILE C 1 218 ? 45.692 30.066 63.916 1.00 18.46 217 ILE A O 1
ATOM 5286 N N . VAL C 1 219 ? 44.798 30.734 61.977 1.00 14.88 218 VAL A N 1
ATOM 5287 C CA . VAL C 1 219 ? 43.918 29.572 61.843 1.00 14.89 218 VAL A CA 1
ATOM 5288 C C . VAL C 1 219 ? 43.591 29.464 60.385 1.00 14.84 218 VAL A C 1
ATOM 5289 O O . VAL C 1 219 ? 43.565 30.495 59.693 1.00 15.88 218 VAL A O 1
ATOM 5293 N N . ASN C 1 220 ? 43.436 28.223 59.912 1.00 13.51 219 ASN A N 1
ATOM 5294 C CA . ASN C 1 220 ? 42.944 28.039 58.577 1.00 15.35 219 ASN A CA 1
ATOM 5295 C C . ASN C 1 220 ? 41.557 27.473 58.721 1.00 15.84 219 ASN A C 1
ATOM 5296 O O . ASN C 1 220 ? 41.387 26.363 59.198 1.00 15.57 219 ASN A O 1
ATOM 5301 N N . ARG C 1 221 ? 40.577 28.222 58.219 1.00 14.79 220 ARG A N 1
ATOM 5302 C CA . ARG C 1 221 ? 39.181 27.855 58.356 1.00 14.78 220 ARG A CA 1
ATOM 5303 C C . ARG C 1 221 ? 38.720 26.651 57.585 1.00 16.75 220 ARG A C 1
ATOM 5304 O O . ARG C 1 221 ? 37.612 26.180 57.819 1.00 18.71 220 ARG A O 1
ATOM 5312 N N . THR C 1 222 ? 39.517 26.173 56.641 1.00 17.11 221 THR A N 1
ATOM 5313 C CA . THR C 1 222 ? 39.208 24.865 56.007 1.00 18.55 221 THR A CA 1
ATOM 5314 C C . THR C 1 222 ? 39.497 23.711 56.943 1.00 20.94 221 THR A C 1
ATOM 5315 O O . THR C 1 222 ? 39.061 22.583 56.689 1.00 20.43 221 THR A O 1
ATOM 5319 N N . GLN C 1 223 ? 40.253 23.976 58.002 1.00 21.63 222 GLN A N 1
ATOM 5320 C CA . GLN C 1 223 ? 40.545 22.993 59.058 1.00 22.51 222 GLN A CA 1
ATOM 5321 C C . GLN C 1 223 ? 39.692 23.132 60.331 1.00 21.10 222 GLN A C 1
ATOM 5322 O O . GLN C 1 223 ? 39.134 22.155 60.808 1.00 21.62 222 GLN A O 1
ATOM 5328 N N . GLN C 1 224 ? 39.603 24.321 60.912 1.00 17.04 223 GLN A N 1
ATOM 5329 C CA . GLN C 1 224 ? 38.971 24.446 62.220 1.00 17.46 223 GLN A CA 1
ATOM 5330 C C . GLN C 1 224 ? 38.524 25.893 62.437 1.00 17.51 223 GLN A C 1
ATOM 5331 O O . GLN C 1 224 ? 39.088 26.771 61.867 1.00 16.36 223 GLN A O 1
ATOM 5337 N N . GLU C 1 225 ? 37.521 26.104 63.282 1.00 17.93 224 GLU A N 1
ATOM 5338 C CA . GLU C 1 225 ? 37.177 27.453 63.720 1.00 19.70 224 GLU A CA 1
ATOM 5339 C C . GLU C 1 225 ? 38.140 28.116 64.713 1.00 21.69 224 GLU A C 1
ATOM 5340 O O . GLU C 1 225 ? 38.610 29.215 64.429 1.00 24.82 224 GLU A O 1
ATOM 5346 N N . ILE C 1 226 ? 38.436 27.526 65.876 1.00 21.60 225 ILE A N 1
ATOM 5347 C CA . ILE C 1 226 ? 39.167 28.295 66.889 1.00 23.21 225 ILE A CA 1
ATOM 5348 C C . ILE C 1 226 ? 40.671 28.098 66.718 1.00 20.78 225 ILE A C 1
ATOM 5349 O O . ILE C 1 226 ? 41.154 26.939 66.626 1.00 18.94 225 ILE A O 1
ATOM 5354 N N . PRO C 1 227 ? 41.427 29.204 66.700 1.00 19.16 226 PRO A N 1
ATOM 5355 C CA . PRO C 1 227 ? 42.857 29.166 66.480 1.00 20.57 226 PRO A CA 1
ATOM 5356 C C . PRO C 1 227 ? 43.568 28.523 67.650 1.00 22.97 226 PRO A C 1
ATOM 5357 O O . PRO C 1 227 ? 43.209 28.758 68.804 1.00 24.66 226 PRO A O 1
ATOM 5361 N N . ASP C 1 228 ? 44.572 27.718 67.353 1.00 26.16 227 ASP A N 1
ATOM 5362 C CA . ASP C 1 228 ? 45.398 27.144 68.398 1.00 28.62 227 ASP A CA 1
ATOM 5363 C C . ASP C 1 228 ? 46.260 28.213 68.992 1.00 30.06 227 ASP A C 1
ATOM 5364 O O . ASP C 1 228 ? 46.904 28.958 68.256 1.00 28.12 227 ASP A O 1
ATOM 5369 N N . GLU C 1 229 ? 46.298 28.266 70.323 1.00 32.54 228 GLU A N 1
ATOM 5370 C CA . GLU C 1 229 ? 47.270 29.103 71.014 1.00 35.33 228 GLU A CA 1
ATOM 5371 C C . GLU C 1 229 ? 48.633 28.526 70.679 1.00 35.28 228 GLU A C 1
ATOM 5372 O O . GLU C 1 229 ? 48.804 27.313 70.635 1.00 39.68 228 GLU A O 1
ATOM 5374 N N . ALA C 1 230 ? 49.596 29.382 70.395 1.00 36.21 229 ALA A N 1
ATOM 5375 C CA . ALA C 1 230 ? 50.889 28.897 69.919 1.00 37.70 229 ALA A CA 1
ATOM 5376 C C . ALA C 1 230 ? 51.944 29.973 70.098 1.00 38.09 229 ALA A C 1
ATOM 5377 O O . ALA C 1 230 ? 53.044 29.689 70.565 1.00 44.62 229 ALA A O 1
ATOM 5379 N N . VAL C 1 237 ? 54.327 39.136 65.108 1.00 21.63 236 VAL A N 1
ATOM 5380 C CA . VAL C 1 237 ? 55.659 38.569 65.399 1.00 22.12 236 VAL A CA 1
ATOM 5381 C C . VAL C 1 237 ? 56.469 38.650 64.088 1.00 21.23 236 VAL A C 1
ATOM 5382 O O . VAL C 1 237 ? 57.256 39.570 63.858 1.00 19.33 236 VAL A O 1
ATOM 5384 N N . SER C 1 238 ? 56.227 37.693 63.210 1.00 18.57 237 SER A N 1
ATOM 5385 C CA . SER C 1 238 ? 56.609 37.856 61.823 1.00 19.99 237 SER A CA 1
ATOM 5386 C C . SER C 1 238 ? 55.857 39.111 61.290 1.00 17.08 237 SER A C 1
ATOM 5387 O O . SER C 1 238 ? 56.513 40.020 60.772 1.00 20.31 237 SER A O 1
ATOM 5390 N N . ALA C 1 239 ? 54.534 39.179 61.495 1.00 15.60 238 ALA A N 1
ATOM 5391 C CA . ALA C 1 239 ? 53.728 40.295 60.956 1.00 15.33 238 ALA A CA 1
ATOM 5392 C C . ALA C 1 239 ? 54.211 41.657 61.499 1.00 15.61 238 ALA A C 1
ATOM 5393 O O . ALA C 1 239 ? 54.316 42.636 60.754 1.00 14.87 238 ALA A O 1
ATOM 5395 N N . VAL C 1 240 ? 54.401 41.732 62.811 1.00 15.52 239 VAL A N 1
ATOM 5396 C CA . VAL C 1 240 ? 54.848 42.991 63.408 1.00 16.32 239 VAL A CA 1
ATOM 5397 C C . VAL C 1 240 ? 56.235 43.368 62.924 1.00 15.85 239 VAL A C 1
ATOM 5398 O O . VAL C 1 240 ? 56.521 44.529 62.710 1.00 15.70 239 VAL A O 1
ATOM 5402 N N . SER C 1 241 ? 57.124 42.413 62.671 1.00 16.11 240 SER A N 1
ATOM 5403 C CA . SER C 1 241 ? 58.424 42.852 62.188 1.00 16.37 240 SER A CA 1
ATOM 5404 C C . SER C 1 241 ? 58.342 43.395 60.729 1.00 14.93 240 SER A C 1
ATOM 5405 O O . SER C 1 241 ? 59.003 44.405 60.336 1.00 13.82 240 SER A O 1
ATOM 5408 N N . ILE C 1 242 ? 57.427 42.823 59.977 1.00 14.13 241 ILE A N 1
ATOM 5409 C CA . ILE C 1 242 ? 57.160 43.258 58.597 1.00 13.04 241 ILE A CA 1
ATOM 5410 C C . ILE C 1 242 ? 56.558 44.669 58.619 1.00 12.31 241 ILE A C 1
ATOM 5411 O O . ILE C 1 242 ? 56.989 45.566 57.911 1.00 12.76 241 ILE A O 1
ATOM 5416 N N . VAL C 1 243 ? 55.597 44.908 59.515 1.00 10.75 242 VAL A N 1
ATOM 5417 C CA . VAL C 1 243 ? 55.002 46.292 59.513 1.00 11.07 242 VAL A CA 1
ATOM 5418 C C . VAL C 1 243 ? 55.996 47.356 59.895 1.00 11.32 242 VAL A C 1
ATOM 5419 O O . VAL C 1 243 ? 55.860 48.528 59.512 1.00 11.22 242 VAL A O 1
ATOM 5423 N N . VAL C 1 244 ? 56.976 47.019 60.720 1.00 12.06 243 VAL A N 1
ATOM 5424 C CA . VAL C 1 244 ? 57.874 48.043 61.248 1.00 13.31 243 VAL A CA 1
ATOM 5425 C C . VAL C 1 244 ? 58.859 48.280 60.131 1.00 14.09 243 VAL A C 1
ATOM 5426 O O . VAL C 1 244 ? 59.117 49.409 59.739 1.00 12.44 243 VAL A O 1
ATOM 5430 N N . ALA C 1 245 ? 59.325 47.177 59.541 1.00 14.67 244 ALA A N 1
ATOM 5431 C CA . ALA C 1 245 ? 60.114 47.253 58.323 1.00 14.69 244 ALA A CA 1
ATOM 5432 C C . ALA C 1 245 ? 59.459 48.147 57.236 1.00 14.94 244 ALA A C 1
ATOM 5433 O O . ALA C 1 245 ? 60.142 48.962 56.634 1.00 16.59 244 ALA A O 1
ATOM 5435 N N . ALA C 1 246 ? 58.154 48.034 57.020 1.00 13.30 245 ALA A N 1
ATOM 5436 C CA . ALA C 1 246 ? 57.451 48.822 56.011 1.00 12.64 245 ALA A CA 1
ATOM 5437 C C . ALA C 1 246 ? 57.370 50.285 56.413 1.00 12.44 245 ALA A C 1
ATOM 5438 O O . ALA C 1 246 ? 57.437 51.163 55.567 1.00 16.01 245 ALA A O 1
ATOM 5440 N N . ALA C 1 247 ? 57.110 50.535 57.698 1.00 13.79 246 ALA A N 1
ATOM 5441 C CA . ALA C 1 247 ? 57.052 51.915 58.191 1.00 14.44 246 ALA A CA 1
ATOM 5442 C C . ALA C 1 247 ? 58.373 52.636 57.884 1.00 16.35 246 ALA A C 1
ATOM 5443 O O . ALA C 1 247 ? 58.394 53.782 57.501 1.00 17.55 246 ALA A O 1
ATOM 5445 N N . LYS C 1 248 ? 59.490 51.948 58.045 1.00 18.92 247 LYS A N 1
ATOM 5446 C CA . LYS C 1 248 ? 60.827 52.524 57.785 1.00 20.41 247 LYS A CA 1
ATOM 5447 C C . LYS C 1 248 ? 61.019 52.814 56.289 1.00 20.93 247 LYS A C 1
ATOM 5448 O O . LYS C 1 248 ? 61.628 53.820 55.924 1.00 21.94 247 LYS A O 1
ATOM 5454 N N . LYS C 1 249 ? 60.517 51.928 55.435 1.00 20.86 248 LYS A N 1
ATOM 5455 C CA . LYS C 1 249 ? 60.511 52.133 53.973 1.00 21.66 248 LYS A CA 1
ATOM 5456 C C . LYS C 1 249 ? 59.720 53.426 53.676 1.00 19.90 248 LYS A C 1
ATOM 5457 O O . LYS C 1 249 ? 60.246 54.339 53.060 1.00 20.24 248 LYS A O 1
ATOM 5463 N N . LEU C 1 250 ? 58.510 53.561 54.221 1.00 18.53 249 LEU A N 1
ATOM 5464 C CA . LEU C 1 250 ? 57.666 54.696 53.848 1.00 17.52 249 LEU A CA 1
ATOM 5465 C C . LEU C 1 250 ? 58.189 56.042 54.367 1.00 18.63 249 LEU A C 1
ATOM 5466 O O . LEU C 1 250 ? 57.952 57.095 53.741 1.00 19.73 249 LEU A O 1
ATOM 5471 N N . LEU C 1 251 ? 58.914 56.003 55.480 1.00 17.31 250 LEU A N 1
ATOM 5472 C CA . LEU C 1 251 ? 59.372 57.236 56.175 1.00 17.55 250 LEU A CA 1
ATOM 5473 C C . LEU C 1 251 ? 60.781 57.673 55.782 1.00 18.98 250 LEU A C 1
ATOM 5474 O O . LEU C 1 251 ? 61.212 58.820 56.094 1.00 16.92 250 LEU A O 1
ATOM 5479 N N . ALA C 1 252 ? 61.479 56.775 55.092 1.00 20.28 251 ALA A N 1
ATOM 5480 C CA . ALA C 1 252 ? 62.872 56.954 54.658 1.00 22.10 251 ALA A CA 1
ATOM 5481 C C . ALA C 1 252 ? 63.086 58.343 54.090 1.00 24.14 251 ALA A C 1
ATOM 5482 O O . ALA C 1 252 ? 62.292 58.721 53.231 1.00 23.44 251 ALA A O 1
ATOM 5485 N N . ALA D 1 2 ? 31.046 66.432 13.665 1.00 29.90 1 ALA C N 1
ATOM 5486 C CA . ALA D 1 2 ? 29.849 65.868 14.381 1.00 28.89 1 ALA C CA 1
ATOM 5487 C C . ALA D 1 2 ? 29.314 66.825 15.432 1.00 29.03 1 ALA C C 1
ATOM 5488 O O . ALA D 1 2 ? 30.046 67.644 15.994 1.00 28.27 1 ALA C O 1
ATOM 5490 N N . ASP D 1 3 ? 28.032 66.713 15.719 1.00 27.03 2 ASP C N 1
ATOM 5491 C CA . ASP D 1 3 ? 27.482 67.416 16.841 1.00 28.34 2 ASP C CA 1
ATOM 5492 C C . ASP D 1 3 ? 27.159 66.570 18.042 1.00 24.01 2 ASP C C 1
ATOM 5493 O O . ASP D 1 3 ? 26.741 67.114 19.045 1.00 24.98 2 ASP C O 1
ATOM 5498 N N . VAL D 1 4 ? 27.372 65.253 17.964 1.00 18.07 3 VAL C N 1
ATOM 5499 C CA . VAL D 1 4 ? 27.327 64.441 19.200 1.00 18.21 3 VAL C CA 1
ATOM 5500 C C . VAL D 1 4 ? 28.660 63.739 19.336 1.00 17.52 3 VAL C C 1
ATOM 5501 O O . VAL D 1 4 ? 29.361 63.564 18.351 1.00 20.43 3 VAL C O 1
ATOM 5505 N N . PHE D 1 5 ? 29.055 63.410 20.570 1.00 17.56 4 PHE C N 1
ATOM 5506 C CA . PHE D 1 5 ? 30.417 62.953 20.825 1.00 18.19 4 PHE C CA 1
ATOM 5507 C C . PHE D 1 5 ? 30.834 61.579 20.298 1.00 15.43 4 PHE C C 1
ATOM 5508 O O . PHE D 1 5 ? 31.971 61.421 19.950 1.00 16.69 4 PHE C O 1
ATOM 5516 N N . HIS D 1 6 ? 29.940 60.600 20.267 1.00 14.35 5 HIS C N 1
ATOM 5517 C CA . HIS D 1 6 ? 30.287 59.228 19.850 1.00 13.50 5 HIS C CA 1
ATOM 5518 C C . HIS D 1 6 ? 29.800 58.834 18.441 1.00 14.83 5 HIS C C 1
ATOM 5519 O O . HIS D 1 6 ? 30.541 58.148 17.712 1.00 14.84 5 HIS C O 1
ATOM 5526 N N . LEU D 1 7 ? 28.574 59.200 18.069 1.00 16.20 6 LEU C N 1
ATOM 5527 C CA . LEU D 1 7 ? 27.968 58.696 16.810 1.00 16.13 6 LEU C CA 1
ATOM 5528 C C . LEU D 1 7 ? 28.513 59.309 15.536 1.00 16.04 6 LEU C C 1
ATOM 5529 O O . LEU D 1 7 ? 28.266 58.796 14.475 1.00 16.49 6 LEU C O 1
ATOM 5534 N N . GLY D 1 8 ? 29.205 60.446 15.664 1.00 18.60 7 GLY C N 1
ATOM 5535 C CA . GLY D 1 8 ? 29.748 61.183 14.508 1.00 18.70 7 GLY C CA 1
ATOM 5536 C C . GLY D 1 8 ? 28.685 61.826 13.614 1.00 17.78 7 GLY C C 1
ATOM 5537 O O . GLY D 1 8 ? 28.923 62.062 12.449 1.00 19.18 7 GLY C O 1
ATOM 5538 N N . LEU D 1 9 ? 27.520 62.122 14.177 1.00 16.40 8 LEU C N 1
ATOM 5539 C CA . LEU D 1 9 ? 26.375 62.590 13.422 1.00 16.16 8 LEU C CA 1
ATOM 5540 C C . LEU D 1 9 ? 26.066 64.051 13.688 1.00 15.98 8 LEU C C 1
ATOM 5541 O O . LEU D 1 9 ? 26.356 64.555 14.763 1.00 18.26 8 LEU C O 1
ATOM 5546 N N . THR D 1 10 ? 25.426 64.686 12.694 1.00 16.09 9 THR C N 1
ATOM 5547 C CA . THR D 1 10 ? 24.837 66.008 12.830 1.00 17.54 9 THR C CA 1
ATOM 5548 C C . THR D 1 10 ? 23.344 65.820 12.580 1.00 17.49 9 THR C C 1
ATOM 5549 O O . THR D 1 10 ? 22.923 64.828 12.000 1.00 17.70 9 THR C O 1
ATOM 5553 N N . LYS D 1 11 ? 22.535 66.784 12.998 1.00 18.05 10 LYS C N 1
ATOM 5554 C CA . LYS D 1 11 ? 21.131 66.701 12.803 1.00 18.41 10 LYS C CA 1
ATOM 5555 C C . LYS D 1 11 ? 20.783 66.677 11.316 1.00 19.29 10 LYS C C 1
ATOM 5556 O O . LYS D 1 11 ? 19.909 65.941 10.913 1.00 18.83 10 LYS C O 1
ATOM 5562 N N . ALA D 1 12 ? 21.453 67.481 10.497 1.00 18.61 11 ALA C N 1
ATOM 5563 C CA . ALA D 1 12 ? 21.143 67.484 9.068 1.00 19.34 11 ALA C CA 1
ATOM 5564 C C . ALA D 1 12 ? 21.244 66.103 8.430 1.00 17.61 11 ALA C C 1
ATOM 5565 O O . ALA D 1 12 ? 20.475 65.784 7.527 1.00 18.18 11 ALA C O 1
ATOM 5567 N N . MET D 1 13 ? 22.156 65.283 8.910 1.00 16.94 12 MET C N 1
ATOM 5568 C CA . MET D 1 13 ? 22.356 63.976 8.322 1.00 19.22 12 MET C CA 1
ATOM 5569 C C . MET D 1 13 ? 21.133 63.093 8.427 1.00 17.70 12 MET C C 1
ATOM 5570 O O . MET D 1 13 ? 20.967 62.168 7.624 1.00 17.40 12 MET C O 1
ATOM 5575 N N . LEU D 1 14 ? 20.304 63.344 9.437 1.00 17.78 13 LEU C N 1
ATOM 5576 C CA . LEU D 1 14 ? 19.109 62.557 9.684 1.00 17.06 13 LEU C CA 1
ATOM 5577 C C . LEU D 1 14 ? 17.882 62.932 8.800 1.00 16.52 13 LEU C C 1
ATOM 5578 O O . LEU D 1 14 ? 16.809 62.294 8.894 1.00 16.29 13 LEU C O 1
ATOM 5583 N N . ASP D 1 15 ? 18.018 63.944 7.919 1.00 17.00 14 ASP C N 1
ATOM 5584 C CA . ASP D 1 15 ? 16.926 64.390 7.033 1.00 16.60 14 ASP C CA 1
ATOM 5585 C C . ASP D 1 15 ? 15.536 64.516 7.707 1.00 16.30 14 ASP C C 1
ATOM 5586 O O . ASP D 1 15 ? 14.484 64.129 7.124 1.00 16.03 14 ASP C O 1
ATOM 5591 N N . GLY D 1 16 ? 15.550 65.042 8.937 1.00 14.39 15 GLY C N 1
ATOM 5592 C CA . GLY D 1 16 ? 14.365 65.174 9.792 1.00 14.07 15 GLY C CA 1
ATOM 5593 C C . GLY D 1 16 ? 13.817 63.892 10.438 1.00 14.16 15 GLY C C 1
ATOM 5594 O O . GLY D 1 16 ? 12.736 63.883 11.005 1.00 13.98 15 GLY C O 1
ATOM 5595 N N . ALA D 1 17 ? 14.555 62.802 10.382 1.00 14.58 16 ALA C N 1
ATOM 5596 C CA . ALA D 1 17 ? 14.083 61.600 11.050 1.00 12.45 16 ALA C CA 1
ATOM 5597 C C . ALA D 1 17 ? 13.820 61.824 12.560 1.00 12.77 16 ALA C C 1
ATOM 5598 O O . ALA D 1 17 ? 14.604 62.450 13.318 1.00 12.86 16 ALA C O 1
ATOM 5600 N N . THR D 1 18 ? 12.720 61.244 12.985 1.00 11.81 17 THR C N 1
ATOM 5601 C CA . THR D 1 18 ? 12.325 61.267 14.379 1.00 12.16 17 THR C CA 1
ATOM 5602 C C . THR D 1 18 ? 12.185 59.879 14.990 1.00 11.70 17 THR C C 1
ATOM 5603 O O . THR D 1 18 ? 11.901 59.755 16.177 1.00 12.74 17 THR C O 1
ATOM 5607 N N . LEU D 1 19 ? 12.474 58.859 14.211 1.00 11.91 18 LEU C N 1
ATOM 5608 C CA . LEU D 1 19 ? 12.384 57.480 14.699 1.00 11.06 18 LEU C CA 1
ATOM 5609 C C . LEU D 1 19 ? 13.622 56.736 14.269 1.00 10.60 18 LEU C C 1
ATOM 5610 O O . LEU D 1 19 ? 14.067 56.851 13.099 1.00 10.02 18 LEU C O 1
ATOM 5615 N N . ALA D 1 20 ? 14.151 55.912 15.181 1.00 11.22 19 ALA C N 1
ATOM 5616 C CA . ALA D 1 20 ? 15.349 55.092 14.855 1.00 9.91 19 ALA C CA 1
ATOM 5617 C C . ALA D 1 20 ? 14.981 53.637 15.101 1.00 10.83 19 ALA C C 1
ATOM 5618 O O . ALA D 1 20 ? 14.161 53.329 15.986 1.00 11.98 19 ALA C O 1
ATOM 5620 N N . ILE D 1 21 ? 15.585 52.787 14.317 1.00 10.82 20 ILE C N 1
ATOM 5621 C CA . ILE D 1 21 ? 15.564 51.360 14.564 1.00 11.38 20 ILE C CA 1
ATOM 5622 C C . ILE D 1 21 ? 16.962 51.102 15.058 1.00 11.57 20 ILE C C 1
ATOM 5623 O O . ILE D 1 21 ? 17.946 51.515 14.431 1.00 10.51 20 ILE C O 1
ATOM 5628 N N . VAL D 1 22 ? 17.070 50.359 16.145 1.00 11.58 21 VAL C N 1
ATOM 5629 C CA . VAL D 1 22 ? 18.293 50.235 16.837 1.00 11.80 21 VAL C CA 1
ATOM 5630 C C . VAL D 1 22 ? 18.594 48.751 17.112 1.00 11.50 21 VAL C C 1
ATOM 5631 O O . VAL D 1 22 ? 18.235 48.238 18.166 1.00 12.65 21 VAL C O 1
ATOM 5635 N N . PRO D 1 23 ? 19.218 48.084 16.150 1.00 11.51 22 PRO C N 1
ATOM 5636 C CA . PRO D 1 23 ? 19.751 46.730 16.368 1.00 11.53 22 PRO C CA 1
ATOM 5637 C C . PRO D 1 23 ? 21.048 46.817 17.195 1.00 12.29 22 PRO C C 1
ATOM 5638 O O . PRO D 1 23 ? 21.657 47.887 17.336 1.00 11.84 22 PRO C O 1
ATOM 5642 N N . GLY D 1 24 ? 21.576 45.677 17.630 1.00 11.83 23 GLY C N 1
ATOM 5643 C CA . GLY D 1 24 ? 22.803 45.691 18.441 1.00 12.15 23 GLY C CA 1
ATOM 5644 C C . GLY D 1 24 ? 24.073 45.598 17.636 1.00 14.08 23 GLY C C 1
ATOM 5645 O O . GLY D 1 24 ? 25.070 46.225 17.986 1.00 13.54 23 GLY C O 1
ATOM 5646 N N . ASP D 1 25 ? 24.003 44.877 16.496 1.00 15.71 24 ASP C N 1
ATOM 5647 C CA . ASP D 1 25 ? 25.172 44.591 15.671 1.00 17.46 24 ASP C CA 1
ATOM 5648 C C . ASP D 1 25 ? 25.369 45.673 14.588 1.00 17.52 24 ASP C C 1
ATOM 5649 O O . ASP D 1 25 ? 24.493 45.831 13.758 1.00 18.09 24 ASP C O 1
ATOM 5654 N N . PRO D 1 26 ? 26.515 46.386 14.583 1.00 19.83 25 PRO C N 1
ATOM 5655 C CA . PRO D 1 26 ? 26.812 47.335 13.495 1.00 21.29 25 PRO C CA 1
ATOM 5656 C C . PRO D 1 26 ? 26.809 46.724 12.093 1.00 23.07 25 PRO C C 1
ATOM 5657 O O . PRO D 1 26 ? 26.466 47.385 11.107 1.00 21.66 25 PRO C O 1
ATOM 5661 N N . GLU D 1 27 ? 27.169 45.447 12.019 1.00 25.10 26 GLU C N 1
ATOM 5662 C CA . GLU D 1 27 ? 27.134 44.746 10.734 1.00 27.39 26 GLU C CA 1
ATOM 5663 C C . GLU D 1 27 ? 25.710 44.494 10.224 1.00 25.84 26 GLU C C 1
ATOM 5664 O O . GLU D 1 27 ? 25.538 44.170 9.068 1.00 26.04 26 GLU C O 1
ATOM 5670 N N . ARG D 1 28 ? 24.690 44.677 11.058 1.00 24.11 27 ARG C N 1
ATOM 5671 C CA . ARG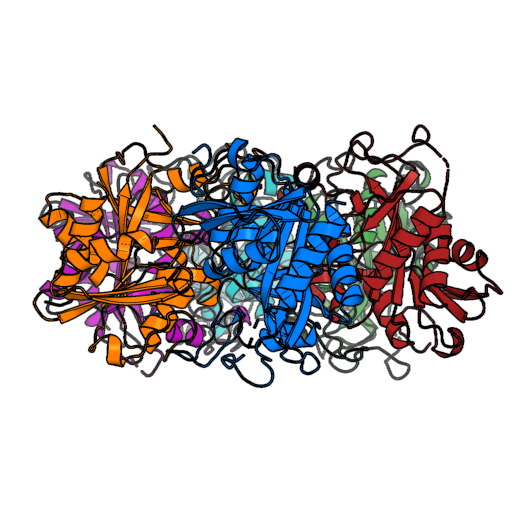 D 1 28 ? 23.298 44.446 10.637 1.00 24.84 27 ARG C CA 1
ATOM 5672 C C . ARG D 1 28 ? 22.620 45.751 10.182 1.00 20.47 27 ARG C C 1
ATOM 5673 O O . ARG D 1 28 ? 21.473 45.742 9.776 1.00 20.55 27 ARG C O 1
ATOM 5681 N N . VAL D 1 29 ? 23.306 46.881 10.288 1.00 15.90 28 VAL C N 1
ATOM 5682 C CA . VAL D 1 29 ? 22.644 48.166 10.075 1.00 15.28 28 VAL C CA 1
ATOM 5683 C C . VAL D 1 29 ? 22.321 48.319 8.592 1.00 16.81 28 VAL C C 1
ATOM 5684 O O . VAL D 1 29 ? 21.188 48.579 8.210 1.00 17.48 28 VAL C O 1
ATOM 5688 N N . LYS D 1 30 ? 23.357 48.229 7.785 1.00 19.32 29 LYS C N 1
ATOM 5689 C CA . LYS D 1 30 ? 23.232 48.234 6.337 1.00 21.12 29 LYS C CA 1
ATOM 5690 C C . LYS D 1 30 ? 22.112 47.311 5.851 1.00 22.46 29 LYS C C 1
ATOM 5691 O O . LYS D 1 30 ? 21.324 47.678 4.965 1.00 22.35 29 LYS C O 1
ATOM 5697 N N . ARG D 1 31 ? 22.000 46.125 6.444 1.00 22.58 30 ARG C N 1
ATOM 5698 C CA . ARG D 1 31 ? 21.052 45.138 5.954 1.00 23.28 30 ARG C CA 1
ATOM 5699 C C . ARG D 1 31 ? 19.601 45.584 6.173 1.00 20.38 30 ARG C C 1
ATOM 5700 O O . ARG D 1 31 ? 18.752 45.498 5.274 1.00 21.70 30 ARG C O 1
ATOM 5708 N N . ILE D 1 32 ? 19.341 46.126 7.355 1.00 17.60 31 ILE C N 1
ATOM 5709 C CA . ILE D 1 32 ? 18.074 46.621 7.765 1.00 16.95 31 ILE C CA 1
ATOM 5710 C C . ILE D 1 32 ? 17.758 47.873 6.966 1.00 15.74 31 ILE C C 1
ATOM 5711 O O . ILE D 1 32 ? 16.671 48.027 6.404 1.00 15.90 31 ILE C O 1
ATOM 5716 N N . ALA D 1 33 ? 18.747 48.739 6.858 1.00 15.60 32 ALA C N 1
ATOM 5717 C CA . ALA D 1 33 ? 18.593 49.905 6.015 1.00 15.60 32 ALA C CA 1
ATOM 5718 C C . ALA D 1 33 ? 18.147 49.513 4.583 1.00 15.50 32 ALA C C 1
ATOM 5719 O O . ALA D 1 33 ? 17.389 50.236 3.940 1.00 14.83 32 ALA C O 1
ATOM 5721 N N . GLU D 1 34 ? 18.593 48.364 4.068 1.00 17.01 33 GLU C N 1
ATOM 5722 C CA . GLU D 1 34 ? 18.254 47.980 2.688 1.00 18.94 33 GLU C CA 1
ATOM 5723 C C . GLU D 1 34 ? 16.841 47.399 2.500 1.00 18.23 33 GLU C C 1
ATOM 5724 O O . GLU D 1 34 ? 16.402 47.249 1.380 1.00 17.00 33 GLU C O 1
ATOM 5730 N N . LEU D 1 35 ? 16.092 47.172 3.588 1.00 17.94 34 LEU C N 1
ATOM 5731 C CA . LEU D 1 35 ? 14.692 46.795 3.482 1.00 17.79 34 LEU C CA 1
ATOM 5732 C C . LEU D 1 35 ? 13.860 48.059 3.352 1.00 17.08 34 LEU C C 1
ATOM 5733 O O . LEU D 1 35 ? 12.661 48.001 3.171 1.00 19.50 34 LEU C O 1
ATOM 5738 N N . MET D 1 36 ? 14.527 49.199 3.456 1.00 15.62 35 MET C N 1
ATOM 5739 C CA . MET D 1 36 ? 13.932 50.477 3.181 1.00 14.82 35 MET C CA 1
ATOM 5740 C C . MET D 1 36 ? 14.592 51.087 1.933 1.00 15.50 35 MET C C 1
ATOM 5741 O O . MET D 1 36 ? 15.430 50.435 1.287 1.00 16.18 35 MET C O 1
ATOM 5746 N N . ASP D 1 37 ? 14.139 52.311 1.595 1.00 15.62 36 ASP C N 1
ATOM 5747 C CA . ASP D 1 37 ? 14.489 53.052 0.409 1.00 15.36 36 ASP C CA 1
ATOM 5748 C C . ASP D 1 37 ? 15.589 54.108 0.599 1.00 14.86 36 ASP C C 1
ATOM 5749 O O . ASP D 1 37 ? 15.696 54.670 1.673 1.00 14.26 36 ASP C O 1
ATOM 5754 N N . ASN D 1 38 ? 16.418 54.299 -0.432 1.00 13.56 37 ASN C N 1
ATOM 5755 C CA . ASN D 1 38 ? 17.488 55.291 -0.453 1.00 13.09 37 ASN C CA 1
ATOM 5756 C C . ASN D 1 38 ? 18.397 55.172 0.737 1.00 12.83 37 ASN C C 1
ATOM 5757 O O . ASN D 1 38 ? 18.835 56.165 1.305 1.00 15.00 37 ASN C O 1
ATOM 5762 N N . ALA D 1 39 ? 18.703 53.926 1.074 1.00 12.92 38 ALA C N 1
ATOM 5763 C CA . ALA D 1 39 ? 19.634 53.611 2.147 1.00 14.44 38 ALA C CA 1
ATOM 5764 C C . ALA D 1 39 ? 20.925 54.382 1.935 1.00 14.31 38 ALA C C 1
ATOM 5765 O O . ALA D 1 39 ? 21.597 54.197 0.906 1.00 13.10 38 ALA C O 1
ATOM 5767 N N . THR D 1 40 ? 21.334 55.110 2.964 1.00 14.94 39 THR C N 1
ATOM 5768 C CA . THR D 1 40 ? 22.407 56.121 2.910 1.00 15.03 39 THR C CA 1
ATOM 5769 C C . THR D 1 40 ? 23.301 55.973 4.132 1.00 15.01 39 THR C C 1
ATOM 5770 O O . THR D 1 40 ? 22.844 56.154 5.264 1.00 13.56 39 THR C O 1
ATOM 5774 N N . PHE D 1 41 ? 24.570 55.649 3.922 1.00 12.64 40 PHE C N 1
ATOM 5775 C CA . PHE D 1 41 ? 25.519 55.530 5.037 1.00 13.12 40 PHE C CA 1
ATOM 5776 C C . PHE D 1 41 ? 25.717 56.879 5.681 1.00 13.69 40 PHE C C 1
ATOM 5777 O O . PHE D 1 41 ? 26.012 57.817 4.975 1.00 18.27 40 PHE C O 1
ATOM 5785 N N . LEU D 1 42 ? 25.612 56.983 7.002 1.00 14.17 41 LEU C N 1
ATOM 5786 C CA . LEU D 1 42 ? 25.925 58.233 7.688 1.00 14.43 41 LEU C CA 1
ATOM 5787 C C . LEU D 1 42 ? 27.269 58.238 8.377 1.00 15.39 41 LEU C C 1
ATOM 5788 O O . LEU D 1 42 ? 28.124 59.106 8.097 1.00 13.48 41 LEU C O 1
ATOM 5793 N N . ALA D 1 43 ? 27.467 57.322 9.326 1.00 14.38 42 ALA C N 1
ATOM 5794 C CA . ALA D 1 43 ? 28.726 57.285 10.036 1.00 14.73 42 ALA C CA 1
ATOM 5795 C C . ALA D 1 43 ? 28.970 55.935 10.641 1.00 14.80 42 ALA C C 1
ATOM 5796 O O . ALA D 1 43 ? 28.036 55.143 10.785 1.00 13.44 42 ALA C O 1
ATOM 5798 N N . SER D 1 44 ? 30.238 55.685 10.956 1.00 15.11 43 SER C N 1
ATOM 5799 C CA . SER D 1 44 ? 30.612 54.534 11.695 1.00 14.73 43 SER C CA 1
ATOM 5800 C C . SER D 1 44 ? 31.828 54.845 12.573 1.00 14.89 43 SER C C 1
ATOM 5801 O O . SER D 1 44 ? 32.922 55.174 12.076 1.00 13.81 43 SER C O 1
ATOM 5804 N N . HIS D 1 45 ? 31.577 54.747 13.879 1.00 14.22 44 HIS C N 1
ATOM 5805 C CA . HIS D 1 45 ? 32.521 55.026 14.945 1.00 14.61 44 HIS C CA 1
ATOM 5806 C C . HIS D 1 45 ? 32.317 54.003 16.061 1.00 13.63 44 HIS C C 1
ATOM 5807 O O . HIS D 1 45 ? 31.205 53.826 16.565 1.00 13.53 44 HIS C O 1
ATOM 5814 N N . ARG D 1 46 ? 33.388 53.337 16.466 1.00 13.30 45 ARG C N 1
ATOM 5815 C CA . ARG D 1 46 ? 33.288 52.342 17.520 1.00 14.27 45 ARG C CA 1
ATOM 5816 C C . ARG D 1 46 ? 32.223 51.356 17.033 1.00 14.46 45 ARG C C 1
ATOM 5817 O O . ARG D 1 46 ? 32.225 51.041 15.868 1.00 16.76 45 ARG C O 1
ATOM 5825 N N . GLU D 1 47 ? 31.305 50.953 17.913 1.00 14.74 46 GLU C N 1
ATOM 5826 C CA . GLU D 1 47 ? 30.268 49.980 17.586 1.00 13.13 46 GLU C CA 1
ATOM 5827 C C . GLU D 1 47 ? 29.033 50.576 16.963 1.00 11.89 46 GLU C C 1
ATOM 5828 O O . GLU D 1 47 ? 28.002 49.924 16.871 1.00 9.90 46 GLU C O 1
ATOM 5834 N N . TYR D 1 48 ? 29.097 51.888 16.770 1.00 10.12 47 TYR C N 1
ATOM 5835 C CA . TYR D 1 48 ? 27.996 52.673 16.282 1.00 10.18 47 TYR C CA 1
ATOM 5836 C C . TYR D 1 48 ? 28.035 52.918 14.771 1.00 11.61 47 TYR C C 1
ATOM 5837 O O . TYR D 1 48 ? 28.716 53.854 14.261 1.00 13.17 47 TYR C O 1
ATOM 5846 N N . THR D 1 49 ? 27.359 52.067 14.019 1.00 12.36 48 THR C N 1
ATOM 5847 C CA . THR D 1 49 ? 27.143 52.322 12.604 1.00 12.24 48 THR C CA 1
ATOM 5848 C C . THR D 1 49 ? 25.713 52.842 12.371 1.00 12.06 48 THR C C 1
ATOM 5849 O O . THR D 1 49 ? 24.735 52.226 12.820 1.00 11.58 48 THR C O 1
ATOM 5853 N N . SER D 1 50 ? 25.617 53.981 11.665 1.00 11.49 49 SER C N 1
ATOM 5854 C CA . SER D 1 50 ? 24.338 54.600 11.353 1.00 11.98 49 SER C CA 1
ATOM 5855 C C . SER D 1 50 ? 24.156 54.769 9.862 1.00 11.81 49 SER C C 1
ATOM 5856 O O . SER D 1 50 ? 25.123 55.068 9.100 1.00 11.47 49 SER C O 1
ATOM 5859 N N . TYR D 1 51 ? 22.919 54.512 9.493 1.00 11.54 50 TYR C N 1
ATOM 5860 C CA . TYR D 1 51 ? 22.334 54.720 8.176 1.00 11.91 50 TYR C CA 1
ATOM 5861 C C . TYR D 1 51 ? 21.085 55.567 8.319 1.00 11.66 50 TYR C C 1
ATOM 5862 O O . TYR D 1 51 ? 20.417 55.617 9.401 1.00 10.74 50 TYR C O 1
ATOM 5871 N N . LEU D 1 52 ? 20.812 56.284 7.237 1.00 12.25 51 LEU C N 1
ATOM 5872 C CA . LEU D 1 52 ? 19.508 56.783 6.924 1.00 12.84 51 LEU C CA 1
ATOM 5873 C C . LEU D 1 52 ? 18.845 55.945 5.766 1.00 13.98 51 LEU C C 1
ATOM 5874 O O . LEU D 1 52 ? 19.498 55.568 4.766 1.00 14.58 51 LEU C O 1
ATOM 5879 N N . ALA D 1 53 ? 17.547 55.673 5.939 1.00 13.75 52 ALA C N 1
ATOM 5880 C CA . ALA D 1 53 ? 16.665 55.181 4.924 1.00 13.87 52 ALA C CA 1
ATOM 5881 C C . ALA D 1 53 ? 15.281 55.747 5.071 1.00 14.21 52 ALA C C 1
ATOM 5882 O O . ALA D 1 53 ? 14.953 56.458 6.058 1.00 12.32 52 ALA C O 1
ATOM 5884 N N . TYR D 1 54 ? 14.427 55.396 4.097 1.00 15.16 53 TYR C N 1
ATOM 5885 C CA . TYR D 1 54 ? 13.072 55.929 4.100 1.00 15.11 53 TYR C CA 1
ATOM 5886 C C . TYR D 1 54 ? 12.051 54.813 4.044 1.00 15.29 53 TYR C C 1
ATOM 5887 O O . TYR D 1 54 ? 12.173 53.860 3.284 1.00 15.66 53 TYR C O 1
ATOM 5896 N N . ALA D 1 55 ? 11.044 54.957 4.877 1.00 14.86 54 ALA C N 1
ATOM 5897 C CA . ALA D 1 55 ? 10.066 53.950 5.101 1.00 14.45 54 ALA C CA 1
ATOM 5898 C C . ALA D 1 55 ? 8.781 54.516 4.595 1.00 15.27 54 ALA C C 1
ATOM 5899 O O . ALA D 1 55 ? 8.239 55.444 5.227 1.00 14.19 54 ALA C O 1
ATOM 5901 N N . ASP D 1 56 ? 8.313 54.022 3.438 1.00 15.43 55 ASP C N 1
ATOM 5902 C CA . ASP D 1 56 ? 7.200 54.675 2.733 1.00 15.61 55 ASP C CA 1
ATOM 5903 C C . ASP D 1 56 ? 7.316 56.206 2.798 1.00 14.72 55 ASP C C 1
ATOM 5904 O O . ASP D 1 56 ? 6.379 56.933 3.203 1.00 14.73 55 ASP C O 1
ATOM 5909 N N . GLY D 1 57 ? 8.506 56.659 2.471 1.00 14.08 56 GLY C N 1
ATOM 5910 C CA . GLY D 1 57 ? 8.743 58.077 2.211 1.00 14.82 56 GLY C CA 1
ATOM 5911 C C . GLY D 1 57 ? 9.226 58.869 3.398 1.00 15.59 56 GLY C C 1
ATOM 5912 O O . GLY D 1 57 ? 9.589 60.058 3.267 1.00 15.80 56 GLY C O 1
ATOM 5913 N N . LYS D 1 58 ? 9.166 58.258 4.576 1.00 13.38 57 LYS C N 1
ATOM 5914 C CA . LYS D 1 58 ? 9.516 58.923 5.810 1.00 13.24 57 LYS C CA 1
ATOM 5915 C C . LYS D 1 58 ? 10.883 58.579 6.357 1.00 12.86 57 LYS C C 1
ATOM 5916 O O . LYS D 1 58 ? 11.290 57.415 6.436 1.00 12.63 57 LYS C O 1
ATOM 5922 N N . PRO D 1 59 ? 11.645 59.590 6.754 1.00 11.93 58 PRO C N 1
ATOM 5923 C CA . PRO D 1 59 ? 13.018 59.198 7.131 1.00 11.96 58 PRO C CA 1
ATOM 5924 C C . PRO D 1 59 ? 13.134 58.438 8.430 1.00 12.08 58 PRO C C 1
ATOM 5925 O O . PRO D 1 59 ? 12.370 58.677 9.334 1.00 11.08 58 PRO C O 1
ATOM 5929 N N . VAL D 1 60 ? 14.063 57.487 8.464 1.00 12.70 59 VAL C N 1
ATOM 5930 C CA . VAL D 1 60 ? 14.286 56.665 9.600 1.00 13.25 59 VAL C CA 1
ATOM 5931 C C . VAL D 1 60 ? 15.798 56.560 9.722 1.00 13.02 59 VAL C C 1
ATOM 5932 O O . VAL D 1 60 ? 16.493 56.409 8.741 1.00 13.75 59 VAL C O 1
ATOM 5936 N N . VAL D 1 61 ? 16.311 56.683 10.945 1.00 11.73 60 VAL C N 1
ATOM 5937 C CA . VAL D 1 61 ? 17.703 56.389 11.216 1.00 12.53 60 VAL C CA 1
ATOM 5938 C C . VAL D 1 61 ? 17.808 54.959 11.696 1.00 12.85 60 VAL C C 1
ATOM 5939 O O . VAL D 1 61 ? 16.990 54.505 12.502 1.00 13.72 60 VAL C O 1
ATOM 5943 N N . ILE D 1 62 ? 18.803 54.236 11.198 1.00 11.24 61 ILE C N 1
ATOM 5944 C CA . ILE D 1 62 ? 19.090 52.886 11.730 1.00 10.92 61 ILE C CA 1
ATOM 5945 C C . ILE D 1 62 ? 20.464 52.985 12.346 1.00 10.43 61 ILE C C 1
ATOM 5946 O O . ILE D 1 62 ? 21.404 53.410 11.697 1.00 9.79 61 ILE C O 1
ATOM 5951 N N . CYS D 1 63 ? 20.575 52.683 13.639 1.00 10.76 62 CYS C N 1
ATOM 5952 C CA . CYS D 1 63 ? 21.849 52.867 14.372 1.00 11.31 62 CYS C CA 1
ATOM 5953 C C . CYS D 1 63 ? 22.136 51.699 15.312 1.00 11.35 62 CYS C C 1
ATOM 5954 O O . CYS D 1 63 ? 21.279 51.338 16.120 1.00 10.65 62 CYS C O 1
ATOM 5957 N N . SER D 1 64 ? 23.305 51.076 15.211 1.00 12.65 63 SER C N 1
ATOM 5958 C CA . SER D 1 64 ? 23.641 50.043 16.163 1.00 12.46 63 SER C CA 1
ATOM 5959 C C . SER D 1 64 ? 23.953 50.579 17.554 1.00 12.17 63 SER C C 1
ATOM 5960 O O . SER D 1 64 ? 24.472 51.702 17.717 1.00 11.23 63 SER C O 1
ATOM 5963 N N . THR D 1 65 ? 23.584 49.775 18.536 1.00 12.12 64 THR C N 1
ATOM 5964 C CA . THR D 1 65 ? 23.751 50.113 19.933 1.00 12.32 64 THR C CA 1
ATOM 5965 C C . THR D 1 65 ? 24.959 49.463 20.539 1.00 13.27 64 THR C C 1
ATOM 5966 O O . THR D 1 65 ? 25.356 49.844 21.616 1.00 13.68 64 THR C O 1
ATOM 5970 N N . GLY D 1 66 ? 25.475 48.407 19.918 1.00 13.11 65 GLY C N 1
ATOM 5971 C CA . GLY D 1 66 ? 26.435 47.567 20.606 1.00 13.15 65 GLY C CA 1
ATOM 5972 C C . GLY D 1 66 ? 25.691 46.704 21.592 1.00 13.13 65 GLY C C 1
ATOM 5973 O O . GLY D 1 66 ? 24.521 46.929 21.874 1.00 13.60 65 GLY C O 1
ATOM 5974 N N . ILE D 1 67 ? 26.372 45.724 22.151 1.00 11.73 66 ILE C N 1
ATOM 5975 C CA . ILE D 1 67 ? 25.796 44.986 23.275 1.00 11.19 66 ILE C CA 1
ATOM 5976 C C . ILE D 1 67 ? 25.769 45.725 24.602 1.00 10.15 66 ILE C C 1
ATOM 5977 O O . ILE D 1 67 ? 26.771 46.211 25.084 1.00 10.61 66 ILE C O 1
ATOM 5982 N N . GLY D 1 68 ? 24.575 45.739 25.199 1.00 9.08 67 GLY C N 1
ATOM 5983 C CA . GLY D 1 68 ? 24.351 46.066 26.575 1.00 8.42 67 GLY C CA 1
ATOM 5984 C C . GLY D 1 68 ? 23.818 47.489 26.755 1.00 9.04 67 GLY C C 1
ATOM 5985 O O . GLY D 1 68 ? 23.849 48.316 25.871 1.00 10.56 67 GLY C O 1
ATOM 5986 N N . GLY D 1 69 ? 23.251 47.728 27.916 1.00 7.97 68 GLY C N 1
ATOM 5987 C CA . GLY D 1 69 ? 22.670 49.059 28.137 1.00 7.90 68 GLY C CA 1
ATOM 5988 C C . GLY D 1 69 ? 23.574 50.251 28.180 1.00 8.41 68 GLY C C 1
ATOM 5989 O O . GLY D 1 69 ? 23.076 51.361 27.905 1.00 8.49 68 GLY C O 1
ATOM 5990 N N . PRO D 1 70 ? 24.841 50.118 28.602 1.00 9.54 69 PRO C N 1
ATOM 5991 C CA . PRO D 1 70 ? 25.737 51.329 28.560 1.00 9.61 69 PRO C CA 1
ATOM 5992 C C . PRO D 1 70 ? 25.981 51.876 27.140 1.00 9.65 69 PRO C C 1
ATOM 5993 O O . PRO D 1 70 ? 25.770 53.134 26.879 1.00 9.15 69 PRO C O 1
ATOM 5997 N N . SER D 1 71 ? 26.418 51.042 26.228 1.00 10.00 70 SER C N 1
ATOM 5998 C CA . SER D 1 71 ? 26.516 51.473 24.817 1.00 10.05 70 SER C CA 1
ATOM 5999 C C . SER D 1 71 ? 25.206 51.984 24.195 1.00 10.72 70 SER C C 1
ATOM 6000 O O . SER D 1 71 ? 25.214 53.003 23.488 1.00 10.17 70 SER C O 1
ATOM 6003 N N . THR D 1 72 ? 24.099 51.299 24.485 1.00 9.98 71 THR C N 1
ATOM 6004 C CA . THR D 1 72 ? 22.748 51.608 24.011 1.00 10.96 71 THR C CA 1
ATOM 6005 C C . THR D 1 72 ? 22.413 53.011 24.510 1.00 10.67 71 THR C C 1
ATOM 6006 O O . THR D 1 72 ? 21.922 53.826 23.747 1.00 11.52 71 THR C O 1
ATOM 6010 N N . SER D 1 73 ? 22.704 53.260 25.795 1.00 9.33 72 SER C N 1
ATOM 6011 C CA . SER D 1 73 ? 22.366 54.533 26.441 1.00 9.32 72 SER C CA 1
ATOM 6012 C C . SER D 1 73 ? 23.023 55.710 25.779 1.00 9.64 72 SER C C 1
ATOM 6013 O O . SER D 1 73 ? 22.398 56.772 25.712 1.00 10.24 72 SER C O 1
ATOM 6016 N N . ILE D 1 74 ? 24.213 55.513 25.229 1.00 11.31 73 ILE C N 1
ATOM 6017 C CA . ILE D 1 74 ? 24.941 56.595 24.541 1.00 10.99 73 ILE C CA 1
ATOM 6018 C C . ILE D 1 74 ? 24.259 56.882 23.186 1.00 10.86 73 ILE C C 1
ATOM 6019 O O . ILE D 1 74 ? 24.007 58.039 22.833 1.00 9.52 73 ILE C O 1
ATOM 6024 N N . ALA D 1 75 ? 23.897 55.831 22.474 1.00 9.33 74 ALA C N 1
ATOM 6025 C CA . ALA D 1 75 ? 23.314 55.960 21.130 1.00 11.55 74 ALA C CA 1
ATOM 6026 C C . ALA D 1 75 ? 21.959 56.642 21.249 1.00 11.05 74 ALA C C 1
ATOM 6027 O O . ALA D 1 75 ? 21.622 57.490 20.416 1.00 14.25 74 ALA C O 1
ATOM 6029 N N . VAL D 1 76 ? 21.177 56.218 22.245 1.00 10.64 75 VAL C N 1
ATOM 6030 C CA . VAL D 1 76 ? 19.822 56.684 22.394 1.00 10.32 75 VAL C CA 1
ATOM 6031 C C . VAL D 1 76 ? 19.877 58.166 22.755 1.00 10.61 75 VAL C C 1
ATOM 6032 O O . VAL D 1 76 ? 19.203 58.976 22.138 1.00 11.59 75 VAL C O 1
ATOM 6036 N N . GLU D 1 77 ? 20.645 58.510 23.770 1.00 11.00 76 GLU C N 1
ATOM 6037 C CA . GLU D 1 77 ? 20.809 59.941 24.132 1.00 11.12 76 GLU C CA 1
ATOM 6038 C C . GLU D 1 77 ? 21.240 60.766 22.938 1.00 11.45 76 GLU C C 1
ATOM 6039 O O . GLU D 1 77 ? 20.623 61.824 22.669 1.00 11.16 76 GLU C O 1
ATOM 6045 N N . GLU D 1 78 ? 22.278 60.320 22.226 1.00 11.77 77 GLU C N 1
ATOM 6046 C CA . GLU D 1 78 ? 22.883 61.084 21.114 1.00 11.56 77 GLU C CA 1
ATOM 6047 C C . GLU D 1 78 ? 21.908 61.228 19.963 1.00 11.28 77 GLU C C 1
ATOM 6048 O O . GLU D 1 78 ? 21.715 62.332 19.493 1.00 11.75 77 GLU C O 1
ATOM 6054 N N . LEU D 1 79 ? 21.159 60.172 19.609 1.00 10.27 78 LEU C N 1
ATOM 6055 C CA . LEU D 1 79 ? 20.133 60.289 18.571 1.00 10.56 78 LEU C CA 1
ATOM 6056 C C . LEU D 1 79 ? 19.102 61.276 19.004 1.00 10.22 78 LEU C C 1
ATOM 6057 O O . LEU D 1 79 ? 18.653 62.100 18.222 1.00 10.30 78 LEU C O 1
ATOM 6062 N N . ALA D 1 80 ? 18.718 61.217 20.299 1.00 9.68 79 ALA C N 1
ATOM 6063 C CA . ALA D 1 80 ? 17.634 62.056 20.728 1.00 9.47 79 ALA C CA 1
ATOM 6064 C C . ALA D 1 80 ? 18.089 63.534 20.672 1.00 9.66 79 ALA C C 1
ATOM 6065 O O . ALA D 1 80 ? 17.287 64.409 20.375 1.00 9.51 79 ALA C O 1
ATOM 6067 N N . GLN D 1 81 ? 19.363 63.806 20.903 1.00 10.79 80 GLN C N 1
ATOM 6068 C CA . GLN D 1 81 ? 19.882 65.191 20.777 1.00 11.91 80 GLN C CA 1
ATOM 6069 C C . GLN D 1 81 ? 19.703 65.702 19.349 1.00 12.59 80 GLN C C 1
ATOM 6070 O O . GLN D 1 81 ? 19.565 66.954 19.105 1.00 13.37 80 GLN C O 1
ATOM 6076 N N . LEU D 1 82 ? 19.648 64.751 18.425 1.00 12.58 81 LEU C N 1
ATOM 6077 C CA . LEU D 1 82 ? 19.433 65.001 16.963 1.00 13.07 81 LEU C CA 1
ATOM 6078 C C . LEU D 1 82 ? 17.954 64.952 16.506 1.00 12.02 81 LEU C C 1
ATOM 6079 O O . LEU D 1 82 ? 17.697 65.010 15.273 1.00 12.93 81 LEU C O 1
ATOM 6084 N N . GLY D 1 83 ? 17.026 64.824 17.474 1.00 12.28 82 GLY C N 1
ATOM 6085 C CA . GLY D 1 83 ? 15.594 64.909 17.285 1.00 11.51 82 GLY C CA 1
ATOM 6086 C C . GLY D 1 83 ? 14.867 63.565 17.232 1.00 10.27 82 GLY C C 1
ATOM 6087 O O . GLY D 1 83 ? 13.691 63.514 16.892 1.00 10.83 82 GLY C O 1
ATOM 6088 N N . VAL D 1 84 ? 15.566 62.472 17.498 1.00 10.06 83 VAL C N 1
ATOM 6089 C CA . VAL D 1 84 ? 14.813 61.223 17.484 1.00 9.46 83 VAL C CA 1
ATOM 6090 C C . VAL D 1 84 ? 13.984 61.174 18.819 1.00 9.42 83 VAL C C 1
ATOM 6091 O O . VAL D 1 84 ? 14.535 61.459 19.904 1.00 10.14 83 VAL C O 1
ATOM 6095 N N . ASN D 1 85 ? 12.723 60.814 18.710 1.00 9.59 84 ASN C N 1
ATOM 6096 C CA . ASN D 1 85 ? 11.846 60.623 19.832 1.00 9.74 84 ASN C CA 1
ATOM 6097 C C . ASN D 1 85 ? 11.237 59.220 19.947 1.00 9.64 84 ASN C C 1
ATOM 6098 O O . ASN D 1 85 ? 10.502 58.969 20.909 1.00 9.88 84 ASN C O 1
ATOM 6103 N N . THR D 1 86 ? 11.718 58.305 19.116 1.00 9.70 85 THR C N 1
ATOM 6104 C CA . THR D 1 86 ? 11.098 56.954 19.005 1.00 9.98 85 THR C CA 1
ATOM 6105 C C . THR D 1 86 ? 12.170 55.962 18.639 1.00 9.53 85 THR C C 1
ATOM 6106 O O . THR D 1 86 ? 12.868 56.135 17.600 1.00 9.86 85 THR C O 1
ATOM 6110 N N . PHE D 1 87 ? 12.257 54.895 19.442 1.00 10.53 86 PHE C N 1
ATOM 6111 C CA . PHE D 1 87 ? 13.363 53.919 19.346 1.00 10.50 86 PHE C CA 1
ATOM 6112 C C . PHE D 1 87 ? 12.770 52.523 19.243 1.00 10.83 86 PHE C C 1
ATOM 6113 O O . PHE D 1 87 ? 12.181 52.091 20.212 1.00 12.46 86 PHE C O 1
ATOM 6121 N N . LEU D 1 88 ? 12.946 51.881 18.099 1.00 9.48 87 LEU C N 1
ATOM 6122 C CA . LEU D 1 88 ? 12.473 50.471 17.882 1.00 10.32 87 LEU C CA 1
ATOM 6123 C C . LEU D 1 88 ? 13.645 49.528 17.926 1.00 10.82 87 LEU C C 1
ATOM 6124 O O . LEU D 1 88 ? 14.506 49.460 17.030 1.00 10.23 87 LEU C O 1
ATOM 6129 N N . ARG D 1 89 ? 13.664 48.710 18.957 1.00 12.47 88 ARG C N 1
ATOM 6130 C CA . ARG D 1 89 ? 14.679 47.704 19.104 1.00 13.78 88 ARG C CA 1
ATOM 6131 C C . ARG D 1 89 ? 14.282 46.475 18.269 1.00 13.47 88 ARG C C 1
ATOM 6132 O O . ARG D 1 89 ? 13.117 46.086 18.214 1.00 11.57 88 ARG C O 1
ATOM 6147 N N . VAL D 1 90 ? 15.285 45.956 17.574 1.00 14.88 89 VAL C N 1
ATOM 6148 C CA . VAL D 1 90 ? 15.180 44.680 16.911 1.00 14.37 89 VAL C CA 1
ATOM 6149 C C . VAL D 1 90 ? 16.379 43.827 17.347 1.00 14.82 89 VAL C C 1
ATOM 6150 O O . VAL D 1 90 ? 17.471 44.316 17.471 1.00 18.05 89 VAL C O 1
ATOM 6154 N N . GLY D 1 91 ? 16.214 42.529 17.577 1.00 15.90 90 GLY C N 1
ATOM 6155 C CA . GLY D 1 91 ? 17.366 41.818 18.113 1.00 16.77 90 GLY C CA 1
ATOM 6156 C C . GLY D 1 91 ? 17.085 40.362 18.138 1.00 15.63 90 GLY C C 1
ATOM 6157 O O . GLY D 1 91 ? 16.078 39.970 17.599 1.00 14.70 90 GLY C O 1
ATOM 6158 N N . THR D 1 92 ? 17.969 39.607 18.793 1.00 14.98 91 THR C N 1
ATOM 6159 C CA . THR D 1 92 ? 17.844 38.162 18.968 1.00 16.45 91 THR C CA 1
ATOM 6160 C C . THR D 1 92 ? 17.719 37.904 20.476 1.00 15.13 91 THR C C 1
ATOM 6161 O O . THR D 1 92 ? 18.141 38.708 21.292 1.00 13.11 91 THR C O 1
ATOM 6165 N N . THR D 1 93 ? 17.204 36.751 20.834 1.00 13.58 92 THR C N 1
ATOM 6166 C CA . THR D 1 93 ? 16.947 36.494 22.224 1.00 13.08 92 THR C CA 1
ATOM 6167 C C . THR D 1 93 ? 17.052 35.002 22.461 1.00 13.86 92 THR C C 1
ATOM 6168 O O . THR D 1 93 ? 16.933 34.223 21.520 1.00 13.93 92 THR C O 1
ATOM 6172 N N . GLY D 1 94 ? 17.282 34.630 23.711 1.00 12.87 93 GLY C N 1
ATOM 6173 C CA . GLY D 1 94 ? 17.085 33.228 24.086 1.00 11.76 93 GLY C CA 1
ATOM 6174 C C . GLY D 1 94 ? 15.752 33.081 24.835 1.00 11.97 93 GLY C C 1
ATOM 6175 O O . GLY D 1 94 ? 15.505 33.812 25.798 1.00 13.21 93 GLY C O 1
ATOM 6176 N N . ALA D 1 95 ? 14.905 32.103 24.471 1.00 10.06 94 ALA C N 1
ATOM 6177 C CA . ALA D 1 95 ? 13.689 31.832 25.213 1.00 11.20 94 ALA C CA 1
ATOM 6178 C C . ALA D 1 95 ? 13.951 31.030 26.470 1.00 12.24 94 ALA C C 1
ATOM 6179 O O . ALA D 1 95 ? 14.767 30.096 26.460 1.00 11.60 94 ALA C O 1
ATOM 6181 N N . ILE D 1 96 ? 13.202 31.318 27.535 1.00 12.76 95 ILE C N 1
ATOM 6182 C CA . ILE D 1 96 ? 13.304 30.520 28.718 1.00 13.88 95 ILE C CA 1
ATOM 6183 C C . ILE D 1 96 ? 12.012 29.740 29.053 1.00 14.16 95 ILE C C 1
ATOM 6184 O O . ILE D 1 96 ? 11.961 29.150 30.119 1.00 16.78 95 ILE C O 1
ATOM 6189 N N . GLN D 1 97 ? 10.986 29.811 28.207 1.00 13.52 96 GLN C N 1
ATOM 6190 C CA . GLN D 1 97 ? 9.776 28.968 28.345 1.00 15.22 96 GLN C CA 1
ATOM 6191 C C . GLN D 1 97 ? 9.799 27.826 27.329 1.00 15.38 96 GLN C C 1
ATOM 6192 O O . GLN D 1 97 ? 10.175 27.995 26.141 1.00 16.02 96 GLN C O 1
ATOM 6198 N N . PRO D 1 98 ? 9.350 26.640 27.754 1.00 17.33 97 PRO C N 1
ATOM 6199 C CA . PRO D 1 98 ? 9.405 25.529 26.810 1.00 19.15 97 PRO C CA 1
ATOM 6200 C C . PRO D 1 98 ? 8.563 25.693 25.542 1.00 19.21 97 PRO C C 1
ATOM 6201 O O . PRO D 1 98 ? 8.918 25.118 24.518 1.00 21.79 97 PRO C O 1
ATOM 6205 N N . HIS D 1 99 ? 7.514 26.504 25.570 1.00 21.15 98 HIS C N 1
ATOM 6206 C CA . HIS D 1 99 ? 6.589 26.619 24.407 1.00 22.40 98 HIS C CA 1
ATOM 6207 C C . HIS D 1 99 ? 6.934 27.777 23.451 1.00 20.85 98 HIS C C 1
ATOM 6208 O O . HIS D 1 99 ? 6.237 27.999 22.421 1.00 22.47 98 HIS C O 1
ATOM 6215 N N . VAL D 1 100 ? 7.983 28.512 23.805 1.00 19.31 99 VAL C N 1
ATOM 6216 C CA . VAL D 1 100 ? 8.488 29.596 23.005 1.00 20.45 99 VAL C CA 1
ATOM 6217 C C . VAL D 1 100 ? 9.586 29.017 22.110 1.00 20.10 99 VAL C C 1
ATOM 6218 O O . VAL D 1 100 ? 10.705 28.736 22.567 1.00 21.02 99 VAL C O 1
ATOM 6222 N N . ASN D 1 101 ? 9.280 28.860 20.831 1.00 20.00 100 ASN C N 1
ATOM 6223 C CA . ASN D 1 101 ? 10.121 28.106 19.909 1.00 20.94 100 ASN C CA 1
ATOM 6224 C C . ASN D 1 101 ? 11.121 28.930 19.161 1.00 19.77 100 ASN C C 1
ATOM 6225 O O . ASN D 1 101 ? 10.933 30.144 18.962 1.00 18.15 100 ASN C O 1
ATOM 6230 N N . VAL D 1 102 ? 12.180 28.275 18.720 1.00 17.88 101 VAL C N 1
ATOM 6231 C CA . VAL D 1 102 ? 13.236 28.932 17.975 1.00 18.75 101 VAL C CA 1
ATOM 6232 C C . VAL D 1 102 ? 12.574 29.380 16.677 1.00 17.72 101 VAL C C 1
ATOM 6233 O O . VAL D 1 102 ? 11.791 28.649 16.081 1.00 16.92 101 VAL C O 1
ATOM 6237 N N . GLY D 1 103 ? 12.824 30.612 16.250 1.00 16.39 102 GLY C N 1
ATOM 6238 C CA . GLY D 1 103 ? 12.091 31.110 15.081 1.00 17.69 102 GLY C CA 1
ATOM 6239 C C . GLY D 1 103 ? 10.904 32.005 15.420 1.00 17.24 102 GLY C C 1
ATOM 6240 O O . GLY D 1 103 ? 10.491 32.840 14.605 1.00 20.22 102 GLY C O 1
ATOM 6241 N N . ASP D 1 104 ? 10.393 31.868 16.641 1.00 15.33 103 ASP C N 1
ATOM 6242 C CA . ASP D 1 104 ? 9.262 32.642 17.116 1.00 15.56 103 ASP C CA 1
ATOM 6243 C C . ASP D 1 104 ? 9.763 34.103 17.256 1.00 14.52 103 ASP C C 1
ATOM 6244 O O . ASP D 1 104 ? 10.972 34.360 17.185 1.00 14.96 103 ASP C O 1
ATOM 6249 N N . VAL D 1 105 ? 8.834 35.040 17.429 1.00 15.88 104 VAL C N 1
ATOM 6250 C CA . VAL D 1 105 ? 9.177 36.425 17.784 1.00 15.55 104 VAL C CA 1
ATOM 6251 C C . VAL D 1 105 ? 8.530 36.821 19.130 1.00 13.14 104 VAL C C 1
ATOM 6252 O O . VAL D 1 105 ? 7.381 36.398 19.463 1.00 13.22 104 VAL C O 1
ATOM 6256 N N . ILE D 1 106 ? 9.251 37.649 19.894 1.00 11.68 105 ILE C N 1
ATOM 6257 C CA . ILE D 1 106 ? 8.749 38.172 21.141 1.00 11.65 105 ILE C CA 1
ATOM 6258 C C . ILE D 1 106 ? 8.661 39.696 20.996 1.00 11.09 105 ILE C C 1
ATOM 6259 O O . ILE D 1 106 ? 9.579 40.289 20.447 1.00 11.55 105 ILE C O 1
ATOM 6264 N N . VAL D 1 107 ? 7.519 40.234 21.353 1.00 11.12 106 VAL C N 1
ATOM 6265 C CA . VAL D 1 107 ? 7.353 41.674 21.566 1.00 10.71 106 VAL C CA 1
ATOM 6266 C C . VAL D 1 107 ? 7.348 41.858 23.088 1.00 9.58 106 VAL C C 1
ATOM 6267 O O . VAL D 1 107 ? 6.440 41.389 23.823 1.00 9.88 106 VAL C O 1
ATOM 6271 N N . THR D 1 108 ? 8.340 42.558 23.590 1.00 9.59 107 THR C N 1
ATOM 6272 C CA . THR D 1 108 ? 8.495 42.713 25.009 1.00 11.00 107 THR C CA 1
ATOM 6273 C C . THR D 1 108 ? 7.568 43.818 25.522 1.00 11.40 107 THR C C 1
ATOM 6274 O O . THR D 1 108 ? 7.787 45.014 25.153 1.00 11.45 107 THR C O 1
ATOM 6278 N N . GLN D 1 109 ? 6.616 43.562 26.429 1.00 12.23 108 GLN C N 1
ATOM 6279 C CA . GLN D 1 109 ? 5.909 44.738 26.938 1.00 12.87 108 GLN C CA 1
ATOM 6280 C C . GLN D 1 109 ? 6.711 45.473 28.062 1.00 12.21 108 GLN C C 1
ATOM 6281 O O . GLN D 1 109 ? 6.527 46.718 28.300 1.00 12.85 108 GLN C O 1
ATOM 6287 N N . ALA D 1 110 ? 7.526 44.734 28.797 1.00 10.44 109 ALA C N 1
ATOM 6288 C CA . ALA D 1 110 ? 8.305 45.321 29.876 1.00 9.62 109 ALA C CA 1
ATOM 6289 C C . ALA D 1 110 ? 9.418 44.393 30.270 1.00 9.56 109 ALA C C 1
ATOM 6290 O O . ALA D 1 110 ? 9.306 43.175 30.031 1.00 9.83 109 ALA C O 1
ATOM 6292 N N . SER D 1 111 ? 10.396 44.924 30.998 1.00 8.58 110 SER C N 1
ATOM 6293 C CA . SER D 1 111 ? 11.561 44.085 31.380 1.00 8.38 110 SER C CA 1
ATOM 6294 C C . SER D 1 111 ? 11.901 43.991 32.849 1.00 8.21 110 SER C C 1
ATOM 6295 O O . SER D 1 111 ? 11.810 44.951 33.578 1.00 8.60 110 SER C O 1
ATOM 6298 N N . VAL D 1 112 ? 12.370 42.818 33.272 1.00 7.42 111 VAL C N 1
ATOM 6299 C CA . VAL D 1 112 ? 13.086 42.664 34.535 1.00 7.45 111 VAL C CA 1
ATOM 6300 C C . VAL D 1 112 ? 14.455 43.388 34.392 1.00 7.53 111 VAL C C 1
ATOM 6301 O O . VAL D 1 112 ? 15.242 43.165 33.424 1.00 8.53 111 VAL C O 1
ATOM 6305 N N . ARG D 1 113 ? 14.669 44.342 35.277 1.00 8.35 112 ARG C N 1
ATOM 6306 C CA . ARG D 1 113 ? 15.896 45.177 35.306 1.00 8.56 112 ARG C CA 1
ATOM 6307 C C . ARG D 1 113 ? 17.048 44.468 35.976 1.00 8.23 112 ARG C C 1
ATOM 6308 O O . ARG D 1 113 ? 17.347 44.649 37.189 1.00 8.82 112 ARG C O 1
ATOM 6316 N N . LEU D 1 114 ? 17.675 43.575 35.209 1.00 7.88 113 LEU C N 1
ATOM 6317 C CA . LEU D 1 114 ? 18.918 42.993 35.591 1.00 7.64 113 LEU C CA 1
ATOM 6318 C C . LEU D 1 114 ? 20.096 43.696 35.045 1.00 9.04 113 LEU C C 1
ATOM 6319 O O . LEU D 1 114 ? 21.136 43.050 34.806 1.00 8.38 113 LEU C O 1
ATOM 6324 N N . ASP D 1 115 ? 19.925 45.015 34.879 1.00 9.12 114 ASP C N 1
ATOM 6325 C CA . ASP D 1 115 ? 20.957 45.919 34.430 1.00 9.75 114 ASP C CA 1
ATOM 6326 C C . ASP D 1 115 ? 21.368 46.989 35.498 1.00 9.94 114 ASP C C 1
ATOM 6327 O O . ASP D 1 115 ? 20.744 47.122 36.566 1.00 10.46 114 ASP C O 1
ATOM 6332 N N . GLY D 1 116 ? 22.466 47.678 35.216 1.00 10.81 115 GLY C N 1
ATOM 6333 C CA . GLY D 1 116 ? 22.858 48.810 35.983 1.00 10.67 115 GLY C CA 1
ATOM 6334 C C . GLY D 1 116 ? 22.389 50.090 35.319 1.00 10.96 115 GLY C C 1
ATOM 6335 O O . GLY D 1 116 ? 21.974 51.056 36.023 1.00 11.38 115 GLY C O 1
ATOM 6336 N N . ALA D 1 117 ? 22.473 50.160 33.995 1.00 11.06 116 ALA C N 1
ATOM 6337 C CA . ALA D 1 117 ? 22.171 51.464 33.331 1.00 11.11 116 ALA C CA 1
ATOM 6338 C C . ALA D 1 117 ? 20.776 52.038 33.571 1.00 10.21 116 ALA C C 1
ATOM 6339 O O . ALA D 1 117 ? 20.613 53.241 33.710 1.00 9.16 116 ALA C O 1
ATOM 6341 N N . SER D 1 118 ? 19.751 51.219 33.628 1.00 9.49 117 SER C N 1
ATOM 6342 C CA . SER D 1 118 ? 18.406 51.740 34.007 1.00 9.65 117 SER C CA 1
ATOM 6343 C C . SER D 1 118 ? 18.374 52.543 35.306 1.00 8.95 117 SER C C 1
ATOM 6344 O O . SER D 1 118 ? 17.647 53.540 35.404 1.00 9.83 117 SER C O 1
ATOM 6347 N N . LEU D 1 119 ? 19.243 52.232 36.249 1.00 9.86 118 LEU C N 1
ATOM 6348 C CA . LEU D 1 119 ? 19.188 52.853 37.562 1.00 9.78 118 LEU C CA 1
ATOM 6349 C C . LEU D 1 119 ? 19.765 54.299 37.430 1.00 9.24 118 LEU C C 1
ATOM 6350 O O . LEU D 1 119 ? 19.766 55.022 38.352 1.00 9.05 118 LEU C O 1
ATOM 6355 N N . HIS D 1 120 ? 20.467 54.584 36.342 1.00 8.39 119 HIS C N 1
ATOM 6356 C CA . HIS D 1 120 ? 20.982 55.968 36.111 1.00 9.17 119 HIS C CA 1
ATOM 6357 C C . HIS D 1 120 ? 19.891 56.834 35.481 1.00 10.19 119 HIS C C 1
ATOM 6358 O O . HIS D 1 120 ? 20.142 58.014 35.179 1.00 10.60 119 HIS C O 1
ATOM 6365 N N . PHE D 1 121 ? 18.693 56.267 35.280 1.00 9.81 120 PHE C N 1
ATOM 6366 C CA . PHE D 1 121 ? 17.503 56.999 34.833 1.00 10.80 120 PHE C CA 1
ATOM 6367 C C . PHE D 1 121 ? 16.374 57.019 35.891 1.00 10.85 120 PHE C C 1
ATOM 6368 O O . PHE D 1 121 ? 15.546 57.959 35.945 1.00 10.80 120 PHE C O 1
ATOM 6376 N N . ALA D 1 122 ? 16.251 55.946 36.644 1.00 10.66 121 ALA C N 1
ATOM 6377 C CA . ALA D 1 122 ? 15.166 55.816 37.642 1.00 10.34 121 ALA C CA 1
ATOM 6378 C C . ALA D 1 122 ? 15.500 54.733 38.639 1.00 9.84 121 ALA C C 1
ATOM 6379 O O . ALA D 1 122 ? 16.316 53.844 38.353 1.00 10.36 121 ALA C O 1
ATOM 6381 N N . PRO D 1 123 ? 14.975 54.869 39.885 1.00 9.32 122 PRO C N 1
ATOM 6382 C CA . PRO D 1 123 ? 15.289 53.953 40.927 1.00 8.69 122 PRO C CA 1
ATOM 6383 C C . PRO D 1 123 ? 14.582 52.665 40.509 1.00 8.51 122 PRO C C 1
ATOM 6384 O O . PRO D 1 123 ? 13.711 52.696 39.680 1.00 9.01 122 PRO C O 1
ATOM 6388 N N . MET D 1 124 ? 14.953 51.571 41.121 1.00 9.73 123 MET C N 1
ATOM 6389 C CA . MET D 1 124 ? 14.535 50.288 40.646 1.00 10.28 123 MET C CA 1
ATOM 6390 C C . MET D 1 124 ? 13.012 50.049 40.655 1.00 10.90 123 MET C C 1
ATOM 6391 O O . MET D 1 124 ? 12.528 49.266 39.855 1.00 10.48 123 MET C O 1
ATOM 6396 N N . GLU D 1 125 ? 12.258 50.724 41.563 1.00 10.27 124 GLU C N 1
ATOM 6397 C CA . GLU D 1 125 ? 10.782 50.690 41.597 1.00 11.20 124 GLU C CA 1
ATOM 6398 C C . GLU D 1 125 ? 10.086 51.095 40.276 1.00 11.59 124 GLU C C 1
ATOM 6399 O O . GLU D 1 125 ? 9.017 50.593 39.975 1.00 10.46 124 GLU C O 1
ATOM 6405 N N . PHE D 1 126 ? 10.708 51.957 39.475 1.00 10.49 125 PHE C N 1
ATOM 6406 C CA . PHE D 1 126 ? 10.133 52.344 38.164 1.00 11.52 125 PHE C CA 1
ATOM 6407 C C . PHE D 1 126 ? 10.103 51.150 37.236 1.00 11.36 125 PHE C C 1
ATOM 6408 O O . PHE D 1 126 ? 11.109 50.435 37.145 1.00 14.01 125 PHE C O 1
ATOM 6416 N N . PRO D 1 127 ? 8.999 50.938 36.516 1.00 10.64 126 PRO C N 1
ATOM 6417 C CA . PRO D 1 127 ? 8.923 49.806 35.598 1.00 10.07 126 PRO C CA 1
ATOM 6418 C C . PRO D 1 127 ? 9.633 50.079 34.246 1.00 9.81 126 PRO C C 1
ATOM 6419 O O . PRO D 1 127 ? 9.505 51.182 33.662 1.00 11.93 126 PRO C O 1
ATOM 6423 N N . ALA D 1 128 ? 10.361 49.090 33.763 1.00 10.92 127 ALA C N 1
ATOM 6424 C CA . ALA D 1 128 ? 11.048 49.181 32.473 1.00 9.60 127 ALA C CA 1
ATOM 6425 C C . ALA D 1 128 ? 10.043 48.769 31.408 1.00 9.84 127 ALA C C 1
ATOM 6426 O O . ALA D 1 128 ? 10.114 47.667 30.877 1.00 9.41 127 ALA C O 1
ATOM 6428 N N . VAL D 1 129 ? 9.124 49.670 31.104 1.00 9.96 128 VAL C N 1
ATOM 6429 C CA . VAL D 1 129 ? 7.929 49.376 30.312 1.00 11.12 128 VAL C CA 1
ATOM 6430 C C . VAL D 1 129 ? 8.072 50.079 28.962 1.00 11.91 128 VAL C C 1
ATOM 6431 O O . VAL D 1 129 ? 8.547 51.227 28.897 1.00 12.11 128 VAL C O 1
ATOM 6435 N N . ALA D 1 130 ? 7.651 49.396 27.916 1.00 13.10 129 ALA C N 1
ATOM 6436 C CA . ALA D 1 130 ? 7.697 49.917 26.587 1.00 13.03 129 ALA C CA 1
ATOM 6437 C C . ALA D 1 130 ? 6.547 50.893 26.442 1.00 13.18 129 ALA C C 1
ATOM 6438 O O . ALA D 1 130 ? 5.571 50.915 27.239 1.00 12.26 129 ALA C O 1
ATOM 6440 N N . ASN D 1 131 ? 6.610 51.644 25.377 1.00 13.24 130 ASN C N 1
ATOM 6441 C CA . ASN D 1 131 ? 5.486 52.503 25.034 1.00 13.86 130 ASN C CA 1
ATOM 6442 C C . ASN D 1 131 ? 4.304 51.708 24.481 1.00 14.77 130 ASN C C 1
ATOM 6443 O O . ASN D 1 131 ? 4.479 50.805 23.676 1.00 16.78 130 ASN C O 1
ATOM 6448 N N . PHE D 1 132 ? 3.100 52.043 24.935 1.00 15.08 131 PHE C N 1
ATOM 6449 C CA . PHE D 1 132 ? 1.920 51.301 24.541 1.00 16.07 131 PHE C CA 1
ATOM 6450 C C . PHE D 1 132 ? 1.678 51.394 23.026 1.00 15.51 131 PHE C C 1
ATOM 6451 O O . PHE D 1 132 ? 1.476 50.383 22.366 1.00 14.67 131 PHE C O 1
ATOM 6459 N N . GLU D 1 133 ? 1.652 52.610 22.478 1.00 15.60 132 GLU C N 1
ATOM 6460 C CA . GLU D 1 133 ? 1.363 52.761 21.085 1.00 17.09 132 GLU C CA 1
ATOM 6461 C C . GLU D 1 133 ? 2.341 51.994 20.180 1.00 15.08 132 GLU C C 1
ATOM 6462 O O . GLU D 1 133 ? 1.877 51.318 19.303 1.00 15.23 132 GLU C O 1
ATOM 6468 N N . CYS D 1 134 ? 3.679 52.063 20.421 1.00 12.55 133 CYS C N 1
ATOM 6469 C CA . CYS D 1 134 ? 4.690 51.429 19.560 1.00 12.50 133 CYS C CA 1
ATOM 6470 C C . CYS D 1 134 ? 4.606 49.909 19.796 1.00 11.49 133 CYS C C 1
ATOM 6471 O O . CYS D 1 134 ? 4.878 49.164 18.929 1.00 10.53 133 CYS C O 1
ATOM 6474 N N . THR D 1 135 ? 4.285 49.512 21.007 1.00 11.50 134 THR C N 1
ATOM 6475 C CA . THR D 1 135 ? 4.111 48.039 21.313 1.00 11.65 134 THR C CA 1
ATOM 6476 C C . THR D 1 135 ? 2.931 47.483 20.478 1.00 12.42 134 THR C C 1
ATOM 6477 O O . THR D 1 135 ? 3.002 46.401 19.834 1.00 12.27 134 THR C O 1
ATOM 6481 N N . THR D 1 136 ? 1.836 48.212 20.477 1.00 12.17 135 THR C N 1
ATOM 6482 C CA . THR D 1 136 ? 0.681 47.867 19.660 1.00 11.82 135 THR C CA 1
ATOM 6483 C C . THR D 1 136 ? 1.021 47.761 18.175 1.00 11.28 135 THR C C 1
ATOM 6484 O O . THR D 1 136 ? 0.488 46.893 17.490 1.00 10.37 135 THR C O 1
ATOM 6488 N N . ALA D 1 137 ? 1.825 48.689 17.619 1.00 10.63 136 ALA C N 1
ATOM 6489 C CA . ALA D 1 137 ? 2.181 48.638 16.202 1.00 12.03 136 ALA C CA 1
ATOM 6490 C C . ALA D 1 137 ? 3.076 47.454 15.867 1.00 11.85 136 ALA C C 1
ATOM 6491 O O . ALA D 1 137 ? 3.003 46.953 14.789 1.00 15.97 136 ALA C O 1
ATOM 6493 N N . MET D 1 138 ? 3.976 47.092 16.786 1.00 13.48 137 MET C N 1
ATOM 6494 C CA . MET D 1 138 ? 4.833 45.940 16.645 1.00 13.31 137 MET C CA 1
ATOM 6495 C C . MET D 1 138 ? 3.976 44.687 16.666 1.00 12.01 137 MET C C 1
ATOM 6496 O O . MET D 1 138 ? 4.231 43.842 15.893 1.00 12.82 137 MET C O 1
ATOM 6501 N N . VAL D 1 139 ? 2.935 44.632 17.513 1.00 10.69 138 VAL C N 1
ATOM 6502 C CA . VAL D 1 139 ? 2.015 43.426 17.533 1.00 10.94 138 VAL C CA 1
ATOM 6503 C C . VAL D 1 139 ? 1.293 43.412 16.199 1.00 11.30 138 VAL C C 1
ATOM 6504 O O . VAL D 1 139 ? 1.134 42.408 15.579 1.00 10.47 138 VAL C O 1
ATOM 6508 N N . ALA D 1 140 ? 0.850 44.570 15.786 1.00 10.45 139 ALA C N 1
ATOM 6509 C CA . ALA D 1 140 ? 0.057 44.669 14.589 1.00 11.43 139 ALA C CA 1
ATOM 6510 C C . ALA D 1 140 ? 0.926 44.261 13.409 1.00 11.70 139 ALA C C 1
ATOM 6511 O O . ALA D 1 140 ? 0.450 43.625 12.483 1.00 13.82 139 ALA C O 1
ATOM 6513 N N . ALA D 1 141 ? 2.195 44.646 13.423 1.00 12.33 140 ALA C N 1
ATOM 6514 C CA . ALA D 1 141 ? 3.067 44.347 12.282 1.00 12.88 140 ALA C CA 1
ATOM 6515 C C . ALA D 1 141 ? 3.386 42.824 12.268 1.00 13.52 140 ALA C C 1
ATOM 6516 O O . ALA D 1 141 ? 3.430 42.234 11.221 1.00 16.11 140 ALA C O 1
ATOM 6518 N N . CYS D 1 142 ? 3.555 42.192 13.430 1.00 14.51 141 CYS C N 1
ATOM 6519 C CA . CYS D 1 142 ? 3.728 40.730 13.455 1.00 14.20 141 CYS C CA 1
ATOM 6520 C C . CYS D 1 142 ? 2.489 40.098 12.789 1.00 14.34 141 CYS C C 1
ATOM 6521 O O . CYS D 1 142 ? 2.632 39.281 11.873 1.00 16.45 141 CYS C O 1
ATOM 6524 N N . ARG D 1 143 ? 1.296 40.458 13.267 1.00 14.37 142 ARG C N 1
ATOM 6525 C CA . ARG D 1 143 ? 0.032 39.828 12.787 1.00 15.41 142 ARG C CA 1
ATOM 6526 C C . ARG D 1 143 ? -0.181 40.078 11.280 1.00 17.47 142 ARG C C 1
ATOM 6527 O O . ARG D 1 143 ? -0.578 39.186 10.542 1.00 16.54 142 ARG C O 1
ATOM 6535 N N . ASP D 1 144 ? 0.051 41.305 10.824 1.00 18.69 143 ASP C N 1
ATOM 6536 C CA . ASP D 1 144 ? 0.070 41.580 9.383 1.00 20.64 143 ASP C CA 1
ATOM 6537 C C . ASP D 1 144 ? 0.879 40.574 8.589 1.00 20.14 143 ASP C C 1
ATOM 6538 O O . ASP D 1 144 ? 0.465 40.230 7.478 1.00 20.16 143 ASP C O 1
ATOM 6543 N N . ALA D 1 145 ? 2.032 40.156 9.125 1.00 21.31 144 ALA C N 1
ATOM 6544 C CA . ALA D 1 145 ? 2.941 39.166 8.480 1.00 23.12 144 ALA C CA 1
ATOM 6545 C C . ALA D 1 145 ? 2.646 37.692 8.748 1.00 21.67 144 ALA C C 1
ATOM 6546 O O . ALA D 1 145 ? 3.449 36.818 8.362 1.00 23.20 144 ALA C O 1
ATOM 6548 N N . GLY D 1 146 ? 1.531 37.410 9.397 1.00 20.30 145 GLY C N 1
ATOM 6549 C CA . GLY D 1 146 ? 1.119 36.031 9.686 1.00 19.55 145 GLY C CA 1
ATOM 6550 C C . GLY D 1 146 ? 1.797 35.451 10.925 1.00 21.62 145 GLY C C 1
ATOM 6551 O O . GLY D 1 146 ? 1.744 34.252 11.146 1.00 24.32 145 GLY C O 1
ATOM 6552 N N . VAL D 1 147 ? 2.437 36.301 11.734 1.00 18.87 146 VAL C N 1
ATOM 6553 C CA . VAL D 1 147 ? 3.099 35.854 12.957 1.00 20.46 146 VAL C CA 1
ATOM 6554 C C . VAL D 1 147 ? 2.281 36.312 14.170 1.00 19.70 146 VAL C C 1
ATOM 6555 O O . VAL D 1 147 ? 1.935 37.483 14.272 1.00 19.93 146 VAL C O 1
ATOM 6559 N N . GLU D 1 148 ? 1.945 35.374 15.058 1.00 17.34 147 GLU C N 1
ATOM 6560 C CA . GLU D 1 148 ? 1.429 35.669 16.399 1.00 15.57 147 GLU C CA 1
ATOM 6561 C C . GLU D 1 148 ? 2.662 35.758 17.313 1.00 15.35 147 GLU C C 1
ATOM 6562 O O . GLU D 1 148 ? 3.381 34.783 17.538 1.00 16.81 147 GLU C O 1
ATOM 6568 N N . PRO D 1 149 ? 2.973 36.959 17.783 1.00 13.24 148 PRO C N 1
ATOM 6569 C CA . PRO D 1 149 ? 4.110 37.098 18.694 1.00 11.99 148 PRO C CA 1
ATOM 6570 C C . PRO D 1 149 ? 3.763 36.677 20.099 1.00 12.50 148 PRO C C 1
ATOM 6571 O O . PRO D 1 149 ? 2.596 36.735 20.524 1.00 12.56 148 PRO C O 1
ATOM 6575 N N . HIS D 1 150 ? 4.804 36.268 20.827 1.00 12.48 149 HIS C N 1
ATOM 6576 C CA . HIS D 1 150 ? 4.693 36.159 22.259 1.00 12.36 149 HIS C CA 1
ATOM 6577 C C . HIS D 1 150 ? 4.818 37.542 22.803 1.00 12.80 149 HIS C C 1
ATOM 6578 O O . HIS D 1 150 ? 5.753 38.219 22.472 1.00 13.57 149 HIS C O 1
ATOM 6585 N N . ILE D 1 151 ? 3.915 37.883 23.702 1.00 11.98 150 ILE C N 1
ATOM 6586 C CA . ILE D 1 151 ? 3.856 39.223 24.226 1.00 12.01 150 ILE C CA 1
ATOM 6587 C C . ILE D 1 151 ? 4.003 39.099 25.722 1.00 11.32 150 ILE C C 1
ATOM 6588 O O . ILE D 1 151 ? 3.147 38.493 26.401 1.00 10.57 150 ILE C O 1
ATOM 6593 N N . GLY D 1 152 ? 5.092 39.601 26.274 1.00 11.09 151 GLY C N 1
ATOM 6594 C CA . GLY D 1 152 ? 5.200 39.521 27.717 1.00 10.67 151 GLY C CA 1
ATOM 6595 C C . GLY D 1 152 ? 6.453 40.165 28.254 1.00 11.31 151 GLY C C 1
ATOM 6596 O O . GLY D 1 152 ? 6.955 41.142 27.651 1.00 11.37 151 GLY C O 1
ATOM 6597 N N . VAL D 1 153 ? 6.907 39.636 29.386 1.00 9.73 152 VAL C N 1
ATOM 6598 C CA . VAL D 1 153 ? 8.041 40.200 30.078 1.00 9.31 152 VAL C CA 1
ATOM 6599 C C . VAL D 1 153 ? 9.335 39.546 29.680 1.00 9.89 152 VAL C C 1
ATOM 6600 O O . VAL D 1 153 ? 9.411 38.326 29.520 1.00 10.23 152 VAL C O 1
ATOM 6604 N N . THR D 1 154 ? 10.364 40.371 29.534 1.00 9.99 153 THR C N 1
ATOM 6605 C CA . THR D 1 154 ? 11.723 39.942 29.222 1.00 10.60 153 THR C CA 1
ATOM 6606 C C . THR D 1 154 ? 12.688 40.195 30.363 1.00 10.73 153 THR C C 1
ATOM 6607 O O . THR D 1 154 ? 12.630 41.256 31.023 1.00 15.12 153 THR C O 1
ATOM 6611 N N . ALA D 1 155 ? 13.564 39.214 30.625 1.00 10.37 154 ALA C N 1
ATOM 6612 C CA . ALA D 1 155 ? 14.676 39.391 31.544 1.00 9.98 154 ALA C CA 1
ATOM 6613 C C . ALA D 1 155 ? 15.806 40.094 30.815 1.00 10.26 154 ALA C C 1
ATOM 6614 O O . ALA D 1 155 ? 16.310 39.578 29.836 1.00 11.06 154 ALA C O 1
ATOM 6616 N N . SER D 1 156 ? 16.126 41.342 31.197 1.00 9.40 155 SER C N 1
ATOM 6617 C CA . SER D 1 156 ? 17.178 42.117 30.539 1.00 9.16 155 SER C CA 1
ATOM 6618 C C . SER D 1 156 ? 18.479 42.260 31.372 1.00 9.34 155 SER C C 1
ATOM 6619 O O . SER D 1 156 ? 18.520 43.001 32.364 1.00 9.96 155 SER C O 1
ATOM 6622 N N . SER D 1 157 ? 19.505 41.512 30.960 1.00 8.35 156 SER C N 1
ATOM 6623 C CA . SER D 1 157 ? 20.676 41.187 31.742 1.00 7.99 156 SER C CA 1
ATOM 6624 C C . SER D 1 157 ? 21.885 41.925 31.237 1.00 8.03 156 SER C C 1
ATOM 6625 O O . SER D 1 157 ? 22.179 41.894 30.032 1.00 7.94 156 SER C O 1
ATOM 6628 N N . ASP D 1 158 ? 22.582 42.631 32.142 1.00 8.51 157 ASP C N 1
ATOM 6629 C CA . ASP D 1 158 ? 23.921 43.189 31.867 1.00 8.51 157 ASP C CA 1
ATOM 6630 C C . ASP D 1 158 ? 25.039 42.131 31.432 1.00 9.13 157 ASP C C 1
ATOM 6631 O O . ASP D 1 158 ? 26.158 42.539 31.116 1.00 9.35 157 ASP C O 1
ATOM 6636 N N . THR D 1 159 ? 24.757 40.808 31.516 1.00 8.91 158 THR C N 1
ATOM 6637 C CA . THR D 1 159 ? 25.758 39.818 31.103 1.00 9.92 158 THR C CA 1
ATOM 6638 C C . THR D 1 159 ? 25.054 38.772 30.310 1.00 10.61 158 THR C C 1
ATOM 6639 O O . THR D 1 159 ? 23.864 38.485 30.496 1.00 11.12 158 THR C O 1
ATOM 6643 N N . PHE D 1 160 ? 25.849 38.138 29.494 1.00 10.58 159 PHE C N 1
ATOM 6644 C CA . PHE D 1 160 ? 25.392 37.034 28.654 1.00 9.60 159 PHE C CA 1
ATOM 6645 C C . PHE D 1 160 ? 25.528 35.717 29.402 1.00 10.21 159 PHE C C 1
ATOM 6646 O O . PHE D 1 160 ? 24.701 34.867 29.177 1.00 10.78 159 PHE C O 1
ATOM 6654 N N . TYR D 1 161 ? 26.496 35.615 30.296 1.00 9.38 160 TYR C N 1
ATOM 6655 C CA . TYR D 1 161 ? 26.894 34.356 30.918 1.00 9.34 160 TYR C CA 1
ATOM 6656 C C . TYR D 1 161 ? 26.249 34.254 32.311 1.00 8.93 160 TYR C C 1
ATOM 6657 O O . TYR D 1 161 ? 25.156 33.765 32.372 1.00 9.76 160 TYR C O 1
ATOM 6666 N N . PRO D 1 162 ? 26.888 34.711 33.375 1.00 8.88 161 PRO C N 1
ATOM 6667 C CA . PRO D 1 162 ? 26.237 34.418 34.656 1.00 8.52 161 PRO C CA 1
ATOM 6668 C C . PRO D 1 162 ? 24.852 34.964 34.888 1.00 9.22 161 PRO C C 1
ATOM 6669 O O . PRO D 1 162 ? 24.022 34.280 35.462 1.00 8.73 161 PRO C O 1
ATOM 6673 N N . GLY D 1 163 ? 24.590 36.222 34.503 1.00 9.64 162 GLY C N 1
ATOM 6674 C CA . GLY D 1 163 ? 23.254 36.813 34.605 1.00 10.04 162 GLY C CA 1
ATOM 6675 C C . GLY D 1 163 ? 22.121 36.138 33.822 1.00 10.71 162 GLY C C 1
ATOM 6676 O O . GLY D 1 163 ? 20.955 36.426 34.105 1.00 11.61 162 GLY C O 1
ATOM 6677 N N . GLN D 1 164 ? 22.465 35.272 32.834 1.00 10.97 163 GLN C N 1
ATOM 6678 C CA . GLN D 1 164 ? 21.508 34.457 32.059 1.00 10.57 163 GLN C CA 1
ATOM 6679 C C . GLN D 1 164 ? 21.650 33.001 32.510 1.00 10.94 163 GLN C C 1
ATOM 6680 O O . GLN D 1 164 ? 21.123 32.089 31.889 1.00 11.52 163 GLN C O 1
ATOM 6686 N N . GLU D 1 165 ? 22.335 32.842 33.620 1.00 9.47 164 GLU C N 1
ATOM 6687 C CA . GLU D 1 165 ? 22.540 31.531 34.288 1.00 10.72 164 GLU C CA 1
ATOM 6688 C C . GLU D 1 165 ? 23.031 30.473 33.357 1.00 10.20 164 GLU C C 1
ATOM 6689 O O . GLU D 1 165 ? 22.557 29.287 33.367 1.00 10.23 164 GLU C O 1
ATOM 6695 N N . ARG D 1 166 ? 24.030 30.901 32.563 1.00 10.78 165 ARG C N 1
ATOM 6696 C CA . ARG D 1 166 ? 24.865 29.985 31.804 1.00 10.59 165 ARG C CA 1
ATOM 6697 C C . ARG D 1 166 ? 26.002 29.461 32.665 1.00 10.21 165 ARG C C 1
ATOM 6698 O O . ARG D 1 166 ? 26.727 30.230 33.299 1.00 9.91 165 ARG C O 1
ATOM 6706 N N . TYR D 1 167 ? 26.195 28.119 32.590 1.00 10.95 166 TYR C N 1
ATOM 6707 C CA . TYR D 1 167 ? 27.248 27.364 33.268 1.00 11.42 166 TYR C CA 1
ATOM 6708 C C . TYR D 1 167 ? 28.372 26.742 32.432 1.00 10.98 166 TYR C C 1
ATOM 6709 O O . TYR D 1 167 ? 29.349 26.241 32.979 1.00 11.01 166 TYR C O 1
ATOM 6718 N N . ASP D 1 168 ? 28.223 26.766 31.124 1.00 11.55 167 ASP C N 1
ATOM 6719 C CA . ASP D 1 168 ? 29.280 26.353 30.243 1.00 13.57 167 ASP C CA 1
ATOM 6720 C C . ASP D 1 168 ? 30.344 27.427 29.993 1.00 12.41 167 ASP C C 1
ATOM 6721 O O . ASP D 1 168 ? 30.634 27.805 28.857 1.00 12.69 167 ASP C O 1
ATOM 6726 N N . THR D 1 169 ? 30.982 27.806 31.086 1.00 11.81 168 THR C N 1
ATOM 6727 C CA . THR D 1 169 ? 31.945 28.881 31.159 1.00 11.50 168 THR C CA 1
ATOM 6728 C C . THR D 1 169 ? 33.181 28.397 31.826 1.00 11.70 168 THR C C 1
ATOM 6729 O O . THR D 1 169 ? 33.277 27.227 32.267 1.00 11.78 168 THR C O 1
ATOM 6733 N N . VAL D 1 170 ? 34.206 29.237 31.815 1.00 10.05 169 VAL C N 1
ATOM 6734 C CA . VAL D 1 170 ? 35.515 28.804 32.261 1.00 11.72 169 VAL C CA 1
ATOM 6735 C C . VAL D 1 170 ? 35.453 28.290 33.699 1.00 12.75 169 VAL C C 1
ATOM 6736 O O . VAL D 1 170 ? 36.037 27.229 34.029 1.00 13.78 169 VAL C O 1
ATOM 6740 N N . THR D 1 171 ? 34.674 28.958 34.555 1.00 12.39 170 THR C N 1
ATOM 6741 C CA . THR D 1 171 ? 34.598 28.580 35.992 1.0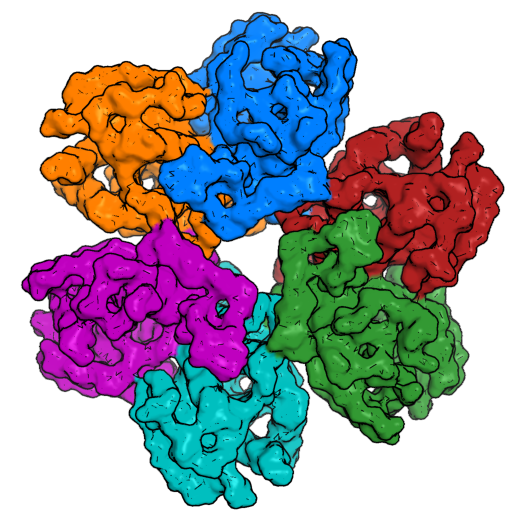0 12.39 170 THR C CA 1
ATOM 6742 C C . THR D 1 171 ? 33.363 27.729 36.292 1.00 10.75 170 THR C C 1
ATOM 6743 O O . THR D 1 171 ? 33.342 27.003 37.294 1.00 11.74 170 THR C O 1
ATOM 6747 N N . GLY D 1 172 ? 32.361 27.781 35.427 1.00 11.54 171 GLY C N 1
ATOM 6748 C CA . GLY D 1 172 ? 31.117 27.077 35.599 1.00 12.13 171 GLY C CA 1
ATOM 6749 C C . GLY D 1 172 ? 30.373 27.376 36.896 1.00 13.47 171 GLY C C 1
ATOM 6750 O O . GLY D 1 172 ? 29.606 26.544 37.374 1.00 15.23 171 GLY C O 1
ATOM 6751 N N . ARG D 1 173 ? 30.509 28.599 37.409 1.00 14.54 172 ARG C N 1
ATOM 6752 C CA . ARG D 1 173 ? 29.970 28.979 38.693 1.00 14.70 172 ARG C CA 1
ATOM 6753 C C . ARG D 1 173 ? 29.157 30.197 38.383 1.00 13.37 172 ARG C C 1
ATOM 6754 O O . ARG D 1 173 ? 29.538 30.948 37.468 1.00 12.35 172 ARG C O 1
ATOM 6762 N N . VAL D 1 174 ? 28.065 30.349 39.094 1.00 13.02 173 VAL C N 1
ATOM 6763 C CA . VAL D 1 174 ? 27.279 31.590 38.994 1.00 11.73 173 VAL C CA 1
ATOM 6764 C C . VAL D 1 174 ? 27.117 32.113 40.398 1.00 12.67 173 VAL C C 1
ATOM 6765 O O . VAL D 1 174 ? 26.745 31.374 41.285 1.00 14.36 173 VAL C O 1
ATOM 6769 N N . THR D 1 175 ? 27.397 33.406 40.635 1.00 11.60 174 THR C N 1
ATOM 6770 C CA . THR D 1 175 ? 27.204 33.997 41.959 1.00 11.82 174 THR C CA 1
ATOM 6771 C C . THR D 1 175 ? 25.814 33.793 42.578 1.00 10.42 174 THR C C 1
ATOM 6772 O O . THR D 1 175 ? 24.783 33.707 41.875 1.00 11.23 174 THR C O 1
ATOM 6776 N N . ARG D 1 176 ? 25.793 33.695 43.892 1.00 9.60 175 ARG C N 1
ATOM 6777 C CA . ARG D 1 176 ? 24.586 33.313 44.629 1.00 10.39 175 ARG C CA 1
ATOM 6778 C C . ARG D 1 176 ? 23.368 33.978 44.062 1.00 9.79 175 ARG C C 1
ATOM 6779 O O . ARG D 1 176 ? 22.410 33.323 43.778 1.00 11.45 175 ARG C O 1
ATOM 6787 N N . ARG D 1 177 ? 23.368 35.306 43.944 1.00 9.44 176 ARG C N 1
ATOM 6788 C CA . ARG D 1 177 ? 22.168 35.996 43.512 1.00 11.36 176 ARG C CA 1
ATOM 6789 C C . ARG D 1 177 ? 21.595 35.444 42.210 1.00 10.47 176 ARG C C 1
ATOM 6790 O O . ARG D 1 177 ? 20.387 35.430 42.031 1.00 11.58 176 ARG C O 1
ATOM 6798 N N . PHE D 1 178 ? 22.446 35.022 41.292 1.00 9.81 177 PHE C N 1
ATOM 6799 C CA . PHE D 1 178 ? 21.931 34.580 40.014 1.00 9.82 177 PHE C CA 1
ATOM 6800 C C . PHE D 1 178 ? 21.775 33.073 39.921 1.00 10.87 177 PHE C C 1
ATOM 6801 O O . PHE D 1 178 ? 21.134 32.599 38.967 1.00 13.13 177 PHE C O 1
ATOM 6809 N N . ALA D 1 179 ? 22.353 32.340 40.876 1.00 11.22 178 ALA C N 1
ATOM 6810 C CA . ALA D 1 179 ? 22.142 30.854 40.867 1.00 11.43 178 ALA C CA 1
ATOM 6811 C C . ALA D 1 179 ? 20.697 30.596 41.157 1.00 11.21 178 ALA C C 1
ATOM 6812 O O . ALA D 1 179 ? 20.168 31.088 42.163 1.00 10.12 178 ALA C O 1
ATOM 6814 N N . GLY D 1 180 ? 20.054 29.850 40.272 1.00 10.67 179 GLY C N 1
ATOM 6815 C CA . GLY D 1 180 ? 18.659 29.553 40.360 1.00 10.74 179 GLY C CA 1
ATOM 6816 C C . GLY D 1 180 ? 17.792 30.673 39.822 1.00 11.06 179 GLY C C 1
ATOM 6817 O O . GLY D 1 180 ? 16.563 30.626 39.889 1.00 12.70 179 GLY C O 1
ATOM 6818 N N . SER D 1 181 ? 18.417 31.738 39.307 1.00 11.43 180 SER C N 1
ATOM 6819 C CA . SER D 1 181 ? 17.587 32.851 38.844 1.00 10.86 180 SER C CA 1
ATOM 6820 C C . SER D 1 181 ? 16.721 32.551 37.596 1.00 10.63 180 SER C C 1
ATOM 6821 O O . SER D 1 181 ? 15.602 33.121 37.463 1.00 10.81 180 SER C O 1
ATOM 6824 N N . MET D 1 182 ? 17.208 31.720 36.658 1.00 10.58 181 MET C N 1
ATOM 6825 C CA . MET D 1 182 ? 16.451 31.391 35.482 1.00 10.75 181 MET C CA 1
ATOM 6826 C C . MET D 1 182 ? 15.096 30.812 35.887 1.00 11.16 181 MET C C 1
ATOM 6827 O O . MET D 1 182 ? 14.065 31.236 35.340 1.00 9.46 181 MET C O 1
ATOM 6832 N N . LYS D 1 183 ? 15.101 29.907 36.879 1.00 13.12 182 LYS C N 1
ATOM 6833 C CA . LYS D 1 183 ? 13.871 29.279 37.350 1.00 12.76 182 LYS C CA 1
ATOM 6834 C C . LYS D 1 183 ? 13.003 30.306 38.050 1.00 13.29 182 LYS C C 1
ATOM 6835 O O . LYS D 1 183 ? 11.749 30.268 37.978 1.00 12.40 182 LYS C O 1
ATOM 6841 N N . GLU D 1 184 ? 13.623 31.249 38.756 1.00 12.98 183 GLU C N 1
ATOM 6842 C CA . GLU D 1 184 ? 12.741 32.296 39.279 1.00 13.17 183 GLU C CA 1
ATOM 6843 C C . GLU D 1 184 ? 12.039 32.985 38.137 1.00 10.96 183 GLU C C 1
ATOM 6844 O O . GLU D 1 184 ? 10.852 33.185 38.205 1.00 9.42 183 GLU C O 1
ATOM 6850 N N . TRP D 1 185 ? 12.743 33.454 37.107 1.00 10.50 184 TRP C N 1
ATOM 6851 C CA . TRP D 1 185 ? 12.017 34.169 35.973 1.00 10.64 184 TRP C CA 1
ATOM 6852 C C . TRP D 1 185 ? 11.045 33.254 35.230 1.00 10.73 184 TRP C C 1
ATOM 6853 O O . TRP D 1 185 ? 9.913 33.617 34.985 1.00 10.95 184 TRP C O 1
ATOM 6864 N N . GLN D 1 186 ? 11.453 32.010 35.020 1.00 10.81 185 GLN C N 1
ATOM 6865 C CA . GLN D 1 186 ? 10.580 31.058 34.410 1.00 10.99 185 GLN C CA 1
ATOM 6866 C C . GLN D 1 186 ? 9.241 30.906 35.081 1.00 9.66 185 GLN C C 1
ATOM 6867 O O . GLN D 1 186 ? 8.185 30.950 34.484 1.00 9.60 185 GLN C O 1
ATOM 6873 N N . ASP D 1 187 ? 9.319 30.730 36.381 1.00 9.97 186 ASP C N 1
ATOM 6874 C CA . ASP D 1 187 ? 8.190 30.504 37.237 1.00 10.15 186 ASP C CA 1
ATOM 6875 C C . ASP D 1 187 ? 7.278 31.686 37.180 1.00 9.72 186 ASP C C 1
ATOM 6876 O O . ASP D 1 187 ? 6.108 31.550 37.383 1.00 12.03 186 ASP C O 1
ATOM 6881 N N . MET D 1 188 ? 7.839 32.879 36.984 1.00 9.03 187 MET C N 1
ATOM 6882 C CA . MET D 1 188 ? 7.037 34.075 36.844 1.00 9.65 187 MET C CA 1
ATOM 6883 C C . MET D 1 188 ? 6.467 34.324 35.471 1.00 10.11 187 MET C C 1
ATOM 6884 O O . MET D 1 188 ? 5.806 35.373 35.240 1.00 10.78 187 MET C O 1
ATOM 6889 N N . GLY D 1 189 ? 6.676 33.392 34.545 1.00 8.72 188 GLY C N 1
ATOM 6890 C CA . GLY D 1 189 ? 6.186 33.473 33.173 1.00 8.87 188 GLY C CA 1
ATOM 6891 C C . GLY D 1 189 ? 7.018 34.431 32.254 1.00 8.64 188 GLY C C 1
ATOM 6892 O O . GLY D 1 189 ? 6.594 34.715 31.117 1.00 10.06 188 GLY C O 1
ATOM 6893 N N . VAL D 1 190 ? 8.221 34.802 32.697 1.00 8.96 189 VAL C N 1
ATOM 6894 C CA . VAL D 1 190 ? 9.129 35.552 31.839 1.00 10.26 189 VAL C CA 1
ATOM 6895 C C . VAL D 1 190 ? 9.540 34.717 30.621 1.00 10.01 189 VAL C C 1
ATOM 6896 O O . VAL D 1 190 ? 9.814 33.460 30.725 1.00 11.59 189 VAL C O 1
ATOM 6900 N N . LEU D 1 191 ? 9.470 35.367 29.459 1.00 10.63 190 LEU C N 1
ATOM 6901 C CA . LEU D 1 191 ? 9.622 34.730 28.178 1.00 11.76 190 LEU C CA 1
ATOM 6902 C C . LEU D 1 191 ? 11.058 34.461 27.774 1.00 12.29 190 LEU C C 1
ATOM 6903 O O . LEU D 1 191 ? 11.338 33.437 27.135 1.00 12.89 190 LEU C O 1
ATOM 6908 N N . ASN D 1 192 ? 12.000 35.377 28.056 1.00 10.57 191 ASN C N 1
ATOM 6909 C CA . ASN D 1 192 ? 13.226 35.311 27.321 1.00 10.04 191 ASN C CA 1
ATOM 6910 C C . ASN D 1 192 ? 14.235 36.194 27.988 1.00 10.66 191 ASN C C 1
ATOM 6911 O O . ASN D 1 192 ? 13.838 36.973 28.854 1.00 9.77 191 ASN C O 1
ATOM 6916 N N . TYR D 1 193 ? 15.482 36.024 27.589 1.00 10.51 192 TYR C N 1
ATOM 6917 C CA . TYR D 1 193 ? 16.621 36.883 27.965 1.00 11.08 192 TYR C CA 1
ATOM 6918 C C . TYR D 1 193 ? 17.145 37.691 26.792 1.00 10.97 192 TYR C C 1
ATOM 6919 O O . TYR D 1 193 ? 17.251 37.200 25.672 1.00 12.26 192 TYR C O 1
ATOM 6928 N N . GLU D 1 194 ? 17.452 38.975 27.054 1.00 11.41 193 GLU C N 1
ATOM 6929 C CA . GLU D 1 194 ? 18.298 39.782 26.170 1.00 10.46 193 GLU C CA 1
ATOM 6930 C C . GLU D 1 194 ? 19.044 40.781 27.057 1.00 10.40 193 GLU C C 1
ATOM 6931 O O . GLU D 1 194 ? 19.089 40.581 28.304 1.00 8.71 193 GLU C O 1
ATOM 6942 N N . MET D 1 195 ? 19.679 41.812 26.467 1.00 10.50 194 MET C N 1
ATOM 6943 C CA . MET D 1 195 ? 20.655 42.557 27.254 1.00 10.80 194 MET C CA 1
ATOM 6944 C C . MET D 1 195 ? 20.530 44.070 27.121 1.00 10.99 194 MET C C 1
ATOM 6945 O O . MET D 1 195 ? 21.466 44.725 27.510 1.00 13.95 194 MET C O 1
ATOM 6950 N N . GLU D 1 196 ? 19.483 44.568 26.478 1.00 10.68 195 GLU C N 1
ATOM 6951 C CA . GLU D 1 196 ? 19.361 46.062 26.302 1.00 11.05 195 GLU C CA 1
ATOM 6952 C C . GLU D 1 196 ? 18.019 46.687 26.699 1.00 11.12 195 GLU C C 1
ATOM 6953 O O . GLU D 1 196 ? 17.947 47.914 27.024 1.00 12.14 195 GLU C O 1
ATOM 6959 N N . SER D 1 197 ? 16.947 45.922 26.672 1.00 11.11 196 SER C N 1
ATOM 6960 C CA . SER D 1 197 ? 15.601 46.476 26.755 1.00 11.50 196 SER C CA 1
ATOM 6961 C C . SER D 1 197 ? 15.276 47.201 28.066 1.00 10.59 196 SER C C 1
ATOM 6962 O O . SER D 1 197 ? 14.576 48.245 28.037 1.00 10.18 196 SER C O 1
ATOM 6965 N N . ALA D 1 198 ? 15.796 46.729 29.199 1.00 10.71 197 ALA C N 1
ATOM 6966 C CA . ALA D 1 198 ? 15.588 47.362 30.500 1.00 9.55 197 ALA C CA 1
ATOM 6967 C C . ALA D 1 198 ? 16.166 48.777 30.442 1.00 9.84 197 ALA C C 1
ATOM 6968 O O . ALA D 1 198 ? 15.500 49.728 30.856 1.00 9.83 197 ALA C O 1
ATOM 6970 N N . THR D 1 199 ? 17.341 48.900 29.835 1.00 9.15 198 THR C N 1
ATOM 6971 C CA . THR D 1 199 ? 17.990 50.264 29.845 1.00 9.57 198 THR C CA 1
ATOM 6972 C C . THR D 1 199 ? 17.189 51.133 28.898 1.00 9.84 198 THR C C 1
ATOM 6973 O O . THR D 1 199 ? 16.863 52.323 29.213 1.00 8.82 198 THR C O 1
ATOM 6977 N N . LEU D 1 200 ? 16.976 50.614 27.686 1.00 10.20 199 LEU C N 1
ATOM 6978 C CA . LEU D 1 200 ? 16.250 51.318 26.647 1.00 10.13 199 LEU C CA 1
ATOM 6979 C C . LEU D 1 200 ? 14.925 51.747 27.184 1.00 10.15 199 LEU C C 1
ATOM 6980 O O . LEU D 1 200 ? 14.539 52.952 27.144 1.00 8.73 199 LEU C O 1
ATOM 6985 N N . PHE D 1 201 ? 14.179 50.802 27.718 1.00 8.85 200 PHE C N 1
ATOM 6986 C CA . PHE D 1 201 ? 12.820 51.200 28.129 1.00 10.02 200 PHE C CA 1
ATOM 6987 C C . PHE D 1 201 ? 12.769 52.188 29.265 1.00 9.49 200 PHE C C 1
ATOM 6988 O O . PHE D 1 201 ? 11.957 53.143 29.289 1.00 10.24 200 PHE C O 1
ATOM 6996 N N . THR D 1 202 ? 13.623 51.987 30.262 1.00 9.36 201 THR C N 1
ATOM 6997 C CA . THR D 1 202 ? 13.589 52.845 31.367 1.00 9.30 201 THR C CA 1
ATOM 6998 C C . THR D 1 202 ? 14.067 54.255 30.925 1.00 10.18 201 THR C C 1
ATOM 6999 O O . THR D 1 202 ? 13.546 55.304 31.405 1.00 11.38 201 THR C O 1
ATOM 7003 N N . MET D 1 203 ? 15.064 54.310 30.049 1.00 10.46 202 MET C N 1
ATOM 7004 C CA . MET D 1 203 ? 15.609 55.640 29.716 1.00 11.74 202 MET C CA 1
ATOM 7005 C C . MET D 1 203 ? 14.625 56.405 28.822 1.00 12.02 202 MET C C 1
ATOM 7006 O O . MET D 1 203 ? 14.509 57.638 28.917 1.00 13.55 202 MET C O 1
ATOM 7011 N N . CYS D 1 204 ? 13.910 55.685 27.968 1.00 11.56 203 CYS C N 1
ATOM 7012 C CA . CYS D 1 204 ? 12.902 56.339 27.144 1.00 11.47 203 CYS C CA 1
ATOM 7013 C C . CYS D 1 204 ? 11.663 56.757 27.962 1.00 11.73 203 CYS C C 1
ATOM 7014 O O . CYS D 1 204 ? 11.184 57.925 27.871 1.00 11.15 203 CYS C O 1
ATOM 7017 N N . ALA D 1 205 ? 11.164 55.834 28.778 1.00 12.71 204 ALA C N 1
ATOM 7018 C CA . ALA D 1 205 ? 9.927 56.129 29.553 1.00 13.09 204 ALA C CA 1
ATOM 7019 C C . ALA D 1 205 ? 10.114 57.382 30.354 1.00 13.63 204 ALA C C 1
ATOM 7020 O O . ALA D 1 205 ? 9.227 58.233 30.377 1.00 17.19 204 ALA C O 1
ATOM 7022 N N . THR D 1 206 ? 11.292 57.510 30.966 1.00 12.70 205 THR C N 1
ATOM 7023 C CA . THR D 1 206 ? 11.620 58.595 31.879 1.00 11.85 205 THR C CA 1
ATOM 7024 C C . THR D 1 206 ? 12.013 59.887 31.188 1.00 13.42 205 THR C C 1
ATOM 7025 O O . THR D 1 206 ? 11.917 60.966 31.801 1.00 11.37 205 THR C O 1
ATOM 7029 N N . GLN D 1 207 ? 12.535 59.812 29.959 1.00 14.15 206 GLN C N 1
ATOM 7030 C CA . GLN D 1 207 ? 12.983 61.055 29.299 1.00 15.44 206 GLN C CA 1
ATOM 7031 C C . GLN D 1 207 ? 11.948 61.579 28.271 1.00 16.35 206 GLN C C 1
ATOM 7032 O O . GLN D 1 207 ? 12.217 62.546 27.550 1.00 17.51 206 GLN C O 1
ATOM 7038 N N . GLY D 1 208 ? 10.819 60.893 28.137 1.00 14.00 207 GLY C N 1
ATOM 7039 C CA . GLY D 1 208 ? 9.775 61.307 27.221 1.00 15.03 207 GLY C CA 1
ATOM 7040 C C . GLY D 1 208 ? 9.902 60.831 25.783 1.00 14.19 207 GLY C C 1
ATOM 7041 O O . GLY D 1 208 ? 9.391 61.480 24.872 1.00 14.44 207 GLY C O 1
ATOM 7042 N N . TRP D 1 209 ? 10.506 59.663 25.566 1.00 12.13 208 TRP C N 1
ATOM 7043 C CA . TRP D 1 209 ? 10.668 59.094 24.238 1.00 11.85 208 TRP C CA 1
ATOM 7044 C C . TRP D 1 209 ? 9.837 57.786 24.255 1.00 12.39 208 TRP C C 1
ATOM 7045 O O . TRP D 1 209 ? 9.487 57.292 25.320 1.00 11.34 208 TRP C O 1
ATOM 7056 N N . ARG D 1 210 ? 9.490 57.297 23.071 1.00 10.98 209 ARG C N 1
ATOM 7057 C CA . ARG D 1 210 ? 8.768 56.052 22.937 1.00 10.76 209 ARG C CA 1
ATOM 7058 C C . ARG D 1 210 ? 9.745 54.967 22.555 1.00 10.73 209 ARG C C 1
ATOM 7059 O O . ARG D 1 210 ? 10.631 55.169 21.719 1.00 12.09 209 ARG C O 1
ATOM 7067 N N . ALA D 1 211 ? 9.522 53.772 23.054 1.00 11.39 210 ALA C N 1
ATOM 7068 C CA . ALA D 1 211 ? 10.385 52.674 22.713 1.00 10.04 210 ALA C CA 1
ATOM 7069 C C . ALA D 1 211 ? 9.547 51.431 22.605 1.00 10.43 210 ALA C C 1
ATOM 7070 O O . ALA D 1 211 ? 8.512 51.325 23.187 1.00 10.10 210 ALA C O 1
ATOM 7072 N N . ALA D 1 212 ? 10.047 50.484 21.851 1.00 10.37 211 ALA C N 1
ATOM 7073 C CA . ALA D 1 212 ? 9.417 49.117 21.826 1.00 11.34 211 ALA C CA 1
ATOM 7074 C C . ALA D 1 212 ? 10.482 48.152 21.367 1.00 12.93 211 ALA C C 1
ATOM 7075 O O . ALA D 1 212 ? 11.546 48.587 20.944 1.00 13.89 211 ALA C O 1
ATOM 7077 N N . SER D 1 213 ? 10.218 46.834 21.436 1.00 13.16 212 SER C N 1
ATOM 7078 C CA . SER D 1 213 ? 11.257 45.856 21.125 1.00 15.63 212 SER C CA 1
ATOM 7079 C C . SER D 1 213 ? 10.593 44.684 20.485 1.00 18.32 212 SER C C 1
ATOM 7080 O O . SER D 1 213 ? 9.578 44.226 20.996 1.00 20.30 212 SER C O 1
ATOM 7083 N N . VAL D 1 214 ? 11.134 44.240 19.343 1.00 16.32 213 VAL C N 1
ATOM 7084 C CA . VAL D 1 214 ? 10.743 42.923 18.755 1.00 16.04 213 VAL C CA 1
ATOM 7085 C C . VAL D 1 214 ? 12.052 42.153 18.670 1.00 15.02 213 VAL C C 1
ATOM 7086 O O . VAL D 1 214 ? 13.109 42.696 18.316 1.00 14.98 213 VAL C O 1
ATOM 7090 N N . ALA D 1 215 ? 11.998 40.862 18.961 1.00 13.48 214 ALA C N 1
ATOM 7091 C CA . ALA D 1 215 ? 13.196 40.085 18.870 1.00 13.13 214 ALA C CA 1
ATOM 7092 C C . ALA D 1 215 ? 12.875 38.681 18.385 1.00 12.86 214 ALA C C 1
ATOM 7093 O O . ALA D 1 215 ? 11.791 38.189 18.626 1.00 13.76 214 ALA C O 1
ATOM 7095 N N . GLY D 1 216 ? 13.801 38.103 17.637 1.00 12.85 215 GLY C N 1
ATOM 7096 C CA . GLY D 1 216 ? 13.709 36.673 17.266 1.00 13.33 215 GLY C CA 1
ATOM 7097 C C . GLY D 1 216 ? 14.434 35.698 18.135 1.00 13.98 215 GLY C C 1
ATOM 7098 O O . GLY D 1 216 ? 15.551 35.957 18.657 1.00 16.63 215 GLY C O 1
ATOM 7099 N N . VAL D 1 217 ? 13.831 34.511 18.265 1.00 13.65 216 VAL C N 1
ATOM 7100 C CA . VAL D 1 217 ? 14.263 33.579 19.290 1.00 15.27 216 VAL C CA 1
ATOM 7101 C C . VAL D 1 217 ? 15.212 32.702 18.528 1.00 14.02 216 VAL C C 1
ATOM 7102 O O . VAL D 1 217 ? 14.813 32.145 17.504 1.00 15.34 216 VAL C O 1
ATOM 7106 N N . ILE D 1 218 ? 16.456 32.671 19.002 1.00 13.55 217 ILE C N 1
ATOM 7107 C CA . ILE D 1 218 ? 17.566 31.897 18.387 1.00 14.86 217 ILE C CA 1
ATOM 7108 C C . ILE D 1 218 ? 17.995 30.668 19.154 1.00 13.84 217 ILE C C 1
ATOM 7109 O O . ILE D 1 218 ? 18.753 29.866 18.628 1.00 13.51 217 ILE C O 1
ATOM 7114 N N . VAL D 1 219 ? 17.568 30.580 20.407 1.00 13.73 218 VAL C N 1
ATOM 7115 C CA . VAL D 1 219 ? 17.838 29.442 21.255 1.00 12.77 218 VAL C CA 1
ATOM 7116 C C . VAL D 1 219 ? 16.743 29.337 22.319 1.00 13.12 218 VAL C C 1
ATOM 7117 O O . VAL D 1 219 ? 16.183 30.358 22.753 1.00 11.42 218 VAL C O 1
ATOM 7121 N N . ASN D 1 220 ? 16.352 28.095 22.636 1.00 11.55 219 ASN C N 1
ATOM 7122 C CA . ASN D 1 220 ? 15.542 27.853 23.822 1.00 12.86 219 ASN C CA 1
ATOM 7123 C C . ASN D 1 220 ? 16.401 27.298 24.931 1.00 13.11 219 ASN C C 1
ATOM 7124 O O . ASN D 1 220 ? 16.924 26.146 24.851 1.00 12.13 219 ASN C O 1
ATOM 7129 N N . ARG D 1 221 ? 16.521 28.075 26.000 1.00 12.49 220 ARG C N 1
ATOM 7130 C CA . ARG D 1 221 ? 17.337 27.738 27.155 1.00 11.95 220 ARG C CA 1
ATOM 7131 C C . ARG D 1 221 ? 16.844 26.537 28.005 1.00 11.51 220 ARG C C 1
ATOM 7132 O O . ARG D 1 221 ? 17.505 26.092 28.960 1.00 11.87 220 ARG C O 1
ATOM 7140 N N . THR D 1 222 ? 15.629 26.098 27.759 1.00 10.93 221 THR C N 1
ATOM 7141 C CA . THR D 1 222 ? 15.205 24.854 28.377 1.00 11.51 221 THR C CA 1
ATOM 7142 C C . THR D 1 222 ? 15.826 23.659 27.744 1.00 13.49 221 THR C C 1
ATOM 7143 O O . THR D 1 222 ? 15.646 22.530 28.264 1.00 14.88 221 THR C O 1
ATOM 7147 N N . GLN D 1 223 ? 16.523 23.884 26.638 1.00 14.52 222 GLN C N 1
ATOM 7148 C CA . GLN D 1 223 ? 17.180 22.817 25.886 1.00 16.22 222 GLN C CA 1
ATOM 7149 C C . GLN D 1 223 ? 18.657 23.000 25.613 1.00 15.94 222 GLN C C 1
ATOM 7150 O O . GLN D 1 223 ? 19.323 21.994 25.616 1.00 17.75 222 GLN C O 1
ATOM 7156 N N . GLN D 1 224 ? 19.143 24.229 25.288 1.00 15.08 223 GLN C N 1
ATOM 7157 C CA . GLN D 1 224 ? 20.550 24.486 24.937 1.00 14.72 223 GLN C CA 1
ATOM 7158 C C . GLN D 1 224 ? 20.984 25.812 25.524 1.00 16.02 223 GLN C C 1
ATOM 7159 O O . GLN D 1 224 ? 20.158 26.726 25.528 1.00 15.72 223 GLN C O 1
ATOM 7165 N N . GLU D 1 225 ? 22.232 25.933 26.013 1.00 14.36 224 GLU C N 1
ATOM 7166 C CA . GLU D 1 225 ? 22.735 27.256 26.434 1.00 15.78 224 GLU C CA 1
ATOM 7167 C C . GLU D 1 225 ? 23.106 28.170 25.295 1.00 16.40 224 GLU C C 1
ATOM 7168 O O . GLU D 1 225 ? 22.908 29.394 25.393 1.00 17.12 224 GLU C O 1
ATOM 7174 N N . ILE D 1 226 ? 23.685 27.572 24.252 1.00 19.34 225 ILE C N 1
ATOM 7175 C CA . ILE D 1 226 ? 24.177 28.224 23.040 1.00 20.14 225 ILE C CA 1
ATOM 7176 C C . ILE D 1 226 ? 23.523 27.508 21.879 1.00 18.28 225 ILE C C 1
ATOM 7177 O O . ILE D 1 226 ? 23.543 26.277 21.837 1.00 17.61 225 ILE C O 1
ATOM 7182 N N . PRO D 1 227 ? 22.986 28.241 20.910 1.00 17.06 226 PRO C N 1
ATOM 7183 C CA . PRO D 1 227 ? 22.540 27.487 19.748 1.00 18.11 226 PRO C CA 1
ATOM 7184 C C . PRO D 1 227 ? 23.719 27.004 18.912 1.00 17.14 226 PRO C C 1
ATOM 7185 O O . PRO D 1 227 ? 24.772 27.618 18.954 1.00 16.63 226 PRO C O 1
ATOM 7189 N N . ASP D 1 228 ? 23.528 25.892 18.194 1.00 16.28 227 ASP C N 1
ATOM 7190 C CA . ASP D 1 228 ? 24.538 25.311 17.383 1.00 18.36 227 ASP C CA 1
ATOM 7191 C C . ASP D 1 228 ? 23.864 24.839 16.090 1.00 17.76 227 ASP C C 1
ATOM 7192 O O . ASP D 1 228 ? 22.720 25.207 15.846 1.00 18.24 227 ASP C O 1
ATOM 7197 N N . GLU D 1 229 ? 24.536 24.030 15.263 1.00 19.13 228 GLU C N 1
ATOM 7198 C CA . GLU D 1 229 ? 23.972 23.685 13.968 1.00 19.58 228 GLU C CA 1
ATOM 7199 C C . GLU D 1 229 ? 22.782 22.735 14.039 1.00 18.81 228 GLU C C 1
ATOM 7200 O O . GLU D 1 229 ? 22.096 22.563 13.049 1.00 18.84 228 GLU C O 1
ATOM 7206 N N . ALA D 1 230 ? 22.527 22.140 15.198 1.00 17.46 229 ALA C N 1
ATOM 7207 C CA . ALA D 1 230 ? 21.353 21.252 15.381 1.00 17.56 229 ALA C CA 1
ATOM 7208 C C . ALA D 1 230 ? 20.109 22.108 15.607 1.00 17.33 229 ALA C C 1
ATOM 7209 O O . ALA D 1 230 ? 18.977 21.672 15.360 1.00 16.10 229 ALA C O 1
ATOM 7211 N N . THR D 1 231 ? 20.339 23.330 16.075 1.00 16.43 230 THR C N 1
ATOM 7212 C CA . THR D 1 231 ? 19.259 24.242 16.424 1.00 18.27 230 THR C CA 1
ATOM 7213 C C . THR D 1 231 ? 18.478 24.524 15.163 1.00 20.96 230 THR C C 1
ATOM 7214 O O . THR D 1 231 ? 19.057 24.618 14.092 1.00 20.27 230 THR C O 1
ATOM 7218 N N . MET D 1 232 ? 17.155 24.615 15.299 1.00 23.82 231 MET C N 1
ATOM 7219 C CA . MET D 1 232 ? 16.239 25.000 14.216 1.00 28.39 231 MET C CA 1
ATOM 7220 C C . MET D 1 232 ? 16.704 26.305 13.570 1.00 32.84 231 MET C C 1
ATOM 7221 O O . MET D 1 232 ? 17.056 27.248 14.279 1.00 31.67 231 MET C O 1
ATOM 7226 N N . LYS D 1 233 ? 16.733 26.336 12.239 1.00 37.30 232 LYS C N 1
ATOM 7227 C CA . LYS D 1 233 ? 16.924 27.577 11.476 1.00 38.65 232 LYS C CA 1
ATOM 7228 C C . LYS D 1 233 ? 16.776 27.269 9.995 1.00 42.14 232 LYS C C 1
ATOM 7229 O O . LYS D 1 233 ? 17.237 26.227 9.540 1.00 43.75 232 LYS C O 1
ATOM 7231 N N . GLU D 1 236 ? 11.358 31.457 9.194 1.00 30.98 235 GLU C N 1
ATOM 7232 C CA . GLU D 1 236 ? 10.136 32.172 9.507 1.00 30.76 235 GLU C CA 1
ATOM 7233 C C . GLU D 1 236 ? 10.253 33.661 9.112 1.00 30.67 235 GLU C C 1
ATOM 7234 O O . GLU D 1 236 ? 11.318 34.106 8.653 1.00 36.72 235 GLU C O 1
ATOM 7236 N N . VAL D 1 237 ? 9.173 34.414 9.290 1.00 26.83 236 VAL C N 1
ATOM 7237 C CA . VAL D 1 237 ? 9.173 35.871 9.059 1.00 25.43 236 VAL C CA 1
ATOM 7238 C C . VAL D 1 237 ? 10.185 36.514 10.036 1.00 24.79 236 VAL C C 1
ATOM 7239 O O . VAL D 1 237 ? 10.170 36.220 11.222 1.00 27.74 236 VAL C O 1
ATOM 7243 N N . SER D 1 238 ? 11.059 37.387 9.549 1.00 23.63 237 SER C N 1
ATOM 7244 C CA . SER D 1 238 ? 12.124 37.924 10.387 1.00 20.18 237 SER C CA 1
ATOM 7245 C C . SER D 1 238 ? 11.683 39.069 11.304 1.00 16.81 237 SER C C 1
ATOM 7246 O O . SER D 1 238 ? 10.742 39.788 11.021 1.00 14.41 237 SER C O 1
ATOM 7249 N N . ALA D 1 239 ? 12.404 39.232 12.409 1.00 17.28 238 ALA C N 1
ATOM 7250 C CA . ALA D 1 239 ? 12.128 40.328 13.302 1.00 16.38 238 ALA C CA 1
ATOM 7251 C C . ALA D 1 239 ? 12.508 41.645 12.649 1.00 14.66 238 ALA C C 1
ATOM 7252 O O . ALA D 1 239 ? 11.807 42.610 12.851 1.00 13.84 238 ALA C O 1
ATOM 7254 N N . VAL D 1 240 ? 13.581 41.690 11.872 1.00 15.90 239 VAL C N 1
ATOM 7255 C CA . VAL D 1 240 ? 13.853 42.942 11.127 1.00 16.77 239 VAL C CA 1
ATOM 7256 C C . VAL D 1 240 ? 12.718 43.338 10.131 1.00 14.93 239 VAL C C 1
ATOM 7257 O O . VAL D 1 240 ? 12.442 44.531 9.942 1.00 12.67 239 VAL C O 1
ATOM 7261 N N . SER D 1 241 ? 12.024 42.378 9.533 1.00 16.48 240 SER C N 1
ATOM 7262 C CA . SER D 1 241 ? 10.925 42.713 8.619 1.00 16.25 240 SER C CA 1
ATOM 7263 C C . SER D 1 241 ? 9.786 43.350 9.351 1.00 16.48 240 SER C C 1
ATOM 7264 O O . SER D 1 241 ? 9.190 44.322 8.849 1.00 15.70 240 SER C O 1
ATOM 7267 N N . ILE D 1 242 ? 9.528 42.833 10.558 1.00 15.58 241 ILE C N 1
ATOM 7268 C CA . ILE D 1 242 ? 8.440 43.273 11.420 1.00 15.38 241 ILE C CA 1
ATOM 7269 C C . ILE D 1 242 ? 8.677 44.711 11.866 1.00 13.67 241 ILE C C 1
ATOM 7270 O O . ILE D 1 242 ? 7.738 45.507 11.864 1.00 12.89 241 ILE C O 1
ATOM 7275 N N . VAL D 1 243 ? 9.919 44.978 12.292 1.00 11.95 242 VAL C N 1
ATOM 7276 C CA . VAL D 1 243 ? 10.283 46.295 12.847 1.00 12.83 242 VAL C CA 1
ATOM 7277 C C . VAL D 1 243 ? 10.172 47.358 11.790 1.00 12.58 242 VAL C C 1
ATOM 7278 O O . VAL D 1 243 ? 9.696 48.453 12.051 1.00 15.24 242 VAL C O 1
ATOM 7282 N N . VAL D 1 244 ? 10.594 47.052 10.569 1.00 11.80 243 VAL C N 1
ATOM 7283 C CA . VAL D 1 244 ? 10.464 47.975 9.456 1.00 12.11 243 VAL C CA 1
ATOM 7284 C C . VAL D 1 244 ? 9.018 48.255 9.171 1.00 11.08 243 VAL C C 1
ATOM 7285 O O . VAL D 1 244 ? 8.655 49.404 9.045 1.00 10.88 243 VAL C O 1
ATOM 7289 N N . ALA D 1 245 ? 8.205 47.194 9.132 1.00 11.77 244 ALA C N 1
ATOM 7290 C CA . ALA D 1 245 ? 6.758 47.300 9.097 1.00 11.82 244 ALA C CA 1
ATOM 7291 C C . ALA D 1 245 ? 6.167 48.129 10.232 1.00 12.75 244 ALA C C 1
ATOM 7292 O O . ALA D 1 245 ? 5.256 48.937 9.977 1.00 14.54 244 ALA C O 1
ATOM 7294 N N . ALA D 1 246 ? 6.670 47.966 11.452 1.00 12.48 245 ALA C N 1
ATOM 7295 C CA . ALA D 1 246 ? 6.155 48.763 12.546 1.00 12.98 245 ALA C CA 1
ATOM 7296 C C . ALA D 1 246 ? 6.469 50.249 12.261 1.00 13.57 245 ALA C C 1
ATOM 7297 O O . ALA D 1 246 ? 5.642 51.151 12.559 1.00 16.30 245 ALA C O 1
ATOM 7299 N N . ALA D 1 247 ? 7.684 50.496 11.793 1.00 14.72 246 ALA C N 1
ATOM 7300 C CA . ALA D 1 247 ? 8.175 51.879 11.566 1.00 14.92 246 ALA C CA 1
ATOM 7301 C C . ALA D 1 247 ? 7.273 52.620 10.614 1.00 16.04 246 ALA C C 1
ATOM 7302 O O . ALA D 1 247 ? 6.947 53.781 10.802 1.00 17.34 246 ALA C O 1
ATOM 7304 N N . LYS D 1 248 ? 6.945 51.956 9.530 1.00 15.08 247 LYS C N 1
ATOM 7305 C CA . LYS D 1 248 ? 6.062 52.485 8.511 1.00 16.46 247 LYS C CA 1
ATOM 7306 C C . LYS D 1 248 ? 4.727 52.839 9.121 1.00 18.37 247 LYS C C 1
ATOM 7307 O O . LYS D 1 248 ? 4.209 53.934 8.877 1.00 19.05 247 LYS C O 1
ATOM 7313 N N . LYS D 1 249 ? 4.142 51.903 9.857 1.00 18.07 248 LYS C N 1
ATOM 7314 C CA . LYS D 1 249 ? 2.888 52.160 10.621 1.00 19.87 248 LYS C CA 1
ATOM 7315 C C . LYS D 1 249 ? 3.014 53.416 11.456 1.00 19.24 248 LYS C C 1
ATOM 7316 O O . LYS D 1 249 ? 2.232 54.342 11.350 1.00 21.43 248 LYS C O 1
ATOM 7322 N N . LEU D 1 250 ? 4.033 53.458 12.287 1.00 16.57 249 LEU C N 1
ATOM 7323 C CA . LEU D 1 250 ? 4.152 54.580 13.155 1.00 16.57 249 LEU C CA 1
ATOM 7324 C C . LEU D 1 250 ? 4.366 55.926 12.450 1.00 15.70 249 LEU C C 1
ATOM 7325 O O . LEU D 1 250 ? 3.905 56.950 12.928 1.00 17.29 249 LEU C O 1
ATOM 7330 N N . LEU D 1 251 ? 5.066 55.935 11.317 1.00 17.06 250 LEU C N 1
ATOM 7331 C CA . LEU D 1 251 ? 5.328 57.193 10.646 1.00 17.79 250 LEU C CA 1
ATOM 7332 C C . LEU D 1 251 ? 4.273 57.600 9.615 1.00 18.32 250 LEU C C 1
ATOM 7333 O O . LEU D 1 251 ? 4.279 58.761 9.215 1.00 16.27 250 LEU C O 1
ATOM 7338 N N . ALA D 1 252 ? 3.377 56.682 9.212 1.00 19.53 251 ALA C N 1
ATOM 7339 C CA . ALA D 1 252 ? 2.452 56.914 8.094 1.00 20.94 251 ALA C CA 1
ATOM 7340 C C . ALA D 1 252 ? 1.593 58.158 8.312 1.00 23.67 251 ALA C C 1
ATOM 7341 O O . ALA D 1 252 ? 1.199 58.762 7.311 1.00 27.07 251 ALA C O 1
ATOM 7344 N N . ALA E 1 2 ? -17.047 66.804 55.956 1.00 43.89 1 ALA E N 1
ATOM 7345 C CA . ALA E 1 2 ? -16.092 66.172 56.907 1.00 40.30 1 ALA E CA 1
ATOM 7346 C C . ALA E 1 2 ? -14.837 67.033 57.074 1.00 39.72 1 ALA E C 1
ATOM 7347 O O . ALA E 1 2 ? -14.599 67.968 56.312 1.00 41.57 1 ALA E O 1
ATOM 7349 N N . ASP E 1 3 ? -14.061 66.758 58.112 1.00 36.61 2 ASP E N 1
ATOM 7350 C CA . ASP E 1 3 ? -12.729 67.332 58.215 1.00 35.07 2 ASP E CA 1
ATOM 7351 C C . ASP E 1 3 ? -11.856 66.439 57.348 1.00 31.62 2 ASP E C 1
ATOM 7352 O O . ASP E 1 3 ? -11.028 66.937 56.577 1.00 34.07 2 ASP E O 1
ATOM 7357 N N . VAL E 1 4 ? -12.025 65.117 57.472 1.00 22.34 3 VAL E N 1
ATOM 7358 C CA . VAL E 1 4 ? -11.038 64.216 56.850 1.00 20.09 3 VAL E CA 1
ATOM 7359 C C . VAL E 1 4 ? -11.621 63.388 55.725 1.00 19.26 3 VAL E C 1
ATOM 7360 O O . VAL E 1 4 ? -12.736 62.846 55.796 1.00 18.42 3 VAL E O 1
ATOM 7364 N N . PHE E 1 5 ? -10.846 63.292 54.648 1.00 17.71 4 PHE E N 1
ATOM 7365 C CA . PHE E 1 5 ? -11.363 62.845 53.412 1.00 17.05 4 PHE E CA 1
ATOM 7366 C C . PHE E 1 5 ? -11.846 61.366 53.407 1.00 14.99 4 PHE E C 1
ATOM 7367 O O . PHE E 1 5 ? -12.843 61.023 52.742 1.00 14.64 4 PHE E O 1
ATOM 7375 N N . HIS E 1 6 ? -11.120 60.488 54.057 1.00 12.89 5 HIS E N 1
ATOM 7376 C CA . HIS E 1 6 ? -11.513 59.052 53.974 1.00 13.14 5 HIS E CA 1
ATOM 7377 C C . HIS E 1 6 ? -12.514 58.719 55.076 1.00 12.75 5 HIS E C 1
ATOM 7378 O O . HIS E 1 6 ? -13.522 58.043 54.793 1.00 13.90 5 HIS E O 1
ATOM 7385 N N . LEU E 1 7 ? -12.198 59.076 56.327 1.00 12.91 6 LEU E N 1
ATOM 7386 C CA . LEU E 1 7 ? -12.984 58.664 57.487 1.00 13.42 6 LEU E CA 1
ATOM 7387 C C . LEU E 1 7 ? -14.327 59.386 57.592 1.00 15.20 6 LEU E C 1
ATOM 7388 O O . LEU E 1 7 ? -15.242 58.884 58.287 1.00 12.90 6 LEU E O 1
ATOM 7393 N N . GLY E 1 8 ? -14.442 60.550 56.923 1.00 16.70 7 GLY E N 1
ATOM 7394 C CA . GLY E 1 8 ? -15.687 61.369 56.992 1.00 17.26 7 GLY E CA 1
ATOM 7395 C C . GLY E 1 8 ? -15.991 61.938 58.376 1.00 16.94 7 GLY E C 1
ATOM 7396 O O . GLY E 1 8 ? -17.171 62.084 58.739 1.00 17.91 7 GLY E O 1
ATOM 7397 N N . LEU E 1 9 ? -14.960 62.307 59.135 1.00 16.11 8 LEU E N 1
ATOM 7398 C CA . LEU E 1 9 ? -15.127 62.719 60.563 1.00 15.68 8 LEU E CA 1
ATOM 7399 C C . LEU E 1 9 ? -14.725 64.156 60.699 1.00 16.68 8 LEU E C 1
ATOM 7400 O O . LEU E 1 9 ? -13.912 64.632 59.896 1.00 17.98 8 LEU E O 1
ATOM 7405 N N . THR E 1 10 ? -15.315 64.833 61.708 1.00 18.04 9 THR E N 1
ATOM 7406 C CA . THR E 1 10 ? -14.807 66.124 62.175 1.00 18.25 9 THR E CA 1
ATOM 7407 C C . THR E 1 10 ? -14.321 65.954 63.606 1.00 18.69 9 THR E C 1
ATOM 7408 O O . THR E 1 10 ? -14.706 65.002 64.294 1.00 20.18 9 THR E O 1
ATOM 7412 N N . LYS E 1 11 ? -13.499 66.889 64.064 1.00 17.19 10 LYS E N 1
ATOM 7413 C CA . LYS E 1 11 ? -12.952 66.851 65.379 1.00 16.25 10 LYS E CA 1
ATOM 7414 C C . LYS E 1 11 ? -14.043 66.866 66.421 1.00 16.96 10 LYS E C 1
ATOM 7415 O O . LYS E 1 11 ? -14.007 66.115 67.377 1.00 18.57 10 LYS E O 1
ATOM 7421 N N . ALA E 1 12 ? -15.037 67.744 66.220 1.00 15.69 11 ALA E N 1
ATOM 7422 C CA . ALA E 1 12 ? -16.141 67.867 67.147 1.00 16.12 11 ALA E CA 1
ATOM 7423 C C . ALA E 1 12 ? -16.803 66.506 67.470 1.00 16.22 11 ALA E C 1
ATOM 7424 O O . ALA E 1 12 ? -17.262 66.273 68.599 1.00 15.61 11 ALA E O 1
ATOM 7426 N N . MET E 1 13 ? -16.935 65.672 66.451 1.00 16.92 12 MET E N 1
ATOM 7427 C CA . MET E 1 13 ? -17.585 64.358 66.583 1.00 17.91 12 MET E CA 1
ATOM 7428 C C . MET E 1 13 ? -16.945 63.429 67.646 1.00 16.66 12 MET E C 1
ATOM 7429 O O . MET E 1 13 ? -17.610 62.535 68.185 1.00 15.83 12 MET E O 1
ATOM 7434 N N . LEU E 1 14 ? -15.672 63.656 67.948 1.00 16.87 13 LEU E N 1
ATOM 7435 C CA . LEU E 1 14 ? -14.908 62.769 68.834 1.00 16.57 13 LEU E CA 1
ATOM 7436 C C . LEU E 1 14 ? -15.048 63.115 70.322 1.00 16.44 13 LEU E C 1
ATOM 7437 O O . LEU E 1 14 ? -14.518 62.410 71.188 1.00 16.29 13 LEU E O 1
ATOM 7442 N N . ASP E 1 15 ? -15.711 64.244 70.618 1.00 18.25 14 ASP E N 1
ATOM 7443 C CA . ASP E 1 15 ? -15.907 64.682 71.966 1.00 18.58 14 ASP E CA 1
ATOM 7444 C C . ASP E 1 15 ? -14.624 64.692 72.790 1.00 17.16 14 ASP E C 1
ATOM 7445 O O . ASP E 1 15 ? -14.669 64.378 73.983 1.00 17.45 14 ASP E O 1
ATOM 7450 N N . GLY E 1 16 ? -13.498 65.054 72.149 1.00 15.82 15 GLY E N 1
ATOM 7451 C CA . GLY E 1 16 ? -12.178 65.145 72.802 1.00 15.40 15 GLY E CA 1
ATOM 7452 C C . GLY E 1 16 ? -11.351 63.854 72.916 1.00 16.07 15 GLY E C 1
ATOM 7453 O O . GLY E 1 16 ? -10.310 63.834 73.604 1.00 15.83 15 GLY E O 1
ATOM 7454 N N . ALA E 1 17 ? -11.843 62.771 72.316 1.00 16.37 16 ALA E N 1
ATOM 7455 C CA . ALA E 1 17 ? -11.124 61.485 72.316 1.00 15.87 16 ALA E CA 1
ATOM 7456 C C . ALA E 1 17 ? -9.681 61.633 71.833 1.00 15.90 16 ALA E C 1
ATOM 7457 O O . ALA E 1 17 ? -9.404 62.140 70.733 1.00 15.98 16 ALA E O 1
ATOM 7459 N N . THR E 1 18 ? -8.747 61.105 72.636 1.00 14.69 17 THR E N 1
ATOM 7460 C CA . THR E 1 18 ? -7.356 61.104 72.240 1.00 13.93 17 THR E CA 1
ATOM 7461 C C . THR E 1 18 ? -6.840 59.706 71.955 1.00 11.38 17 THR E C 1
ATOM 7462 O O . THR E 1 18 ? -5.688 59.535 71.725 1.00 10.62 17 THR E O 1
ATOM 7466 N N . LEU E 1 19 ? -7.696 58.698 72.078 1.00 10.85 18 LEU E N 1
ATOM 7467 C CA . LEU E 1 19 ? -7.224 57.301 72.015 1.00 9.75 18 LEU E CA 1
ATOM 7468 C C . LEU E 1 19 ? -8.202 56.540 71.178 1.00 10.43 18 LEU E C 1
ATOM 7469 O O . LEU E 1 19 ? -9.406 56.681 71.358 1.00 11.93 18 LEU E O 1
ATOM 7474 N N . ALA E 1 20 ? -7.694 55.814 70.167 1.00 9.95 19 ALA E N 1
ATOM 7475 C CA . ALA E 1 20 ? -8.525 54.939 69.353 1.00 9.47 19 ALA E CA 1
ATOM 7476 C C . ALA E 1 20 ? -8.148 53.511 69.630 1.00 10.11 19 ALA E C 1
ATOM 7477 O O . ALA E 1 20 ? -6.965 53.220 69.735 1.00 11.59 19 ALA E O 1
ATOM 7479 N N . ILE E 1 21 ? -9.150 52.655 69.635 1.00 8.93 20 ILE E N 1
ATOM 7480 C CA . ILE E 1 21 ? -8.974 51.209 69.459 1.00 9.43 20 ILE E CA 1
ATOM 7481 C C . ILE E 1 21 ? -9.179 51.005 67.973 1.00 10.18 20 ILE E C 1
ATOM 7482 O O . ILE E 1 21 ? -10.206 51.389 67.465 1.00 8.92 20 ILE E O 1
ATOM 7487 N N . VAL E 1 22 ? -8.244 50.331 67.321 1.00 11.44 21 VAL E N 1
ATOM 7488 C CA . VAL E 1 22 ? -8.234 50.139 65.880 1.00 11.00 21 VAL E CA 1
ATOM 7489 C C . VAL E 1 22 ? -8.210 48.641 65.482 1.00 11.71 21 VAL E C 1
ATOM 7490 O O . VAL E 1 22 ? -7.154 48.088 65.207 1.00 14.46 21 VAL E O 1
ATOM 7494 N N . PRO E 1 23 ? -9.376 48.016 65.460 1.00 12.25 22 PRO E N 1
ATOM 7495 C CA . PRO E 1 23 ? -9.541 46.633 64.954 1.00 12.18 22 PRO E CA 1
ATOM 7496 C C . PRO E 1 23 ? -9.499 46.610 63.432 1.00 12.05 22 PRO E C 1
ATOM 7497 O O . PRO E 1 23 ? -9.684 47.659 62.816 1.00 10.80 22 PRO E O 1
ATOM 7501 N N . GLY E 1 24 ? -9.345 45.450 62.811 1.00 12.10 23 GLY E N 1
ATOM 7502 C CA . GLY E 1 24 ? -9.329 45.423 61.331 1.00 13.42 23 GLY E CA 1
ATOM 7503 C C . GLY E 1 24 ? -10.688 45.480 60.650 1.00 15.45 23 GLY E C 1
ATOM 7504 O O . GLY E 1 24 ? -10.844 46.088 59.588 1.00 14.55 23 GLY E O 1
ATOM 7505 N N . ASP E 1 25 ? -11.698 44.818 61.219 1.00 16.11 24 ASP E N 1
ATOM 7506 C CA . ASP E 1 25 ? -12.945 44.557 60.480 1.00 16.25 24 ASP E CA 1
ATOM 7507 C C . ASP E 1 25 ? -13.974 45.581 60.824 1.00 16.69 24 ASP E C 1
ATOM 7508 O O . ASP E 1 25 ? -14.298 45.705 62.036 1.00 15.89 24 ASP E O 1
ATOM 7513 N N . PRO E 1 26 ? -14.545 46.281 59.813 1.00 19.12 25 PRO E N 1
ATOM 7514 C CA . PRO E 1 26 ? -15.628 47.261 60.030 1.00 19.86 25 PRO E CA 1
ATOM 7515 C C . PRO E 1 26 ? -16.808 46.701 60.792 1.00 21.81 25 PRO E C 1
ATOM 7516 O O . PRO E 1 26 ? -17.390 47.365 61.630 1.00 22.00 25 PRO E O 1
ATOM 7520 N N . GLU E 1 27 ? -17.114 45.441 60.517 1.00 22.65 26 GLU E N 1
ATOM 7521 C CA . GLU E 1 27 ? -18.271 44.777 61.098 1.00 25.09 26 GLU E CA 1
ATOM 7522 C C . GLU E 1 27 ? -18.154 44.584 62.608 1.00 24.13 26 GLU E C 1
ATOM 7523 O O . GLU E 1 27 ? -19.187 44.399 63.286 1.00 22.54 26 GLU E O 1
ATOM 7529 N N . ARG E 1 28 ? -16.913 44.598 63.108 1.00 22.52 27 ARG E N 1
ATOM 7530 C CA . ARG E 1 28 ? -16.570 44.346 64.507 1.00 25.54 27 ARG E CA 1
ATOM 7531 C C . ARG E 1 28 ? -16.604 45.600 65.403 1.00 23.40 27 ARG E C 1
ATOM 7532 O O . ARG E 1 28 ? -16.662 45.481 66.620 1.00 23.85 27 ARG E O 1
ATOM 7540 N N . VAL E 1 29 ? -16.646 46.790 64.796 1.00 19.06 28 VAL E N 1
ATOM 7541 C CA . VAL E 1 29 ? -16.476 48.039 65.522 1.00 18.50 28 VAL E CA 1
ATOM 7542 C C . VAL E 1 29 ? -17.590 48.245 66.528 1.00 19.65 28 VAL E C 1
ATOM 7543 O O . VAL E 1 29 ? -17.319 48.573 67.661 1.00 19.30 28 VAL E O 1
ATOM 7547 N N . LYS E 1 30 ? -18.837 48.157 66.061 1.00 20.33 29 LYS E N 1
ATOM 7548 C CA . LYS E 1 30 ? -20.025 48.337 66.913 1.00 22.69 29 LYS E CA 1
ATOM 7549 C C . LYS E 1 30 ? -19.944 47.446 68.148 1.00 21.96 29 LYS E C 1
ATOM 7550 O O . LYS E 1 30 ? -20.284 47.865 69.274 1.00 20.54 29 LYS E O 1
ATOM 7556 N N . ARG E 1 31 ? -19.547 46.197 67.961 1.00 23.52 30 ARG E N 1
ATOM 7557 C CA . ARG E 1 31 ? -19.581 45.252 69.070 1.00 26.04 30 ARG E CA 1
ATOM 7558 C C . ARG E 1 31 ? -18.522 45.565 70.125 1.00 24.32 30 ARG E C 1
ATOM 7559 O O . ARG E 1 31 ? -18.775 45.384 71.326 1.00 22.74 30 ARG E O 1
ATOM 7567 N N . ILE E 1 32 ? -17.356 46.010 69.670 1.00 21.76 31 ILE E N 1
ATOM 7568 C CA . ILE E 1 32 ? -16.275 46.463 70.518 1.00 19.83 31 ILE E CA 1
ATOM 7569 C C . ILE E 1 32 ? -16.718 47.731 71.244 1.00 19.37 31 ILE E C 1
ATOM 7570 O O . ILE E 1 32 ? -16.505 47.860 72.445 1.00 17.83 31 ILE E O 1
ATOM 7575 N N . ALA E 1 33 ? -17.378 48.622 70.509 1.00 19.08 32 ALA E N 1
ATOM 7576 C CA . ALA E 1 33 ? -17.878 49.858 71.105 1.00 18.63 32 ALA E CA 1
ATOM 7577 C C . ALA E 1 33 ? -18.848 49.536 72.239 1.00 19.61 32 ALA E C 1
ATOM 7578 O O . ALA E 1 33 ? -18.845 50.221 73.251 1.00 18.92 32 ALA E O 1
ATOM 7580 N N . GLU E 1 34 ? -19.674 48.510 72.064 1.00 18.91 33 GLU E N 1
ATOM 7581 C CA . GLU E 1 34 ? -20.746 48.230 73.047 1.00 20.27 33 GLU E CA 1
ATOM 7582 C C . GLU E 1 34 ? -20.224 47.564 74.344 1.00 20.02 33 GLU E C 1
ATOM 7583 O O . GLU E 1 34 ? -20.989 47.438 75.303 1.00 18.58 33 GLU E O 1
ATOM 7589 N N . LEU E 1 35 ? -18.919 47.197 74.388 1.00 18.71 34 LEU E N 1
ATOM 7590 C CA . LEU E 1 35 ? -18.243 46.852 75.640 1.00 19.68 34 LEU E CA 1
ATOM 7591 C C . LEU E 1 35 ? -17.966 48.108 76.475 1.00 19.77 34 LEU E C 1
ATOM 7592 O O . LEU E 1 35 ? -17.676 48.061 77.677 1.00 19.61 34 LEU E O 1
ATOM 7597 N N . MET E 1 36 ? -18.101 49.248 75.831 1.00 17.85 35 MET E N 1
ATOM 7598 C CA . MET E 1 36 ? -18.024 50.510 76.519 1.00 17.01 35 MET E CA 1
ATOM 7599 C C . MET E 1 36 ? -19.412 51.143 76.646 1.00 15.87 35 MET E C 1
ATOM 7600 O O . MET E 1 36 ? -20.400 50.520 76.249 1.00 15.44 35 MET E O 1
ATOM 7605 N N . ASP E 1 37 ? -19.472 52.366 77.172 1.00 14.84 36 ASP E N 1
ATOM 7606 C CA . ASP E 1 37 ? -20.746 53.064 77.448 1.00 15.63 36 ASP E CA 1
ATOM 7607 C C . ASP E 1 37 ? -21.100 54.086 76.372 1.00 15.40 36 ASP E C 1
ATOM 7608 O O . ASP E 1 37 ? -20.228 54.701 75.752 1.00 14.50 36 ASP E O 1
ATOM 7613 N N . ASN E 1 38 ? -22.400 54.217 76.156 1.00 15.70 37 ASN E N 1
ATOM 7614 C CA . ASN E 1 38 ? -22.963 55.208 75.279 1.00 14.58 37 ASN E CA 1
ATOM 7615 C C . ASN E 1 38 ? -22.332 55.112 73.851 1.00 14.75 37 ASN E C 1
ATOM 7616 O O . ASN E 1 38 ? -21.925 56.116 73.300 1.00 14.06 37 ASN E O 1
ATOM 7621 N N . ALA E 1 39 ? -22.143 53.888 73.350 1.00 13.04 38 ALA E N 1
ATOM 7622 C CA . ALA E 1 39 ? -21.624 53.705 72.015 1.00 14.18 38 ALA E CA 1
ATOM 7623 C C . ALA E 1 39 ? -22.462 54.527 71.066 1.00 14.61 38 ALA E C 1
ATOM 7624 O O . ALA E 1 39 ? -23.698 54.507 71.129 1.00 15.35 38 ALA E O 1
ATOM 7626 N N . THR E 1 40 ? -21.759 55.205 70.151 1.00 14.13 39 THR E N 1
ATOM 7627 C CA . THR E 1 40 ? -22.324 56.220 69.294 1.00 14.96 39 THR E CA 1
ATOM 7628 C C . THR E 1 40 ? -21.729 56.088 67.898 1.00 14.90 39 THR E C 1
ATOM 7629 O O . THR E 1 40 ? -20.564 56.248 67.725 1.00 14.43 39 THR E O 1
ATOM 7633 N N . PHE E 1 41 ? -22.542 55.750 66.930 1.00 13.75 40 PHE E N 1
ATOM 7634 C CA . PHE E 1 41 ? -22.101 55.688 65.533 1.00 13.11 40 PHE E CA 1
ATOM 7635 C C . PHE E 1 41 ? -21.545 57.020 65.117 1.00 14.40 40 PHE E C 1
ATOM 7636 O O . PHE E 1 41 ? -22.155 58.038 65.387 1.00 15.67 40 PHE E O 1
ATOM 7644 N N . LEU E 1 42 ? -20.399 57.021 64.477 1.00 13.53 41 LEU E N 1
ATOM 7645 C CA . LEU E 1 42 ? -19.826 58.269 63.953 1.00 14.10 41 LEU E CA 1
ATOM 7646 C C . LEU E 1 42 ? -19.936 58.289 62.439 1.00 14.29 41 LEU E C 1
ATOM 7647 O O . LEU E 1 42 ? -20.529 59.218 61.872 1.00 14.38 41 LEU E O 1
ATOM 7652 N N . ALA E 1 43 ? -19.363 57.292 61.777 1.00 12.78 42 ALA E N 1
ATOM 7653 C CA . ALA E 1 43 ? -19.392 57.254 60.291 1.00 12.67 42 ALA E CA 1
ATOM 7654 C C . ALA E 1 43 ? -18.975 55.918 59.767 1.00 12.49 42 ALA E C 1
ATOM 7655 O O . ALA E 1 43 ? -18.323 55.151 60.483 1.00 14.85 42 ALA E O 1
ATOM 7657 N N . SER E 1 44 ? -19.256 55.730 58.468 1.00 13.74 43 SER E N 1
ATOM 7658 C CA . SER E 1 44 ? -18.938 54.499 57.788 1.00 13.70 43 SER E CA 1
ATOM 7659 C C . SER E 1 44 ? -18.708 54.851 56.325 1.00 13.80 43 SER E C 1
ATOM 7660 O O . SER E 1 44 ? -19.628 55.298 55.608 1.00 14.26 43 SER E O 1
ATOM 7663 N N . HIS E 1 45 ? -17.481 54.648 55.875 1.00 13.05 44 HIS E N 1
ATOM 7664 C CA . HIS E 1 45 ? -17.079 54.864 54.505 1.00 12.73 44 HIS E CA 1
ATOM 7665 C C . HIS E 1 45 ? -16.015 53.851 54.204 1.00 12.73 44 HIS E C 1
ATOM 7666 O O . HIS E 1 45 ? -15.108 53.652 55.011 1.00 12.00 44 HIS E O 1
ATOM 7673 N N . ARG E 1 46 ? -16.080 53.316 53.002 1.00 14.57 45 ARG E N 1
ATOM 7674 C CA . ARG E 1 46 ? -15.177 52.235 52.602 1.00 14.88 45 ARG E CA 1
ATOM 7675 C C . ARG E 1 46 ? -15.120 51.235 53.759 1.00 15.72 45 ARG E C 1
ATOM 7676 O O . ARG E 1 46 ? -16.178 50.929 54.354 1.00 13.72 45 ARG E O 1
ATOM 7684 N N . GLU E 1 47 ? -13.919 50.733 54.079 1.00 15.63 46 GLU E N 1
ATOM 7685 C CA . GLU E 1 47 ? -13.702 49.860 55.228 1.00 15.11 46 GLU E CA 1
ATOM 7686 C C . GLU E 1 47 ? -13.508 50.546 56.618 1.00 13.28 46 GLU E C 1
ATOM 7687 O O . GLU E 1 47 ? -13.021 49.950 57.599 1.00 13.35 46 GLU E O 1
ATOM 7693 N N . TYR E 1 48 ? -13.848 51.848 56.697 1.00 12.59 47 TYR E N 1
ATOM 7694 C CA . TYR E 1 48 ? -13.614 52.593 57.903 1.00 10.83 47 TYR E CA 1
ATOM 7695 C C . TYR E 1 48 ? -14.966 52.863 58.593 1.00 12.07 47 TYR E C 1
ATOM 7696 O O . TYR E 1 48 ? -15.728 53.818 58.251 1.00 12.02 47 TYR E O 1
ATOM 7705 N N . THR E 1 49 ? -15.292 51.992 59.521 1.00 12.75 48 THR E N 1
ATOM 7706 C CA . THR E 1 49 ? -16.421 52.214 60.413 1.00 12.63 48 THR E CA 1
ATOM 7707 C C . THR E 1 49 ? -15.898 52.762 61.722 1.00 13.22 48 THR E C 1
ATOM 7708 O O . THR E 1 49 ? -14.990 52.152 62.320 1.00 14.08 48 THR E O 1
ATOM 7712 N N . SER E 1 50 ? -16.405 53.947 62.141 1.00 11.94 49 SER E N 1
ATOM 7713 C CA . SER E 1 50 ? -15.935 54.573 63.374 1.00 12.37 49 SER E CA 1
ATOM 7714 C C . SER E 1 50 ? -17.110 54.820 64.298 1.00 11.56 49 SER E C 1
ATOM 7715 O O . SER E 1 50 ? -18.240 55.166 63.829 1.00 13.40 49 SER E O 1
ATOM 7718 N N . TYR E 1 51 ? -16.838 54.594 65.580 1.00 10.87 50 TYR E N 1
ATOM 7719 C CA . TYR E 1 51 ? -17.733 54.729 66.720 1.00 11.59 50 TYR E CA 1
ATOM 7720 C C . TYR E 1 51 ? -17.005 55.517 67.825 1.00 11.95 50 TYR E C 1
ATOM 7721 O O . TYR E 1 51 ? -15.815 55.479 67.976 1.00 11.04 50 TYR E O 1
ATOM 7730 N N . LEU E 1 52 ? -17.789 56.250 68.612 1.00 12.32 51 LEU E N 1
ATOM 7731 C CA . LEU E 1 52 ? -17.315 56.800 69.794 1.00 12.97 51 LEU E CA 1
ATOM 7732 C C . LEU E 1 52 ? -18.023 56.065 70.935 1.00 12.45 51 LEU E C 1
ATOM 7733 O O . LEU E 1 52 ? -19.192 55.705 70.836 1.00 13.15 51 LEU E O 1
ATOM 7738 N N . ALA E 1 53 ? -17.290 55.790 71.986 1.00 12.81 52 ALA E N 1
ATOM 7739 C CA . ALA E 1 53 ? -17.897 55.327 73.225 1.00 11.92 52 ALA E CA 1
ATOM 7740 C C . ALA E 1 53 ? -17.010 55.824 74.367 1.00 13.48 52 ALA E C 1
ATOM 7741 O O . ALA E 1 53 ? -16.020 56.549 74.147 1.00 13.15 52 ALA E O 1
ATOM 7743 N N . TYR E 1 54 ? -17.414 55.474 75.591 1.00 13.66 53 TYR E N 1
ATOM 7744 C CA . TYR E 1 54 ? -16.719 55.938 76.782 1.00 14.80 53 TYR E CA 1
ATOM 7745 C C . TYR E 1 54 ? -16.205 54.841 77.658 1.00 14.82 53 TYR E C 1
ATOM 7746 O O . TYR E 1 54 ? -16.943 53.963 78.056 1.00 13.88 53 TYR E O 1
ATOM 7755 N N . ALA E 1 55 ? -14.935 54.965 77.995 1.00 15.24 54 ALA E N 1
ATOM 7756 C CA . ALA E 1 55 ? -14.170 53.974 78.749 1.00 14.81 54 ALA E CA 1
ATOM 7757 C C . ALA E 1 55 ? -13.970 54.548 80.126 1.00 15.96 54 ALA E C 1
ATOM 7758 O O . ALA E 1 55 ? -13.095 55.391 80.379 1.00 13.63 54 ALA E O 1
ATOM 7760 N N . ASP E 1 56 ? -14.850 54.138 81.022 1.00 15.02 55 ASP E N 1
ATOM 7761 C CA . ASP E 1 56 ? -14.807 54.609 82.398 1.00 15.33 55 ASP E CA 1
ATOM 7762 C C . ASP E 1 56 ? -14.870 56.106 82.347 1.00 14.15 55 ASP E C 1
ATOM 7763 O O . ASP E 1 56 ? -14.105 56.804 82.975 1.00 14.05 55 ASP E O 1
ATOM 7768 N N . GLY E 1 57 ? -15.800 56.557 81.498 1.00 14.51 56 GLY E N 1
ATOM 7769 C CA . GLY E 1 57 ? -16.192 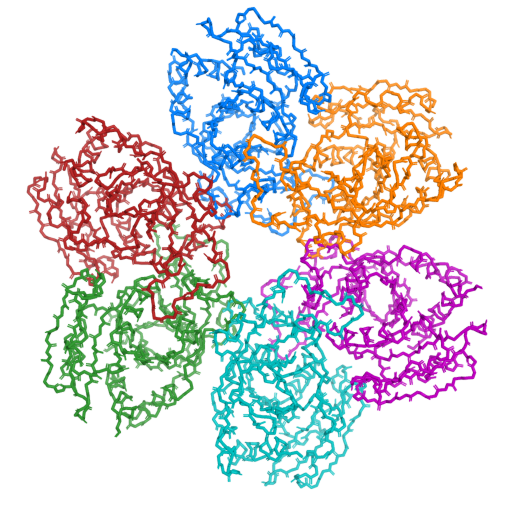57.968 81.439 1.00 15.48 56 GLY E CA 1
ATOM 7770 C C . GLY E 1 57 ? -15.290 58.842 80.596 1.00 17.48 56 GLY E C 1
ATOM 7771 O O . GLY E 1 57 ? -15.520 60.036 80.550 1.00 19.40 56 GLY E O 1
ATOM 7772 N N . LYS E 1 58 ? -14.304 58.241 79.911 1.00 17.18 57 LYS E N 1
ATOM 7773 C CA . LYS E 1 58 ? -13.373 58.933 78.995 1.00 17.92 57 LYS E CA 1
ATOM 7774 C C . LYS E 1 58 ? -13.618 58.520 77.540 1.00 16.97 57 LYS E C 1
ATOM 7775 O O . LYS E 1 58 ? -13.711 57.317 77.179 1.00 15.00 57 LYS E O 1
ATOM 7781 N N . PRO E 1 59 ? -13.670 59.495 76.661 1.00 14.75 58 PRO E N 1
ATOM 7782 C CA . PRO E 1 59 ? -14.048 59.229 75.277 1.00 13.66 58 PRO E CA 1
ATOM 7783 C C . PRO E 1 59 ? -12.982 58.403 74.503 1.00 13.28 58 PRO E C 1
ATOM 7784 O O . PRO E 1 59 ? -11.793 58.591 74.687 1.00 13.40 58 PRO E O 1
ATOM 7788 N N . VAL E 1 60 ? -13.442 57.450 73.688 1.00 12.05 59 VAL E N 1
ATOM 7789 C CA . VAL E 1 60 ? -12.569 56.517 72.983 1.00 11.66 59 VAL E CA 1
ATOM 7790 C C . VAL E 1 60 ? -13.186 56.305 71.593 1.00 12.02 59 VAL E C 1
ATOM 7791 O O . VAL E 1 60 ? -14.395 56.146 71.446 1.00 12.26 59 VAL E O 1
ATOM 7795 N N . VAL E 1 61 ? -12.364 56.310 70.579 1.00 11.50 60 VAL E N 1
ATOM 7796 C CA . VAL E 1 61 ? -12.875 56.055 69.216 1.00 11.70 60 VAL E CA 1
ATOM 7797 C C . VAL E 1 61 ? -12.537 54.633 68.937 1.00 11.60 60 VAL E C 1
ATOM 7798 O O . VAL E 1 61 ? -11.483 54.203 69.335 1.00 13.54 60 VAL E O 1
ATOM 7802 N N . ILE E 1 62 ? -13.463 53.948 68.299 1.00 12.41 61 ILE E N 1
ATOM 7803 C CA . ILE E 1 62 ? -13.185 52.585 67.811 1.00 11.29 61 ILE E CA 1
ATOM 7804 C C . ILE E 1 62 ? -13.309 52.772 66.282 1.00 10.78 61 ILE E C 1
ATOM 7805 O O . ILE E 1 62 ? -14.358 53.252 65.761 1.00 11.49 61 ILE E O 1
ATOM 7810 N N . CYS E 1 63 ? -12.252 52.491 65.542 1.00 11.88 62 CYS E N 1
ATOM 7811 C CA . CYS E 1 63 ? -12.227 52.755 64.118 1.00 11.88 62 CYS E CA 1
ATOM 7812 C C . CYS E 1 63 ? -11.576 51.588 63.384 1.00 11.87 62 CYS E C 1
ATOM 7813 O O . CYS E 1 63 ? -10.464 51.261 63.718 1.00 11.51 62 CYS E O 1
ATOM 7816 N N . SER E 1 64 ? -12.275 50.962 62.418 1.00 12.79 63 SER E N 1
ATOM 7817 C CA . SER E 1 64 ? -11.670 49.810 61.708 1.00 13.32 63 SER E CA 1
ATOM 7818 C C . SER E 1 64 ? -10.604 50.330 60.740 1.00 13.93 63 SER E C 1
ATOM 7819 O O . SER E 1 64 ? -10.654 51.454 60.293 1.00 14.75 63 SER E O 1
ATOM 7822 N N . THR E 1 65 ? -9.632 49.506 60.432 1.00 14.01 64 THR E N 1
ATOM 7823 C CA . THR E 1 65 ? -8.558 49.921 59.540 1.00 14.89 64 THR E CA 1
ATOM 7824 C C . THR E 1 65 ? -8.544 49.299 58.183 1.00 15.07 64 THR E C 1
ATOM 7825 O O . THR E 1 65 ? -7.849 49.792 57.317 1.00 12.67 64 THR E O 1
ATOM 7829 N N . GLY E 1 66 ? -9.277 48.180 58.003 1.00 15.06 65 GLY E N 1
ATOM 7830 C CA . GLY E 1 66 ? -9.107 47.372 56.812 1.00 14.21 65 GLY E CA 1
ATOM 7831 C C . GLY E 1 66 ? -7.918 46.479 57.109 1.00 13.09 65 GLY E C 1
ATOM 7832 O O . GLY E 1 66 ? -7.248 46.608 58.153 1.00 13.76 65 GLY E O 1
ATOM 7833 N N . ILE E 1 67 ? -7.664 45.542 56.212 1.00 12.13 66 ILE E N 1
ATOM 7834 C CA . ILE E 1 67 ? -6.465 44.731 56.294 1.00 10.76 66 ILE E CA 1
ATOM 7835 C C . ILE E 1 67 ? -5.338 45.494 55.687 1.00 11.91 66 ILE E C 1
ATOM 7836 O O . ILE E 1 67 ? -5.476 46.009 54.574 1.00 12.70 66 ILE E O 1
ATOM 7841 N N . GLY E 1 68 ? -4.247 45.551 56.449 1.00 10.57 67 GLY E N 1
ATOM 7842 C CA . GLY E 1 68 ? -2.941 45.845 55.977 1.00 11.18 67 GLY E CA 1
ATOM 7843 C C . GLY E 1 68 ? -2.545 47.259 56.239 1.00 11.48 67 GLY E C 1
ATOM 7844 O O . GLY E 1 68 ? -3.407 48.091 56.585 1.00 13.08 67 GLY E O 1
ATOM 7845 N N . GLY E 1 69 ? -1.245 47.488 56.079 1.00 9.93 68 GLY E N 1
ATOM 7846 C CA . GLY E 1 69 ? -0.585 48.795 56.339 1.00 10.54 68 GLY E CA 1
ATOM 7847 C C . GLY E 1 69 ? -1.160 50.011 55.654 1.00 10.23 68 GLY E C 1
ATOM 7848 O O . GLY E 1 69 ? -1.298 51.059 56.291 1.00 11.77 68 GLY E O 1
ATOM 7849 N N . PRO E 1 70 ? -1.485 49.910 54.364 1.00 11.77 69 PRO E N 1
ATOM 7850 C CA . PRO E 1 70 ? -1.905 51.102 53.638 1.00 11.40 69 PRO E CA 1
ATOM 7851 C C . PRO E 1 70 ? -3.185 51.688 54.154 1.00 11.38 69 PRO E C 1
ATOM 7852 O O . PRO E 1 70 ? -3.232 52.886 54.504 1.00 9.81 69 PRO E O 1
ATOM 7856 N N . SER E 1 71 ? -4.212 50.860 54.221 1.00 10.29 70 SER E N 1
ATOM 7857 C CA . SER E 1 71 ? -5.473 51.316 54.788 1.00 9.72 70 SER E CA 1
ATOM 7858 C C . SER E 1 71 ? -5.402 51.727 56.268 1.00 9.51 70 SER E C 1
ATOM 7859 O O . SER E 1 71 ? -5.943 52.785 56.667 1.00 9.45 70 SER E O 1
ATOM 7862 N N . THR E 1 72 ? -4.651 51.020 57.078 1.00 8.86 71 THR E N 1
ATOM 7863 C CA . THR E 1 72 ? -4.317 51.437 58.499 1.00 9.49 71 THR E CA 1
ATOM 7864 C C . THR E 1 72 ? -3.684 52.891 58.488 1.00 8.66 71 THR E C 1
ATOM 7865 O O . THR E 1 72 ? -4.111 53.724 59.258 1.00 9.96 71 THR E O 1
ATOM 7869 N N . SER E 1 73 ? -2.740 53.161 57.570 1.00 7.70 72 SER E N 1
ATOM 7870 C CA . SER E 1 73 ? -2.007 54.473 57.549 1.00 7.86 72 SER E CA 1
ATOM 7871 C C . SER E 1 73 ? -2.904 55.630 57.322 1.00 8.11 72 SER E C 1
ATOM 7872 O O . SER E 1 73 ? -2.718 56.737 57.860 1.00 9.32 72 SER E O 1
ATOM 7875 N N . ILE E 1 74 ? -3.933 55.399 56.552 1.00 7.73 73 ILE E N 1
ATOM 7876 C CA . ILE E 1 74 ? -4.916 56.443 56.315 1.00 8.35 73 ILE E CA 1
ATOM 7877 C C . ILE E 1 74 ? -5.726 56.690 57.590 1.00 8.49 73 ILE E C 1
ATOM 7878 O O . ILE E 1 74 ? -5.917 57.846 58.026 1.00 9.24 73 ILE E O 1
ATOM 7883 N N . ALA E 1 75 ? -6.278 55.648 58.165 1.00 9.45 74 ALA E N 1
ATOM 7884 C CA . ALA E 1 75 ? -7.091 55.781 59.404 1.00 9.78 74 ALA E CA 1
ATOM 7885 C C . ALA E 1 75 ? -6.320 56.474 60.544 1.00 10.52 74 ALA E C 1
ATOM 7886 O O . ALA E 1 75 ? -6.858 57.422 61.228 1.00 10.67 74 ALA E O 1
ATOM 7888 N N . VAL E 1 76 ? -5.046 56.112 60.701 1.00 9.03 75 VAL E N 1
ATOM 7889 C CA . VAL E 1 76 ? -4.289 56.543 61.865 1.00 8.65 75 VAL E CA 1
ATOM 7890 C C . VAL E 1 76 ? -3.989 58.020 61.570 1.00 9.06 75 VAL E C 1
ATOM 7891 O O . VAL E 1 76 ? -4.177 58.828 62.386 1.00 9.84 75 VAL E O 1
ATOM 7895 N N . GLU E 1 77 ? -3.640 58.355 60.335 1.00 9.37 76 GLU E N 1
ATOM 7896 C CA . GLU E 1 77 ? -3.336 59.773 60.029 1.00 10.16 76 GLU E CA 1
ATOM 7897 C C . GLU E 1 77 ? -4.571 60.659 60.200 1.00 10.78 76 GLU E C 1
ATOM 7898 O O . GLU E 1 77 ? -4.500 61.736 60.800 1.00 12.84 76 GLU E O 1
ATOM 7904 N N . GLU E 1 78 ? -5.714 60.225 59.720 1.00 10.71 77 GLU E N 1
ATOM 7905 C CA . GLU E 1 78 ? -6.898 61.098 59.748 1.00 10.96 77 GLU E CA 1
ATOM 7906 C C . GLU E 1 78 ? -7.430 61.240 61.171 1.00 11.19 77 GLU E C 1
ATOM 7907 O O . GLU E 1 78 ? -7.898 62.316 61.581 1.00 11.22 77 GLU E O 1
ATOM 7913 N N . LEU E 1 79 ? -7.397 60.161 61.927 1.00 11.41 78 LEU E N 1
ATOM 7914 C CA . LEU E 1 79 ? -7.733 60.188 63.366 1.00 12.35 78 LEU E CA 1
ATOM 7915 C C . LEU E 1 79 ? -6.770 61.139 64.084 1.00 11.80 78 LEU E C 1
ATOM 7916 O O . LEU E 1 79 ? -7.199 61.978 64.866 1.00 13.15 78 LEU E O 1
ATOM 7921 N N . ALA E 1 80 ? -5.467 61.054 63.810 1.00 10.89 79 ALA E N 1
ATOM 7922 C CA . ALA E 1 80 ? -4.487 61.906 64.499 1.00 10.37 79 ALA E CA 1
ATOM 7923 C C . ALA E 1 80 ? -4.789 63.391 64.199 1.00 10.45 79 ALA E C 1
ATOM 7924 O O . ALA E 1 80 ? -4.472 64.311 65.010 1.00 9.81 79 ALA E O 1
ATOM 7926 N N . GLN E 1 81 ? -5.248 63.644 62.975 1.00 11.98 80 GLN E N 1
ATOM 7927 C CA . GLN E 1 81 ? -5.632 65.002 62.544 1.00 13.24 80 GLN E CA 1
ATOM 7928 C C . GLN E 1 81 ? -6.795 65.530 63.375 1.00 13.96 80 GLN E C 1
ATOM 7929 O O . GLN E 1 81 ? -7.048 66.757 63.391 1.00 16.21 80 GLN E O 1
ATOM 7935 N N . LEU E 1 82 ? -7.561 64.648 64.001 1.00 14.14 81 LEU E N 1
ATOM 7936 C CA . LEU E 1 82 ? -8.643 65.064 64.882 1.00 15.15 81 LEU E CA 1
ATOM 7937 C C . LEU E 1 82 ? -8.355 64.948 66.362 1.00 14.01 81 LEU E C 1
ATOM 7938 O O . LEU E 1 82 ? -9.288 65.059 67.213 1.00 15.95 81 LEU E O 1
ATOM 7943 N N . GLY E 1 83 ? -7.097 64.691 66.712 1.00 13.88 82 GLY E N 1
ATOM 7944 C CA . GLY E 1 83 ? -6.608 64.798 68.046 1.00 12.51 82 GLY E CA 1
ATOM 7945 C C . GLY E 1 83 ? -6.222 63.491 68.675 1.00 13.16 82 GLY E C 1
ATOM 7946 O O . GLY E 1 83 ? -5.733 63.489 69.812 1.00 14.01 82 GLY E O 1
ATOM 7947 N N . VAL E 1 84 ? -6.435 62.380 67.957 1.00 12.38 83 VAL E N 1
ATOM 7948 C CA . VAL E 1 84 ? -6.060 61.106 68.518 1.00 12.30 83 VAL E CA 1
ATOM 7949 C C . VAL E 1 84 ? -4.532 60.912 68.564 1.00 12.43 83 VAL E C 1
ATOM 7950 O O . VAL E 1 84 ? -3.846 61.085 67.544 1.00 12.75 83 VAL E O 1
ATOM 7954 N N . ASN E 1 85 ? -3.992 60.549 69.729 1.00 12.32 84 ASN E N 1
ATOM 7955 C CA . ASN E 1 85 ? -2.562 60.367 69.853 1.00 12.27 84 ASN E CA 1
ATOM 7956 C C . ASN E 1 85 ? -2.125 58.998 70.297 1.00 11.82 84 ASN E C 1
ATOM 7957 O O . ASN E 1 85 ? -0.964 58.795 70.517 1.00 11.13 84 ASN E O 1
ATOM 7962 N N . THR E 1 86 ? -3.058 58.064 70.370 1.00 11.19 85 THR E N 1
ATOM 7963 C CA . THR E 1 86 ? -2.767 56.743 70.933 1.00 11.66 85 THR E CA 1
ATOM 7964 C C . THR E 1 86 ? -3.643 55.769 70.198 1.00 11.14 85 THR E C 1
ATOM 7965 O O . THR E 1 86 ? -4.853 56.002 70.056 1.00 13.27 85 THR E O 1
ATOM 7969 N N . PHE E 1 87 ? -3.055 54.653 69.766 1.00 9.88 86 PHE E N 1
ATOM 7970 C CA . PHE E 1 87 ? -3.721 53.741 68.924 1.00 10.32 86 PHE E CA 1
ATOM 7971 C C . PHE E 1 87 ? -3.454 52.338 69.438 1.00 10.46 86 PHE E C 1
ATOM 7972 O O . PHE E 1 87 ? -2.328 51.975 69.523 1.00 11.04 86 PHE E O 1
ATOM 7980 N N . LEU E 1 88 ? -4.501 51.628 69.793 1.00 11.72 87 LEU E N 1
ATOM 7981 C CA . LEU E 1 88 ? -4.405 50.250 70.309 1.00 13.49 87 LEU E CA 1
ATOM 7982 C C . LEU E 1 88 ? -4.982 49.312 69.286 1.00 13.58 87 LEU E C 1
ATOM 7983 O O . LEU E 1 88 ? -6.193 49.334 69.001 1.00 14.06 87 LEU E O 1
ATOM 7988 N N . ARG E 1 89 ? -4.104 48.444 68.739 1.00 13.58 88 ARG E N 1
ATOM 7989 C CA . ARG E 1 89 ? -4.489 47.440 67.745 1.00 13.36 88 ARG E CA 1
ATOM 7990 C C . ARG E 1 89 ? -4.918 46.195 68.551 1.00 12.40 88 ARG E C 1
ATOM 7991 O O . ARG E 1 89 ? -4.263 45.811 69.520 1.00 11.27 88 ARG E O 1
ATOM 8006 N N . VAL E 1 90 ? -6.010 45.593 68.109 1.00 13.43 89 VAL E N 1
ATOM 8007 C CA . VAL E 1 90 ? -6.505 44.360 68.630 1.00 13.48 89 VAL E CA 1
ATOM 8008 C C . VAL E 1 90 ? -6.827 43.438 67.469 1.00 14.03 89 VAL E C 1
ATOM 8009 O O . VAL E 1 90 ? -7.391 43.847 66.499 1.00 12.60 89 VAL E O 1
ATOM 8013 N N . GLY E 1 91 ? -6.536 42.147 67.587 1.00 15.41 90 GLY E N 1
ATOM 8014 C CA . GLY E 1 91 ? -7.068 41.265 66.569 1.00 16.85 90 GLY E CA 1
ATOM 8015 C C . GLY E 1 91 ? -6.719 39.830 66.868 1.00 18.05 90 GLY E C 1
ATOM 8016 O O . GLY E 1 91 ? -6.472 39.504 68.015 1.00 18.80 90 GLY E O 1
ATOM 8017 N N . THR E 1 92 ? -6.623 39.025 65.810 1.00 21.73 91 THR E N 1
ATOM 8018 C CA . THR E 1 92 ? -6.248 37.608 65.931 1.00 23.42 91 THR E CA 1
ATOM 8019 C C . THR E 1 92 ? -5.008 37.355 65.089 1.00 21.53 91 THR E C 1
ATOM 8020 O O . THR E 1 92 ? -4.568 38.220 64.332 1.00 23.73 91 THR E O 1
ATOM 8024 N N . THR E 1 93 ? -4.404 36.181 65.238 1.00 20.75 92 THR E N 1
ATOM 8025 C CA . THR E 1 93 ? -3.134 35.938 64.625 1.00 18.62 92 THR E CA 1
ATOM 8026 C C . THR E 1 93 ? -2.868 34.444 64.601 1.00 18.61 92 THR E C 1
ATOM 8027 O O . THR E 1 93 ? -3.506 33.691 65.302 1.00 19.15 92 THR E O 1
ATOM 8031 N N . GLY E 1 94 ? -1.947 34.077 63.735 1.00 18.69 93 GLY E N 1
ATOM 8032 C CA . GLY E 1 94 ? -1.435 32.727 63.667 1.00 17.91 93 GLY E CA 1
ATOM 8033 C C . GLY E 1 94 ? -0.060 32.730 64.265 1.00 16.93 93 GLY E C 1
ATOM 8034 O O . GLY E 1 94 ? 0.808 33.501 63.842 1.00 16.69 93 GLY E O 1
ATOM 8035 N N . ALA E 1 95 ? 0.141 31.830 65.217 1.00 17.46 94 ALA E N 1
ATOM 8036 C CA . ALA E 1 95 ? 1.411 31.669 65.888 1.00 15.18 94 ALA E CA 1
ATOM 8037 C C . ALA E 1 95 ? 2.326 30.772 65.043 1.00 15.69 94 ALA E C 1
ATOM 8038 O O . ALA E 1 95 ? 1.844 29.973 64.243 1.00 18.24 94 ALA E O 1
ATOM 8040 N N . ILE E 1 96 ? 3.623 30.967 65.211 1.00 13.90 95 ILE E N 1
ATOM 8041 C CA . ILE E 1 96 ? 4.632 30.170 64.537 1.00 13.20 95 ILE E CA 1
ATOM 8042 C C . ILE E 1 96 ? 5.585 29.501 65.507 1.00 13.12 95 ILE E C 1
ATOM 8043 O O . ILE E 1 96 ? 6.560 28.895 65.079 1.00 14.28 95 ILE E O 1
ATOM 8048 N N . GLN E 1 97 ? 5.306 29.564 66.806 1.00 13.12 96 GLN E N 1
ATOM 8049 C CA . GLN E 1 97 ? 6.175 28.965 67.793 1.00 14.59 96 GLN E CA 1
ATOM 8050 C C . GLN E 1 97 ? 5.387 27.807 68.385 1.00 15.74 96 GLN E C 1
ATOM 8051 O O . GLN E 1 97 ? 4.195 27.987 68.755 1.00 16.06 96 GLN E O 1
ATOM 8057 N N . PRO E 1 98 ? 6.033 26.640 68.514 1.00 17.34 97 PRO E N 1
ATOM 8058 C CA . PRO E 1 98 ? 5.232 25.533 69.031 1.00 18.42 97 PRO E CA 1
ATOM 8059 C C . PRO E 1 98 ? 4.781 25.722 70.478 1.00 18.88 97 PRO E C 1
ATOM 8060 O O . PRO E 1 98 ? 3.808 25.083 70.888 1.00 20.67 97 PRO E O 1
ATOM 8064 N N . HIS E 1 99 ? 5.452 26.584 71.260 1.00 18.83 98 HIS E N 1
ATOM 8065 C CA . HIS E 1 99 ? 5.018 26.816 72.661 1.00 19.33 98 HIS E CA 1
ATOM 8066 C C . HIS E 1 99 ? 3.844 27.808 72.874 1.00 20.35 98 HIS E C 1
ATOM 8067 O O . HIS E 1 99 ? 3.358 27.951 74.014 1.00 21.43 98 HIS E O 1
ATOM 8074 N N . VAL E 1 100 ? 3.402 28.459 71.807 1.00 20.03 99 VAL E N 1
ATOM 8075 C CA . VAL E 1 100 ? 2.277 29.401 71.870 1.00 20.85 99 VAL E CA 1
ATOM 8076 C C . VAL E 1 100 ? 1.007 28.645 71.440 1.00 22.58 99 VAL E C 1
ATOM 8077 O O . VAL E 1 100 ? 0.810 28.327 70.274 1.00 28.21 99 VAL E O 1
ATOM 8081 N N . ASN E 1 101 ? 0.155 28.342 72.403 1.00 23.30 100 ASN E N 1
ATOM 8082 C CA . ASN E 1 101 ? -1.028 27.553 72.142 1.00 24.40 100 ASN E CA 1
ATOM 8083 C C . ASN E 1 101 ? -2.179 28.397 71.620 1.00 23.78 100 ASN E C 1
ATOM 8084 O O . ASN E 1 101 ? -2.270 29.612 71.877 1.00 23.49 100 ASN E O 1
ATOM 8089 N N . VAL E 1 102 ? -3.079 27.745 70.914 1.00 21.21 101 VAL E N 1
ATOM 8090 C CA . VAL E 1 102 ? -4.288 28.392 70.472 1.00 20.77 101 VAL E CA 1
ATOM 8091 C C . VAL E 1 102 ? -4.975 28.857 71.764 1.00 21.13 101 VAL E C 1
ATOM 8092 O O . VAL E 1 102 ? -4.952 28.180 72.775 1.00 21.80 101 VAL E O 1
ATOM 8096 N N . GLY E 1 103 ? -5.491 30.078 71.741 1.00 22.23 102 GLY E N 1
ATOM 8097 C CA . GLY E 1 103 ? -6.158 30.648 72.895 1.00 19.94 102 GLY E CA 1
ATOM 8098 C C . GLY E 1 103 ? -5.250 31.449 73.819 1.00 20.91 102 GLY E C 1
ATOM 8099 O O . GLY E 1 103 ? -5.700 32.074 74.772 1.00 23.13 102 GLY E O 1
ATOM 8100 N N . ASP E 1 104 ? -3.957 31.386 73.579 1.00 19.39 103 ASP E N 1
ATOM 8101 C CA . ASP E 1 104 ? -3.007 32.252 74.257 1.00 18.06 103 ASP E CA 1
ATOM 8102 C C . ASP E 1 104 ? -3.204 33.677 73.701 1.00 16.76 103 ASP E C 1
ATOM 8103 O O . ASP E 1 104 ? -3.853 33.897 72.663 1.00 17.96 103 ASP E O 1
ATOM 8108 N N . VAL E 1 105 ? -2.562 34.623 74.356 1.00 14.91 104 VAL E N 1
ATOM 8109 C CA . VAL E 1 105 ? -2.569 36.012 73.924 1.00 14.71 104 VAL E CA 1
ATOM 8110 C C . VAL E 1 105 ? -1.159 36.490 73.669 1.00 12.69 104 VAL E C 1
ATOM 8111 O O . VAL E 1 105 ? -0.216 36.149 74.453 1.00 11.02 104 VAL E O 1
ATOM 8115 N N . ILE E 1 106 ? -1.007 37.258 72.570 1.00 12.58 105 ILE E N 1
ATOM 8116 C CA . ILE E 1 106 ? 0.256 37.956 72.265 1.00 11.67 105 ILE E CA 1
ATOM 8117 C C . ILE E 1 106 ? 0.191 39.487 72.413 1.00 10.45 105 ILE E C 1
ATOM 8118 O O . ILE E 1 106 ? -0.675 40.122 71.896 1.00 11.13 105 ILE E O 1
ATOM 8123 N N . VAL E 1 107 ? 1.205 39.990 73.040 1.00 9.73 106 VAL E N 1
ATOM 8124 C CA . VAL E 1 107 ? 1.448 41.453 73.117 1.00 9.61 106 VAL E CA 1
ATOM 8125 C C . VAL E 1 107 ? 2.723 41.721 72.349 1.00 10.10 106 VAL E C 1
ATOM 8126 O O . VAL E 1 107 ? 3.827 41.228 72.711 1.00 11.37 106 VAL E O 1
ATOM 8130 N N . THR E 1 108 ? 2.569 42.464 71.245 1.00 10.22 107 THR E N 1
ATOM 8131 C CA . THR E 1 108 ? 3.670 42.694 70.360 1.00 10.54 107 THR E CA 1
ATOM 8132 C C . THR E 1 108 ? 4.494 43.835 70.835 1.00 11.09 107 THR E C 1
ATOM 8133 O O . THR E 1 108 ? 4.048 44.979 70.862 1.00 10.74 107 THR E O 1
ATOM 8137 N N . GLN E 1 109 ? 5.722 43.563 71.224 1.00 12.24 108 GLN E N 1
ATOM 8138 C CA . GLN E 1 109 ? 6.565 44.670 71.632 1.00 13.34 108 GLN E CA 1
ATOM 8139 C C . GLN E 1 109 ? 7.237 45.440 70.430 1.00 11.63 108 GLN E C 1
ATOM 8140 O O . GLN E 1 109 ? 7.486 46.680 70.510 1.00 12.33 108 GLN E O 1
ATOM 8146 N N . ALA E 1 110 ? 7.525 44.742 69.349 1.00 11.48 109 ALA E N 1
ATOM 8147 C CA . ALA E 1 110 ? 8.068 45.302 68.101 1.00 11.44 109 ALA E CA 1
ATOM 8148 C C . ALA E 1 110 ? 7.809 44.304 66.938 1.00 11.07 109 ALA E C 1
ATOM 8149 O O . ALA E 1 110 ? 7.483 43.124 67.139 1.00 11.50 109 ALA E O 1
ATOM 8151 N N . SER E 1 111 ? 7.891 44.768 65.698 1.00 11.20 110 SER E N 1
ATOM 8152 C CA . SER E 1 111 ? 7.503 43.921 64.557 1.00 10.35 110 SER E CA 1
ATOM 8153 C C . SER E 1 111 ? 8.604 43.869 63.513 1.00 9.31 110 SER E C 1
ATOM 8154 O O . SER E 1 111 ? 9.344 44.851 63.303 1.00 8.82 110 SER E O 1
ATOM 8157 N N . VAL E 1 112 ? 8.849 42.672 62.998 1.00 8.97 111 VAL E N 1
ATOM 8158 C CA . VAL E 1 112 ? 9.596 42.544 61.695 1.00 9.12 111 VAL E CA 1
ATOM 8159 C C . VAL E 1 112 ? 8.863 43.322 60.568 1.00 9.95 111 VAL E C 1
ATOM 8160 O O . VAL E 1 112 ? 7.664 43.080 60.311 1.00 9.40 111 VAL E O 1
ATOM 8164 N N . ARG E 1 113 ? 9.558 44.276 59.895 1.00 9.29 112 ARG E N 1
ATOM 8165 C CA . ARG E 1 113 ? 8.960 45.099 58.808 1.00 9.94 112 ARG E CA 1
ATOM 8166 C C . ARG E 1 113 ? 8.897 44.422 57.432 1.00 8.89 112 ARG E C 1
ATOM 8167 O O . ARG E 1 113 ? 9.736 44.640 56.506 1.00 9.96 112 ARG E O 1
ATOM 8175 N N . LEU E 1 114 ? 7.892 43.539 57.263 1.00 8.71 113 LEU E N 1
ATOM 8176 C CA . LEU E 1 114 ? 7.614 42.893 55.994 1.00 8.62 113 LEU E CA 1
ATOM 8177 C C . LEU E 1 114 ? 6.548 43.612 55.186 1.00 8.92 113 LEU E C 1
ATOM 8178 O O . LEU E 1 114 ? 5.772 43.019 54.488 1.00 8.12 113 LEU E O 1
ATOM 8183 N N . ASP E 1 115 ? 6.565 44.956 55.324 1.00 8.77 114 ASP E N 1
ATOM 8184 C CA . ASP E 1 115 ? 5.513 45.817 54.849 1.00 8.81 114 ASP E CA 1
ATOM 8185 C C . ASP E 1 115 ? 6.236 46.941 54.133 1.00 10.20 114 ASP E C 1
ATOM 8186 O O . ASP E 1 115 ? 7.437 47.159 54.375 1.00 11.71 114 ASP E O 1
ATOM 8191 N N . GLY E 1 116 ? 5.493 47.628 53.264 1.00 9.42 115 GLY E N 1
ATOM 8192 C CA . GLY E 1 116 ? 6.052 48.747 52.525 1.00 8.71 115 GLY E CA 1
ATOM 8193 C C . GLY E 1 116 ? 5.683 50.059 53.147 1.00 7.97 115 GLY E C 1
ATOM 8194 O O . GLY E 1 116 ? 6.486 51.028 53.057 1.00 8.18 115 GLY E O 1
ATOM 8195 N N . ALA E 1 117 ? 4.537 50.134 53.806 1.00 8.19 116 ALA E N 1
ATOM 8196 C CA . ALA E 1 117 ? 4.111 51.513 54.289 1.00 9.19 116 ALA E CA 1
ATOM 8197 C C . ALA E 1 117 ? 5.058 52.050 55.390 1.00 8.91 116 ALA E C 1
ATOM 8198 O O . ALA E 1 117 ? 5.302 53.263 55.447 1.00 9.75 116 ALA E O 1
ATOM 8200 N N . SER E 1 118 ? 5.606 51.171 56.252 1.00 9.50 117 SER E N 1
ATOM 8201 C CA . SER E 1 118 ? 6.560 51.579 57.281 1.00 9.36 117 SER E CA 1
ATOM 8202 C C . SER E 1 118 ? 7.691 52.460 56.673 1.00 10.64 117 SER E C 1
ATOM 8203 O O . SER E 1 118 ? 8.112 53.483 57.286 1.00 10.86 117 SER E O 1
ATOM 8206 N N . LEU E 1 119 ? 8.059 52.128 55.422 1.00 10.83 118 LEU E N 1
ATOM 8207 C CA . LEU E 1 119 ? 9.152 52.766 54.681 1.00 11.77 118 LEU E CA 1
ATOM 8208 C C . LEU E 1 119 ? 8.772 54.203 54.269 1.00 11.82 118 LEU E C 1
ATOM 8209 O O . LEU E 1 119 ? 9.654 55.004 54.035 1.00 12.91 118 LEU E O 1
ATOM 8214 N N . HIS E 1 120 ? 7.484 54.518 54.341 1.00 10.64 119 HIS E N 1
ATOM 8215 C CA . HIS E 1 120 ? 6.968 55.850 53.962 1.00 11.34 119 HIS E CA 1
ATOM 8216 C C . HIS E 1 120 ? 7.025 56.772 55.175 1.00 11.08 119 HIS E C 1
ATOM 8217 O O . HIS E 1 120 ? 6.635 57.968 55.077 1.00 13.87 119 HIS E O 1
ATOM 8224 N N . PHE E 1 121 ? 7.555 56.274 56.294 1.00 11.23 120 PHE E N 1
ATOM 8225 C CA . PHE E 1 121 ? 7.733 57.021 57.538 1.00 10.91 120 PHE E CA 1
ATOM 8226 C C . PHE E 1 121 ? 9.128 57.025 58.060 1.00 11.44 120 PHE E C 1
ATOM 8227 O O . PHE E 1 121 ? 9.565 57.987 58.736 1.00 13.26 120 PHE E O 1
ATOM 8235 N N . ALA E 1 122 ? 9.818 55.917 57.843 1.00 11.79 121 ALA E N 1
ATOM 8236 C CA . ALA E 1 122 ? 11.215 55.820 58.184 1.00 10.63 121 ALA E CA 1
ATOM 8237 C C . ALA E 1 122 ? 11.845 54.750 57.395 1.00 11.38 121 ALA E C 1
ATOM 8238 O O . ALA E 1 122 ? 11.130 53.737 57.150 1.00 10.44 121 ALA E O 1
ATOM 8240 N N . PRO E 1 123 ? 13.160 54.914 57.065 1.00 11.20 122 PRO E N 1
ATOM 8241 C CA . PRO E 1 123 ? 13.958 53.873 56.437 1.00 10.56 122 PRO E CA 1
ATOM 8242 C C . PRO E 1 123 ? 13.975 52.61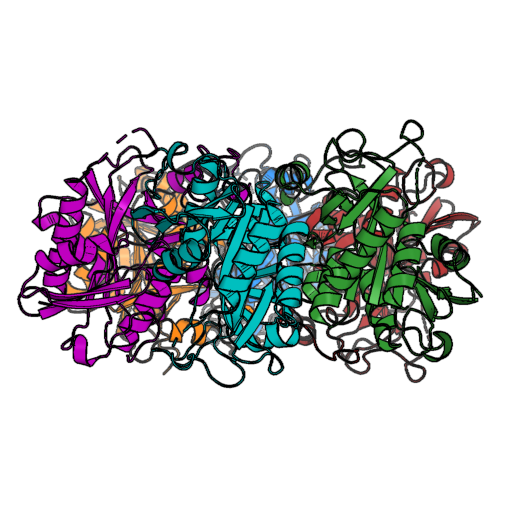5 57.281 1.00 9.75 122 PRO E C 1
ATOM 8243 O O . PRO E 1 123 ? 13.710 52.667 58.499 1.00 8.29 122 PRO E O 1
ATOM 8247 N N . MET E 1 124 ? 14.360 51.518 56.683 1.00 9.59 123 MET E N 1
ATOM 8248 C CA . MET E 1 124 ? 14.202 50.249 57.300 1.00 10.83 123 MET E CA 1
ATOM 8249 C C . MET E 1 124 ? 14.994 50.071 58.589 1.00 10.92 123 MET E C 1
ATOM 8250 O O . MET E 1 124 ? 14.560 49.326 59.472 1.00 9.25 123 MET E O 1
ATOM 8255 N N . GLU E 1 125 ? 16.114 50.788 58.762 1.00 11.24 124 GLU E N 1
ATOM 8256 C CA . GLU E 1 125 ? 16.885 50.687 59.979 1.00 10.87 124 GLU E CA 1
ATOM 8257 C C . GLU E 1 125 ? 16.128 51.100 61.272 1.00 10.20 124 GLU E C 1
ATOM 8258 O O . GLU E 1 125 ? 16.571 50.708 62.313 1.00 10.37 124 GLU E O 1
ATOM 8264 N N . PHE E 1 126 ? 15.066 51.892 61.164 1.00 10.43 125 PHE E N 1
ATOM 8265 C CA . PHE E 1 126 ? 14.245 52.335 62.293 1.00 10.38 125 PHE E CA 1
ATOM 8266 C C . PHE E 1 126 ? 13.457 51.187 62.829 1.00 9.94 125 PHE E C 1
ATOM 8267 O O . PHE E 1 126 ? 12.810 50.495 62.059 1.00 11.78 125 PHE E O 1
ATOM 8275 N N . PRO E 1 127 ? 13.447 51.027 64.163 1.00 8.86 126 PRO E N 1
ATOM 8276 C CA . PRO E 1 127 ? 12.716 49.802 64.645 1.00 9.34 126 PRO E CA 1
ATOM 8277 C C . PRO E 1 127 ? 11.240 50.013 64.689 1.00 9.22 126 PRO E C 1
ATOM 8278 O O . PRO E 1 127 ? 10.782 51.109 65.034 1.00 10.23 126 PRO E O 1
ATOM 8282 N N . ALA E 1 128 ? 10.478 48.969 64.391 1.00 9.82 127 ALA E N 1
ATOM 8283 C CA . ALA E 1 128 ? 9.048 49.043 64.426 1.00 10.19 127 ALA E CA 1
ATOM 8284 C C . ALA E 1 128 ? 8.526 48.667 65.796 1.00 10.20 127 ALA E C 1
ATOM 8285 O O . ALA E 1 128 ? 7.952 47.564 66.041 1.00 8.97 127 ALA E O 1
ATOM 8287 N N . VAL E 1 129 ? 8.702 49.618 66.682 1.00 10.94 128 VAL E N 1
ATOM 8288 C CA . VAL E 1 129 ? 8.585 49.380 68.111 1.00 10.90 128 VAL E CA 1
ATOM 8289 C C . VAL E 1 129 ? 7.354 50.007 68.650 1.00 11.96 128 VAL E C 1
ATOM 8290 O O . VAL E 1 129 ? 7.050 51.169 68.276 1.00 12.42 128 VAL E O 1
ATOM 8294 N N . ALA E 1 130 ? 6.660 49.280 69.548 1.00 12.53 129 ALA E N 1
ATOM 8295 C CA . ALA E 1 130 ? 5.480 49.792 70.232 1.00 13.46 129 ALA E CA 1
ATOM 8296 C C . ALA E 1 130 ? 5.875 50.793 71.272 1.00 12.77 129 ALA E C 1
ATOM 8297 O O . ALA E 1 130 ? 7.005 50.786 71.756 1.00 13.50 129 ALA E O 1
ATOM 8299 N N . ASN E 1 131 ? 4.907 51.580 71.744 1.00 13.54 130 ASN E N 1
ATOM 8300 C CA . ASN E 1 131 ? 5.135 52.448 72.886 1.00 13.59 130 ASN E CA 1
ATOM 8301 C C . ASN E 1 131 ? 5.212 51.672 74.206 1.00 13.15 130 ASN E C 1
ATOM 8302 O O . ASN E 1 131 ? 4.361 50.787 74.438 1.00 11.52 130 ASN E O 1
ATOM 8307 N N . PHE E 1 132 ? 6.217 52.009 75.035 1.00 14.63 131 PHE E N 1
ATOM 8308 C CA . PHE E 1 132 ? 6.541 51.231 76.196 1.00 15.62 131 PHE E CA 1
ATOM 8309 C C . PHE E 1 132 ? 5.368 51.295 77.148 1.00 14.46 131 PHE E C 1
ATOM 8310 O O . PHE E 1 132 ? 4.886 50.291 77.552 1.00 14.03 131 PHE E O 1
ATOM 8318 N N . GLU E 1 133 ? 4.850 52.492 77.420 1.00 13.75 132 GLU E N 1
ATOM 8319 C CA . GLU E 1 133 ? 3.740 52.666 78.335 1.00 14.97 132 GLU E CA 1
ATOM 8320 C C . GLU E 1 133 ? 2.460 51.929 77.921 1.00 13.47 132 GLU E C 1
ATOM 8321 O O . GLU E 1 133 ? 1.791 51.355 78.783 1.00 14.32 132 GLU E O 1
ATOM 8327 N N . CYS E 1 134 ? 2.109 51.956 76.626 1.00 12.83 133 CYS E N 1
ATOM 8328 C CA . CYS E 1 134 ? 0.936 51.281 76.136 1.00 11.17 133 CYS E CA 1
ATOM 8329 C C . CYS E 1 134 ? 1.177 49.805 76.197 1.00 10.75 133 CYS E C 1
ATOM 8330 O O . CYS E 1 134 ? 0.232 49.083 76.491 1.00 9.11 133 CYS E O 1
ATOM 8333 N N . THR E 1 135 ? 2.400 49.374 75.864 1.00 11.35 134 THR E N 1
ATOM 8334 C CA . THR E 1 135 ? 2.723 47.913 75.988 1.00 11.91 134 THR E CA 1
ATOM 8335 C C . THR E 1 135 ? 2.549 47.427 77.412 1.00 12.49 134 THR E C 1
ATOM 8336 O O . THR E 1 135 ? 1.928 46.363 77.693 1.00 11.11 134 THR E O 1
ATOM 8340 N N . THR E 1 136 ? 3.131 48.162 78.322 1.00 12.01 135 THR E N 1
ATOM 8341 C CA . THR E 1 136 ? 2.931 47.888 79.731 1.00 12.43 135 THR E CA 1
ATOM 8342 C C . THR E 1 136 ? 1.469 47.792 80.153 1.00 13.31 135 THR E C 1
ATOM 8343 O O . THR E 1 136 ? 1.078 46.800 80.794 1.00 13.93 135 THR E O 1
ATOM 8347 N N . ALA E 1 137 ? 0.651 48.791 79.845 1.00 13.82 136 ALA E N 1
ATOM 8348 C CA . ALA E 1 137 ? -0.801 48.689 80.022 1.00 14.35 136 ALA E CA 1
ATOM 8349 C C . ALA E 1 137 ? -1.450 47.421 79.442 1.00 15.30 136 ALA E C 1
ATOM 8350 O O . ALA E 1 137 ? -2.278 46.783 80.114 1.00 15.04 136 ALA E O 1
ATOM 8352 N N . MET E 1 138 ? -1.103 47.072 78.207 1.00 16.61 137 MET E N 1
ATOM 8353 C CA . MET E 1 138 ? -1.642 45.837 77.600 1.00 18.03 137 MET E CA 1
ATOM 8354 C C . MET E 1 138 ? -1.322 44.610 78.416 1.00 15.98 137 MET E C 1
ATOM 8355 O O . MET E 1 138 ? -2.163 43.736 78.533 1.00 16.08 137 MET E O 1
ATOM 8360 N N . VAL E 1 139 ? -0.089 44.561 78.910 1.00 13.92 138 VAL E N 1
ATOM 8361 C CA . VAL E 1 139 ? 0.457 43.440 79.665 1.00 14.11 138 VAL E CA 1
ATOM 8362 C C . VAL E 1 139 ? -0.283 43.406 80.996 1.00 12.85 138 VAL E C 1
ATOM 8363 O O . VAL E 1 139 ? -0.712 42.356 81.442 1.00 12.27 138 VAL E O 1
ATOM 8367 N N . ALA E 1 140 ? -0.487 44.569 81.584 1.00 11.69 139 ALA E N 1
ATOM 8368 C CA . ALA E 1 140 ? -1.208 44.618 82.880 1.00 13.70 139 ALA E CA 1
ATOM 8369 C C . ALA E 1 140 ? -2.637 44.161 82.709 1.00 14.60 139 ALA E C 1
ATOM 8370 O O . ALA E 1 140 ? -3.175 43.401 83.533 1.00 15.94 139 ALA E O 1
ATOM 8372 N N . ALA E 1 141 ? -3.259 44.551 81.597 1.00 14.93 140 ALA E N 1
ATOM 8373 C CA . ALA E 1 141 ? -4.651 44.193 81.329 1.00 15.48 140 ALA E CA 1
ATOM 8374 C C . ALA E 1 141 ? -4.808 42.682 81.128 1.00 15.30 140 ALA E C 1
ATOM 8375 O O . ALA E 1 141 ? -5.763 42.045 81.638 1.00 13.74 140 ALA E O 1
ATOM 8377 N N . CYS E 1 142 ? -3.864 42.099 80.400 1.00 15.31 141 CYS E N 1
ATOM 8378 C CA . CYS E 1 142 ? -3.775 40.635 80.316 1.00 16.03 141 CYS E CA 1
ATOM 8379 C C . CYS E 1 142 ? -3.780 39.994 81.721 1.00 16.22 141 CYS E C 1
ATOM 8380 O O . CYS E 1 142 ? -4.584 39.118 82.026 1.00 18.14 141 CYS E O 1
ATOM 8383 N N . ARG E 1 143 ? -2.858 40.434 82.566 1.00 15.87 142 ARG E N 1
ATOM 8384 C CA . ARG E 1 143 ? -2.616 39.790 83.873 1.00 14.87 142 ARG E CA 1
ATOM 8385 C C . ARG E 1 143 ? -3.806 40.002 84.797 1.00 16.49 142 ARG E C 1
ATOM 8386 O O . ARG E 1 143 ? -4.147 39.143 85.546 1.00 17.25 142 ARG E O 1
ATOM 8394 N N . ASP E 1 144 ? -4.488 41.131 84.673 1.00 17.12 143 ASP E N 1
ATOM 8395 C CA . ASP E 1 144 ? -5.699 41.344 85.463 1.00 16.78 143 ASP E CA 1
ATOM 8396 C C . ASP E 1 144 ? -6.730 40.335 85.083 1.00 16.80 143 ASP E C 1
ATOM 8397 O O . ASP E 1 144 ? -7.565 40.044 85.919 1.00 16.85 143 ASP E O 1
ATOM 8402 N N . ALA E 1 145 ? -6.778 39.895 83.802 1.00 18.81 144 ALA E N 1
ATOM 8403 C CA . ALA E 1 145 ? -7.733 38.835 83.352 1.00 17.55 144 ALA E CA 1
ATOM 8404 C C . ALA E 1 145 ? -7.230 37.399 83.541 1.00 20.25 144 ALA E C 1
ATOM 8405 O O . ALA E 1 145 ? -7.835 36.454 83.010 1.00 20.11 144 ALA E O 1
ATOM 8407 N N . GLY E 1 146 ? -6.151 37.243 84.308 1.00 21.18 145 GLY E N 1
ATOM 8408 C CA . GLY E 1 146 ? -5.571 35.936 84.609 1.00 21.26 145 GLY E CA 1
ATOM 8409 C C . GLY E 1 146 ? -4.830 35.343 83.430 1.00 22.20 145 GLY E C 1
ATOM 8410 O O . GLY E 1 146 ? -4.577 34.125 83.406 1.00 21.05 145 GLY E O 1
ATOM 8411 N N . VAL E 1 147 ? -4.475 36.197 82.463 1.00 19.94 146 VAL E N 1
ATOM 8412 C CA . VAL E 1 147 ? -3.733 35.767 81.274 1.00 20.86 146 VAL E CA 1
ATOM 8413 C C . VAL E 1 147 ? -2.286 36.247 81.340 1.00 19.75 146 VAL E C 1
ATOM 8414 O O . VAL E 1 147 ? -2.032 37.441 81.512 1.00 19.38 146 VAL E O 1
ATOM 8418 N N . GLU E 1 148 ? -1.334 35.323 81.223 1.00 18.21 147 GLU E N 1
ATOM 8419 C CA . GLU E 1 148 ? 0.040 35.697 81.079 1.00 18.39 147 GLU E CA 1
ATOM 8420 C C . GLU E 1 148 ? 0.297 35.780 79.559 1.00 17.74 147 GLU E C 1
ATOM 8421 O O . GLU E 1 148 ? 0.252 34.767 78.905 1.00 17.10 147 GLU E O 1
ATOM 8427 N N . PRO E 1 149 ? 0.563 36.990 79.011 1.00 15.64 148 PRO E N 1
ATOM 8428 C CA . PRO E 1 149 ? 0.759 37.068 77.561 1.00 15.61 148 PRO E CA 1
ATOM 8429 C C . PRO E 1 149 ? 2.185 36.717 77.139 1.00 14.75 148 PRO E C 1
ATOM 8430 O O . PRO E 1 149 ? 3.140 36.873 77.914 1.00 16.81 148 PRO E O 1
ATOM 8434 N N . HIS E 1 150 ? 2.311 36.254 75.920 1.00 14.26 149 HIS E N 1
ATOM 8435 C CA . HIS E 1 150 ? 3.627 36.131 75.253 1.00 14.46 149 HIS E CA 1
ATOM 8436 C C . HIS E 1 150 ? 3.939 37.502 74.781 1.00 13.47 149 HIS E C 1
ATOM 8437 O O . HIS E 1 150 ? 3.118 38.099 74.092 1.00 16.80 149 HIS E O 1
ATOM 8444 N N . ILE E 1 151 ? 5.143 37.946 75.095 1.00 13.11 150 ILE E N 1
ATOM 8445 C CA . ILE E 1 151 ? 5.555 39.341 74.832 1.00 11.40 150 ILE E CA 1
ATOM 8446 C C . ILE E 1 151 ? 6.777 39.209 73.962 1.00 11.14 150 ILE E C 1
ATOM 8447 O O . ILE E 1 151 ? 7.768 38.656 74.388 1.00 10.58 150 ILE E O 1
ATOM 8452 N N . GLY E 1 152 ? 6.692 39.589 72.700 1.00 10.38 151 GLY E N 1
ATOM 8453 C CA . GLY E 1 152 ? 7.866 39.531 71.883 1.00 10.72 151 GLY E CA 1
ATOM 8454 C C . GLY E 1 152 ? 7.651 40.162 70.533 1.00 10.91 151 GLY E C 1
ATOM 8455 O O . GLY E 1 152 ? 6.853 41.134 70.428 1.00 11.23 151 GLY E O 1
ATOM 8456 N N . VAL E 1 153 ? 8.397 39.624 69.572 1.00 10.16 152 VAL E N 1
ATOM 8457 C CA . VAL E 1 153 ? 8.464 40.080 68.200 1.00 10.97 152 VAL E CA 1
ATOM 8458 C C . VAL E 1 153 ? 7.476 39.442 67.246 1.00 10.10 152 VAL E C 1
ATOM 8459 O O . VAL E 1 153 ? 7.313 38.217 67.186 1.00 10.25 152 VAL E O 1
ATOM 8463 N N . THR E 1 154 ? 6.754 40.291 66.550 1.00 10.10 153 THR E N 1
ATOM 8464 C CA . THR E 1 154 ? 5.771 39.823 65.490 1.00 10.06 153 THR E CA 1
ATOM 8465 C C . THR E 1 154 ? 6.269 40.070 64.067 1.00 10.58 153 THR E C 1
ATOM 8466 O O . THR E 1 154 ? 6.832 41.112 63.801 1.00 11.30 153 THR E O 1
ATOM 8470 N N . ALA E 1 155 ? 6.052 39.112 63.169 1.00 9.72 154 ALA E N 1
ATOM 8471 C CA . ALA E 1 155 ? 6.376 39.307 61.737 1.00 10.35 154 ALA E CA 1
ATOM 8472 C C . ALA E 1 155 ? 5.143 39.945 61.074 1.00 10.09 154 ALA E C 1
ATOM 8473 O O . ALA E 1 155 ? 4.086 39.334 61.025 1.00 10.24 154 ALA E O 1
ATOM 8475 N N . SER E 1 156 ? 5.283 41.229 60.683 1.00 9.08 155 SER E N 1
ATOM 8476 C CA . SER E 1 156 ? 4.196 42.026 60.125 1.00 9.52 155 SER E CA 1
ATOM 8477 C C . SER E 1 156 ? 4.270 42.112 58.559 1.00 9.45 155 SER E C 1
ATOM 8478 O O . SER E 1 156 ? 5.075 42.842 57.967 1.00 11.55 155 SER E O 1
ATOM 8481 N N . SER E 1 157 ? 3.438 41.318 57.887 1.00 9.66 156 SER E N 1
ATOM 8482 C CA . SER E 1 157 ? 3.490 41.094 56.440 1.00 9.96 156 SER E CA 1
ATOM 8483 C C . SER E 1 157 ? 2.415 41.800 55.681 1.00 9.64 156 SER E C 1
ATOM 8484 O O . SER E 1 157 ? 1.246 41.772 56.055 1.00 10.03 156 SER E O 1
ATOM 8487 N N . ASP E 1 158 ? 2.828 42.418 54.563 1.00 10.31 157 ASP E N 1
ATOM 8488 C CA . ASP E 1 158 ? 1.938 42.952 53.552 1.00 9.87 157 ASP E CA 1
ATOM 8489 C C . ASP E 1 158 ? 1.072 41.929 52.764 1.00 9.87 157 ASP E C 1
ATOM 8490 O O . ASP E 1 158 ? 0.211 42.337 52.052 1.00 11.22 157 ASP E O 1
ATOM 8495 N N . THR E 1 159 ? 1.344 40.617 52.892 1.00 10.70 158 THR E N 1
ATOM 8496 C CA . THR E 1 159 ? 0.455 39.623 52.330 1.00 11.63 158 THR E CA 1
ATOM 8497 C C . THR E 1 159 ? 0.048 38.564 53.370 1.00 11.20 158 THR E C 1
ATOM 8498 O O . THR E 1 159 ? 0.696 38.342 54.379 1.00 10.48 158 THR E O 1
ATOM 8502 N N . PHE E 1 160 ? -1.071 37.963 53.095 1.00 11.58 159 PHE E N 1
ATOM 8503 C CA . PHE E 1 160 ? -1.594 36.877 53.940 1.00 11.39 159 PHE E CA 1
ATOM 8504 C C . PHE E 1 160 ? -0.943 35.560 53.478 1.00 11.54 159 PHE E C 1
ATOM 8505 O O . PHE E 1 160 ? -0.661 34.702 54.285 1.00 12.63 159 PHE E O 1
ATOM 8513 N N . TYR E 1 161 ? -0.655 35.445 52.192 1.00 12.26 160 TYR E N 1
ATOM 8514 C CA . TYR E 1 161 ? -0.251 34.172 51.587 1.00 11.18 160 TYR E CA 1
ATOM 8515 C C . TYR E 1 161 ? 1.326 34.078 51.473 1.00 9.90 160 TYR E C 1
ATOM 8516 O O . TYR E 1 161 ? 2.000 33.608 52.412 1.00 11.47 160 TYR E O 1
ATOM 8525 N N . PRO E 1 162 ? 1.922 34.602 50.432 1.00 10.38 161 PRO E N 1
ATOM 8526 C CA . PRO E 1 162 ? 3.348 34.290 50.269 1.00 9.95 161 PRO E CA 1
ATOM 8527 C C . PRO E 1 162 ? 4.272 34.871 51.312 1.00 9.60 161 PRO E C 1
ATOM 8528 O O . PRO E 1 162 ? 5.239 34.197 51.663 1.00 8.24 161 PRO E O 1
ATOM 8532 N N . GLY E 1 163 ? 4.036 36.099 51.813 1.00 10.15 162 GLY E N 1
ATOM 8533 C CA . GLY E 1 163 ? 4.840 36.666 52.909 1.00 10.89 162 GLY E CA 1
ATOM 8534 C C . GLY E 1 163 ? 4.715 35.981 54.243 1.00 11.70 162 GLY E C 1
ATOM 8535 O O . GLY E 1 163 ? 5.432 36.291 55.181 1.00 12.29 162 GLY E O 1
ATOM 8536 N N . GLN E 1 164 ? 3.734 35.086 54.353 1.00 11.25 163 GLN E N 1
ATOM 8537 C CA . GLN E 1 164 ? 3.591 34.267 55.521 1.00 11.66 163 GLN E CA 1
ATOM 8538 C C . GLN E 1 164 ? 4.010 32.879 55.141 1.00 11.82 163 GLN E C 1
ATOM 8539 O O . GLN E 1 164 ? 3.769 31.994 55.900 1.00 14.19 163 GLN E O 1
ATOM 8545 N N . GLU E 1 165 ? 4.699 32.728 53.998 1.00 10.31 164 GLU E N 1
ATOM 8546 C CA . GLU E 1 165 ? 5.185 31.436 53.489 1.00 11.08 164 GLU E CA 1
ATOM 8547 C C . GLU E 1 165 ? 4.093 30.388 53.491 1.00 11.64 164 GLU E C 1
ATOM 8548 O O . GLU E 1 165 ? 4.285 29.235 53.877 1.00 12.39 164 GLU E O 1
ATOM 8554 N N . ARG E 1 166 ? 2.932 30.796 53.018 1.00 12.96 165 ARG E N 1
ATOM 8555 C CA . ARG E 1 166 ? 1.864 29.831 52.714 1.00 13.97 165 ARG E CA 1
ATOM 8556 C C . ARG E 1 166 ? 1.917 29.328 51.283 1.00 13.74 165 ARG E C 1
ATOM 8557 O O . ARG E 1 166 ? 2.095 30.107 50.370 1.00 13.55 165 ARG E O 1
ATOM 8565 N N . TYR E 1 167 ? 1.737 27.996 51.088 1.00 12.05 166 TYR E N 1
ATOM 8566 C CA . TYR E 1 167 ? 1.808 27.373 49.800 1.00 13.20 166 TYR E CA 1
ATOM 8567 C C . TYR E 1 167 ? 0.434 26.861 49.329 1.00 13.49 166 TYR E C 1
ATOM 8568 O O . TYR E 1 167 ? 0.333 26.364 48.217 1.00 14.57 166 TYR E O 1
ATOM 8577 N N . ASP E 1 168 ? -0.601 27.007 50.175 1.00 14.66 167 ASP E N 1
ATOM 8578 C CA . ASP E 1 168 ? -1.952 26.573 49.824 1.00 15.70 167 ASP E CA 1
ATOM 8579 C C . ASP E 1 168 ? -2.607 27.608 48.945 1.00 15.20 167 ASP E C 1
ATOM 8580 O O . ASP E 1 168 ? -3.647 28.115 49.283 1.00 15.64 167 ASP E O 1
ATOM 8585 N N . THR E 1 169 ? -2.027 27.873 47.786 1.00 13.28 168 THR E N 1
ATOM 8586 C CA . THR E 1 169 ? -2.482 28.957 46.940 1.00 13.57 168 THR E CA 1
ATOM 8587 C C . THR E 1 169 ? -2.680 28.390 45.522 1.00 14.07 168 THR E C 1
ATOM 8588 O O . THR E 1 169 ? -2.365 27.204 45.219 1.00 12.96 168 THR E O 1
ATOM 8592 N N . VAL E 1 170 ? -3.219 29.184 44.635 1.00 12.98 169 VAL E N 1
ATOM 8593 C CA . VAL E 1 170 ? -3.398 28.700 43.221 1.00 13.70 169 VAL E CA 1
ATOM 8594 C C . VAL E 1 170 ? -2.110 28.107 42.581 1.00 13.56 169 VAL E C 1
ATOM 8595 O O . VAL E 1 170 ? -2.095 26.928 42.162 1.00 12.74 169 VAL E O 1
ATOM 8599 N N . THR E 1 171 ? -1.027 28.892 42.591 1.00 11.75 170 THR E N 1
ATOM 8600 C CA . THR E 1 171 ? 0.267 28.518 42.035 1.00 12.53 170 THR E CA 1
ATOM 8601 C C . THR E 1 171 ? 1.089 27.670 42.986 1.00 11.36 170 THR E C 1
ATOM 8602 O O . THR E 1 171 ? 1.929 26.907 42.545 1.00 13.35 170 THR E O 1
ATOM 8606 N N . GLY E 1 172 ? 0.839 27.740 44.302 1.00 12.08 171 GLY E N 1
ATOM 8607 C CA . GLY E 1 172 ? 1.673 26.959 45.228 1.00 13.12 171 GLY E CA 1
ATOM 8608 C C . GLY E 1 172 ? 3.122 27.428 45.326 1.00 13.34 171 GLY E C 1
ATOM 8609 O O . GLY E 1 172 ? 3.987 26.721 45.890 1.00 15.40 171 GLY E O 1
ATOM 8610 N N . ARG E 1 173 ? 3.370 28.665 44.903 1.00 12.95 172 ARG E N 1
ATOM 8611 C CA . ARG E 1 173 ? 4.729 29.183 44.781 1.00 13.81 172 ARG E CA 1
ATOM 8612 C C . ARG E 1 173 ? 4.958 30.310 45.749 1.00 12.01 172 ARG E C 1
ATOM 8613 O O . ARG E 1 173 ? 4.041 31.068 45.993 1.00 11.94 172 ARG E O 1
ATOM 8621 N N . VAL E 1 174 ? 6.176 30.409 46.233 1.00 12.07 173 VAL E N 1
ATOM 8622 C CA . VAL E 1 174 ? 6.606 31.487 47.107 1.00 11.99 173 VAL E CA 1
ATOM 8623 C C . VAL E 1 174 ? 7.883 32.036 46.435 1.00 12.07 173 VAL E C 1
ATOM 8624 O O . VAL E 1 174 ? 8.862 31.322 46.213 1.00 11.92 173 VAL E O 1
ATOM 8628 N N . THR E 1 175 ? 7.903 33.344 46.153 1.00 11.44 174 THR E N 1
ATOM 8629 C CA . THR E 1 175 ? 9.101 33.963 45.714 1.00 11.02 174 THR E CA 1
ATOM 8630 C C . THR E 1 175 ? 10.330 33.743 46.626 1.00 9.89 174 THR E C 1
ATOM 8631 O O . THR E 1 175 ? 10.239 33.580 47.867 1.00 10.57 174 THR E O 1
ATOM 8635 N N . ARG E 1 176 ? 11.495 33.698 45.995 1.00 9.51 175 ARG E N 1
ATOM 8636 C CA . ARG E 1 176 ? 12.727 33.318 46.695 1.00 10.26 175 ARG E CA 1
ATOM 8637 C C . ARG E 1 176 ? 12.945 34.013 48.080 1.00 10.24 175 ARG E C 1
ATOM 8638 O O . ARG E 1 176 ? 13.326 33.425 49.113 1.00 9.69 175 ARG E O 1
ATOM 8646 N N . ARG E 1 177 ? 12.772 35.349 48.130 1.00 11.31 176 ARG E N 1
ATOM 8647 C CA . ARG E 1 177 ? 13.045 36.018 49.381 1.00 12.39 176 ARG E CA 1
ATOM 8648 C C . ARG E 1 177 ? 12.230 35.384 50.509 1.00 10.85 176 ARG E C 1
ATOM 8649 O O . ARG E 1 177 ? 12.659 35.374 51.649 1.00 10.61 176 ARG E O 1
ATOM 8657 N N . PHE E 1 178 ? 11.030 34.918 50.203 1.00 11.28 177 PHE E N 1
ATOM 8658 C CA . PHE E 1 178 ? 10.120 34.429 51.234 1.00 9.70 177 PHE E CA 1
ATOM 8659 C C . PHE E 1 178 ? 10.198 32.910 51.427 1.00 9.50 177 PHE E C 1
ATOM 8660 O O . PHE E 1 178 ? 9.766 32.414 52.463 1.00 10.29 177 PHE E O 1
ATOM 8668 N N . ALA E 1 179 ? 10.828 32.243 50.497 1.00 9.44 178 ALA E N 1
ATOM 8669 C CA . ALA E 1 179 ? 11.123 30.805 50.612 1.00 9.45 178 ALA E CA 1
ATOM 8670 C C . ALA E 1 179 ? 12.027 30.604 51.831 1.00 9.52 178 ALA E C 1
ATOM 8671 O O . ALA E 1 179 ? 13.144 31.143 51.958 1.00 9.95 178 ALA E O 1
ATOM 8673 N N . GLY E 1 180 ? 11.567 29.786 52.750 1.00 9.84 179 GLY E N 1
ATOM 8674 C CA . GLY E 1 180 ? 12.289 29.506 54.002 1.00 9.24 179 GLY E CA 1
ATOM 8675 C C . GLY E 1 180 ? 12.194 30.613 55.053 1.00 9.17 179 GLY E C 1
ATOM 8676 O O . GLY E 1 180 ? 12.848 30.578 56.091 1.00 8.94 179 GLY E O 1
ATOM 8677 N N . SER E 1 181 ? 11.427 31.652 54.752 1.00 9.72 180 SER E N 1
ATOM 8678 C CA . SER E 1 181 ? 11.334 32.772 55.651 1.00 9.54 180 SER E CA 1
ATOM 8679 C C . SER E 1 181 ? 10.619 32.483 56.962 1.00 9.42 180 SER E C 1
ATOM 8680 O O . SER E 1 181 ? 11.089 32.986 57.979 1.00 12.07 180 SER E O 1
ATOM 8683 N N . MET E 1 182 ? 9.590 31.642 57.017 1.00 10.44 181 MET E N 1
ATOM 8684 C CA . MET E 1 182 ? 8.976 31.346 58.332 1.00 11.75 181 MET E CA 1
ATOM 8685 C C . MET E 1 182 ? 10.018 30.737 59.251 1.00 11.85 181 MET E C 1
ATOM 8686 O O . MET E 1 182 ? 10.054 31.069 60.451 1.00 12.56 181 MET E O 1
ATOM 8691 N N . LYS E 1 183 ? 10.832 29.813 58.711 1.00 12.98 182 LYS E N 1
ATOM 8692 C CA . LYS E 1 183 ? 11.839 29.164 59.541 1.00 13.21 182 LYS E CA 1
ATOM 8693 C C . LYS E 1 183 ? 12.811 30.189 60.037 1.00 14.11 182 LYS E C 1
ATOM 8694 O O . LYS E 1 183 ? 13.198 30.202 61.252 1.00 12.04 182 LYS E O 1
ATOM 8700 N N . GLU E 1 184 ? 13.224 31.073 59.139 1.00 13.24 183 GLU E N 1
ATOM 8701 C CA . GLU E 1 184 ? 14.014 32.224 59.549 1.00 13.95 183 GLU E CA 1
ATOM 8702 C C . GLU E 1 184 ? 13.468 32.937 60.853 1.00 12.26 183 GLU E C 1
ATOM 8703 O O . GLU E 1 184 ? 14.222 33.116 61.792 1.00 10.43 183 GLU E O 1
ATOM 8709 N N . TRP E 1 185 ? 12.199 33.335 60.867 1.00 12.64 184 TRP E N 1
ATOM 8710 C CA . TRP E 1 185 ? 11.622 34.146 61.899 1.00 13.20 184 TRP E CA 1
ATOM 8711 C C . TRP E 1 185 ? 11.506 33.259 63.114 1.00 11.54 184 TRP E C 1
ATOM 8712 O O . TRP E 1 185 ? 11.775 33.665 64.202 1.00 12.53 184 TRP E O 1
ATOM 8723 N N . GLN E 1 186 ? 11.186 31.969 62.893 1.00 11.91 185 GLN E N 1
ATOM 8724 C CA . GLN E 1 186 ? 10.991 31.041 63.997 1.00 12.21 185 GLN E CA 1
ATOM 8725 C C . GLN E 1 186 ? 12.296 30.893 64.771 1.00 11.82 185 GLN E C 1
ATOM 8726 O O . GLN E 1 186 ? 12.340 30.971 65.989 1.00 12.52 185 GLN E O 1
ATOM 8732 N N . ASP E 1 187 ? 13.388 30.759 64.025 1.00 13.01 186 ASP E N 1
ATOM 8733 C CA . ASP E 1 187 ? 14.687 30.674 64.629 1.00 12.20 186 ASP E CA 1
ATOM 8734 C C . ASP E 1 187 ? 15.077 31.926 65.385 1.00 13.61 186 ASP E C 1
ATOM 8735 O O . ASP E 1 187 ? 15.860 31.831 66.325 1.00 15.62 186 ASP E O 1
ATOM 8740 N N . MET E 1 188 ? 14.563 33.090 64.969 1.00 11.69 187 MET E N 1
ATOM 8741 C CA . MET E 1 188 ? 14.853 34.328 65.678 1.00 12.69 187 MET E CA 1
ATOM 8742 C C . MET E 1 188 ? 13.933 34.556 66.870 1.00 11.66 187 MET E C 1
ATOM 8743 O O . MET E 1 188 ? 14.017 35.611 67.533 1.00 12.80 187 MET E O 1
ATOM 8748 N N . GLY E 1 189 ? 13.000 33.628 67.118 1.00 9.94 188 GLY E N 1
ATOM 8749 C CA . GLY E 1 189 ? 12.077 33.747 68.249 1.00 10.52 188 GLY E CA 1
ATOM 8750 C C . GLY E 1 189 ? 10.763 34.511 67.983 1.00 10.09 188 GLY E C 1
ATOM 8751 O O . GLY E 1 189 ? 9.912 34.719 68.896 1.00 12.70 188 GLY E O 1
ATOM 8752 N N . VAL E 1 190 ? 10.541 34.840 66.734 1.00 9.60 189 VAL E N 1
ATOM 8753 C CA . VAL E 1 190 ? 9.358 35.572 66.349 1.00 9.98 189 VAL E CA 1
ATOM 8754 C C . VAL E 1 190 ? 8.112 34.748 66.676 1.00 9.78 189 VAL E C 1
ATOM 8755 O O . VAL E 1 190 ? 8.076 33.494 66.542 1.00 10.75 189 VAL E O 1
ATOM 8759 N N . LEU E 1 191 ? 7.099 35.422 67.140 1.00 10.52 190 LEU E N 1
ATOM 8760 C CA . LEU E 1 191 ? 5.965 34.701 67.775 1.00 10.94 190 LEU E CA 1
ATOM 8761 C C . LEU E 1 191 ? 4.871 34.331 66.812 1.00 12.63 190 LEU E C 1
ATOM 8762 O O . LEU E 1 191 ? 4.228 33.301 66.962 1.00 12.86 190 LEU E O 1
ATOM 8767 N N . ASN E 1 192 ? 4.646 35.160 65.817 1.00 12.10 191 ASN E N 1
ATOM 8768 C CA . ASN E 1 192 ? 3.420 35.099 65.039 1.00 11.91 191 ASN E CA 1
ATOM 8769 C C . ASN E 1 192 ? 3.507 35.974 63.812 1.00 12.36 191 ASN E C 1
ATOM 8770 O O . ASN E 1 192 ? 4.372 36.840 63.748 1.00 14.03 191 ASN E O 1
ATOM 8775 N N . TYR E 1 193 ? 2.612 35.761 62.851 1.00 11.11 192 TYR E N 1
ATOM 8776 C CA . TYR E 1 193 ? 2.369 36.735 61.763 1.00 11.39 192 TYR E CA 1
ATOM 8777 C C . TYR E 1 193 ? 1.091 37.509 61.919 1.00 11.50 192 TYR E C 1
ATOM 8778 O O . TYR E 1 193 ? 0.054 36.993 62.366 1.00 11.19 192 TYR E O 1
ATOM 8787 N N . GLU E 1 194 ? 1.158 38.799 61.611 1.00 11.70 193 GLU E N 1
ATOM 8788 C CA . GLU E 1 194 ? -0.049 39.555 61.309 1.00 12.24 193 GLU E CA 1
ATOM 8789 C C . GLU E 1 194 ? 0.358 40.527 60.185 1.00 12.02 193 GLU E C 1
ATOM 8790 O O . GLU E 1 194 ? 1.394 40.308 59.571 1.00 11.35 193 GLU E O 1
ATOM 8796 N N . MET E 1 195 ? -0.449 41.570 59.930 1.00 11.75 194 MET E N 1
ATOM 8797 C CA . MET E 1 195 ? -0.338 42.312 58.723 1.00 11.10 194 MET E CA 1
ATOM 8798 C C . MET E 1 195 ? -0.357 43.820 58.915 1.00 11.67 194 MET E C 1
ATOM 8799 O O . MET E 1 195 ? -0.441 44.509 57.934 1.00 14.85 194 MET E O 1
ATOM 8804 N N . GLU E 1 196 ? -0.391 44.312 60.126 1.00 11.38 195 GLU E N 1
ATOM 8805 C CA . GLU E 1 196 ? -0.549 45.785 60.320 1.00 10.97 195 GLU E CA 1
ATOM 8806 C C . GLU E 1 196 ? 0.436 46.433 61.241 1.00 11.57 195 GLU E C 1
ATOM 8807 O O . GLU E 1 196 ? 0.684 47.662 61.112 1.00 12.41 195 GLU E O 1
ATOM 8813 N N . SER E 1 197 ? 0.992 45.690 62.193 1.00 11.50 196 SER E N 1
ATOM 8814 C CA . SER E 1 197 ? 1.692 46.324 63.328 1.00 11.96 196 SER E CA 1
ATOM 8815 C C . SER E 1 197 ? 3.004 47.059 62.935 1.00 12.63 196 SER E C 1
ATOM 8816 O O . SER E 1 197 ? 3.361 48.106 63.568 1.00 11.92 196 SER E O 1
ATOM 8819 N N . ALA E 1 198 ? 3.725 46.569 61.921 1.00 11.70 197 ALA E N 1
ATOM 8820 C CA . ALA E 1 198 ? 4.907 47.232 61.426 1.00 10.82 197 ALA E CA 1
ATOM 8821 C C . ALA E 1 198 ? 4.523 48.626 61.041 1.00 10.95 197 ALA E C 1
ATOM 8822 O O . ALA E 1 198 ? 5.204 49.576 61.349 1.00 10.90 197 ALA E O 1
ATOM 8824 N N . THR E 1 199 ? 3.487 48.694 60.254 1.00 9.91 198 THR E N 1
ATOM 8825 C CA . THR E 1 199 ? 3.065 49.981 59.695 1.00 10.89 198 THR E CA 1
ATOM 8826 C C . THR E 1 199 ? 2.651 50.884 60.866 1.00 10.49 198 THR E C 1
ATOM 8827 O O . THR E 1 199 ? 3.133 52.054 61.003 1.00 10.36 198 THR E O 1
ATOM 8831 N N . LEU E 1 200 ? 1.742 50.380 61.712 1.00 11.27 199 LEU E N 1
ATOM 8832 C CA . LEU E 1 200 ? 1.174 51.156 62.831 1.00 11.68 199 LEU E CA 1
ATOM 8833 C C . LEU E 1 200 ? 2.272 51.612 63.780 1.00 11.99 199 LEU E C 1
ATOM 8834 O O . LEU E 1 200 ? 2.335 52.804 64.184 1.00 11.08 199 LEU E O 1
ATOM 8839 N N . PHE E 1 201 ? 3.153 50.675 64.110 1.00 11.24 200 PHE E N 1
ATOM 8840 C CA . PHE E 1 201 ? 4.277 50.988 65.027 1.00 11.74 200 PHE E CA 1
ATOM 8841 C C . PHE E 1 201 ? 5.233 52.054 64.485 1.00 11.08 200 PHE E C 1
ATOM 8842 O O . PHE E 1 201 ? 5.585 53.058 65.208 1.00 13.40 200 PHE E O 1
ATOM 8850 N N . THR E 1 202 ? 5.615 51.922 63.216 1.00 10.07 201 THR E N 1
ATOM 8851 C CA . THR E 1 202 ? 6.558 52.807 62.645 1.00 9.56 201 THR E CA 1
ATOM 8852 C C . THR E 1 202 ? 5.972 54.206 62.476 1.00 10.29 201 THR E C 1
ATOM 8853 O O . THR E 1 202 ? 6.615 55.195 62.776 1.00 10.15 201 THR E O 1
ATOM 8857 N N . MET E 1 203 ? 4.765 54.293 61.944 1.00 11.35 202 MET E N 1
ATOM 8858 C CA . MET E 1 203 ? 4.170 55.624 61.753 1.00 12.06 202 MET E CA 1
ATOM 8859 C C . MET E 1 203 ? 3.928 56.294 63.102 1.00 12.87 202 MET E C 1
ATOM 8860 O O . MET E 1 203 ? 4.196 57.529 63.276 1.00 14.94 202 MET E O 1
ATOM 8865 N N . CYS E 1 204 ? 3.483 55.540 64.082 1.00 11.12 203 CYS E N 1
ATOM 8866 C CA . CYS E 1 204 ? 3.280 56.114 65.435 1.00 11.43 203 CYS E CA 1
ATOM 8867 C C . CYS E 1 204 ? 4.616 56.576 66.047 1.00 11.18 203 CYS E C 1
ATOM 8868 O O . CYS E 1 204 ? 4.763 57.765 66.386 1.00 12.46 203 CYS E O 1
ATOM 8871 N N . ALA E 1 205 ? 5.607 55.701 66.077 1.00 11.55 204 ALA E N 1
ATOM 8872 C CA . ALA E 1 205 ? 6.922 56.029 66.689 1.00 13.09 204 ALA E CA 1
ATOM 8873 C C . ALA E 1 205 ? 7.486 57.300 66.084 1.00 13.17 204 ALA E C 1
ATOM 8874 O O . ALA E 1 205 ? 7.931 58.192 66.820 1.00 19.04 204 ALA E O 1
ATOM 8876 N N . THR E 1 206 ? 7.340 57.460 64.757 1.00 11.91 205 THR E N 1
ATOM 8877 C CA . THR E 1 206 ? 8.053 58.532 64.093 1.00 11.29 205 THR E CA 1
ATOM 8878 C C . THR E 1 206 ? 7.260 59.812 64.095 1.00 11.09 205 THR E C 1
ATOM 8879 O O . THR E 1 206 ? 7.844 60.884 63.868 1.00 11.86 205 THR E O 1
ATOM 8883 N N . GLN E 1 207 ? 5.952 59.688 64.256 1.00 10.65 206 GLN E N 1
ATOM 8884 C CA . GLN E 1 207 ? 5.050 60.863 64.159 1.00 11.23 206 GLN E CA 1
ATOM 8885 C C . GLN E 1 207 ? 4.631 61.406 65.547 1.00 12.02 206 GLN E C 1
ATOM 8886 O O . GLN E 1 207 ? 3.858 62.390 65.622 1.00 11.94 206 GLN E O 1
ATOM 8892 N N . GLY E 1 208 ? 5.128 60.783 66.606 1.00 11.38 207 GLY E N 1
ATOM 8893 C CA . GLY E 1 208 ? 4.908 61.220 67.985 1.00 12.70 207 GLY E CA 1
ATOM 8894 C C . GLY E 1 208 ? 3.643 60.767 68.641 1.00 13.19 207 GLY E C 1
ATOM 8895 O O . GLY E 1 208 ? 3.083 61.470 69.481 1.00 15.82 207 GLY E O 1
ATOM 8896 N N . TRP E 1 209 ? 3.183 59.577 68.290 1.00 13.20 208 TRP E N 1
ATOM 8897 C CA . TRP E 1 209 ? 1.957 59.027 68.838 1.00 12.32 208 TRP E CA 1
ATOM 8898 C C . TRP E 1 209 ? 2.305 57.677 69.457 1.00 11.81 208 TRP E C 1
ATOM 8899 O O . TRP E 1 209 ? 3.348 57.109 69.167 1.00 13.58 208 TRP E O 1
ATOM 8910 N N . ARG E 1 210 ? 1.426 57.166 70.290 1.00 10.73 209 ARG E N 1
ATOM 8911 C CA . ARG E 1 210 ? 1.732 55.935 71.029 1.00 11.33 209 ARG E CA 1
ATOM 8912 C C . ARG E 1 210 ? 0.964 54.844 70.358 1.00 10.39 209 ARG E C 1
ATOM 8913 O O . ARG E 1 210 ? -0.124 55.082 69.928 1.00 12.13 209 ARG E O 1
ATOM 8921 N N . ALA E 1 211 ? 1.456 53.620 70.366 1.00 9.91 210 ALA E N 1
ATOM 8922 C CA . ALA E 1 211 ? 0.745 52.504 69.777 1.00 9.80 210 ALA E CA 1
ATOM 8923 C C . ALA E 1 211 ? 1.148 51.273 70.523 1.00 10.38 210 ALA E C 1
ATOM 8924 O O . ALA E 1 211 ? 2.235 51.228 71.154 1.00 10.32 210 ALA E O 1
ATOM 8926 N N . ALA E 1 212 ? 0.235 50.302 70.502 1.00 11.97 211 ALA E N 1
ATOM 8927 C CA . ALA E 1 212 ? 0.523 48.935 70.988 1.00 12.05 211 ALA E CA 1
ATOM 8928 C C . ALA E 1 212 ? -0.385 47.954 70.324 1.00 11.76 211 ALA E C 1
ATOM 8929 O O . ALA E 1 212 ? -1.343 48.350 69.639 1.00 12.97 211 ALA E O 1
ATOM 8931 N N . SER E 1 213 ? -0.123 46.650 70.499 1.00 11.98 212 SER E N 1
ATOM 8932 C CA . SER E 1 213 ? -0.946 45.642 69.833 1.00 12.89 212 SER E CA 1
ATOM 8933 C C . SER E 1 213 ? -1.065 44.356 70.609 1.00 14.71 212 SER E C 1
ATOM 8934 O O . SER E 1 213 ? -0.035 43.792 71.018 1.00 16.51 212 SER E O 1
ATOM 8937 N N . VAL E 1 214 ? -2.329 43.896 70.790 1.00 13.79 213 VAL E N 1
ATOM 8938 C CA . VAL E 1 214 ? -2.638 42.619 71.401 1.00 13.42 213 VAL E CA 1
ATOM 8939 C C . VAL E 1 214 ? -3.370 41.763 70.409 1.00 12.68 213 VAL E C 1
ATOM 8940 O O . VAL E 1 214 ? -4.218 42.264 69.683 1.00 12.46 213 VAL E O 1
ATOM 8944 N N . ALA E 1 215 ? -3.074 40.472 70.381 1.00 12.89 214 ALA E N 1
ATOM 8945 C CA . ALA E 1 215 ? -3.788 39.573 69.492 1.00 13.34 214 ALA E CA 1
ATOM 8946 C C . ALA E 1 215 ? -3.995 38.231 70.118 1.00 13.79 214 ALA E C 1
ATOM 8947 O O . ALA E 1 215 ? -3.127 37.706 70.778 1.00 17.73 214 ALA E O 1
ATOM 8949 N N . GLY E 1 216 ? -5.173 37.678 69.892 1.00 16.64 215 GLY E N 1
ATOM 8950 C CA . GLY E 1 216 ? -5.495 36.322 70.378 1.00 16.84 215 GLY E CA 1
ATOM 8951 C C . GLY E 1 216 ? -5.083 35.302 69.325 1.00 17.43 215 GLY E C 1
ATOM 8952 O O . GLY E 1 216 ? -5.422 35.418 68.144 1.00 19.94 215 GLY E O 1
ATOM 8953 N N . VAL E 1 217 ? -4.420 34.256 69.792 1.00 19.39 216 VAL E N 1
ATOM 8954 C CA . VAL E 1 217 ? -3.898 33.195 68.929 1.00 18.19 216 VAL E CA 1
ATOM 8955 C C . VAL E 1 217 ? -5.055 32.251 68.604 1.00 19.07 216 VAL E C 1
ATOM 8956 O O . VAL E 1 217 ? -5.628 31.648 69.507 1.00 19.33 216 VAL E O 1
ATOM 8960 N N . ILE E 1 218 ? -5.445 32.214 67.355 1.00 20.62 217 ILE E N 1
ATOM 8961 C CA . ILE E 1 218 ? -6.526 31.303 66.874 1.00 24.03 217 ILE E CA 1
ATOM 8962 C C . ILE E 1 218 ? -6.073 30.132 65.990 1.00 25.96 217 ILE E C 1
ATOM 8963 O O . ILE E 1 218 ? -6.870 29.237 65.691 1.00 24.57 217 ILE E O 1
ATOM 8968 N N . VAL E 1 219 ? -4.820 30.171 65.541 1.00 24.27 218 VAL E N 1
ATOM 8969 C CA . VAL E 1 219 ? -4.194 29.083 64.821 1.00 23.19 218 VAL E CA 1
ATOM 8970 C C . VAL E 1 219 ? -2.709 29.079 65.115 1.00 23.67 218 VAL E C 1
ATOM 8971 O O . VAL E 1 219 ? -2.134 30.131 65.382 1.00 24.68 218 VAL E O 1
ATOM 8975 N N . ASN E 1 220 ? -2.086 27.904 65.069 1.00 21.63 219 ASN E N 1
ATOM 8976 C CA . ASN E 1 220 ? -0.644 27.790 65.200 1.00 21.85 219 ASN E CA 1
ATOM 8977 C C . ASN E 1 220 ? -0.156 27.024 63.974 1.00 20.85 219 ASN E C 1
ATOM 8978 O O . ASN E 1 220 ? -0.561 25.877 63.754 1.00 20.20 219 ASN E O 1
ATOM 8983 N N . ARG E 1 221 ? 0.695 27.669 63.177 1.00 20.51 220 ARG E N 1
ATOM 8984 C CA . ARG E 1 221 ? 1.196 27.094 61.913 1.00 19.30 220 ARG E CA 1
ATOM 8985 C C . ARG E 1 221 ? 1.956 25.762 62.170 1.00 21.21 220 ARG E C 1
ATOM 8986 O O . ARG E 1 221 ? 2.087 24.919 61.281 1.00 23.27 220 ARG E O 1
ATOM 8994 N N . THR E 1 222 ? 2.443 25.563 63.393 1.00 18.70 221 THR E N 1
ATOM 8995 C CA . THR E 1 222 ? 3.292 24.406 63.669 1.00 18.48 221 THR E CA 1
ATOM 8996 C C . THR E 1 222 ? 2.483 23.140 64.001 1.00 19.43 221 THR E C 1
ATOM 8997 O O . THR E 1 222 ? 3.029 22.056 64.006 1.00 22.73 221 THR E O 1
ATOM 9001 N N . GLN E 1 223 ? 1.195 23.288 64.275 1.00 24.29 222 GLN E N 1
ATOM 9002 C CA . GLN E 1 223 ? 0.394 22.197 64.838 1.00 26.75 222 GLN E CA 1
ATOM 9003 C C . GLN E 1 223 ? -0.560 21.641 63.792 1.00 27.82 222 GLN E C 1
ATOM 9004 O O . GLN E 1 223 ? -0.983 22.369 62.899 1.00 29.35 222 GLN E O 1
ATOM 9006 N N . LYS E 1 233 ? -13.652 32.140 68.355 1.00 30.84 232 LYS E N 1
ATOM 9007 C CA . LYS E 1 233 ? -14.550 33.114 68.987 1.00 32.10 232 LYS E CA 1
ATOM 9008 C C . LYS E 1 233 ? -14.113 33.532 70.392 1.00 30.22 232 LYS E C 1
ATOM 9009 O O . LYS E 1 233 ? -13.917 34.712 70.623 1.00 28.38 232 LYS E O 1
ATOM 9011 N N . LYS E 1 234 ? -13.996 32.585 71.329 1.00 27.60 233 LYS E N 1
ATOM 9012 C CA . LYS E 1 234 ? -13.742 32.885 72.765 1.00 28.43 233 LYS E CA 1
ATOM 9013 C C . LYS E 1 234 ? -12.389 33.587 73.039 1.00 28.42 233 LYS E C 1
ATOM 9014 O O . LYS E 1 234 ? -12.243 34.368 73.989 1.00 25.73 233 LYS E O 1
ATOM 9016 N N . THR E 1 235 ? -11.402 33.235 72.231 1.00 29.87 234 THR E N 1
ATOM 9017 C CA . THR E 1 235 ? -10.091 33.856 72.277 1.00 29.88 234 THR E CA 1
ATOM 9018 C C . THR E 1 235 ? -10.175 35.274 71.728 1.00 30.34 234 THR E C 1
ATOM 9019 O O . THR E 1 235 ? -9.534 36.171 72.260 1.00 27.98 234 THR E O 1
ATOM 9023 N N . GLU E 1 236 ? -10.975 35.438 70.670 1.00 31.95 235 GLU E N 1
ATOM 9024 C CA . GLU E 1 236 ? -11.281 36.744 70.063 1.00 34.05 235 GLU E CA 1
ATOM 9025 C C . GLU E 1 236 ? -11.825 37.700 71.103 1.00 31.02 235 GLU E C 1
ATOM 9026 O O . GLU E 1 236 ? -11.366 38.841 71.206 1.00 30.08 235 GLU E O 1
ATOM 9032 N N . VAL E 1 237 ? -12.826 37.230 71.852 1.00 26.14 236 VAL E N 1
ATOM 9033 C CA . VAL E 1 237 ? -13.484 38.014 72.917 1.00 23.68 236 VAL E CA 1
ATOM 9034 C C . VAL E 1 237 ? -12.528 38.441 74.043 1.00 23.11 236 VAL E C 1
ATOM 9035 O O . VAL E 1 237 ? -12.601 39.547 74.597 1.00 22.91 236 VAL E O 1
ATOM 9039 N N . SER E 1 238 ? -11.637 37.532 74.390 1.00 19.83 237 SER E N 1
ATOM 9040 C CA . SER E 1 238 ? -10.644 37.772 75.394 1.00 19.51 237 SER E CA 1
ATOM 9041 C C . SER E 1 238 ? -9.759 38.925 74.978 1.00 19.05 237 SER E C 1
ATOM 9042 O O . SER E 1 238 ? -9.548 39.851 75.750 1.00 18.62 237 SER E O 1
ATOM 9045 N N . ALA E 1 239 ? -9.220 38.856 73.771 1.00 17.65 238 ALA E N 1
ATOM 9046 C CA . ALA E 1 239 ? -8.316 39.911 73.316 1.00 17.40 238 ALA E CA 1
ATOM 9047 C C . ALA E 1 239 ? -9.010 41.284 73.197 1.00 16.72 238 ALA E C 1
ATOM 9048 O O . ALA E 1 239 ? -8.401 42.316 73.510 1.00 14.06 238 ALA E O 1
ATOM 9050 N N . VAL E 1 240 ? -10.276 41.297 72.789 1.00 17.34 239 VAL E N 1
ATOM 9051 C CA . VAL E 1 240 ? -11.062 42.545 72.794 1.00 18.91 239 VAL E CA 1
ATOM 9052 C C . VAL E 1 240 ? -11.314 43.049 74.242 1.00 18.33 239 VAL E C 1
ATOM 9053 O O . VAL E 1 240 ? -11.243 44.250 74.521 1.00 17.60 239 VAL E O 1
ATOM 9057 N N . SER E 1 241 ? -11.584 42.155 75.189 1.00 17.15 240 SER E N 1
ATOM 9058 C CA . SER E 1 241 ? -11.771 42.628 76.584 1.00 17.78 240 SER E CA 1
ATOM 9059 C C . SER E 1 241 ? -10.495 43.217 77.175 1.00 16.29 240 SER E C 1
ATOM 9060 O O . SER E 1 241 ? -10.539 44.221 77.904 1.00 14.77 240 SER E O 1
ATOM 9063 N N . ILE E 1 242 ? -9.359 42.616 76.826 1.00 14.38 241 ILE E N 1
ATOM 9064 C CA . ILE E 1 242 ? -8.045 43.056 77.290 1.00 13.33 241 ILE E CA 1
ATOM 9065 C C . ILE E 1 242 ? -7.776 44.461 76.747 1.00 12.56 241 ILE E C 1
ATOM 9066 O O . ILE E 1 242 ? -7.367 45.320 77.464 1.00 13.03 241 ILE E O 1
ATOM 9071 N N . VAL E 1 243 ? -8.011 44.673 75.461 1.00 12.77 242 VAL E N 1
ATOM 9072 C CA . VAL E 1 243 ? -7.665 45.974 74.874 1.00 12.47 242 VAL E CA 1
ATOM 9073 C C . VAL E 1 243 ? -8.525 47.082 75.440 1.00 11.52 242 VAL E C 1
ATOM 9074 O O . VAL E 1 243 ? -8.042 48.180 75.594 1.00 11.52 242 VAL E O 1
ATOM 9078 N N . VAL E 1 244 ? -9.798 46.808 75.692 1.00 10.71 243 VAL E N 1
ATOM 9079 C CA . VAL E 1 244 ? -10.749 47.762 76.349 1.00 11.90 243 VAL E CA 1
ATOM 9080 C C . VAL E 1 244 ? -10.275 48.063 77.748 1.00 12.66 243 VAL E C 1
ATOM 9081 O O . VAL E 1 244 ? -10.127 49.239 78.123 1.00 13.81 243 VAL E O 1
ATOM 9085 N N . ALA E 1 245 ? -9.841 47.033 78.448 1.00 14.02 244 ALA E N 1
ATOM 9086 C CA . ALA E 1 245 ? -9.240 47.219 79.777 1.00 14.84 244 ALA E CA 1
ATOM 9087 C C . ALA E 1 245 ? -7.974 48.092 79.790 1.00 15.36 244 ALA E C 1
ATOM 9088 O O . ALA E 1 245 ? -7.793 48.899 80.743 1.00 15.51 244 ALA E O 1
ATOM 9090 N N . ALA E 1 246 ? -7.104 47.927 78.771 1.00 14.81 245 ALA E N 1
ATOM 9091 C CA . ALA E 1 246 ? -5.884 48.707 78.668 1.00 13.04 245 ALA E CA 1
ATOM 9092 C C . ALA E 1 246 ? -6.241 50.165 78.401 1.00 13.47 245 ALA E C 1
ATOM 9093 O O . ALA E 1 246 ? -5.552 51.091 78.829 1.00 13.47 245 ALA E O 1
ATOM 9095 N N . ALA E 1 247 ? -7.288 50.364 77.623 1.00 14.82 246 ALA E N 1
ATOM 9096 C CA . ALA E 1 247 ? -7.686 51.712 77.234 1.00 15.04 246 ALA E CA 1
ATOM 9097 C C . ALA E 1 247 ? -8.083 52.414 78.508 1.00 16.66 246 ALA E C 1
ATOM 9098 O O . ALA E 1 247 ? -7.691 53.532 78.811 1.00 18.66 246 ALA E O 1
ATOM 9100 N N . LYS E 1 248 ? -8.946 51.747 79.246 1.00 16.65 247 LYS E N 1
ATOM 9101 C CA . LYS E 1 248 ? -9.344 52.248 80.535 1.00 19.12 247 LYS E CA 1
ATOM 9102 C C . LYS E 1 248 ? -8.113 52.589 81.343 1.00 19.54 247 LYS E C 1
ATOM 9103 O O . LYS E 1 248 ? -8.065 53.690 81.893 1.00 22.53 247 LYS E O 1
ATOM 9109 N N . LYS E 1 249 ? -7.103 51.712 81.403 1.00 18.86 248 LYS E N 1
ATOM 9110 C CA . LYS E 1 249 ? -5.934 51.977 82.282 1.00 19.65 248 LYS E CA 1
ATOM 9111 C C . LYS E 1 249 ? -5.233 53.275 81.831 1.00 19.48 248 LYS E C 1
ATOM 9112 O O . LYS E 1 249 ? -4.904 54.120 82.671 1.00 20.67 248 LYS E O 1
ATOM 9118 N N . LEU E 1 250 ? -5.029 53.403 80.515 1.00 16.63 249 LEU E N 1
ATOM 9119 C CA . LEU E 1 250 ? -4.248 54.501 79.934 1.00 15.02 249 LEU E CA 1
ATOM 9120 C C . LEU E 1 250 ? -4.955 55.849 80.096 1.00 16.14 249 LEU E C 1
ATOM 9121 O O . LEU E 1 250 ? -4.320 56.903 80.263 1.00 15.06 249 LEU E O 1
ATOM 9126 N N . LEU E 1 251 ? -6.264 55.812 80.076 1.00 15.40 250 LEU E N 1
ATOM 9127 C CA . LEU E 1 251 ? -7.052 57.028 80.044 1.00 17.77 250 LEU E CA 1
ATOM 9128 C C . LEU E 1 251 ? -7.438 57.476 81.454 1.00 19.91 250 LEU E C 1
ATOM 9129 O O . LEU E 1 251 ? -8.036 58.544 81.614 1.00 20.50 250 LEU E O 1
ATOM 9134 N N . ALA E 1 252 ? -7.072 56.659 82.439 1.00 22.22 251 ALA E N 1
ATOM 9135 C CA . ALA E 1 252 ? -7.451 56.815 83.877 1.00 24.02 251 ALA E CA 1
ATOM 9136 C C . ALA E 1 252 ? -6.994 58.149 84.436 1.00 23.25 251 ALA E C 1
ATOM 9137 O O . ALA E 1 252 ? -7.749 58.925 85.035 1.00 27.41 251 ALA E O 1
ATOM 9140 N N . ALA F 1 2 ? 41.517 29.534 79.432 1.00 37.00 1 ALA B N 1
ATOM 9141 C CA . ALA F 1 2 ? 40.447 30.141 78.588 1.00 37.30 1 ALA B CA 1
ATOM 9142 C C . ALA F 1 2 ? 39.524 29.065 78.016 1.00 36.19 1 ALA B C 1
ATOM 9143 O O . ALA F 1 2 ? 39.978 28.168 77.292 1.00 36.94 1 ALA B O 1
ATOM 9145 N N . ASP F 1 3 ? 38.240 29.132 78.371 1.00 33.92 2 ASP B N 1
ATOM 9146 C CA . ASP F 1 3 ? 37.219 28.323 77.705 1.00 33.09 2 ASP B CA 1
ATOM 9147 C C . ASP F 1 3 ? 36.861 29.025 76.404 1.00 29.65 2 ASP B C 1
ATOM 9148 O O . ASP F 1 3 ? 36.409 28.381 75.461 1.00 30.93 2 ASP B O 1
ATOM 9153 N N . VAL F 1 4 ? 37.062 30.347 76.374 1.00 23.80 3 VAL B N 1
ATOM 9154 C CA . VAL F 1 4 ? 36.631 31.179 75.276 1.00 20.44 3 VAL B CA 1
ATOM 9155 C C . VAL F 1 4 ? 37.799 32.006 74.802 1.00 18.27 3 VAL B C 1
ATOM 9156 O O . VAL F 1 4 ? 38.605 32.497 75.623 1.00 19.26 3 VAL B O 1
ATOM 9160 N N . PHE F 1 5 ? 37.857 32.161 73.472 1.00 17.57 4 PHE B N 1
ATOM 9161 C CA . PHE F 1 5 ? 39.041 32.671 72.783 1.00 16.85 4 PHE B CA 1
ATOM 9162 C C . PHE F 1 5 ? 39.459 34.131 73.115 1.00 16.58 4 PHE B C 1
ATOM 9163 O O . PHE F 1 5 ? 40.637 34.420 73.291 1.00 18.16 4 PHE B O 1
ATOM 9171 N N . HIS F 1 6 ? 38.518 35.055 73.163 1.00 14.93 5 HIS B N 1
ATOM 9172 C CA . HIS F 1 6 ? 38.867 36.470 73.455 1.00 14.57 5 HIS B CA 1
ATOM 9173 C C . HIS F 1 6 ? 38.865 36.871 74.955 1.00 14.70 5 HIS B C 1
ATOM 9174 O O . HIS F 1 6 ? 39.774 37.607 75.393 1.00 14.61 5 HIS B O 1
ATOM 9181 N N . LEU F 1 7 ? 37.882 36.418 75.736 1.00 13.91 6 LEU B N 1
ATOM 9182 C CA . LEU F 1 7 ? 37.687 36.956 77.104 1.00 13.63 6 LEU B CA 1
ATOM 9183 C C . LEU F 1 7 ? 38.675 36.352 78.093 1.00 13.55 6 LEU B C 1
ATOM 9184 O O . LEU F 1 7 ? 38.894 36.926 79.154 1.00 14.09 6 LEU B O 1
ATOM 9189 N N . GLY F 1 8 ? 39.241 35.187 77.798 1.00 14.47 7 GLY B N 1
ATOM 9190 C CA . GLY F 1 8 ? 40.143 34.535 78.758 1.00 16.76 7 GLY B CA 1
ATOM 9191 C C . GLY F 1 8 ? 39.393 34.043 79.998 1.00 16.31 7 GLY B C 1
ATOM 9192 O O . GLY F 1 8 ? 39.950 34.014 81.094 1.00 19.89 7 GLY B O 1
ATOM 9193 N N . LEU F 1 9 ? 38.133 33.664 79.825 1.00 16.14 8 LEU B N 1
ATOM 9194 C CA . LEU F 1 9 ? 37.310 33.073 80.892 1.00 16.82 8 LEU B CA 1
ATOM 9195 C C . LEU F 1 9 ? 36.997 31.577 80.729 1.00 18.16 8 LEU B C 1
ATOM 9196 O O . LEU F 1 9 ? 36.853 31.059 79.621 1.00 18.76 8 LEU B O 1
ATOM 9201 N N . THR F 1 10 ? 36.875 30.914 81.878 1.00 19.47 9 THR B N 1
ATOM 9202 C CA . THR F 1 10 ? 36.236 29.594 81.944 1.00 20.17 9 THR B CA 1
ATOM 9203 C C . THR F 1 10 ? 34.874 29.719 82.605 1.00 18.84 9 THR B C 1
ATOM 9204 O O . THR F 1 10 ? 34.610 30.685 83.285 1.00 19.80 9 THR B O 1
ATOM 9208 N N . LYS F 1 11 ? 34.026 28.711 82.430 1.00 19.43 10 LYS B N 1
ATOM 9209 C CA . LYS F 1 11 ? 32.712 28.710 82.978 1.00 19.08 10 LYS B CA 1
ATOM 9210 C C . LYS F 1 11 ? 32.795 28.660 84.488 1.00 19.40 10 LYS B C 1
ATOM 9211 O O . LYS F 1 11 ? 32.011 29.287 85.177 1.00 18.20 10 LYS B O 1
ATOM 9217 N N . ALA F 1 12 ? 33.773 27.920 85.009 1.00 17.40 11 ALA B N 1
ATOM 9218 C CA . ALA F 1 12 ? 33.854 27.763 86.435 1.00 18.49 11 ALA B CA 1
ATOM 9219 C C . ALA F 1 12 ? 34.116 29.117 87.139 1.00 16.40 11 ALA B C 1
ATOM 9220 O O . ALA F 1 12 ? 33.620 29.344 88.216 1.00 16.66 11 ALA B O 1
ATOM 9222 N N . MET F 1 13 ? 34.836 30.028 86.478 1.00 17.36 12 MET B N 1
ATOM 9223 C CA . MET F 1 13 ? 35.147 31.343 87.021 1.00 20.00 12 MET B CA 1
ATOM 9224 C C . MET F 1 13 ? 33.939 32.221 87.315 1.00 17.58 12 MET B C 1
ATOM 9225 O O . MET F 1 13 ? 34.061 33.183 88.067 1.00 21.26 12 MET B O 1
ATOM 9230 N N . LEU F 1 14 ? 32.809 31.943 86.656 1.00 17.71 13 LEU B N 1
ATOM 9231 C CA . LEU F 1 14 ? 31.606 32.765 86.808 1.00 18.31 13 LEU B CA 1
ATOM 9232 C C . LEU F 1 14 ? 30.767 32.292 87.996 1.00 16.63 13 LEU B C 1
ATOM 9233 O O . LEU F 1 14 ? 29.800 32.939 88.390 1.00 15.08 13 LEU B O 1
ATOM 9238 N N . ASP F 1 15 ? 31.075 31.117 88.522 1.00 17.25 14 ASP B N 1
ATOM 9239 C CA . ASP F 1 15 ? 30.364 30.652 89.708 1.00 18.20 14 ASP B CA 1
ATOM 9240 C C . ASP F 1 15 ? 28.834 30.593 89.445 1.00 16.06 14 ASP B C 1
ATOM 9241 O O . ASP F 1 15 ? 28.025 30.721 90.382 1.00 17.63 14 ASP B O 1
ATOM 9246 N N . GLY F 1 16 ? 28.480 30.294 88.199 1.00 17.64 15 GLY B N 1
ATOM 9247 C CA . GLY F 1 16 ? 27.093 30.139 87.725 1.00 15.04 15 GLY B CA 1
ATOM 9248 C C . GLY F 1 16 ? 26.365 31.420 87.400 1.00 14.15 15 GLY B C 1
ATOM 9249 O O . GLY F 1 16 ? 25.127 31.428 87.361 1.00 15.04 15 GLY B O 1
ATOM 9250 N N . ALA F 1 17 ? 27.093 32.502 87.238 1.00 13.40 16 ALA B N 1
ATOM 9251 C CA . ALA F 1 17 ? 26.447 33.764 86.913 1.00 12.60 16 ALA B CA 1
ATOM 9252 C C . ALA F 1 17 ? 25.711 33.611 85.587 1.00 12.51 16 ALA B C 1
ATOM 9253 O O . ALA F 1 17 ? 26.207 32.963 84.626 1.00 14.30 16 ALA B O 1
ATOM 9255 N N . THR F 1 18 ? 24.505 34.149 85.556 1.00 12.56 17 THR B N 1
ATOM 9256 C CA . THR F 1 18 ? 23.688 34.109 84.367 1.00 13.15 17 THR B CA 1
ATOM 9257 C C . THR F 1 18 ? 23.330 35.492 83.889 1.00 12.24 17 THR B C 1
ATOM 9258 O O . THR F 1 18 ? 22.720 35.643 82.801 1.00 10.76 17 THR B O 1
ATOM 9262 N N . LEU F 1 19 ? 23.805 36.479 84.632 1.00 11.75 18 LEU B N 1
ATOM 9263 C CA . LEU F 1 19 ? 23.544 37.891 84.294 1.00 11.89 18 LEU B CA 1
ATOM 9264 C C . LEU F 1 19 ? 24.840 38.685 84.230 1.00 12.54 18 LEU B C 1
ATOM 9265 O O . LEU F 1 19 ? 25.701 38.564 85.134 1.00 10.14 18 LEU B O 1
ATOM 9270 N N . ALA F 1 20 ? 25.020 39.429 83.125 1.00 12.25 19 ALA B N 1
ATOM 9271 C CA . ALA F 1 20 ? 26.152 40.353 82.972 1.00 12.07 19 ALA B CA 1
ATOM 9272 C C . ALA F 1 20 ? 25.745 41.820 82.896 1.00 13.06 19 ALA B C 1
ATOM 9273 O O . ALA F 1 20 ? 24.763 42.145 82.268 1.00 15.35 19 ALA B O 1
ATOM 9275 N N . ILE F 1 21 ? 26.563 42.672 83.509 1.00 12.83 20 ILE B N 1
ATOM 9276 C CA . ILE F 1 21 ? 26.532 44.135 83.299 1.00 12.53 20 ILE B CA 1
ATOM 9277 C C . ILE F 1 21 ? 27.698 44.399 82.360 1.00 12.81 20 ILE B C 1
ATOM 9278 O O . ILE F 1 21 ? 28.829 43.961 82.635 1.00 13.85 20 ILE B O 1
ATOM 9283 N N . VAL F 1 22 ? 27.385 45.052 81.255 1.00 13.29 21 VAL B N 1
ATOM 9284 C CA . VAL F 1 22 ? 28.310 45.208 80.125 1.00 11.87 21 VAL B CA 1
ATOM 9285 C C . VAL F 1 22 ? 28.474 46.683 79.796 1.00 12.55 21 VAL B C 1
ATOM 9286 O O . VAL F 1 22 ? 27.746 47.178 78.902 1.00 13.89 21 VAL B O 1
ATOM 9290 N N . PRO F 1 23 ? 29.406 47.356 80.511 1.00 11.96 22 PRO B N 1
ATOM 9291 C CA . PRO F 1 23 ? 29.758 48.704 80.168 1.00 12.20 22 PRO B CA 1
ATOM 9292 C C . PRO F 1 23 ? 30.654 48.649 78.995 1.00 11.77 22 PRO B C 1
ATOM 9293 O O . PRO F 1 23 ? 31.152 47.579 78.617 1.00 12.11 22 PRO B O 1
ATOM 9297 N N . GLY F 1 24 ? 30.935 49.800 78.438 1.00 12.24 23 GLY B N 1
ATOM 9298 C CA . GLY F 1 24 ? 31.838 49.857 77.264 1.00 11.83 23 GLY B CA 1
ATOM 9299 C C . GLY F 1 24 ? 33.315 49.907 77.614 1.00 13.31 23 GLY B C 1
ATOM 9300 O O . GLY F 1 24 ? 34.183 49.404 76.894 1.00 13.33 23 GLY B O 1
ATOM 9301 N N . ASP F 1 25 ? 33.650 50.545 78.740 1.00 15.17 24 ASP B N 1
ATOM 9302 C CA . ASP F 1 25 ? 35.035 50.909 79.017 1.00 17.31 24 ASP B CA 1
ATOM 9303 C C . ASP F 1 25 ? 35.618 49.895 79.973 1.00 16.67 24 ASP B C 1
ATOM 9304 O O . ASP F 1 25 ? 35.107 49.770 81.070 1.00 18.55 24 ASP B O 1
ATOM 9309 N N . PRO F 1 26 ? 36.689 49.189 79.589 1.00 17.67 25 PRO B N 1
ATOM 9310 C CA . PRO F 1 26 ? 37.332 48.269 80.558 1.00 17.78 25 PRO B CA 1
ATOM 9311 C C . PRO F 1 26 ? 37.735 48.885 81.900 1.00 19.81 25 PRO B C 1
ATOM 9312 O O . PRO F 1 26 ? 37.716 48.228 82.936 1.00 20.17 25 PRO B O 1
ATOM 9316 N N . GLU F 1 27 ? 38.096 50.161 81.875 1.00 20.06 26 GLU B N 1
ATOM 9317 C CA . GLU F 1 27 ? 38.517 50.859 83.082 1.00 22.47 26 GLU B CA 1
ATOM 9318 C C . GLU F 1 27 ? 37.387 51.199 84.067 1.00 21.94 26 GLU B C 1
ATOM 9319 O O . GLU F 1 27 ? 37.679 51.600 85.182 1.00 21.51 26 GLU B O 1
ATOM 9325 N N . ARG F 1 28 ? 36.136 51.003 83.684 1.00 21.39 27 ARG B N 1
ATOM 9326 C CA . ARG F 1 28 ? 34.972 51.236 84.567 1.00 23.34 27 ARG B CA 1
ATOM 9327 C C . ARG F 1 28 ? 34.430 49.941 85.210 1.00 21.42 27 ARG B C 1
ATOM 9328 O O . ARG F 1 28 ? 33.573 49.964 86.140 1.00 23.54 27 ARG B O 1
ATOM 9336 N N . VAL F 1 29 ? 34.925 48.804 84.742 1.00 18.79 28 VAL B N 1
ATOM 9337 C CA . VAL F 1 29 ? 34.429 47.521 85.260 1.00 17.27 28 VAL B CA 1
ATOM 9338 C C . VAL F 1 29 ? 34.667 47.356 86.754 1.00 16.70 28 VAL B C 1
ATOM 9339 O O . VAL F 1 29 ? 33.749 47.010 87.425 1.00 17.22 28 VAL B O 1
ATOM 9343 N N . LYS F 1 30 ? 35.877 47.585 87.257 1.00 20.36 29 LYS B N 1
ATOM 9344 C CA . LYS F 1 30 ? 36.152 47.406 88.690 1.00 21.61 29 LYS B CA 1
ATOM 9345 C C . LYS F 1 30 ? 35.174 48.201 89.539 1.00 21.88 29 LYS B C 1
ATOM 9346 O O . LYS F 1 30 ? 34.539 47.668 90.440 1.00 21.12 29 LYS B O 1
ATOM 9352 N N . ARG F 1 31 ? 35.032 49.490 89.250 1.00 22.68 30 ARG B N 1
ATOM 9353 C CA . ARG F 1 31 ? 34.167 50.344 90.079 1.00 25.54 30 ARG B CA 1
ATOM 9354 C C . ARG F 1 31 ? 32.693 49.895 90.080 1.00 22.30 30 ARG B C 1
ATOM 9355 O O . ARG F 1 31 ? 32.059 49.886 91.136 1.00 23.87 30 ARG B O 1
ATOM 9363 N N . ILE F 1 32 ? 32.164 49.445 88.946 1.00 21.27 31 ILE B N 1
ATOM 9364 C CA . ILE F 1 32 ? 30.850 48.828 88.906 1.00 18.69 31 ILE B CA 1
ATOM 9365 C C . ILE F 1 32 ? 30.791 47.576 89.792 1.00 17.12 31 ILE B C 1
ATOM 9366 O O . ILE F 1 32 ? 29.870 47.368 90.637 1.00 14.68 31 ILE B O 1
ATOM 9371 N N . ALA F 1 33 ? 31.799 46.755 89.624 1.00 17.67 32 ALA B N 1
ATOM 9372 C CA . ALA F 1 33 ? 31.881 45.515 90.370 1.00 16.09 32 ALA B CA 1
ATOM 9373 C C . ALA F 1 33 ? 31.867 45.783 91.888 1.00 15.40 32 ALA B C 1
ATOM 9374 O O . ALA F 1 33 ? 31.132 45.103 92.610 1.00 15.09 32 ALA B O 1
ATOM 9376 N N . GLU F 1 34 ? 32.546 46.854 92.330 1.00 15.01 33 GLU B N 1
ATOM 9377 C CA . GLU F 1 34 ? 32.691 47.157 93.777 1.00 15.56 33 GLU B CA 1
ATOM 9378 C C . GLU F 1 34 ? 31.449 47.766 94.418 1.00 15.14 33 GLU B C 1
ATOM 9379 O O . GLU F 1 34 ? 31.405 47.986 95.668 1.00 15.37 33 GLU B O 1
ATOM 9385 N N . LEU F 1 35 ? 30.430 48.032 93.586 1.00 15.71 34 LEU B N 1
ATOM 9386 C CA . LEU F 1 35 ? 29.083 48.336 94.086 1.00 16.09 34 LEU B CA 1
ATOM 9387 C C . LEU F 1 35 ? 28.348 47.102 94.584 1.00 17.42 34 LEU B C 1
ATOM 9388 O O . LEU F 1 35 ? 27.336 47.245 95.311 1.00 20.19 34 LEU B O 1
ATOM 9393 N N . MET F 1 36 ? 28.857 45.923 94.251 1.00 15.92 35 MET B N 1
ATOM 9394 C CA . MET F 1 36 ? 28.293 44.688 94.732 1.00 17.13 35 MET B CA 1
ATOM 9395 C C . MET F 1 36 ? 29.276 44.027 95.748 1.00 16.20 35 MET B C 1
ATOM 9396 O O . MET F 1 36 ? 30.288 44.627 96.115 1.00 16.08 35 MET B O 1
ATOM 9401 N N . ASP F 1 37 ? 28.973 42.806 96.193 1.00 16.32 36 ASP B N 1
ATOM 9402 C CA . ASP F 1 37 ? 29.745 42.202 97.286 1.00 18.08 36 ASP B CA 1
ATOM 9403 C C . ASP F 1 37 ? 30.839 41.328 96.691 1.00 17.18 36 ASP B C 1
ATOM 9404 O O . ASP F 1 37 ? 30.671 40.743 95.623 1.00 16.28 36 ASP B O 1
ATOM 9409 N N . ASN F 1 38 ? 31.985 41.293 97.357 1.00 17.61 37 ASN B N 1
ATOM 9410 C CA . ASN F 1 38 ? 33.014 40.327 97.049 1.00 17.17 37 ASN B CA 1
ATOM 9411 C C . ASN F 1 38 ? 33.497 40.440 95.627 1.00 15.89 37 ASN B C 1
ATOM 9412 O O . ASN F 1 38 ? 33.725 39.439 94.995 1.00 14.60 37 ASN B O 1
ATOM 9417 N N . ALA F 1 39 ? 33.670 41.670 95.142 1.00 13.70 38 ALA B N 1
ATOM 9418 C CA . ALA F 1 39 ? 34.073 41.867 93.750 1.00 13.97 38 ALA B CA 1
ATOM 9419 C C . ALA F 1 39 ? 35.448 41.305 93.562 1.00 14.44 38 ALA B C 1
ATOM 9420 O O . ALA F 1 39 ? 36.360 41.529 94.401 1.00 15.83 38 ALA B O 1
ATOM 9422 N N . THR F 1 40 ? 35.636 40.564 92.471 1.00 14.94 39 THR B N 1
ATOM 9423 C CA . THR F 1 40 ? 36.907 39.946 92.228 1.00 14.41 39 THR B CA 1
ATOM 9424 C C . THR F 1 40 ? 37.242 40.023 90.779 1.00 14.30 39 THR B C 1
ATOM 9425 O O . THR F 1 40 ? 36.388 39.837 89.873 1.00 13.94 39 THR B O 1
ATOM 9429 N N . PHE F 1 41 ? 38.499 40.356 90.581 1.00 14.32 40 PHE B N 1
ATOM 9430 C CA . PHE F 1 41 ? 39.064 40.406 89.265 1.00 13.03 40 PHE B CA 1
ATOM 9431 C C . PHE F 1 41 ? 39.071 39.006 88.648 1.00 14.24 40 PHE B C 1
ATOM 9432 O O . PHE F 1 41 ? 39.579 38.088 89.281 1.00 15.35 40 PHE B O 1
ATOM 9440 N N . LEU F 1 42 ? 38.593 38.888 87.399 1.00 13.23 41 LEU B N 1
ATOM 9441 C CA . LEU F 1 42 ? 38.635 37.630 86.652 1.00 13.51 41 LEU B CA 1
ATOM 9442 C C . LEU F 1 42 ? 39.736 37.603 85.599 1.00 14.24 41 LEU B C 1
ATOM 9443 O O . LEU F 1 42 ? 40.573 36.666 85.580 1.00 14.00 41 LEU B O 1
ATOM 9448 N N . ALA F 1 43 ? 39.761 38.605 84.726 1.00 14.15 42 ALA B N 1
ATOM 9449 C CA . ALA F 1 43 ? 40.672 38.608 83.554 1.00 13.57 42 ALA B CA 1
ATOM 9450 C C . ALA F 1 43 ? 40.653 39.935 82.862 1.00 13.27 42 ALA B C 1
ATOM 9451 O O . ALA F 1 43 ? 39.680 40.682 82.974 1.00 13.54 42 ALA B O 1
ATOM 9453 N N . SER F 1 44 ? 41.714 40.198 82.102 1.00 15.34 43 SER B N 1
ATOM 9454 C CA . SER F 1 44 ? 41.767 41.368 81.256 1.00 14.68 43 SER B CA 1
ATOM 9455 C C . SER F 1 44 ? 42.537 41.005 80.008 1.00 13.38 43 SER B C 1
ATOM 9456 O O . SER F 1 44 ? 43.761 40.728 80.056 1.00 14.34 43 SER B O 1
ATOM 9459 N N . HIS F 1 45 ? 41.821 40.939 78.892 1.00 12.18 44 HIS B N 1
ATOM 9460 C CA . HIS F 1 45 ? 42.445 40.795 77.594 1.00 13.38 44 HIS B CA 1
ATOM 9461 C C . HIS F 1 45 ? 41.819 41.762 76.621 1.00 13.45 44 HIS B C 1
ATOM 9462 O O . HIS F 1 45 ? 40.591 41.926 76.564 1.00 14.50 44 HIS B O 1
ATOM 9469 N N . ARG F 1 46 ? 42.676 42.409 75.838 1.00 14.32 45 ARG B N 1
ATOM 9470 C CA . ARG F 1 46 ? 42.198 43.350 74.851 1.00 14.17 45 ARG B CA 1
ATOM 9471 C C . ARG F 1 46 ? 41.275 44.328 75.613 1.00 13.16 45 ARG B C 1
ATOM 9472 O O . ARG F 1 46 ? 41.591 44.706 76.726 1.00 14.34 45 ARG B O 1
ATOM 9480 N N . GLU F 1 47 ? 40.147 44.671 75.038 1.00 12.84 46 GLU B N 1
ATOM 9481 C CA . GLU F 1 47 ? 39.232 45.606 75.616 1.00 13.00 46 GLU B CA 1
ATOM 9482 C C . GLU F 1 47 ? 38.273 44.939 76.600 1.00 12.06 46 GLU B C 1
ATOM 9483 O O . GLU F 1 47 ? 37.351 45.586 77.040 1.00 11.91 46 GLU B O 1
ATOM 9489 N N . TYR F 1 48 ? 38.456 43.631 76.866 1.00 11.33 47 TYR B N 1
ATOM 9490 C CA . TYR F 1 48 ? 37.610 42.848 77.734 1.00 10.96 47 TYR B CA 1
ATOM 9491 C C . TYR F 1 48 ? 38.145 42.668 79.169 1.00 11.29 47 TYR B C 1
ATOM 9492 O O . TYR F 1 48 ? 38.904 41.761 79.455 1.00 11.89 47 TYR B O 1
ATOM 9501 N N . THR F 1 49 ? 37.755 43.542 80.063 1.00 11.44 48 THR B N 1
ATOM 9502 C CA . THR F 1 49 ? 38.071 43.374 81.473 1.00 11.41 48 THR B CA 1
ATOM 9503 C C . THR F 1 49 ? 36.814 42.810 82.135 1.00 11.91 48 THR B C 1
ATOM 9504 O O . THR F 1 49 ? 35.679 43.335 81.890 1.00 11.75 48 THR B O 1
ATOM 9508 N N . SER F 1 50 ? 36.994 41.695 82.880 1.00 11.30 49 SER B N 1
ATOM 9509 C CA . SER F 1 50 ? 35.919 41.007 83.567 1.00 10.40 49 SER B CA 1
ATOM 9510 C C . SER F 1 50 ? 36.121 40.910 85.087 1.00 10.33 49 SER B C 1
ATOM 9511 O O . SER F 1 50 ? 37.257 40.658 85.506 1.00 9.56 49 SER B O 1
ATOM 9514 N N . TYR F 1 51 ? 35.011 40.986 85.832 1.00 11.19 50 TYR B N 1
ATOM 9515 C CA . TYR F 1 51 ? 34.952 40.931 87.287 1.00 12.95 50 TYR B CA 1
ATOM 9516 C C . TYR F 1 51 ? 33.778 40.035 87.608 1.00 12.27 50 TYR B C 1
ATOM 9517 O O . TYR F 1 51 ? 32.813 39.962 86.843 1.00 12.87 50 TYR B O 1
ATOM 9526 N N . LEU F 1 52 ? 33.852 39.418 88.767 1.00 13.11 51 LEU B N 1
ATOM 9527 C CA . LEU F 1 52 ? 32.685 38.777 89.367 1.00 14.19 51 LEU B CA 1
ATOM 9528 C C . LEU F 1 52 ? 32.354 39.541 90.608 1.00 12.48 51 LEU B C 1
ATOM 9529 O O . LEU F 1 52 ? 33.261 39.977 91.332 1.00 11.88 51 LEU B O 1
ATOM 9534 N N . ALA F 1 53 ? 31.065 39.735 90.845 1.00 12.41 52 ALA B N 1
ATOM 9535 C CA . ALA F 1 53 ? 30.589 40.165 92.157 1.00 12.12 52 ALA B CA 1
ATOM 9536 C C . ALA F 1 53 ? 29.242 39.551 92.482 1.00 14.23 52 ALA B C 1
ATOM 9537 O O . ALA F 1 53 ? 28.698 38.762 91.690 1.00 14.22 52 ALA B O 1
ATOM 9539 N N . TYR F 1 54 ? 28.757 39.829 93.694 1.00 14.52 53 TYR B N 1
ATOM 9540 C CA . TYR F 1 54 ? 27.571 39.164 94.169 1.00 16.09 53 TYR B CA 1
ATOM 9541 C C . TYR F 1 54 ? 26.541 40.204 94.550 1.00 17.17 53 TYR B C 1
ATOM 9542 O O . TYR F 1 54 ? 26.830 41.124 95.324 1.00 16.28 53 TYR B O 1
ATOM 9551 N N . ALA F 1 55 ? 25.369 40.066 93.956 1.00 20.28 54 ALA B N 1
ATOM 9552 C CA . ALA F 1 55 ? 24.246 40.957 94.200 1.00 23.86 54 ALA B CA 1
ATOM 9553 C C . ALA F 1 55 ? 23.263 40.153 95.034 1.00 25.09 54 ALA B C 1
ATOM 9554 O O . ALA F 1 55 ? 22.719 39.166 94.552 1.00 25.50 54 ALA B O 1
ATOM 9556 N N . ASP F 1 56 ? 23.110 40.530 96.308 1.00 25.55 55 ASP B N 1
ATOM 9557 C CA . ASP F 1 56 ? 22.165 39.883 97.242 1.00 27.41 55 ASP B CA 1
ATOM 9558 C C . ASP F 1 56 ? 22.393 38.367 97.218 1.00 27.16 55 ASP B C 1
ATOM 9559 O O . ASP F 1 56 ? 21.445 37.586 97.187 1.00 30.10 55 ASP B O 1
ATOM 9564 N N . GLY F 1 57 ? 23.674 37.967 97.150 1.00 27.56 56 GLY B N 1
ATOM 9565 C CA . GLY F 1 57 ? 24.081 36.548 97.196 1.00 26.39 56 GLY B CA 1
ATOM 9566 C C . GLY F 1 57 ? 24.295 35.835 95.876 1.00 25.87 56 GLY B C 1
ATOM 9567 O O . GLY F 1 57 ? 24.880 34.737 95.863 1.00 25.46 56 GLY B O 1
ATOM 9568 N N . LYS F 1 58 ? 23.794 36.410 94.769 1.00 23.25 57 LYS B N 1
ATOM 9569 C CA . LYS F 1 58 ? 23.916 35.761 93.464 1.00 21.91 57 LYS B CA 1
ATOM 9570 C C . LYS F 1 58 ? 25.070 36.351 92.663 1.00 19.83 57 LYS B C 1
ATOM 9571 O O . LYS F 1 58 ? 25.250 37.593 92.634 1.00 16.89 57 LYS B O 1
ATOM 9577 N N . PRO F 1 59 ? 25.832 35.486 91.994 1.00 19.22 58 PRO B N 1
ATOM 9578 C CA . PRO F 1 59 ? 26.925 36.005 91.192 1.00 17.52 58 PRO B CA 1
ATOM 9579 C C . PRO F 1 59 ? 26.474 36.764 89.971 1.00 16.78 58 PRO B C 1
ATOM 9580 O O . PRO F 1 59 ? 25.491 36.391 89.321 1.00 17.06 58 PRO B O 1
ATOM 9584 N N . VAL F 1 60 ? 27.257 37.792 89.626 1.00 16.01 59 VAL B N 1
ATOM 9585 C CA . VAL F 1 60 ? 26.957 38.672 88.501 1.00 13.93 59 VAL B CA 1
ATOM 9586 C C . VAL F 1 60 ? 28.307 38.948 87.844 1.00 13.18 59 VAL B C 1
ATOM 9587 O O . VAL F 1 60 ? 29.278 39.308 88.544 1.00 13.53 59 VAL B O 1
ATOM 9591 N N . VAL F 1 61 ? 28.366 38.820 86.539 1.00 14.09 60 VAL B N 1
ATOM 9592 C CA . VAL F 1 61 ? 29.613 39.116 85.843 1.00 15.08 60 VAL B CA 1
ATOM 9593 C C . VAL F 1 61 ? 29.543 40.573 85.367 1.00 13.85 60 VAL B C 1
ATOM 9594 O O . VAL F 1 61 ? 28.488 41.054 85.033 1.00 16.39 60 VAL B O 1
ATOM 9598 N N . ILE F 1 62 ? 30.689 41.250 85.377 1.00 11.93 61 ILE B N 1
ATOM 9599 C CA . ILE F 1 62 ? 30.796 42.648 84.885 1.00 11.29 61 ILE B CA 1
ATOM 9600 C C . ILE F 1 62 ? 31.916 42.554 83.864 1.00 11.17 61 ILE B C 1
ATOM 9601 O O . ILE F 1 62 ? 33.017 42.182 84.191 1.00 11.28 61 ILE B O 1
ATOM 9606 N N . CYS F 1 63 ? 31.575 42.798 82.631 1.00 9.82 62 CYS B N 1
ATOM 9607 C CA . CYS F 1 63 ? 32.550 42.637 81.529 1.00 11.68 62 CYS B CA 1
ATOM 9608 C C . CYS F 1 63 ? 32.423 43.769 80.526 1.00 11.56 62 CYS B C 1
ATOM 9609 O O . CYS F 1 63 ? 31.363 44.027 79.955 1.00 11.15 62 CYS B O 1
ATOM 9612 N N . SER F 1 64 ? 33.544 44.393 80.191 1.00 13.11 63 SER B N 1
ATOM 9613 C CA . SER F 1 64 ? 33.494 45.478 79.263 1.00 13.20 63 SER B CA 1
ATOM 9614 C C . SER F 1 64 ? 33.385 44.945 77.820 1.00 12.79 63 SER B C 1
ATOM 9615 O O . SER F 1 64 ? 33.868 43.831 77.507 1.00 11.56 63 SER B O 1
ATOM 9618 N N . THR F 1 65 ? 32.774 45.746 76.962 1.00 11.80 64 THR B N 1
ATOM 9619 C CA . THR F 1 65 ? 32.531 45.350 75.575 1.00 11.37 64 THR B CA 1
ATOM 9620 C C . THR F 1 65 ? 33.512 45.964 74.600 1.00 12.04 64 THR B C 1
ATOM 9621 O O . THR F 1 65 ? 33.550 45.548 73.444 1.00 13.28 64 THR B O 1
ATOM 9625 N N . GLY F 1 66 ? 34.193 47.027 75.006 1.00 13.16 65 GLY B N 1
ATOM 9626 C CA . GLY F 1 66 ? 34.850 47.884 74.009 1.00 12.41 65 GLY B CA 1
ATOM 9627 C C . GLY F 1 66 ? 33.806 48.771 73.329 1.00 13.19 65 GLY B C 1
ATOM 9628 O O . GLY F 1 66 ? 32.591 48.616 73.545 1.00 11.99 65 GLY B O 1
ATOM 9629 N N . ILE F 1 67 ? 34.265 49.686 72.487 1.00 12.08 66 ILE B N 1
ATOM 9630 C CA . ILE F 1 67 ? 33.365 50.458 71.694 1.00 12.34 66 ILE B CA 1
ATOM 9631 C C . ILE F 1 67 ? 32.966 49.727 70.410 1.00 11.11 66 ILE B C 1
ATOM 9632 O O . ILE F 1 67 ? 33.830 49.297 69.651 1.00 11.68 66 ILE B O 1
ATOM 9637 N N . GLY F 1 68 ? 31.658 49.622 70.182 1.00 9.10 67 GLY B N 1
ATOM 9638 C CA . GLY F 1 68 ? 31.044 49.344 68.926 1.00 9.25 67 GLY B CA 1
ATOM 9639 C C . GLY F 1 68 ? 30.563 47.911 68.886 1.00 9.40 67 GLY B C 1
ATOM 9640 O O . GLY F 1 68 ? 30.983 47.134 69.704 1.00 10.24 67 GLY B O 1
ATOM 9641 N N . GLY F 1 69 ? 29.617 47.646 68.000 1.00 8.53 68 GLY B N 1
ATOM 9642 C CA . GLY F 1 69 ? 28.988 46.344 67.948 1.00 8.59 68 GLY B CA 1
ATOM 9643 C C . GLY F 1 69 ? 29.875 45.177 67.743 1.00 9.12 68 GLY B C 1
ATOM 9644 O O . GLY F 1 69 ? 29.539 44.155 68.238 1.00 8.62 68 GLY B O 1
ATOM 9645 N N . PRO F 1 70 ? 30.869 45.256 66.828 1.00 10.35 69 PRO B N 1
ATOM 9646 C CA . PRO F 1 70 ? 31.774 44.115 66.619 1.00 10.71 69 PRO B CA 1
ATOM 9647 C C . PRO F 1 70 ? 32.421 43.551 67.918 1.00 10.07 69 PRO B C 1
ATOM 9648 O O . PRO F 1 70 ? 32.346 42.330 68.225 1.00 9.26 69 PRO B O 1
ATOM 9652 N N . SER F 1 71 ? 33.089 44.396 68.645 1.00 9.73 70 SER B N 1
ATOM 9653 C CA . SER F 1 71 ? 33.716 43.961 69.946 1.00 9.77 70 SER B CA 1
ATOM 9654 C C . SER F 1 71 ? 32.638 43.527 70.911 1.00 9.43 70 SER B C 1
ATOM 9655 O O . SER F 1 71 ? 32.792 42.517 71.584 1.00 9.87 70 SER B O 1
ATOM 9658 N N . THR F 1 72 ? 31.502 44.185 70.912 1.00 8.90 71 THR B N 1
ATOM 9659 C CA . THR F 1 72 ? 30.370 43.814 71.829 1.00 9.43 71 THR B CA 1
ATOM 9660 C C . THR F 1 72 ? 29.906 42.368 71.468 1.00 9.58 71 THR B C 1
ATOM 9661 O O . THR F 1 72 ? 29.650 41.571 72.333 1.00 9.12 71 THR B O 1
ATOM 9665 N N . SER F 1 73 ? 29.791 42.098 70.169 1.00 9.03 72 SER B N 1
ATOM 9666 C CA . SER F 1 73 ? 29.226 40.828 69.665 1.00 9.29 72 SER B CA 1
ATOM 9667 C C . SER F 1 73 ? 30.091 39.647 70.129 1.00 9.64 72 SER B C 1
ATOM 9668 O O . SER F 1 73 ? 29.569 38.516 70.308 1.00 9.70 72 SER B O 1
ATOM 9671 N N . ILE F 1 74 ? 31.400 39.882 70.262 1.00 10.87 73 ILE B N 1
ATOM 9672 C CA . ILE F 1 74 ? 32.335 38.851 70.771 1.00 10.56 73 ILE B CA 1
ATOM 9673 C C . ILE F 1 74 ? 32.066 38.548 72.278 1.00 10.66 73 ILE B C 1
ATOM 9674 O O . ILE F 1 74 ? 31.896 37.361 72.720 1.00 10.10 73 ILE B O 1
ATOM 9679 N N . ALA F 1 75 ? 32.013 39.621 73.053 1.00 9.93 74 ALA B N 1
ATOM 9680 C CA . ALA F 1 75 ? 31.828 39.543 74.481 1.00 10.54 74 ALA B CA 1
ATOM 9681 C C . ALA F 1 75 ? 30.534 38.822 74.823 1.00 10.16 74 ALA B C 1
ATOM 9682 O O . ALA F 1 75 ? 30.470 38.009 75.791 1.00 13.76 74 ALA B O 1
ATOM 9684 N N . VAL F 1 76 ? 29.471 39.231 74.124 1.00 10.06 75 VAL B N 1
ATOM 9685 C CA . VAL F 1 76 ? 28.144 38.710 74.343 1.00 9.62 75 VAL B CA 1
ATOM 9686 C C . VAL F 1 76 ? 28.151 37.201 73.983 1.00 10.61 75 VAL B C 1
ATOM 9687 O O . VAL F 1 76 ? 27.716 36.394 74.784 1.00 10.19 75 VAL B O 1
ATOM 9691 N N . GLU F 1 77 ? 28.576 36.860 72.772 1.00 10.47 76 GLU B N 1
ATOM 9692 C CA . GLU F 1 77 ? 28.618 35.438 72.352 1.00 10.60 76 GLU B CA 1
ATOM 9693 C C . GLU F 1 77 ? 29.455 34.653 73.351 1.00 10.51 76 GLU B C 1
ATOM 9694 O O . GLU F 1 77 ? 29.048 33.554 73.797 1.00 11.33 76 GLU B O 1
ATOM 9700 N N . GLU F 1 78 ? 30.638 35.137 73.720 1.00 10.48 77 GLU B N 1
ATOM 9701 C CA . GLU F 1 78 ? 31.514 34.313 74.550 1.00 10.86 77 GLU B CA 1
ATOM 9702 C C . GLU F 1 78 ? 30.998 34.186 76.016 1.00 10.54 77 GLU B C 1
ATOM 9703 O O . GLU F 1 78 ? 31.021 33.081 76.599 1.00 10.47 77 GLU B O 1
ATOM 9709 N N . LEU F 1 79 ? 30.441 35.257 76.557 1.00 9.85 78 LEU B N 1
ATOM 9710 C CA . LEU F 1 79 ? 29.754 35.197 77.892 1.00 9.83 78 LEU B CA 1
ATOM 9711 C C . LEU F 1 79 ? 28.596 34.200 77.809 1.00 10.20 78 LEU B C 1
ATOM 9712 O O . LEU F 1 79 ? 28.414 33.426 78.678 1.00 12.25 78 LEU B O 1
ATOM 9717 N N . ALA F 1 80 ? 27.794 34.216 76.739 1.00 9.58 79 ALA B N 1
ATOM 9718 C CA . ALA F 1 80 ? 26.680 33.266 76.596 1.00 9.29 79 ALA B CA 1
ATOM 9719 C C . ALA F 1 80 ? 27.212 31.819 76.548 1.00 10.05 79 ALA B C 1
ATOM 9720 O O . ALA F 1 80 ? 26.502 30.919 76.914 1.00 10.37 79 ALA B O 1
ATOM 9722 N N . GLN F 1 81 ? 28.377 31.565 75.955 1.00 10.61 80 GLN B N 1
ATOM 9723 C CA . GLN F 1 81 ? 28.961 30.223 75.904 1.00 11.14 80 GLN B CA 1
ATOM 9724 C C . GLN F 1 81 ? 29.301 29.774 77.369 1.00 12.05 80 GLN B C 1
ATOM 9725 O O . GLN F 1 81 ? 29.475 28.567 77.669 1.00 13.37 80 GLN B O 1
ATOM 9731 N N . LEU F 1 82 ? 29.462 30.735 78.249 1.00 11.45 81 LEU B N 1
ATOM 9732 C CA . LEU F 1 82 ? 29.725 30.480 79.663 1.00 12.53 81 LEU B CA 1
ATOM 9733 C C . LEU F 1 82 ? 28.463 30.492 80.565 1.00 11.91 81 LEU B C 1
ATOM 9734 O O . LEU F 1 82 ? 28.580 30.397 81.800 1.00 11.26 81 LEU B O 1
ATOM 9739 N N . GLY F 1 83 ? 27.277 30.649 79.967 1.00 11.75 82 GLY B N 1
ATOM 9740 C CA . GLY F 1 83 ? 25.978 30.462 80.549 1.00 10.58 82 GLY B CA 1
ATOM 9741 C C . GLY F 1 83 ? 25.293 31.770 80.836 1.00 10.37 82 GLY B C 1
ATOM 9742 O O . GLY F 1 83 ? 24.296 31.788 81.546 1.00 11.81 82 GLY B O 1
ATOM 9743 N N . VAL F 1 84 ? 25.879 32.874 80.421 1.00 10.28 83 VAL B N 1
ATOM 9744 C CA . VAL F 1 84 ? 25.198 34.166 80.594 1.00 10.81 83 VAL B CA 1
ATOM 9745 C C . VAL F 1 84 ? 23.974 34.269 79.657 1.00 11.59 83 VAL B C 1
ATOM 9746 O O . VAL F 1 84 ? 24.053 34.005 78.476 1.00 12.60 83 VAL B O 1
ATOM 9750 N N . ASN F 1 85 ? 22.815 34.673 80.207 1.00 10.78 84 ASN B N 1
ATOM 9751 C CA . ASN F 1 85 ? 21.685 34.906 79.333 1.00 11.44 84 ASN B CA 1
ATOM 9752 C C . ASN F 1 85 ? 20.968 36.213 79.401 1.00 9.94 84 ASN B C 1
ATOM 9753 O O . ASN F 1 85 ? 19.934 36.360 78.753 1.00 10.84 84 ASN B O 1
ATOM 9758 N N . THR F 1 86 ? 21.566 37.167 80.098 1.00 10.64 85 THR B N 1
ATOM 9759 C CA . THR F 1 86 ? 21.001 38.486 80.325 1.00 11.38 85 THR B CA 1
ATOM 9760 C C . THR F 1 86 ? 22.174 39.436 80.380 1.00 11.27 85 THR B C 1
ATOM 9761 O O . THR F 1 86 ? 23.162 39.196 81.096 1.00 12.23 85 THR B O 1
ATOM 9765 N N . PHE F 1 87 ? 22.026 40.526 79.639 1.00 11.94 86 PHE B N 1
ATOM 9766 C CA . PHE F 1 87 ? 23.073 41.504 79.389 1.00 11.45 86 PHE B CA 1
ATOM 9767 C C . PHE F 1 87 ? 22.452 42.891 79.591 1.00 11.17 86 PHE B C 1
ATOM 9768 O O . PHE F 1 87 ? 21.636 43.288 78.784 1.00 12.84 86 PHE B O 1
ATOM 9776 N N . LEU F 1 88 ? 22.961 43.590 80.565 1.00 11.53 87 LEU B N 1
ATOM 9777 C CA . LEU F 1 88 ? 22.544 44.929 80.932 1.00 11.31 87 LEU B CA 1
ATOM 9778 C C . LEU F 1 88 ? 23.654 45.916 80.648 1.00 12.56 87 LEU B C 1
ATOM 9779 O O . LEU F 1 88 ? 24.723 45.948 81.277 1.00 13.18 87 LEU B O 1
ATOM 9784 N N . ARG F 1 89 ? 23.390 46.720 79.654 1.00 12.91 88 ARG B N 1
ATOM 9785 C CA . ARG F 1 89 ? 24.312 47.691 79.150 1.00 13.35 88 ARG B CA 1
ATOM 9786 C C . ARG F 1 89 ? 24.151 48.926 79.967 1.00 13.28 88 ARG B C 1
ATOM 9787 O O . ARG F 1 89 ? 23.045 49.336 80.231 1.00 13.56 88 ARG B O 1
ATOM 9802 N N . VAL F 1 90 ? 25.278 49.515 80.340 1.00 13.54 89 VAL B N 1
ATOM 9803 C CA . VAL F 1 90 ? 25.274 50.825 80.977 1.00 14.64 89 VAL B CA 1
ATOM 9804 C C . VAL F 1 90 ? 26.313 51.738 80.378 1.00 15.81 89 VAL B C 1
ATOM 9805 O O . VAL F 1 90 ? 27.367 51.271 79.892 1.00 17.06 89 VAL B O 1
ATOM 9809 N N . GLY F 1 91 ? 26.056 53.053 80.382 1.00 16.15 90 GLY B N 1
ATOM 9810 C CA . GLY F 1 91 ? 26.956 53.899 79.601 1.00 17.99 90 GLY B CA 1
ATOM 9811 C C . GLY F 1 91 ? 26.590 55.359 79.704 1.00 20.90 90 GLY B C 1
ATOM 9812 O O . GLY F 1 91 ? 25.745 55.714 80.526 1.00 21.92 90 GLY B O 1
ATOM 9813 N N . THR F 1 92 ? 27.219 56.157 78.839 1.00 25.89 91 THR B N 1
ATOM 9814 C CA . THR F 1 92 ? 26.920 57.578 78.618 1.00 27.57 91 THR B CA 1
ATOM 9815 C C . THR F 1 92 ? 26.503 57.784 77.179 1.00 27.37 91 THR B C 1
ATOM 9816 O O . THR F 1 92 ? 26.735 56.947 76.310 1.00 28.30 91 THR B O 1
ATOM 9820 N N . THR F 1 93 ? 25.925 58.941 76.900 1.00 25.54 92 THR B N 1
ATOM 9821 C CA . THR F 1 93 ? 25.407 59.191 75.587 1.00 23.76 92 THR B CA 1
ATOM 9822 C C . THR F 1 93 ? 25.282 60.678 75.325 1.00 23.34 92 THR B C 1
ATOM 9823 O O . THR F 1 93 ? 25.266 61.457 76.234 1.00 27.07 92 THR B O 1
ATOM 9827 N N . GLY F 1 94 ? 25.175 61.029 74.045 1.00 22.08 93 GLY B N 1
ATOM 9828 C CA . GLY F 1 94 ? 24.852 62.395 73.666 1.00 21.67 93 GLY B CA 1
ATOM 9829 C C . GLY F 1 94 ? 23.399 62.410 73.226 1.00 19.93 93 GLY B C 1
ATOM 9830 O O . GLY F 1 94 ? 23.017 61.618 72.337 1.00 19.36 93 GLY B O 1
ATOM 9831 N N . ALA F 1 95 ? 22.600 63.278 73.840 1.00 20.34 94 ALA B N 1
ATOM 9832 C CA . ALA F 1 95 ? 21.180 63.440 73.436 1.00 18.00 94 ALA B CA 1
ATOM 9833 C C . ALA F 1 95 ? 21.070 64.386 72.263 1.00 17.41 94 ALA B C 1
ATOM 9834 O O . ALA F 1 95 ? 21.945 65.235 72.071 1.00 18.29 94 ALA B O 1
ATOM 9836 N N . ILE F 1 96 ? 20.034 64.174 71.442 1.00 16.13 95 ILE B N 1
ATOM 9837 C CA . ILE F 1 96 ? 19.732 65.021 70.319 1.00 16.53 95 ILE B CA 1
ATOM 9838 C C . ILE F 1 96 ? 18.333 65.675 70.414 1.00 15.38 95 ILE B C 1
ATOM 9839 O O . ILE F 1 96 ? 17.896 66.266 69.456 1.00 18.10 95 ILE B O 1
ATOM 9844 N N . GLN F 1 97 ? 17.621 65.541 71.545 1.00 16.82 96 GLN B N 1
ATOM 9845 C CA . GLN F 1 97 ? 16.335 66.247 71.735 1.00 17.78 96 GLN B CA 1
ATOM 9846 C C . GLN F 1 97 ? 16.522 67.351 72.752 1.00 19.41 96 GLN B C 1
ATOM 9847 O O . GLN F 1 97 ? 17.179 67.143 73.771 1.00 19.34 96 GLN B O 1
ATOM 9853 N N . PRO F 1 98 ? 15.911 68.513 72.506 1.00 21.75 97 PRO B N 1
ATOM 9854 C CA . PRO F 1 98 ? 16.120 69.699 73.344 1.00 23.39 97 PRO B CA 1
ATOM 9855 C C . PRO F 1 98 ? 15.595 69.504 74.765 1.00 23.82 97 PRO B C 1
ATOM 9856 O O . PRO F 1 98 ? 16.118 70.069 75.710 1.00 26.45 97 PRO B O 1
ATOM 9860 N N . HIS F 1 99 ? 14.552 68.698 74.901 1.00 25.05 98 HIS B N 1
ATOM 9861 C CA . HIS F 1 99 ? 13.963 68.444 76.198 1.00 25.73 98 HIS B CA 1
ATOM 9862 C C . HIS F 1 99 ? 14.694 67.365 77.016 1.00 28.28 98 HIS B C 1
ATOM 9863 O O . HIS F 1 99 ? 14.241 67.017 78.115 1.00 26.66 98 HIS B O 1
ATOM 9870 N N . VAL F 1 100 ? 15.786 66.813 76.481 1.00 23.77 99 VAL B N 1
ATOM 9871 C CA . VAL F 1 100 ? 16.553 65.801 77.201 1.00 25.68 99 VAL B CA 1
ATOM 9872 C C . VAL F 1 100 ? 17.768 66.497 77.741 1.00 27.92 99 VAL B C 1
ATOM 9873 O O . VAL F 1 100 ? 18.708 66.773 76.980 1.00 29.14 99 VAL B O 1
ATOM 9877 N N . ASN F 1 101 ? 17.745 66.775 79.037 1.00 27.87 100 ASN B N 1
ATOM 9878 C CA . ASN F 1 101 ? 18.805 67.575 79.640 1.00 28.91 100 ASN B CA 1
ATOM 9879 C C . ASN F 1 101 ? 19.943 66.736 80.159 1.00 29.37 100 ASN B C 1
ATOM 9880 O O . ASN F 1 101 ? 19.780 65.548 80.471 1.00 26.84 100 ASN B O 1
ATOM 9885 N N . VAL F 1 102 ? 21.103 67.370 80.247 1.00 25.80 101 VAL B N 1
ATOM 9886 C CA . VAL F 1 102 ? 22.281 66.784 80.859 1.00 27.29 101 VAL B CA 1
ATOM 9887 C C . VAL F 1 102 ? 21.866 66.430 82.291 1.00 29.09 101 VAL B C 1
ATOM 9888 O O . VAL F 1 102 ? 21.181 67.204 82.955 1.00 29.86 101 VAL B O 1
ATOM 9892 N N . GLY F 1 103 ? 22.190 65.211 82.718 1.00 29.32 102 GLY B N 1
ATOM 9893 C CA . GLY F 1 103 ? 21.744 64.712 84.019 1.00 26.74 102 GLY B CA 1
ATOM 9894 C C . GLY F 1 103 ? 20.469 63.863 83.998 1.00 28.60 102 GLY B C 1
ATOM 9895 O O . GLY F 1 103 ? 20.049 63.344 85.025 1.00 27.49 102 GLY B O 1
ATOM 9896 N N . ASP F 1 104 ? 19.824 63.745 82.847 1.00 24.00 103 ASP B N 1
ATOM 9897 C CA . ASP F 1 104 ? 18.721 62.825 82.710 1.00 23.14 103 ASP B CA 1
ATOM 9898 C C . ASP F 1 104 ? 19.287 61.411 82.491 1.00 20.28 103 ASP B C 1
ATOM 9899 O O . ASP F 1 104 ? 20.507 61.207 82.418 1.00 20.29 103 ASP B O 1
ATOM 9904 N N . VAL F 1 105 ? 18.371 60.450 82.470 1.00 19.39 104 VAL B N 1
ATOM 9905 C CA . VAL F 1 105 ? 18.684 59.061 82.153 1.00 17.42 104 VAL B CA 1
ATOM 9906 C C . VAL F 1 105 ? 17.809 58.635 80.993 1.00 15.74 104 VAL B C 1
ATOM 9907 O O . VAL F 1 105 ? 16.609 58.967 80.993 1.00 16.27 104 VAL B O 1
ATOM 9911 N N . ILE F 1 106 ? 18.409 57.928 80.010 1.00 14.60 105 ILE B N 1
ATOM 9912 C CA . ILE F 1 106 ? 17.702 57.269 78.927 1.00 13.86 105 ILE B CA 1
ATOM 9913 C C . ILE F 1 106 ? 17.728 55.736 79.129 1.00 11.89 105 ILE B C 1
ATOM 9914 O O . ILE F 1 106 ? 18.774 55.114 79.307 1.00 13.01 105 ILE B O 1
ATOM 9919 N N . VAL F 1 107 ? 16.548 55.180 79.016 1.00 11.42 106 VAL B N 1
ATOM 9920 C CA . VAL F 1 107 ? 16.375 53.735 78.810 1.00 10.86 106 VAL B CA 1
ATOM 9921 C C . VAL F 1 107 ? 15.968 53.483 77.377 1.00 10.45 106 VAL B C 1
ATOM 9922 O O . VAL F 1 107 ? 14.906 53.918 76.895 1.00 11.07 106 VAL B O 1
ATOM 9926 N N . THR F 1 108 ? 16.850 52.804 76.647 1.00 11.73 107 THR B N 1
ATOM 9927 C CA . THR F 1 108 ? 16.543 52.509 75.270 1.00 11.55 107 THR B CA 1
ATOM 9928 C C . THR F 1 108 ? 15.606 51.315 75.146 1.00 11.92 107 THR B C 1
ATOM 9929 O O . THR F 1 108 ? 15.994 50.168 75.396 1.00 11.19 107 THR B O 1
ATOM 9933 N N . GLN F 1 109 ? 14.421 51.560 74.662 1.00 11.70 108 GLN B N 1
ATOM 9934 C CA . GLN F 1 109 ? 13.493 50.461 74.321 1.00 14.07 108 GLN B CA 1
ATOM 9935 C C . GLN F 1 109 ? 13.830 49.725 72.948 1.00 12.53 108 GLN B C 1
ATOM 9936 O O . GLN F 1 109 ? 13.588 48.494 72.819 1.00 12.81 108 GLN B O 1
ATOM 9942 N N . ALA F 1 110 ? 14.380 50.424 71.972 1.00 12.66 109 ALA B N 1
ATOM 9943 C CA . ALA F 1 110 ? 14.795 49.848 70.662 1.00 13.19 109 ALA B CA 1
ATOM 9944 C C . ALA F 1 110 ? 15.703 50.789 69.946 1.00 12.01 109 ALA B C 1
ATOM 9945 O O . ALA F 1 110 ? 15.670 51.993 70.204 1.00 12.93 109 ALA B O 1
ATOM 9947 N N . SER F 1 111 ? 16.414 50.283 68.939 1.00 11.28 110 SER B N 1
ATOM 9948 C CA . SER F 1 111 ? 17.462 51.166 68.306 1.00 8.87 110 SER B CA 1
ATOM 9949 C C . SER F 1 111 ? 17.390 51.223 66.794 1.00 8.19 110 SER B C 1
ATOM 9950 O O . SER F 1 111 ? 17.032 50.280 66.149 1.00 7.73 110 SER B O 1
ATOM 9953 N N . VAL F 1 112 ? 17.612 52.397 66.233 1.00 7.93 111 VAL B N 1
ATOM 9954 C CA . VAL F 1 112 ? 17.853 52.497 64.764 1.00 7.62 111 VAL B CA 1
ATOM 9955 C C . VAL F 1 112 ? 19.200 51.779 64.469 1.00 7.56 111 VAL B C 1
ATOM 9956 O O . VAL F 1 112 ? 20.293 51.990 65.140 1.00 7.36 111 VAL B O 1
ATOM 9960 N N . ARG F 1 113 ? 19.124 50.842 63.546 1.00 8.88 112 ARG B N 1
ATOM 9961 C CA . ARG F 1 113 ? 20.293 50.035 63.178 1.00 8.61 112 ARG B CA 1
ATOM 9962 C C . ARG F 1 113 ? 21.238 50.672 62.167 1.00 8.42 112 ARG B C 1
ATOM 9963 O O . ARG F 1 113 ? 21.169 50.445 60.945 1.00 10.10 112 ARG B O 1
ATOM 9971 N N . LEU F 1 114 ? 22.059 51.584 62.726 1.00 8.38 113 LEU B N 1
ATOM 9972 C CA . LEU F 1 114 ? 23.069 52.254 61.970 1.00 9.18 113 LEU B CA 1
ATOM 9973 C C . LEU F 1 114 ? 24.392 51.504 62.171 1.00 9.08 113 LEU B C 1
ATOM 9974 O O . LEU F 1 114 ? 25.455 52.059 62.128 1.00 8.91 113 LEU B O 1
ATOM 9979 N N . ASP F 1 115 ? 24.292 50.172 62.344 1.00 9.00 114 ASP B N 1
ATOM 9980 C CA . ASP F 1 115 ? 25.461 49.330 62.500 1.00 9.39 114 ASP B CA 1
ATOM 9981 C C . ASP F 1 115 ? 25.537 48.256 61.371 1.00 10.04 114 ASP B C 1
ATOM 9982 O O . ASP F 1 115 ? 24.591 48.098 60.587 1.00 10.54 114 ASP B O 1
ATOM 9987 N N . GLY F 1 116 ? 26.704 47.621 61.217 1.00 9.75 115 GLY B N 1
ATOM 9988 C CA . GLY F 1 116 ? 26.791 46.427 60.413 1.00 9.97 115 GLY B CA 1
ATOM 9989 C C . GLY F 1 116 ? 26.532 45.164 61.176 1.00 8.92 115 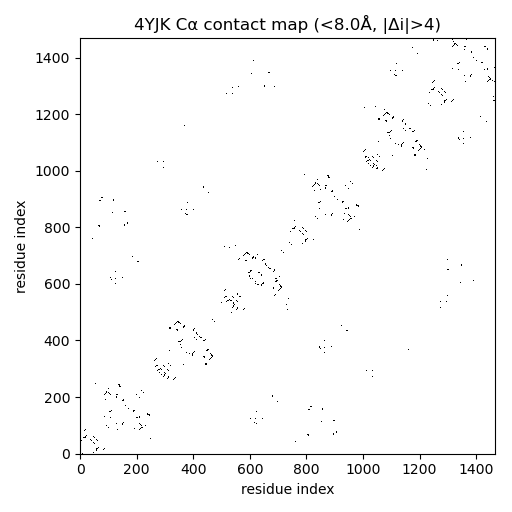GLY B C 1
ATOM 9990 O O . GLY F 1 116 ? 25.872 44.251 60.650 1.00 8.56 115 GLY B O 1
ATOM 9991 N N . ALA F 1 117 ? 26.973 45.075 62.442 1.00 8.97 116 ALA B N 1
ATOM 9992 C CA . ALA F 1 117 ? 26.927 43.730 63.056 1.00 10.07 116 ALA B CA 1
ATOM 9993 C C . ALA F 1 117 ? 25.543 43.143 63.275 1.00 10.30 116 ALA B C 1
ATOM 9994 O O . ALA F 1 117 ? 25.390 41.955 63.155 1.00 11.00 116 ALA B O 1
ATOM 9996 N N . SER F 1 118 ? 24.532 43.988 63.497 1.00 11.69 117 SER B N 1
ATOM 9997 C CA . SER F 1 118 ? 23.142 43.543 63.597 1.00 11.67 117 SER B CA 1
ATOM 9998 C C . SER F 1 118 ? 22.730 42.666 62.447 1.00 12.01 117 SER B C 1
ATOM 9999 O O . SER F 1 118 ? 22.037 41.647 62.667 1.00 12.10 117 SER B O 1
ATOM 10002 N N . LEU F 1 119 ? 23.227 42.989 61.238 1.00 11.37 118 LEU B N 1
ATOM 10003 C CA . LEU F 1 119 ? 22.844 42.338 59.995 1.00 11.82 118 LEU B CA 1
ATOM 10004 C C . LEU F 1 119 ? 23.430 40.912 59.991 1.00 11.26 118 LEU B C 1
ATOM 10005 O O . LEU F 1 119 ? 23.060 40.131 59.153 1.00 11.97 118 LEU B O 1
ATOM 10010 N N . HIS F 1 120 ? 24.353 40.635 60.927 1.00 10.19 119 HIS B N 1
ATOM 10011 C CA . HIS F 1 120 ? 25.049 39.331 60.921 1.00 11.23 119 HIS B CA 1
ATOM 10012 C C . HIS F 1 120 ? 24.183 38.412 61.798 1.00 11.03 119 HIS B C 1
ATOM 10013 O O . HIS F 1 120 ? 24.469 37.203 61.949 1.00 11.43 119 HIS B O 1
ATOM 10020 N N . PHE F 1 121 ? 23.093 38.963 62.344 1.00 10.52 120 PHE B N 1
ATOM 10021 C CA . PHE F 1 121 ? 22.126 38.199 63.111 1.00 11.33 120 PHE B CA 1
ATOM 10022 C C . PHE F 1 121 ? 20.717 38.214 62.536 1.00 11.75 120 PHE B C 1
ATOM 10023 O O . PHE F 1 121 ? 19.955 37.243 62.713 1.00 11.71 120 PHE B O 1
ATOM 10031 N N . ALA F 1 122 ? 20.346 39.299 61.866 1.00 10.79 121 ALA B N 1
ATOM 10032 C CA . ALA F 1 122 ? 19.077 39.326 61.202 1.00 11.80 121 ALA B CA 1
ATOM 10033 C C . ALA F 1 122 ? 19.084 40.381 60.126 1.00 11.32 121 ALA B C 1
ATOM 10034 O O . ALA F 1 122 ? 19.805 41.383 60.260 1.00 12.33 121 ALA B O 1
ATOM 10036 N N . PRO F 1 123 ? 18.250 40.188 59.110 1.00 11.19 122 PRO B N 1
ATOM 10037 C CA . PRO F 1 123 ? 18.117 41.195 58.089 1.00 10.71 122 PRO B CA 1
ATOM 10038 C C . PRO F 1 123 ? 17.549 42.433 58.722 1.00 10.01 122 PRO B C 1
ATOM 10039 O O . PRO F 1 123 ? 16.909 42.367 59.799 1.00 9.73 122 PRO B O 1
ATOM 10043 N N . MET F 1 124 ? 17.745 43.530 58.031 1.00 9.78 123 MET B N 1
ATOM 10044 C CA . MET F 1 124 ? 17.377 44.843 58.546 1.00 10.44 123 MET B CA 1
ATOM 10045 C C . MET F 1 124 ? 15.914 45.007 58.946 1.00 9.87 123 MET B C 1
ATOM 10046 O O . MET F 1 124 ? 15.656 45.732 59.918 1.00 8.14 123 MET B O 1
ATOM 10051 N N . GLU F 1 125 ? 14.961 44.254 58.325 1.00 9.24 124 GLU B N 1
ATOM 10052 C CA . GLU F 1 125 ? 13.559 44.272 58.728 1.00 10.94 124 GLU B CA 1
ATOM 10053 C C . GLU F 1 125 ? 13.314 43.967 60.229 1.00 10.52 124 GLU B C 1
ATOM 10054 O O . GLU F 1 125 ? 12.295 44.411 60.814 1.00 10.29 124 GLU B O 1
ATOM 10060 N N . PHE F 1 126 ? 14.200 43.220 60.839 1.00 10.88 125 PHE B N 1
ATOM 10061 C CA . PHE F 1 126 ? 14.035 42.777 62.199 1.00 11.46 125 PHE B CA 1
ATOM 10062 C C . PHE F 1 126 ? 14.264 43.925 63.153 1.00 10.16 125 PHE B C 1
ATOM 10063 O O . PHE F 1 126 ? 15.235 44.618 63.004 1.00 11.85 125 PHE B O 1
ATOM 10071 N N . PRO F 1 127 ? 13.399 44.078 64.174 1.00 10.21 126 PRO B N 1
ATOM 10072 C CA . PRO F 1 127 ? 13.576 45.230 65.046 1.00 9.96 126 PRO B CA 1
ATOM 10073 C C . PRO F 1 127 ? 14.693 45.041 66.117 1.00 9.52 126 PRO B C 1
ATOM 10074 O O . PRO F 1 127 ? 14.858 43.952 66.723 1.00 9.86 126 PRO B O 1
ATOM 10078 N N . ALA F 1 128 ? 15.427 46.100 66.426 1.00 9.25 127 ALA B N 1
ATOM 10079 C CA . ALA F 1 128 ? 16.537 46.022 67.365 1.00 8.86 127 ALA B CA 1
ATOM 10080 C C . ALA F 1 128 ? 15.976 46.407 68.742 1.00 9.48 127 ALA B C 1
ATOM 10081 O O . ALA F 1 128 ? 16.091 47.566 69.212 1.00 8.72 127 ALA B O 1
ATOM 10083 N N . VAL F 1 129 ? 15.240 45.482 69.283 1.00 9.62 128 VAL B N 1
ATOM 10084 C CA . VAL F 1 129 ? 14.361 45.708 70.427 1.00 10.50 128 VAL B CA 1
ATOM 10085 C C . VAL F 1 129 ? 14.946 45.058 71.676 1.00 12.40 128 VAL B C 1
ATOM 10086 O O . VAL F 1 129 ? 15.381 43.895 71.631 1.00 12.15 128 VAL B O 1
ATOM 10090 N N . ALA F 1 130 ? 14.882 45.786 72.796 1.00 13.33 129 ALA B N 1
ATOM 10091 C CA . ALA F 1 130 ? 15.322 45.318 74.109 1.00 13.95 129 ALA B CA 1
ATOM 10092 C C . ALA F 1 130 ? 14.302 44.384 74.683 1.00 13.89 129 ALA B C 1
ATOM 10093 O O . ALA F 1 130 ? 13.108 44.436 74.334 1.00 12.93 129 ALA B O 1
ATOM 10095 N N . ASN F 1 131 ? 14.740 43.612 75.653 1.00 13.93 130 ASN B N 1
ATOM 10096 C CA . ASN F 1 131 ? 13.869 42.701 76.331 1.00 15.05 130 ASN B CA 1
ATOM 10097 C C . ASN F 1 131 ? 12.920 43.464 77.270 1.00 14.16 130 ASN B C 1
ATOM 10098 O O . ASN F 1 131 ? 13.338 44.444 77.957 1.00 13.49 130 ASN B O 1
ATOM 10103 N N . PHE F 1 132 ? 11.640 43.130 77.147 1.00 15.60 131 PHE B N 1
ATOM 10104 C CA . PHE F 1 132 ? 10.573 43.831 77.891 1.00 14.36 131 PHE B CA 1
ATOM 10105 C C . PHE F 1 132 ? 10.785 43.780 79.388 1.00 15.42 131 PHE B C 1
ATOM 10106 O O . PHE F 1 132 ? 10.784 44.820 80.044 1.00 13.70 131 PHE B O 1
ATOM 10114 N N . GLU F 1 133 ? 11.001 42.565 79.926 1.00 14.44 132 GLU B N 1
ATOM 10115 C CA . GLU F 1 133 ? 11.220 42.387 81.344 1.00 15.48 132 GLU B CA 1
ATOM 10116 C C . GLU F 1 133 ? 12.401 43.205 81.885 1.00 13.12 132 GLU B C 1
ATOM 10117 O O . GLU F 1 133 ? 12.287 43.794 82.943 1.00 14.60 132 GLU B O 1
ATOM 10123 N N . CYS F 1 134 ? 13.533 43.242 81.163 1.00 11.71 133 CYS B N 1
ATOM 10124 C CA . CYS F 1 134 ? 14.752 43.859 81.657 1.00 11.38 133 CYS B CA 1
ATOM 10125 C C . CYS F 1 134 ? 14.579 45.346 81.493 1.00 11.31 133 CYS B C 1
ATOM 10126 O O . CYS F 1 134 ? 15.058 46.112 82.284 1.00 11.46 133 CYS B O 1
ATOM 10129 N N . THR F 1 135 ? 13.998 45.742 80.395 1.00 10.93 134 THR B N 1
ATOM 10130 C CA . THR F 1 135 ? 13.668 47.194 80.194 1.00 11.96 134 THR B CA 1
ATOM 10131 C C . THR F 1 135 ? 12.768 47.687 81.328 1.00 12.50 134 THR B C 1
ATOM 10132 O O . THR F 1 135 ? 12.945 48.774 81.890 1.00 12.65 134 THR B O 1
ATOM 10136 N N . THR F 1 136 ? 11.780 46.900 81.655 1.00 11.95 135 THR B N 1
ATOM 10137 C CA . THR F 1 136 ? 10.930 47.227 82.787 1.00 13.02 135 THR B CA 1
ATOM 10138 C C . THR F 1 136 ? 11.687 47.388 84.092 1.00 13.60 135 THR B C 1
ATOM 10139 O O . THR F 1 136 ? 11.365 48.259 84.893 1.00 15.14 135 THR B O 1
ATOM 10143 N N . ALA F 1 137 ? 12.616 46.482 84.371 1.00 12.39 136 ALA B N 1
ATOM 10144 C CA . ALA F 1 137 ? 13.455 46.573 85.564 1.00 13.75 136 ALA B CA 1
ATOM 10145 C C . ALA F 1 137 ? 14.329 47.839 85.571 1.00 13.83 136 ALA B C 1
ATOM 10146 O O . ALA F 1 137 ? 14.559 48.455 86.599 1.00 16.30 136 ALA B O 1
ATOM 10148 N N . MET F 1 138 ? 14.849 48.213 84.407 1.00 14.36 137 MET B N 1
ATOM 10149 C CA . MET F 1 138 ? 15.675 49.440 84.311 1.00 14.33 137 MET B CA 1
ATOM 10150 C C . MET F 1 138 ? 14.801 50.637 84.664 1.00 14.14 137 MET B C 1
ATOM 10151 O O . MET F 1 138 ? 15.213 51.493 85.434 1.00 15.24 137 MET B O 1
ATOM 10156 N N . VAL F 1 139 ? 13.622 50.683 84.081 1.00 12.06 138 VAL B N 1
ATOM 10157 C CA . VAL F 1 139 ? 12.660 51.797 84.361 1.00 12.02 138 VAL B CA 1
ATOM 10158 C C . VAL F 1 139 ? 12.348 51.911 85.834 1.00 13.18 138 VAL B C 1
ATOM 10159 O O . VAL F 1 139 ? 12.367 52.996 86.380 1.00 12.49 138 VAL B O 1
ATOM 10163 N N . ALA F 1 140 ? 12.049 50.773 86.418 1.00 12.11 139 ALA B N 1
ATOM 10164 C CA . ALA F 1 140 ? 11.696 50.684 87.844 1.00 13.70 139 ALA B CA 1
ATOM 10165 C C . ALA F 1 140 ? 12.865 51.128 88.725 1.00 15.23 139 ALA B C 1
ATOM 10166 O O . ALA F 1 140 ? 12.675 51.838 89.738 1.00 17.62 139 ALA B O 1
ATOM 10168 N N . ALA F 1 141 ? 14.092 50.752 88.354 1.00 15.50 140 ALA B N 1
ATOM 10169 C CA . ALA F 1 141 ? 15.261 51.131 89.146 1.00 15.49 140 ALA B CA 1
ATOM 10170 C C . ALA F 1 141 ? 15.503 52.625 89.003 1.00 16.34 140 ALA B C 1
ATOM 10171 O O . ALA F 1 141 ? 15.929 53.257 89.959 1.00 16.06 140 ALA B O 1
ATOM 10173 N N . CYS F 1 142 ? 15.244 53.161 87.805 1.00 17.55 141 CYS B N 1
ATOM 10174 C CA . CYS F 1 142 ? 15.285 54.617 87.588 1.00 20.22 141 CYS B CA 1
ATOM 10175 C C . CYS F 1 142 ? 14.371 55.296 88.590 1.00 20.15 141 CYS B C 1
ATOM 10176 O O . CYS F 1 142 ? 14.812 56.140 89.359 1.00 21.89 141 CYS B O 1
ATOM 10179 N N . ARG F 1 143 ? 13.100 54.931 88.565 1.00 19.81 142 ARG B N 1
ATOM 10180 C CA . ARG F 1 143 ? 12.062 55.538 89.423 1.00 20.96 142 ARG B CA 1
ATOM 10181 C C . ARG F 1 143 ? 12.326 55.338 90.931 1.00 21.49 142 ARG B C 1
ATOM 10182 O O . ARG F 1 143 ? 11.995 56.199 91.760 1.00 23.24 142 ARG B O 1
ATOM 10190 N N . ASP F 1 144 ? 12.915 54.209 91.301 1.00 20.73 143 ASP B N 1
ATOM 10191 C CA . ASP F 1 144 ? 13.321 54.001 92.703 1.00 20.02 143 ASP B CA 1
ATOM 10192 C C . ASP F 1 144 ? 14.349 55.050 93.107 1.00 22.00 143 ASP B C 1
ATOM 10193 O O . ASP F 1 144 ? 14.401 55.451 94.277 1.00 22.87 143 ASP B O 1
ATOM 10198 N N . ALA F 1 145 ? 15.216 55.431 92.165 1.00 22.40 144 ALA B N 1
ATOM 10199 C CA . ALA F 1 145 ? 16.233 56.456 92.403 1.00 21.64 144 ALA B CA 1
ATOM 10200 C C . ALA F 1 145 ? 15.648 57.865 92.266 1.00 22.99 144 ALA B C 1
ATOM 10201 O O . ALA F 1 145 ? 16.371 58.822 92.401 1.00 25.73 144 ALA B O 1
ATOM 10203 N N . GLY F 1 146 ? 14.349 57.979 92.030 1.00 25.58 145 GLY B N 1
ATOM 10204 C CA . GLY F 1 146 ? 13.684 59.281 91.884 1.00 25.47 145 GLY B CA 1
ATOM 10205 C C . GLY F 1 146 ? 13.952 59.928 90.543 1.00 27.50 145 GLY B C 1
ATOM 10206 O O . GLY F 1 146 ? 13.961 61.154 90.452 1.00 29.09 145 GLY B O 1
ATOM 10207 N N . VAL F 1 147 ? 14.175 59.096 89.514 1.00 23.91 146 VAL B N 1
ATOM 10208 C CA . VAL F 1 147 ? 14.451 59.545 88.141 1.00 25.51 146 VAL B CA 1
ATOM 10209 C C . VAL F 1 147 ? 13.388 58.952 87.208 1.00 24.98 146 VAL B C 1
ATOM 10210 O O . VAL F 1 147 ? 13.306 57.727 87.077 1.00 24.52 146 VAL B O 1
ATOM 10214 N N . GLU F 1 148 ? 12.583 59.806 86.579 1.00 22.90 147 GLU B N 1
ATOM 10215 C CA . GLU F 1 148 ? 11.693 59.389 85.522 1.00 24.03 147 GLU B CA 1
ATOM 10216 C C . GLU F 1 148 ? 12.525 59.382 84.271 1.00 21.57 147 GLU B C 1
ATOM 10217 O O . GLU F 1 148 ? 12.923 60.470 83.813 1.00 22.87 147 GLU B O 1
ATOM 10223 N N . PRO F 1 149 ? 12.786 58.173 83.711 1.00 17.58 148 PRO B N 1
ATOM 10224 C CA . PRO F 1 149 ? 13.692 58.073 82.569 1.00 16.38 148 PRO B CA 1
ATOM 10225 C C . PRO F 1 149 ? 12.954 58.426 81.319 1.00 15.28 148 PRO B C 1
ATOM 10226 O O . PRO F 1 149 ? 11.736 58.291 81.278 1.00 16.38 148 PRO B O 1
ATOM 10230 N N . HIS F 1 150 ? 13.698 58.913 80.329 1.00 14.29 149 HIS B N 1
ATOM 10231 C CA . HIS F 1 150 ? 13.256 59.037 78.943 1.00 14.65 149 HIS B CA 1
ATOM 10232 C C . HIS F 1 150 ? 13.299 57.645 78.398 1.00 13.53 149 HIS B C 1
ATOM 10233 O O . HIS F 1 150 ? 14.339 57.015 78.414 1.00 14.78 149 HIS B O 1
ATOM 10240 N N . ILE F 1 151 ? 12.156 57.189 77.968 1.00 12.54 150 ILE B N 1
ATOM 10241 C CA . ILE F 1 151 ? 12.051 55.830 77.418 1.00 12.59 150 ILE B CA 1
ATOM 10242 C C . ILE F 1 151 ? 11.770 55.956 75.941 1.00 12.22 150 ILE B C 1
ATOM 10243 O O . ILE F 1 151 ? 10.766 56.566 75.546 1.00 13.20 150 ILE B O 1
ATOM 10248 N N . GLY F 1 152 ? 12.712 55.515 75.077 1.00 10.38 151 GLY B N 1
ATOM 10249 C CA . GLY F 1 152 ? 12.453 55.578 73.651 1.00 10.33 151 GLY B CA 1
ATOM 10250 C C . GLY F 1 152 ? 13.515 54.954 72.742 1.00 10.84 151 GLY B C 1
ATOM 10251 O O . GLY F 1 152 ? 14.217 53.941 73.137 1.00 10.66 151 GLY B O 1
ATOM 10252 N N . VAL F 1 153 ? 13.594 55.512 71.531 1.00 10.40 152 VAL B N 1
ATOM 10253 C CA . VAL F 1 153 ? 14.430 54.989 70.460 1.00 10.99 152 VAL B CA 1
ATOM 10254 C C . VAL F 1 153 ? 15.765 55.655 70.468 1.00 10.87 152 VAL B C 1
ATOM 10255 O O . VAL F 1 153 ? 15.876 56.880 70.614 1.00 9.40 152 VAL B O 1
ATOM 10259 N N . THR F 1 154 ? 16.810 54.866 70.267 1.00 10.15 153 THR B N 1
ATOM 10260 C CA . THR F 1 154 ? 18.139 55.397 70.200 1.00 11.07 153 THR B CA 1
ATOM 10261 C C . THR F 1 154 ? 18.735 55.081 68.848 1.00 11.36 153 THR B C 1
ATOM 10262 O O . THR F 1 154 ? 18.585 53.986 68.369 1.00 12.04 153 THR B O 1
ATOM 10266 N N . ALA F 1 155 ? 19.495 56.033 68.333 1.00 10.39 154 ALA B N 1
ATOM 10267 C CA . ALA F 1 155 ? 20.234 55.854 67.077 1.00 10.63 154 ALA B CA 1
ATOM 10268 C C . ALA F 1 155 ? 21.571 55.164 67.406 1.00 11.28 154 ALA B C 1
ATOM 10269 O O . ALA F 1 155 ? 22.422 55.702 68.141 1.00 10.16 154 ALA B O 1
ATOM 10271 N N . SER F 1 156 ? 21.731 53.894 66.957 1.00 10.15 155 SER B N 1
ATOM 10272 C CA . SER F 1 156 ? 22.951 53.146 67.311 1.00 11.07 155 SER B CA 1
ATOM 10273 C C . SER F 1 156 ? 23.920 53.027 66.124 1.00 10.15 155 SER B C 1
ATOM 10274 O O . SER F 1 156 ? 23.688 52.285 65.086 1.00 9.38 155 SER B O 1
ATOM 10277 N N . SER F 1 157 ? 24.985 53.835 66.211 1.00 9.47 156 SER B N 1
ATOM 10278 C CA . SER F 1 157 ? 25.905 54.066 65.054 1.00 8.48 156 SER B CA 1
ATOM 10279 C C . SER F 1 157 ? 27.222 53.301 65.114 1.00 8.51 156 SER B C 1
ATOM 10280 O O . SER F 1 157 ? 27.906 53.300 66.182 1.00 8.97 156 SER B O 1
ATOM 10283 N N . ASP F 1 158 ? 27.666 52.756 63.955 1.00 9.09 157 ASP B N 1
ATOM 10284 C CA . ASP F 1 158 ? 29.027 52.214 63.774 1.00 9.28 157 ASP B CA 1
ATOM 10285 C C . ASP F 1 158 ? 30.175 53.312 63.841 1.00 8.68 157 ASP B C 1
ATOM 10286 O O . ASP F 1 158 ? 31.318 52.982 63.892 1.00 9.29 157 ASP B O 1
ATOM 10291 N N . THR F 1 159 ? 29.829 54.622 63.822 1.00 8.93 158 THR B N 1
ATOM 10292 C CA . THR F 1 159 ? 30.859 55.633 63.956 1.00 9.19 158 THR B CA 1
ATOM 10293 C C . THR F 1 159 ? 30.436 56.634 65.047 1.00 10.55 158 THR B C 1
ATOM 10294 O O . THR F 1 159 ? 29.262 56.854 65.351 1.00 11.65 158 THR B O 1
ATOM 10298 N N . PHE F 1 160 ? 31.437 57.247 65.616 1.00 11.17 159 PHE B N 1
ATOM 10299 C CA . PHE F 1 160 ? 31.251 58.394 66.497 1.00 11.36 159 PHE B CA 1
ATOM 10300 C C . PHE F 1 160 ? 31.092 59.695 65.724 1.00 10.51 159 PHE B C 1
ATOM 10301 O O . PHE F 1 160 ? 30.317 60.564 66.173 1.00 10.00 159 PHE B O 1
ATOM 10309 N N . TYR F 1 161 ? 31.745 59.799 64.573 1.00 11.06 160 TYR B N 1
ATOM 10310 C CA . TYR F 1 161 ? 31.898 61.056 63.831 1.00 10.15 160 TYR B CA 1
ATOM 10311 C C . TYR F 1 161 ? 30.791 61.154 62.714 1.00 9.55 160 TYR B C 1
ATOM 10312 O O . TYR F 1 161 ? 29.687 61.699 62.948 1.00 10.92 160 TYR B O 1
ATOM 10321 N N . PRO F 1 162 ? 31.065 60.672 61.511 1.00 9.84 161 PRO B N 1
ATOM 10322 C CA . PRO F 1 162 ? 30.086 60.938 60.457 1.00 10.24 161 PRO B CA 1
ATOM 10323 C C . PRO F 1 162 ? 28.692 60.350 60.678 1.00 10.10 161 PRO B C 1
ATOM 10324 O O . PRO F 1 162 ? 27.674 60.924 60.285 1.00 9.74 161 PRO B O 1
ATOM 10328 N N . GLY F 1 163 ? 28.650 59.104 61.113 1.00 10.16 162 GLY B N 1
ATOM 10329 C CA . GLY F 1 163 ? 27.368 58.457 61.485 1.00 10.27 162 GLY B CA 1
ATOM 10330 C C . GLY F 1 163 ? 26.520 59.210 62.545 1.00 10.36 162 GLY B C 1
ATOM 10331 O O . GLY F 1 163 ? 25.332 58.966 62.661 1.00 11.29 162 GLY B O 1
ATOM 10332 N N . GLN F 1 164 ? 27.128 60.168 63.272 1.00 10.76 163 GLN B N 1
ATOM 10333 C CA . GLN F 1 164 ? 26.484 60.970 64.351 1.00 10.50 163 GLN B CA 1
ATOM 10334 C C . GLN F 1 164 ? 26.427 62.418 63.818 1.00 11.58 163 GLN B C 1
ATOM 10335 O O . GLN F 1 164 ? 26.061 63.299 64.538 1.00 12.64 163 GLN B O 1
ATOM 10341 N N . GLU F 1 165 ? 26.676 62.550 62.504 1.00 11.33 164 GLU B N 1
ATOM 10342 C CA . GLU F 1 165 ? 26.665 63.831 61.764 1.00 12.46 164 GLU B CA 1
ATOM 10343 C C . GLU F 1 165 ? 27.487 64.863 62.482 1.00 13.16 164 GLU B C 1
ATOM 10344 O O . GLU F 1 165 ? 27.106 66.035 62.611 1.00 14.39 164 GLU B O 1
ATOM 10350 N N . ARG F 1 166 ? 28.670 64.439 62.911 1.00 12.70 165 ARG B N 1
ATOM 10351 C CA . ARG F 1 166 ? 29.692 65.411 63.346 1.00 13.34 165 ARG B CA 1
ATOM 10352 C C . ARG F 1 166 ? 30.503 65.936 62.178 1.00 13.02 165 ARG B C 1
ATOM 10353 O O . ARG F 1 166 ? 30.995 65.169 61.356 1.00 12.32 165 ARG B O 1
ATOM 10361 N N . TYR F 1 167 ? 30.702 67.268 62.143 1.00 13.32 166 TYR B N 1
ATOM 10362 C CA . TYR F 1 167 ? 31.495 67.932 61.143 1.00 12.63 166 TYR B CA 1
ATOM 10363 C C . TYR F 1 167 ? 32.840 68.453 61.707 1.00 12.88 166 TYR B C 1
ATOM 10364 O O . TYR F 1 167 ? 33.658 68.949 60.945 1.00 15.33 166 TYR B O 1
ATOM 10373 N N . ASP F 1 168 ? 33.067 68.323 63.016 1.00 14.36 167 ASP B N 1
ATOM 10374 C CA . ASP F 1 168 ? 34.304 68.815 63.621 1.00 15.33 167 ASP B CA 1
ATOM 10375 C C . ASP F 1 168 ? 35.354 67.723 63.470 1.00 14.17 167 ASP B C 1
ATOM 10376 O O . ASP F 1 168 ? 35.744 67.138 64.461 1.00 17.29 167 ASP B O 1
ATOM 10381 N N . THR F 1 169 ? 35.777 67.485 62.231 1.00 12.71 168 THR B N 1
ATOM 10382 C CA . THR F 1 169 ? 36.674 66.411 61.859 1.00 12.57 168 THR B CA 1
ATOM 10383 C C . THR F 1 169 ? 37.729 66.922 60.893 1.00 12.73 168 THR B C 1
ATOM 10384 O O . THR F 1 169 ? 37.739 68.147 60.515 1.00 10.81 168 THR B O 1
ATOM 10388 N N . VAL F 1 170 ? 38.694 66.071 60.570 1.00 11.31 169 VAL B N 1
ATOM 10389 C CA . VAL F 1 170 ? 39.793 66.539 59.717 1.00 13.88 169 VAL B CA 1
ATOM 10390 C C . VAL F 1 170 ? 39.200 67.036 58.388 1.00 13.35 169 VAL B C 1
ATOM 10391 O O . VAL F 1 170 ? 39.540 68.123 57.890 1.00 14.91 169 VAL B O 1
ATOM 10395 N N . THR F 1 171 ? 38.298 66.278 57.797 1.00 12.34 170 THR B N 1
ATOM 10396 C CA . THR F 1 171 ? 37.804 66.653 56.463 1.00 13.13 170 THR B CA 1
ATOM 10397 C C . THR F 1 171 ? 36.599 67.537 56.524 1.00 12.20 170 THR B C 1
ATOM 10398 O O . THR F 1 171 ? 36.275 68.230 55.534 1.00 11.90 170 THR B O 1
ATOM 10402 N N . GLY F 1 172 ? 35.888 67.463 57.652 1.00 12.19 171 GLY B N 1
ATOM 10403 C CA . GLY F 1 172 ? 34.658 68.184 57.830 1.00 12.34 171 GLY B CA 1
ATOM 10404 C C . GLY F 1 172 ? 33.561 67.725 56.880 1.00 13.44 171 GLY B C 1
ATOM 10405 O O . GLY F 1 172 ? 32.552 68.407 56.719 1.00 16.28 171 GLY B O 1
ATOM 10406 N N . ARG F 1 173 ? 33.704 66.509 56.360 1.00 13.34 172 ARG B N 1
ATOM 10407 C CA . ARG F 1 173 ? 32.758 66.003 55.381 1.00 13.78 172 ARG B CA 1
ATOM 10408 C C . ARG F 1 173 ? 31.911 64.928 56.038 1.00 12.39 172 ARG B C 1
ATOM 10409 O O . ARG F 1 173 ? 32.443 64.130 56.776 1.00 13.15 172 ARG B O 1
ATOM 10417 N N . VAL F 1 174 ? 30.637 64.885 55.679 1.00 12.17 173 VAL B N 1
ATOM 10418 C CA . VAL F 1 174 ? 29.780 63.768 55.997 1.00 13.04 173 VAL B CA 1
ATOM 10419 C C . VAL F 1 174 ? 29.271 63.193 54.652 1.00 12.60 173 VAL B C 1
ATOM 10420 O O . VAL F 1 174 ? 28.655 63.861 53.873 1.00 13.26 173 VAL B O 1
ATOM 10424 N N . THR F 1 175 ? 29.488 61.891 54.425 1.00 11.09 174 THR B N 1
ATOM 10425 C CA . THR F 1 175 ? 28.894 61.213 53.318 1.00 10.81 174 THR B CA 1
ATOM 10426 C C . THR F 1 175 ? 27.373 61.393 53.187 1.00 9.93 174 THR B C 1
ATOM 10427 O O . THR F 1 175 ? 26.638 61.529 54.155 1.00 8.63 174 THR B O 1
ATOM 10431 N N . ARG F 1 176 ? 26.891 61.332 51.974 1.00 9.47 175 ARG B N 1
ATOM 10432 C CA . ARG F 1 176 ? 25.528 61.722 51.641 1.00 9.46 175 ARG B CA 1
ATOM 10433 C C . ARG F 1 176 ? 24.446 61.104 52.495 1.00 9.92 175 ARG B C 1
ATOM 10434 O O . ARG F 1 176 ? 23.519 61.751 52.980 1.00 8.90 175 ARG B O 1
ATOM 10442 N N . ARG F 1 177 ? 24.526 59.790 52.645 1.00 10.39 176 ARG B N 1
ATOM 10443 C CA . ARG F 1 177 ? 23.538 59.139 53.406 1.00 11.79 176 ARG B CA 1
ATOM 10444 C C . ARG F 1 177 ? 23.420 59.682 54.856 1.00 10.94 176 ARG B C 1
ATOM 10445 O O . ARG F 1 177 ? 22.370 59.530 55.466 1.00 11.11 176 ARG B O 1
ATOM 10453 N N . PHE F 1 178 ? 24.471 60.266 55.440 1.00 10.61 177 PHE B N 1
ATOM 10454 C CA . PHE F 1 178 ? 24.390 60.759 56.812 1.00 10.52 177 PHE B CA 1
ATOM 10455 C C . PHE F 1 178 ? 24.237 62.281 56.896 1.00 11.35 177 PHE B C 1
ATOM 10456 O O . PHE F 1 178 ? 23.976 62.813 57.969 1.00 12.29 177 PHE B O 1
ATOM 10464 N N . ALA F 1 179 ? 24.391 62.931 55.744 1.00 11.38 178 ALA B N 1
ATOM 10465 C CA . ALA F 1 179 ? 24.109 64.375 55.625 1.00 12.90 178 ALA B CA 1
ATOM 10466 C C . ALA F 1 179 ? 22.646 64.621 55.841 1.00 12.37 178 ALA B C 1
ATOM 10467 O O . ALA F 1 179 ? 21.798 64.070 55.131 1.00 12.55 178 ALA B O 1
ATOM 10469 N N . GLY F 1 180 ? 22.356 65.435 56.858 1.00 12.66 179 GLY B N 1
ATOM 10470 C CA . GLY F 1 180 ? 21.043 65.747 57.341 1.00 12.60 179 GLY B CA 1
ATOM 10471 C C . GLY F 1 180 ? 20.397 64.690 58.199 1.00 11.82 179 GLY B C 1
ATOM 10472 O O . GLY F 1 180 ? 19.278 64.869 58.689 1.00 12.15 179 GLY B O 1
ATOM 10473 N N . SER F 1 181 ? 21.138 63.602 58.440 1.00 10.83 180 SER B N 1
ATOM 10474 C CA . SER F 1 181 ? 20.578 62.520 59.187 1.00 9.99 180 SER B CA 1
ATOM 10475 C C . SER F 1 181 ? 20.227 62.826 60.647 1.00 10.73 180 SER B C 1
ATOM 10476 O O . SER F 1 181 ? 19.248 62.281 61.134 1.00 11.98 180 SER B O 1
ATOM 10479 N N . MET F 1 182 ? 20.971 63.665 61.381 1.00 11.17 181 MET B N 1
ATOM 10480 C CA . MET F 1 182 ? 20.637 63.875 62.809 1.00 11.63 181 MET B CA 1
ATOM 10481 C C . MET F 1 182 ? 19.245 64.476 62.861 1.00 12.42 181 MET B C 1
ATOM 10482 O O . MET F 1 182 ? 18.432 64.124 63.731 1.00 11.66 181 MET B O 1
ATOM 10487 N N . LYS F 1 183 ? 18.934 65.328 61.884 1.00 13.27 182 LYS B N 1
ATOM 10488 C CA . LYS F 1 183 ? 17.630 65.972 61.901 1.00 16.20 182 LYS B CA 1
ATOM 10489 C C . LYS F 1 183 ? 16.553 64.963 61.519 1.00 15.92 182 LYS B C 1
ATOM 10490 O O . LYS F 1 183 ? 15.431 65.003 62.027 1.00 15.02 182 LYS B O 1
ATOM 10496 N N . GLU F 1 184 ? 16.887 64.064 60.604 1.00 16.07 183 GLU B N 1
ATOM 10497 C CA . GLU F 1 184 ? 15.943 63.023 60.290 1.00 16.70 183 GLU B CA 1
ATOM 10498 C C . GLU F 1 184 ? 15.531 62.300 61.572 1.00 13.63 183 GLU B C 1
ATOM 10499 O O . GLU F 1 184 ? 14.347 62.111 61.819 1.00 11.96 183 GLU B O 1
ATOM 10505 N N . TRP F 1 185 ? 16.520 61.869 62.353 1.00 12.83 184 TRP B N 1
ATOM 10506 C CA . TRP F 1 185 ? 16.255 61.083 63.600 1.00 12.21 184 TRP B CA 1
ATOM 10507 C C . TRP F 1 185 ? 15.544 61.927 64.647 1.00 11.86 184 TRP B C 1
ATOM 10508 O O . TRP F 1 185 ? 14.633 61.466 65.313 1.00 11.64 184 TRP B O 1
ATOM 10519 N N . GLN F 1 186 ? 15.921 63.209 64.732 1.00 12.17 185 GLN B N 1
ATOM 10520 C CA . GLN F 1 186 ? 15.254 64.164 65.644 1.00 13.34 185 GLN B CA 1
ATOM 10521 C C . GLN F 1 186 ? 13.756 64.305 65.432 1.00 12.87 185 GLN B C 1
ATOM 10522 O O . GLN F 1 186 ? 12.941 64.223 66.387 1.00 12.55 185 GLN B O 1
ATOM 10528 N N . ASP F 1 187 ? 13.382 64.458 64.176 1.00 12.72 186 ASP B N 1
ATOM 10529 C CA . ASP F 1 187 ? 12.029 64.594 63.784 1.00 12.83 186 ASP B CA 1
ATOM 10530 C C . ASP F 1 187 ? 11.255 63.320 64.127 1.00 11.56 186 ASP B C 1
ATOM 10531 O O . ASP F 1 187 ? 10.085 63.394 64.488 1.00 12.25 186 ASP B O 1
ATOM 10536 N N . MET F 1 188 ? 11.900 62.173 64.003 1.00 10.51 187 MET B N 1
ATOM 10537 C CA . MET F 1 188 ? 11.284 60.904 64.386 1.00 11.44 187 MET B CA 1
ATOM 10538 C C . MET F 1 188 ? 11.235 60.621 65.911 1.00 11.66 187 MET B C 1
ATOM 10539 O O . MET F 1 188 ? 10.816 59.516 66.340 1.00 10.07 187 MET B O 1
ATOM 10544 N N . GLY F 1 189 ? 11.675 61.576 66.706 1.00 10.43 188 GLY B N 1
ATOM 10545 C CA . GLY F 1 189 ? 11.712 61.455 68.184 1.00 10.36 188 GLY B CA 1
ATOM 10546 C C . GLY F 1 189 ? 12.804 60.618 68.813 1.00 10.06 188 GLY B C 1
ATOM 10547 O O . GLY F 1 189 ? 12.781 60.336 70.050 1.00 11.40 188 GLY B O 1
ATOM 10548 N N . VAL F 1 190 ? 13.803 60.282 68.005 1.00 10.30 189 VAL B N 1
ATOM 10549 C CA . VAL F 1 190 ? 14.957 59.604 68.531 1.00 10.44 189 VAL B CA 1
ATOM 10550 C C . VAL F 1 190 ? 15.656 60.461 69.611 1.00 11.00 189 VAL B C 1
ATOM 10551 O O . VAL F 1 190 ? 15.750 61.708 69.515 1.00 12.11 189 VAL B O 1
ATOM 10555 N N . LEU F 1 191 ? 16.086 59.803 70.662 1.00 11.01 190 LEU B N 1
ATOM 10556 C CA . LEU F 1 191 ? 16.523 60.499 71.873 1.00 13.04 190 LEU B CA 1
ATOM 10557 C C . LEU F 1 191 ? 17.976 60.831 71.869 1.00 12.79 190 LEU B C 1
ATOM 10558 O O . LEU F 1 191 ? 18.377 61.856 72.432 1.00 13.87 190 LEU B O 1
ATOM 10563 N N . ASN F 1 192 ? 18.810 60.008 71.219 1.00 12.01 191 ASN B N 1
ATOM 10564 C CA . ASN F 1 192 ? 20.229 60.052 71.474 1.00 11.91 191 ASN B CA 1
ATOM 10565 C C . ASN F 1 192 ? 20.990 59.136 70.531 1.00 11.54 191 ASN B C 1
ATOM 10566 O O . ASN F 1 192 ? 20.355 58.282 69.848 1.00 11.21 191 ASN B O 1
ATOM 10571 N N . TYR F 1 193 ? 22.313 59.301 70.498 1.00 11.41 192 TYR B N 1
ATOM 10572 C CA . TYR F 1 193 ? 23.229 58.440 69.755 1.00 11.88 192 TYR B CA 1
ATOM 10573 C C . TYR F 1 193 ? 24.045 57.619 70.695 1.00 12.06 192 TYR B C 1
ATOM 10574 O O . TYR F 1 193 ? 24.547 58.096 71.742 1.00 11.67 192 TYR B O 1
ATOM 10583 N N . GLU F 1 194 ? 24.257 56.361 70.313 1.00 11.87 193 GLU B N 1
ATOM 10584 C CA . GLU F 1 194 ? 25.360 55.596 70.899 1.00 11.73 193 GLU B CA 1
ATOM 10585 C C . GLU F 1 194 ? 25.815 54.565 69.894 1.00 10.90 193 GLU B C 1
ATOM 10586 O O . GLU F 1 194 ? 25.445 54.687 68.745 1.00 9.33 193 GLU B O 1
ATOM 10592 N N . MET F 1 195 ? 26.649 53.607 70.318 1.00 11.14 194 MET B N 1
ATOM 10593 C CA . MET F 1 195 ? 27.361 52.859 69.325 1.00 11.27 194 MET B CA 1
ATOM 10594 C C . MET F 1 195 ? 27.250 51.367 69.513 1.00 11.40 194 MET B C 1
ATOM 10595 O O . MET F 1 195 ? 27.959 50.667 68.851 1.00 14.53 194 MET B O 1
ATOM 10600 N N . GLU F 1 196 ? 26.428 50.890 70.425 1.00 10.90 195 GLU B N 1
ATOM 10601 C CA . GLU F 1 196 ? 26.402 49.417 70.618 1.00 11.13 195 GLU B CA 1
ATOM 10602 C C . GLU F 1 196 ? 25.042 48.726 70.715 1.00 12.19 195 GLU B C 1
ATOM 10603 O O . GLU F 1 196 ? 24.948 47.497 70.524 1.00 12.46 195 GLU B O 1
ATOM 10609 N N . SER F 1 197 ? 23.994 49.462 71.023 1.00 11.95 196 SER B N 1
ATOM 10610 C CA . SER F 1 197 ? 22.721 48.851 71.381 1.00 12.44 196 SER B CA 1
ATOM 10611 C C . SER F 1 197 ? 22.021 48.157 70.202 1.00 11.90 196 SER B C 1
ATOM 10612 O O . SER F 1 197 ? 21.271 47.157 70.455 1.00 11.78 196 SER B O 1
ATOM 10615 N N . ALA F 1 198 ? 22.258 48.596 68.942 1.00 10.50 197 ALA B N 1
ATOM 10616 C CA . ALA F 1 198 ? 21.623 47.981 67.773 1.00 9.69 197 ALA B CA 1
ATOM 10617 C C . ALA F 1 198 ? 22.155 46.569 67.722 1.00 10.41 197 ALA B C 1
ATOM 10618 O O . ALA F 1 198 ? 21.380 45.649 67.705 1.00 9.62 197 ALA B O 1
ATOM 10620 N N . THR F 1 199 ? 23.475 46.446 67.717 1.00 10.20 198 THR B N 1
ATOM 10621 C CA . THR F 1 199 ? 24.106 45.102 67.732 1.00 10.65 198 THR B CA 1
ATOM 10622 C C . THR F 1 199 ? 23.628 44.249 68.944 1.00 10.54 198 THR B C 1
ATOM 10623 O O . THR F 1 199 ? 23.156 43.091 68.770 1.00 11.67 198 THR B O 1
ATOM 10627 N N . LEU F 1 200 ? 23.786 44.756 70.172 1.00 10.30 199 LEU B N 1
ATOM 10628 C CA . LEU F 1 200 ? 23.435 44.037 71.404 1.00 10.61 199 LEU B CA 1
ATOM 10629 C C . LEU F 1 200 ? 21.975 43.533 71.315 1.00 9.74 199 LEU B C 1
ATOM 10630 O O . LEU F 1 200 ? 21.622 42.301 71.433 1.00 8.97 199 LEU B O 1
ATOM 10635 N N . PHE F 1 201 ? 21.098 44.461 71.015 1.00 8.79 200 PHE B N 1
ATOM 10636 C CA . PHE F 1 201 ? 19.686 44.084 70.931 1.00 10.30 200 PHE B CA 1
ATOM 10637 C C . PHE F 1 201 ? 19.319 43.053 69.864 1.00 9.96 200 PHE B C 1
ATOM 10638 O O . PHE F 1 201 ? 18.517 42.122 70.103 1.00 11.05 200 PHE B O 1
ATOM 10646 N N . THR F 1 202 ? 19.907 43.206 68.678 1.00 9.62 201 THR B N 1
ATOM 10647 C CA . THR F 1 202 ? 19.513 42.393 67.619 1.00 9.74 201 THR B CA 1
ATOM 10648 C C . THR F 1 202 ? 20.065 41.012 67.925 1.00 10.29 201 THR B C 1
ATOM 10649 O O . THR F 1 202 ? 19.340 39.985 67.775 1.00 10.97 201 THR B O 1
ATOM 10653 N N . MET F 1 203 ? 21.285 40.979 68.416 1.00 11.28 202 MET B N 1
ATOM 10654 C CA . MET F 1 203 ? 21.911 39.679 68.669 1.00 13.22 202 MET B CA 1
ATOM 10655 C C . MET F 1 203 ? 21.209 38.966 69.801 1.00 12.73 202 MET B C 1
ATOM 10656 O O . MET F 1 203 ? 20.947 37.762 69.665 1.00 14.22 202 MET B O 1
ATOM 10661 N N . CYS F 1 204 ? 20.899 39.655 70.919 1.00 12.14 203 CYS B N 1
ATOM 10662 C CA . CYS F 1 204 ? 20.142 39.009 71.991 1.00 13.63 203 CYS B CA 1
ATOM 10663 C C . CYS F 1 204 ? 18.725 38.566 71.630 1.00 14.03 203 CYS B C 1
ATOM 10664 O O . CYS F 1 204 ? 18.356 37.403 71.804 1.00 14.53 203 CYS B O 1
ATOM 10667 N N . ALA F 1 205 ? 17.919 39.445 71.051 1.00 12.83 204 ALA B N 1
ATOM 10668 C CA . ALA F 1 205 ? 16.609 39.019 70.526 1.00 14.83 204 ALA B CA 1
ATOM 10669 C C . ALA F 1 205 ? 16.650 37.757 69.645 1.00 14.14 204 ALA B C 1
ATOM 10670 O O . ALA F 1 205 ? 15.813 36.880 69.819 1.00 20.14 204 ALA B O 1
ATOM 10672 N N . THR F 1 206 ? 17.607 37.632 68.727 1.00 12.46 205 THR B N 1
ATOM 10673 C CA . THR F 1 206 ? 17.536 36.603 67.712 1.00 12.77 205 THR B CA 1
ATOM 10674 C C . THR F 1 206 ? 18.136 35.297 68.271 1.00 11.91 205 THR B C 1
ATOM 10675 O O . THR F 1 206 ? 17.786 34.171 67.814 1.00 11.48 205 THR B O 1
ATOM 10679 N N . GLN F 1 207 ? 18.955 35.444 69.293 1.00 11.65 206 GLN B N 1
ATOM 10680 C CA . GLN F 1 207 ? 19.625 34.261 69.905 1.00 12.93 206 GLN B CA 1
ATOM 10681 C C . GLN F 1 207 ? 19.002 33.750 71.212 1.00 13.44 206 GLN B C 1
ATOM 10682 O O . GLN F 1 207 ? 19.539 32.853 71.851 1.00 14.34 206 GLN B O 1
ATOM 10688 N N . GLY F 1 208 ? 17.939 34.371 71.674 1.00 12.82 207 GLY B N 1
ATOM 10689 C CA . GLY F 1 208 ? 17.298 33.943 72.925 1.00 13.19 207 GLY B CA 1
ATOM 10690 C C . GLY F 1 208 ? 17.787 34.479 74.249 1.00 14.53 207 GLY B C 1
ATOM 10691 O O . GLY F 1 208 ? 17.551 33.870 75.331 1.00 15.68 207 GLY B O 1
ATOM 10692 N N . TRP F 1 209 ? 18.407 35.652 74.242 1.00 13.16 208 TRP B N 1
ATOM 10693 C CA . TRP F 1 209 ? 18.989 36.233 75.428 1.00 12.99 208 TRP B CA 1
ATOM 10694 C C . TRP F 1 209 ? 18.232 37.573 75.670 1.00 11.82 208 TRP B C 1
ATOM 10695 O O . TRP F 1 209 ? 17.511 38.102 74.797 1.00 11.89 208 TRP B O 1
ATOM 10706 N N . ARG F 1 210 ? 18.383 38.063 76.883 1.00 10.17 209 ARG B N 1
ATOM 10707 C CA . ARG F 1 210 ? 17.693 39.277 77.276 1.00 9.48 209 ARG B CA 1
ATOM 10708 C C . ARG F 1 210 ? 18.690 40.392 77.376 1.00 9.46 209 ARG B C 1
ATOM 10709 O O . ARG F 1 210 ? 19.792 40.248 77.986 1.00 10.24 209 ARG B O 1
ATOM 10717 N N . ALA F 1 211 ? 18.276 41.554 76.943 1.00 9.11 210 ALA B N 1
ATOM 10718 C CA . ALA F 1 211 ? 19.165 42.678 76.953 1.00 9.79 210 ALA B CA 1
ATOM 10719 C C . ALA F 1 211 ? 18.342 43.921 77.281 1.00 9.56 210 ALA B C 1
ATOM 10720 O O . ALA F 1 211 ? 17.182 44.048 76.870 1.00 10.59 210 ALA B O 1
ATOM 10722 N N . ALA F 1 212 ? 19.026 44.861 77.910 1.00 10.04 211 ALA B N 1
ATOM 10723 C CA . ALA F 1 212 ? 18.475 46.235 78.075 1.00 9.99 211 ALA B CA 1
ATOM 10724 C C . ALA F 1 212 ? 19.623 47.166 78.245 1.00 10.78 211 ALA B C 1
ATOM 10725 O O . ALA F 1 212 ? 20.762 46.714 78.400 1.00 11.14 211 ALA B O 1
ATOM 10727 N N . SER F 1 213 ? 19.339 48.475 78.174 1.00 11.26 212 SER B N 1
ATOM 10728 C CA . SER F 1 213 ? 20.419 49.469 78.088 1.00 12.80 212 SER B CA 1
ATOM 10729 C C . SER F 1 213 ? 19.922 50.712 78.740 1.00 14.03 212 SER B C 1
ATOM 10730 O O . SER F 1 213 ? 18.810 51.145 78.440 1.00 15.27 212 SER B O 1
ATOM 10733 N N . VAL F 1 214 ? 20.721 51.235 79.684 1.00 15.00 213 VAL B N 1
ATOM 10734 C CA . VAL F 1 214 ? 20.500 52.521 80.332 1.00 16.84 213 VAL B CA 1
ATOM 10735 C C . VAL F 1 214 ? 21.724 53.407 80.152 1.00 17.13 213 VAL B C 1
ATOM 10736 O O . VAL F 1 214 ? 22.867 52.943 80.215 1.00 17.10 213 VAL B O 1
ATOM 10740 N N . ALA F 1 215 ? 21.507 54.717 79.999 1.00 17.68 214 ALA B N 1
ATOM 10741 C CA . ALA F 1 215 ? 22.646 55.605 79.834 1.00 16.86 214 ALA B CA 1
ATOM 10742 C C . ALA F 1 215 ? 22.387 56.997 80.401 1.00 17.73 214 ALA B C 1
ATOM 10743 O O . ALA F 1 215 ? 21.290 57.545 80.311 1.00 18.28 214 ALA B O 1
ATOM 10745 N N . GLY F 1 216 ? 23.389 57.516 81.094 1.00 19.94 215 GLY B N 1
ATOM 10746 C CA . GLY F 1 216 ? 23.401 58.919 81.523 1.00 20.82 215 GLY B CA 1
ATOM 10747 C C . GLY F 1 216 ? 23.738 59.839 80.363 1.00 22.06 215 GLY B C 1
ATOM 10748 O O . GLY F 1 216 ? 24.628 59.548 79.559 1.00 22.36 215 GLY B O 1
ATOM 10749 N N . VAL F 1 217 ? 22.970 60.929 80.278 1.00 24.97 216 VAL B N 1
ATOM 10750 C CA . VAL F 1 217 ? 23.147 61.967 79.269 1.00 25.61 216 VAL B CA 1
ATOM 10751 C C . VAL F 1 217 ? 24.175 62.883 79.889 1.00 25.60 216 VAL B C 1
ATOM 10752 O O . VAL F 1 217 ? 23.938 63.417 80.983 1.00 25.14 216 VAL B O 1
ATOM 10756 N N . ILE F 1 218 ? 25.297 62.987 79.202 1.00 26.06 217 ILE B N 1
ATOM 10757 C CA . ILE F 1 218 ? 26.428 63.795 79.619 1.00 30.17 217 ILE B CA 1
ATOM 10758 C C . ILE F 1 218 ? 26.476 65.119 78.864 1.00 32.77 217 ILE B C 1
ATOM 10759 O O . ILE F 1 218 ? 27.080 66.084 79.358 1.00 32.13 217 ILE B O 1
ATOM 10764 N N . VAL F 1 219 ? 25.904 65.123 77.649 1.00 33.48 218 VAL B N 1
ATOM 10765 C CA . VAL F 1 219 ? 25.936 66.265 76.728 1.00 31.31 218 VAL B CA 1
ATOM 10766 C C . VAL F 1 219 ? 24.755 66.202 75.788 1.00 29.55 218 VAL B C 1
ATOM 10767 O O . VAL F 1 219 ? 24.293 65.115 75.435 1.00 28.27 218 VAL B O 1
ATOM 10771 N N . ASN F 1 220 ? 24.285 67.357 75.339 1.00 24.77 219 ASN B N 1
ATOM 10772 C CA . ASN F 1 220 ? 23.144 67.397 74.445 1.00 23.30 219 ASN B CA 1
ATOM 10773 C C . ASN F 1 220 ? 23.529 68.140 73.169 1.00 22.82 219 ASN B C 1
ATOM 10774 O O . ASN F 1 220 ? 24.012 69.287 73.225 1.00 23.71 219 ASN B O 1
ATOM 10779 N N . ARG F 1 221 ? 23.371 67.482 72.027 1.00 23.00 220 ARG B N 1
ATOM 10780 C CA . ARG F 1 221 ? 23.959 68.008 70.774 1.00 23.54 220 ARG B CA 1
ATOM 10781 C C . ARG F 1 221 ? 23.249 69.306 70.314 1.00 23.66 220 ARG B C 1
ATOM 10782 O O . ARG F 1 221 ? 23.744 69.966 69.392 1.00 26.41 220 ARG B O 1
ATOM 10790 N N . THR F 1 222 ? 22.110 69.639 70.928 1.00 25.35 221 THR B N 1
ATOM 10791 C CA . THR F 1 222 ? 21.297 70.802 70.540 1.00 25.39 221 THR B CA 1
ATOM 10792 C C . THR F 1 222 ? 21.550 72.063 71.370 1.00 26.38 221 THR B C 1
ATOM 10793 O O . THR F 1 222 ? 20.965 73.107 71.091 1.00 28.37 221 THR B O 1
ATOM 10797 N N . GLN F 1 223 ? 22.362 71.937 72.411 1.00 27.46 222 GLN B N 1
ATOM 10798 C CA . GLN F 1 223 ? 22.567 72.999 73.383 1.00 30.88 222 GLN B CA 1
ATOM 10799 C C . GLN F 1 223 ? 23.967 73.532 73.211 1.00 30.09 222 GLN B C 1
ATOM 10800 O O . GLN F 1 223 ? 24.851 72.759 72.899 1.00 29.53 222 GLN B O 1
ATOM 10806 N N . THR F 1 235 ? 26.073 62.283 87.204 1.00 31.07 234 THR B N 1
ATOM 10807 C CA . THR F 1 235 ? 25.214 61.463 86.340 1.00 33.29 234 THR B CA 1
ATOM 10808 C C . THR F 1 235 ? 25.840 60.105 86.085 1.00 33.43 234 THR B C 1
ATOM 10809 O O . THR F 1 235 ? 25.136 59.075 86.065 1.00 33.77 234 THR B O 1
ATOM 10813 N N . GLU F 1 236 ? 27.158 60.124 85.869 1.00 31.84 235 GLU B N 1
ATOM 10814 C CA . GLU F 1 236 ? 27.932 58.926 85.547 1.00 30.18 235 GLU B CA 1
ATOM 10815 C C . GLU F 1 236 ? 27.580 57.815 86.511 1.00 30.54 235 GLU B C 1
ATOM 10816 O O . GLU F 1 236 ? 27.011 56.778 86.094 1.00 25.23 235 GLU B O 1
ATOM 10818 N N . VAL F 1 237 ? 27.826 58.066 87.801 1.00 28.47 236 VAL B N 1
ATOM 10819 C CA . VAL F 1 237 ? 27.490 57.116 88.872 1.00 28.57 236 VAL B CA 1
ATOM 10820 C C . VAL F 1 237 ? 26.004 56.774 88.992 1.00 26.65 236 VAL B C 1
ATOM 10821 O O . VAL F 1 237 ? 25.640 55.668 89.393 1.00 27.57 236 VAL B O 1
ATOM 10822 N N . SER F 1 238 ? 25.148 57.748 88.712 1.00 24.25 237 SER B N 1
ATOM 10823 C CA . SER F 1 238 ? 23.716 57.552 88.717 1.00 23.90 237 SER B CA 1
ATOM 10824 C C . SER F 1 238 ? 23.352 56.379 87.789 1.00 22.52 237 SER B C 1
ATOM 10825 O O . SER F 1 238 ? 22.609 55.489 88.199 1.00 23.04 237 SER B O 1
ATOM 10828 N N . ALA F 1 239 ? 23.907 56.388 86.570 1.00 20.78 238 ALA B N 1
ATOM 10829 C CA . ALA F 1 239 ? 23.602 55.367 85.566 1.00 21.08 238 ALA B CA 1
ATOM 10830 C C . ALA F 1 239 ? 24.084 54.011 86.054 1.00 20.56 238 ALA B C 1
ATOM 10831 O O . ALA F 1 239 ? 23.386 53.001 85.901 1.00 18.56 238 ALA B O 1
ATOM 10833 N N . VAL F 1 240 ? 25.270 53.998 86.653 1.00 20.36 239 VAL B N 1
ATOM 10834 C CA . VAL F 1 240 ? 25.792 52.762 87.242 1.00 20.38 239 VAL B CA 1
ATOM 10835 C C . VAL F 1 240 ? 24.943 52.281 88.440 1.00 18.88 239 VAL B C 1
ATOM 10836 O O . VAL F 1 240 ? 24.657 51.077 88.546 1.00 17.88 239 VAL B O 1
ATOM 10840 N N . SER F 1 241 ? 24.492 53.167 89.333 1.00 19.90 240 SER B N 1
ATOM 10841 C CA . SER F 1 241 ? 23.711 52.684 90.483 1.00 19.96 240 SER B CA 1
ATOM 10842 C C . SER F 1 241 ? 22.399 52.085 90.017 1.00 18.43 240 SER B C 1
ATOM 10843 O O . SER F 1 241 ? 21.902 51.112 90.592 1.00 17.40 240 SER B O 1
ATOM 10846 N N . ILE F 1 242 ? 21.855 52.640 88.945 1.00 18.18 241 ILE B N 1
ATOM 10847 C CA . ILE F 1 242 ? 20.561 52.182 88.405 1.00 17.10 241 ILE B CA 1
ATOM 10848 C C . ILE F 1 242 ? 20.702 50.773 87.798 1.00 16.93 241 ILE B C 1
ATOM 10849 O O . ILE F 1 242 ? 19.828 49.927 88.028 1.00 15.36 241 ILE B O 1
ATOM 10854 N N . VAL F 1 243 ? 21.750 50.555 86.997 1.00 15.84 242 VAL B N 1
ATOM 10855 C CA . VAL F 1 243 ? 21.969 49.240 86.356 1.00 15.06 242 VAL B CA 1
ATOM 10856 C C . VAL F 1 243 ? 22.232 48.174 87.411 1.00 15.07 242 VAL B C 1
ATOM 10857 O O . VAL F 1 243 ? 21.797 47.038 87.252 1.00 15.98 242 VAL B O 1
ATOM 10861 N N . VAL F 1 244 ? 22.915 48.517 88.493 1.00 14.50 243 VAL B N 1
ATOM 10862 C CA . VAL F 1 244 ? 23.183 47.561 89.573 1.00 14.85 243 VAL B CA 1
ATOM 10863 C C . VAL F 1 244 ? 21.872 47.241 90.286 1.00 13.59 243 VAL B C 1
ATOM 10864 O O . VAL F 1 244 ? 21.569 46.058 90.588 1.00 15.35 243 VAL B O 1
ATOM 10868 N N . ALA F 1 245 ? 21.081 48.276 90.535 1.00 14.13 244 ALA B N 1
ATOM 10869 C CA . ALA F 1 245 ? 19.704 48.103 91.086 1.00 14.61 244 ALA B CA 1
ATOM 10870 C C . ALA F 1 245 ? 18.805 47.259 90.191 1.00 14.76 244 ALA B C 1
ATOM 10871 O O . ALA F 1 245 ? 18.085 46.383 90.715 1.00 13.94 244 ALA B O 1
ATOM 10873 N N . ALA F 1 246 ? 18.856 47.506 88.874 1.00 15.18 245 ALA B N 1
ATOM 10874 C CA . ALA F 1 246 ? 18.123 46.708 87.914 1.00 14.12 245 ALA B CA 1
ATOM 10875 C C . ALA F 1 246 ? 18.569 45.236 88.015 1.00 13.71 245 ALA B C 1
ATOM 10876 O O . ALA F 1 246 ? 17.719 44.332 88.029 1.00 15.42 245 ALA B O 1
ATOM 10878 N N . ALA F 1 247 ? 19.873 44.990 88.125 1.00 14.57 246 ALA B N 1
ATOM 10879 C CA . ALA F 1 247 ? 20.383 43.590 88.159 1.00 15.83 246 ALA B CA 1
ATOM 10880 C C . ALA F 1 247 ? 19.762 42.870 89.360 1.00 17.55 246 ALA B C 1
ATOM 10881 O O . ALA F 1 247 ? 19.320 41.727 89.277 1.00 20.36 246 ALA B O 1
ATOM 10883 N N . LYS F 1 248 ? 19.724 43.558 90.482 1.00 18.64 247 LYS B N 1
ATOM 10884 C CA . LYS F 1 248 ? 19.193 42.967 91.705 1.00 20.88 247 LYS B CA 1
ATOM 10885 C C . LYS F 1 248 ? 17.729 42.628 91.527 1.00 20.63 247 LYS B C 1
ATOM 10886 O O . LYS F 1 248 ? 17.262 41.513 91.886 1.00 19.95 247 LYS B O 1
ATOM 10892 N N . LYS F 1 249 ? 17.014 43.579 90.929 1.00 19.49 248 LYS B N 1
ATOM 10893 C CA . LYS F 1 249 ? 15.601 43.395 90.573 1.00 20.35 248 LYS B CA 1
ATOM 10894 C C . LYS F 1 249 ? 15.421 42.121 89.784 1.00 18.09 248 LYS B C 1
ATOM 10895 O O . LYS F 1 249 ? 14.592 41.310 90.134 1.00 19.76 248 LYS B O 1
ATOM 10901 N N . LEU F 1 250 ? 16.221 41.931 88.742 1.00 18.47 249 LEU B N 1
ATOM 10902 C CA . LEU F 1 250 ? 16.084 40.758 87.909 1.00 17.06 249 LEU B CA 1
ATOM 10903 C C . LEU F 1 250 ? 16.514 39.468 88.527 1.00 16.50 249 LEU B C 1
ATOM 10904 O O . LEU F 1 250 ? 15.947 38.405 88.166 1.00 17.46 249 LEU B O 1
ATOM 10909 N N . LEU F 1 251 ? 17.455 39.513 89.463 1.00 17.51 250 LEU B N 1
ATOM 10910 C CA . LEU F 1 251 ? 17.918 38.284 90.126 1.00 20.98 250 LEU B CA 1
ATOM 10911 C C . LEU F 1 251 ? 17.178 37.938 91.445 1.00 22.10 250 LEU B C 1
ATOM 10912 O O . LEU F 1 251 ? 17.418 36.878 92.006 1.00 19.38 250 LEU B O 1
ATOM 10917 N N . ALA F 1 252 ? 16.336 38.838 91.941 1.00 22.01 251 ALA B N 1
ATOM 10918 C CA . ALA F 1 252 ? 15.609 38.666 93.223 1.00 23.97 251 ALA B CA 1
ATOM 10919 C C . ALA F 1 252 ? 14.690 37.441 93.200 1.00 23.63 251 ALA B C 1
ATOM 10920 O O . ALA F 1 252 ? 14.175 37.072 92.176 1.00 21.18 251 ALA B O 1
#

Solvent-accessible surface area: 43722 Å² total; per-residue (Å²): 95,90,12,73,19,0,22,0,38,136,86,56,1,83,60,3,60,3,0,0,1,0,4,22,15,108,34,0,105,128,0,0,98,87,14,77,120,38,71,114,28,7,49,73,56,0,0,17,1,25,13,0,46,1,98,58,99,25,0,0,0,0,0,3,0,10,0,0,0,0,2,3,0,0,0,7,0,0,8,65,8,38,3,63,1,0,0,11,1,4,46,5,7,0,0,22,95,119,0,75,24,38,42,3,0,0,0,23,0,0,0,5,10,7,3,0,0,41,4,14,0,36,39,18,1,3,0,8,3,36,22,96,0,3,51,9,0,3,35,1,0,120,108,48,75,33,116,6,33,44,9,11,0,0,0,0,0,0,23,8,12,0,6,18,4,94,116,25,68,36,34,81,19,18,78,132,8,37,37,1,31,135,30,6,44,50,12,41,0,16,0,3,7,12,10,0,0,1,0,1,0,0,1,28,3,26,67,23,66,2,0,0,0,0,15,4,64,3,14,14,52,152,49,47,61,23,88,184,92,21,128,147,151,33,41,13,8,47,2,0,7,37,0,0,69,79,32,35,127,94,90,12,126,29,1,22,0,38,116,89,58,1,87,61,3,64,1,0,0,2,0,4,19,16,85,28,0,76,125,0,0,111,98,14,83,121,38,71,113,28,7,48,73,77,0,1,18,1,35,10,0,47,1,105,63,97,25,0,0,0,0,0,3,0,9,0,0,0,0,2,4,0,0,0,7,0,0,9,53,7,35,2,60,1,0,0,10,1,5,43,7,7,0,0,23,97,115,0,93,94,59,39,1,0,0,2,18,0,0,0,4,11,6,4,0,0,41,4,16,0,35,40,19,1,2,0,6,4,36,24,96,0,3,53,8,0,4,36,1,0,120,106,62,73,42,121,7,36,52,13,14,0,0,0,0,0,0,21,10,11,0,6,18,4,93,108,26,67,36,34,77,18,17,79,130,7,38,36,1,34,125,29,5,40,41,11,42,0,15,0,3,7,11,10,0,0,0,1,1,0,1,2,28,2,21,67,23,60,2,0,1,0,2,9,3,57,5,13,17,53,140,77,38,65,11,117,157,135,54,2,9,52,2,0,6,37,0,0,71,83,32,21,126,92,111,11,135,20,1,19,0,40,134,92,63,0,83,58,3,59,0,0,0,0,0,4,16,19,86,36,0,100,136,0,0,110,88,12,85,109,41,62,113,20,8,44,81,66,0,1,20,1,27,10,0,46,0,104,58,86,28,0,0,0,0,0,2,0,8,0,0,0,0,1,3,0,0,0,7,0,0,9,57,8,33,2,63,0,0,0,9,1,4,49,5,6,0,0,19,97,118,0,94,90,53,40,2,0,0,4,24,0,0,0,5,11,7,4,0,0,41,5,14,0,38,40,15,2,2,0,7,3,37,23,92,0,4,50,9,0,3,37,1,0,124,108,65,75,38,118,8,36,45,9,12,0,0,0,0,0,0,23,19,12,0,5,18,6,94,103,26,66,38,32,76,18,17,82,127,8,38,38,2,33,124,30,6,42,44,14,43,0,14,0,2,7,12,9,0,0,0,0,1,0,0,1,28,2,22,68,22,60,2,0,2,0,3,14,2,58,3,13,15,53,138,75,38,94,4,100,106,148,101,52,7,17,55,2,0,6,35,0,0,69,83,28,32,121,92,106,9,72,16,1,19,0,40,139,86,56,1,81,60,3,59,0,0,0,0,0,3,20,18,81,35,0,96,134,0,0,112,88,13,83,112,39,60,113,21,6,47,80,56,1,1,16,1,29,10,0,41,1,103,58,94,29,0,0,0,0,0,1,0,10,0,0,0,0,0,4,0,0,0,8,0,0,8,65,11,40,3,65,0,0,0,11,1,6,55,4,8,0,0,21,98,116,0,76,22,35,39,3,0,0,2,20,0,0,0,6,11,9,3,0,0,38,5,13,0,36,41,16,1,2,0,6,1,40,19,97,0,1,52,11,0,3,37,0,0,126,104,43,73,26,114,7,36,44,8,13,0,0,1,0,0,0,23,10,11,0,7,20,5,91,112,23,70,36,33,87,17,18,81,135,7,40,37,2,32,130,29,6,45,49,10,42,0,15,0,2,9,13,9,0,0,0,0,0,0,0,1,29,2,29,64,22,61,2,0,1,0,2,14,4,62,2,15,16,53,153,54,47,51,23,86,186,93,22,124,152,128,55,51,12,31,44,1,0,6,31,0,0,66,81,31,32,124,100,84,4,79,11,1,19,0,40,130,91,67,1,86,58,2,58,0,0,0,0,0,5,15,18,85,38,0,109,150,4,0,104,98,11,84,114,37,63,114,19,7,50,78,54,0,1,17,1,23,9,0,45,1,104,58,90,28,0,0,0,0,0,0,0,9,0,0,0,0,0,4,0,0,0,8,0,0,9,60,7,34,1,59,0,0,0,16,0,13,41,8,15,0,0,18,97,114,0,93,93,38,42,1,0,0,3,24,0,0,0,4,9,7,4,0,0,38,5,13,0,37,39,15,1,2,0,6,2,36,20,95,0,4,52,9,0,3,36,2,0,123,100,65,73,38,115,8,39,45,9,11,0,0,0,0,0,1,43,5,10,0,17,21,43,109,75,24,70,37,32,73,20,18,81,128,7,40,36,1,32,120,31,6,39,48,12,42,0,12,0,5,20,13,13,0,0,1,0,1,0,0,1,28,2,24,67,22,56,1,0,5,0,8,0,0,75,73,12,70,58,120,106,86,21,54,102,30,0,14,55,3,0,7,32,0,0,66,80,28,31,123,102,92,5,75,13,1,18,0,39,116,91,61,0,89,57,2,61,1,0,0,1,0,6,23,16,102,42,0,81,152,0,0,108,94,14,86,115,33,68,117,29,7,53,72,50,0,1,16,1,32,9,0,47,2,110,59,98,23,0,0,0,0,0,4,0,8,0,0,0,0,1,4,0,0,0,7,0,0,10,56,7,34,2,63,1,0,0,14,1,7,55,6,13,0,0,18,88,112,0,75,79,39,38,3,0,0,5,23,0,0,0,4,13,9,3,0,0,39,4,14,0,35,38,16,2,2,0,9,3,36,22,98,0,4,51,9,0,4,35,1,0,119,103,61,71,36,118,7,38,49,9,11,0,0,0,0,0,0,24,11,10,0,10,20,29,111,106,26,67,36,30,76,19,19,76,130,8,39,38,1,32,123,32,8,35,47,10,39,0,13,1,5,11,13,12,0,0,1,0,0,0,0,1,28,3,24,67,23,62,2,0,2,1,6,0,0,68,70,11,70,60,135,74,65,50,44,2,18,56,1,0,7,35,0,0,68,83,28,31,130

Secondary structure (DSSP, 8-state):
--STTT---GGGGTT--EEEEES-TTHHHHHHTTSEEEEEEEEETTEEEEEEEETTEEEEEE---SSHHHHHHHHHHHHHTT--EEEEEEEEEE-STTPPTT-EEEEEEEEEE-SGGGGTS-TTS-EE--HHHHHHHHHHHHHTT---EEEEEEEES-SSGGGT---SSS----TTTTTHHHHHHHTT--EEESSHHHHHHHHHHHT-EEEEEEEEEEETTT-SSPPP--HHHHHHHHHHHHHH-/--STTT---SGGGTT--EEEEES-GGGHHHHHTTSEEEEEEEEETTEEEEEEEETTEEEEEE---SSHHHHHHHHHHHHHTT--EEEEEEEEEE-STTS-TT-EEEEEEEEEE-SGGGGTS-TTS-EE--HHHHHHHHHHHHHTT---EEEEEEEES-SSGGGT---SSS----GGGTTHHHHHHHTT--EEESSHHHHHHHHHHHT-EEEEEEEEEEETT--HHHHHHHHHHHHHHHH-/--STTT---GGGGTT--EEEE-S-GGGHHHHHTTSEEEEEEEEETTEEEEEEEETTEEEEEE---SSHHHHHHHHHHHHHTT--EEEEEEEEEE-STTS-TT-EEEEEEEEEE-SGGGGTS-TTS-EE--HHHHHHHHHHHHHTT---EEEEEEEES-SSGGGT---SSS----GGGTTHHHHHHHTT--EEESSHHHHHHHHHHHT-EEEEEEEEEEETTT-SS--TTS-----HHHHHHHHHHHHH-/--SSSS---TGGGTT--EEE--S-GGGHHHHHTTSEEEEEEEEETTEEEEEEEETTEEEEEE---SSHHHHHHHHHHHHHTT--EEEEEEEEEE-STTS-TT-EEEEEEEEEESSGGGGTS-TTS-EE--HHHHHHHHHHHHHTT---EEEEEEEES-SSGGGT--SSSS----GGGTTHHHHHHHTT--EEESSHHHHHHHHHHHT-EEEEEEEEEEETTT-SS--TTS-----HHHHHHHHHHHHH-/--STTT---GGGGTT--EEEE-S-GGGHHHHHTTSEEEEEEEEETTEEEEEEEETTEEEEEE---SSHHHHHHHHHHHHTTT--EEEEEEEEEE-STTS-TT-EEEEEEEEEE-SGGGGTS-TTS-EE--HHHHHHHHHHHHHTT---EEEEEEEES-SSGGGT---SSS----TTTTTHHHHHHHTT--EEESSHHHHHHHHHHHT-EEEEEEEEEEETT--HHHHHHHHHHHHHHHHHH-/--SSSS---GGGGTT--EEEEES-GGGHHHHHTTSEEEEEEEEETTEEEEEEEETTEEEEEE---SSHHHHHHHHHHHHHTT--EEEEEEEEEE-STTSPTT-EEEEEEEEEE-SGGGGTS-TTS-EE--HHHHHHHHHHHHHTT---EEEEEEEES-SSGGGT---SSS----TTTTTHHHHHHHTT--EEESSHHHHHHHHHHHT-EEEEEEEEEEETTT-SSPP--HHHHHHHHHHHHHH-

CATH classification: 3.40.50.1580

InterPro domains:
  IPR000845 Nucleoside phosphorylase domain [PF01048] (18-234)
  IPR010058 Uridine phosphorylase [TIGR01718] (4-251)
  IPR018016 Nucleoside phosphorylase, conserved site [PS01232] (64-79)
  IPR035994 Nucleoside phosphorylase superfamily [G3DSA:3.40.50.1580] (1-252)
  IPR035994 Nucleoside phosphorylase superfamily [SSF53167] (6-247)

Organism: Shewanella oneidensis (strain ATCC 700550 / JCM 31522 / CIP 106686 / LMG 19005 / NCIMB 14063 / MR-1) (NCBI:txid211586)

Radius of gyration: 32.77 Å; Cα contacts (8 Å, |Δi|>4): 4274; chains: 6; bounding box: 94×53×98 Å

Nearest PDB structures (foldseek):
  4yjk-assembly1_E  TM=1.004E+00  e=1.961E-54  Shewanella oneidensis MR-1
  7q2w-assembly1_EEE  TM=1.003E+00  e=2.720E-51  Shewanella oneidensis MR-1
  7q2w-assembly1_BBB  TM=1.002E+00  e=3.120E-49  Shewanella oneidensis MR-1
  7q2w-assembly1_CCC  TM=9.873E-01  e=1.119E-48  Shewanella oneidensis MR-1
  2pga-assembly1_E  TM=9.961E-01  e=3.474E-43  Salmonella enterica subsp. enterica serovar Typhimurium str. LT2

B-factor: mean 15.24, std 5.7, range [3.95, 55.17]

Foldseek 3Di:
DLADFQQDALVLQVQAQEEEEEAALVCQQVLQVVAAPKDWTDDGDRWTWIWGAQVRGIYIYIYQHFAAVSNVRVVVRVVVSNHQEYEYEYEWAWLEPVQAAFAKAKEQWEQDQDDLLVVLPNNPDTLGADDLLSVLLQVLQVVQVHHHHYYYEYAHQDLDQQCPHQPDPVSDHDPVSVCVSVVCVVVVHTTYGHHSSNVSSNSVRVVGGYIYMYGYHHYPVPDSDDDPVGDDGDGSSSSSSSSVSVVVD/DLADFQQAALVLQVQAQEEEEEAALVCQQVLQVVAAPKDWTDDGDRWTWIWGDQVRGIYIYIYQHAAAVSVVRVVVRVVVSNHFEYEYEYAWAWAEPPADFQAKAWEQWEDPQHCLLVVQPNNPDTLGADPLLSVLLQVLCVVVVGRHHYYYAYAHQDLDLQCPHQPDPVSDHPPVSVCVSVVCVVVVHTTYGHHSSNNSSNSVRVVGGYIYMYGHQHYVVVHRDGDDHVSSSSSSSSVNVVVD/DPADFQQAALVLQVQAQEEEEEQALVCQQVLQVVFAPWAWTDDGDRWTWIWGDQVRGIYIYIYQHFAAVSNVRVVVRVVVSNHFEYEYEYAWAWAEPVDDFQAKAKEQWEQPQHPLLCVQPNNPDTLGADPLLSVLLQVLCVVVVHHHHYYYAYAHQDLDQQCPHQPDPVSDHPPVSVCVSVVCVVVVHTTYGHHSSNVSSNSVRVVGGYIYMYGHQHYVVVDRDGDPDPSRSSSRSSSVNVVRD/DPADFQQDALVQQVPAQAEEEEAALVCQQVLLVVFAPWAWTDDGDRWTWIWGDQPRGIYIYIHQHFAAVSVVSVVVRVVVSNHQEYEYEYEWAWAEPVQAFQAKEKEQWEDPQDDLLCVQPNNPDTLGADPVLSVLLCVLCVVQVHRHHYYYEYAHRDLDQQCPHQPDPVSDHDPVRVCVSVVCVVVVHTTYGHHSSNVSSNSVRVPGGYIYMYGHHHYPVVDSDDDPVGDDYDGRSSSSSSSVSVVVD/DQADAQPAALVLQVQAQEEEEEAALVCQQVLQVVFAPWAWTDDGDRWTWIWGDQVRGIYIYIHQHAAQPSVVRVVVVVVVSNHFEYEYEEAFAWAEPVQDALAKEKEQWEAPQHCLLCVQPNPVDTLGAAPLLSVLLQVLCVVVVHRHDYYYEYAHQDPDQQCPHQPDPNSDHDPVSVCVSVVCNVVVHTTYGHHSSNVSSNSVRVPGGYIYMHGYRHYPVPVVSSVSRSSSRSSSVSVVRD/DCADAQPDDLVLQVQAQAEEEEAALVCQQVLQVVAAPKAWDDDGDRWTWIWGAQVRGIYIYIYQHAAAVSNVRVVVRVVVSNHFEYEYEEAFAWAEPPQDQAAKEKEQWEQPQHDLLVVQPNNVDTLGAAPLLSVLLQVLCVVVVHRHHYYYAYAHQDPDQQCPHQPDPVSDHDDVSVCVSVVCVVVVHTTYGHHSSSVRSNSVRVPGGYIYMHGYRHYPVPHNVPRSSSSSSSVSVVVD